Protein AF-0000000067372099 (afdb_homodimer)

Structure (mmCIF, N/CA/C/O backbone):
data_AF-0000000067372099-model_v1
#
loop_
_entity.id
_entity.type
_entity.pdbx_description
1 polymer 'Lysine--tRNA ligase'
#
loop_
_atom_site.group_PDB
_atom_site.id
_atom_site.type_symbol
_atom_site.label_atom_id
_atom_site.label_alt_id
_atom_site.label_comp_id
_atom_site.label_asym_id
_atom_site.label_entity_id
_atom_site.label_seq_id
_atom_site.pdbx_PDB_ins_code
_atom_site.Cartn_x
_atom_site.Cartn_y
_atom_site.Cartn_z
_atom_site.occupancy
_atom_site.B_iso_or_equiv
_atom_site.auth_seq_id
_atom_site.auth_comp_id
_atom_site.auth_asym_id
_atom_site.auth_atom_id
_atom_site.pdbx_PDB_model_num
ATOM 1 N N . MET A 1 1 ? 93.125 -66.312 -12.797 1 19.78 1 MET A N 1
ATOM 2 C CA . MET A 1 1 ? 92.562 -67.062 -13.891 1 19.78 1 MET A CA 1
ATOM 3 C C . MET A 1 1 ? 91.062 -66.875 -13.977 1 19.78 1 MET A C 1
ATOM 5 O O . MET A 1 1 ? 90.5 -67 -15.047 1 19.78 1 MET A O 1
ATOM 9 N N . GLU A 1 2 ? 90.375 -67.125 -12.812 1 21.31 2 GLU A N 1
ATOM 10 C CA . GLU A 1 2 ? 89.062 -67.625 -12.867 1 21.31 2 GLU A CA 1
ATOM 11 C C . GLU A 1 2 ? 88.062 -66.625 -13.453 1 21.31 2 GLU A C 1
ATOM 13 O O . GLU A 1 2 ? 88 -65.5 -12.945 1 21.31 2 GLU A O 1
ATOM 18 N N . GLN A 1 3 ? 87.5 -66.688 -14.648 1 20 3 GLN A N 1
ATOM 19 C CA . GLN A 1 3 ? 86.875 -66.188 -15.883 1 20 3 GLN A CA 1
ATOM 20 C C . GLN A 1 3 ? 85.438 -65.75 -15.664 1 20 3 GLN A C 1
ATOM 22 O O . GLN A 1 3 ? 84.875 -65 -16.469 1 20 3 GLN A O 1
ATOM 27 N N . LEU A 1 4 ? 84.75 -66.5 -14.766 1 21.17 4 LEU A N 1
ATOM 28 C CA . LEU A 1 4 ? 83.375 -66.812 -15.227 1 21.17 4 LEU A CA 1
ATOM 29 C C . LEU A 1 4 ? 82.562 -65.5 -15.492 1 21.17 4 LEU A C 1
ATOM 31 O O . LEU A 1 4 ? 82.812 -64.5 -14.844 1 21.17 4 LEU A O 1
ATOM 35 N N . MET A 1 5 ? 81.5 -65.5 -16.406 1 20.92 5 MET A N 1
ATOM 36 C CA . MET A 1 5 ? 80.75 -65.062 -17.562 1 20.92 5 MET A CA 1
ATOM 37 C C . MET A 1 5 ? 79.5 -64.312 -17.125 1 20.92 5 MET A C 1
ATOM 39 O O . MET A 1 5 ? 78.562 -64 -17.938 1 20.92 5 MET A O 1
ATOM 43 N N . GLU A 1 6 ? 79.25 -64 -15.773 1 21.58 6 GLU A N 1
ATOM 44 C CA . GLU A 1 6 ? 77.812 -63.938 -15.461 1 21.58 6 GLU A CA 1
ATOM 45 C C . GLU A 1 6 ? 77.125 -62.844 -16.297 1 21.58 6 GLU A C 1
ATOM 47 O O . GLU A 1 6 ? 77.688 -61.781 -16.531 1 21.58 6 GLU A O 1
ATOM 52 N N . GLN A 1 7 ? 76 -63.156 -16.984 1 20.52 7 GLN A N 1
ATOM 53 C CA . GLN A 1 7 ? 75 -62.875 -18.031 1 20.52 7 GLN A CA 1
ATOM 54 C C . GLN A 1 7 ? 74.188 -61.656 -17.703 1 20.52 7 GLN A C 1
ATOM 56 O O . GLN A 1 7 ? 73.312 -61.719 -16.859 1 20.52 7 GLN A O 1
ATOM 61 N N . GLU A 1 8 ? 74.688 -60.562 -17.156 1 23.11 8 GLU A N 1
ATOM 62 C CA . GLU A 1 8 ? 73.75 -59.5 -16.688 1 23.11 8 GLU A CA 1
ATOM 63 C C . GLU A 1 8 ? 72.875 -59 -17.812 1 23.11 8 GLU A C 1
ATOM 65 O O . GLU A 1 8 ? 73.375 -58.438 -18.797 1 23.11 8 GLU A O 1
ATOM 70 N N . GLY A 1 9 ? 71.875 -59.875 -18.125 1 20.3 9 GLY A N 1
ATOM 71 C CA . GLY A 1 9 ? 70.938 -59.688 -19.234 1 20.3 9 GLY A CA 1
ATOM 72 C C . GLY A 1 9 ? 70.375 -58.312 -19.344 1 20.3 9 GLY A C 1
ATOM 73 O O . GLY A 1 9 ? 70.375 -57.531 -18.375 1 20.3 9 GLY A O 1
ATOM 74 N N . ASP A 1 10 ? 70.125 -57.781 -20.547 1 22.08 10 ASP A N 1
ATOM 75 C CA . ASP A 1 10 ? 69.812 -56.656 -21.453 1 22.08 10 ASP A CA 1
ATOM 76 C C . ASP A 1 10 ? 68.438 -56.125 -21.25 1 22.08 10 ASP A C 1
ATOM 78 O O . ASP A 1 10 ? 67.938 -55.312 -22.062 1 22.08 10 ASP A O 1
ATOM 82 N N . ASN A 1 11 ? 67.562 -56.688 -20.219 1 22.36 11 ASN A N 1
ATOM 83 C CA . ASN A 1 11 ? 66.188 -56.531 -20.594 1 22.36 11 ASN A CA 1
ATOM 84 C C . ASN A 1 11 ? 65.75 -55.094 -20.75 1 22.36 11 ASN A C 1
ATOM 86 O O . ASN A 1 11 ? 65.938 -54.312 -19.797 1 22.36 11 ASN A O 1
ATOM 90 N N . MET A 1 12 ? 65.875 -54.5 -21.922 1 22.3 12 MET A N 1
ATOM 91 C CA . MET A 1 12 ? 65.5 -53.188 -22.438 1 22.3 12 MET A CA 1
ATOM 92 C C . MET A 1 12 ? 64.062 -52.875 -22.141 1 22.3 12 MET A C 1
ATOM 94 O O . MET A 1 12 ? 63.156 -53.594 -22.625 1 22.3 12 MET A O 1
ATOM 98 N N . ASP A 1 13 ? 63.719 -52.469 -20.938 1 21.38 13 ASP A N 1
ATOM 99 C CA . ASP A 1 13 ? 62.375 -52.094 -20.453 1 21.38 13 ASP A CA 1
ATOM 100 C C . ASP A 1 13 ? 61.719 -51.062 -21.375 1 21.38 13 ASP A C 1
ATOM 102 O O . ASP A 1 13 ? 62.219 -49.938 -21.5 1 21.38 13 ASP A O 1
ATOM 106 N N . LEU A 1 14 ? 61.312 -51.438 -22.578 1 19.95 14 LEU A N 1
ATOM 107 C CA . LEU A 1 14 ? 60.594 -50.594 -23.5 1 19.95 14 LEU A CA 1
ATOM 108 C C . LEU A 1 14 ? 59.344 -50 -22.812 1 19.95 14 LEU A C 1
ATOM 110 O O . LEU A 1 14 ? 58.406 -50.719 -22.5 1 19.95 14 LEU A O 1
ATOM 114 N N . ALA A 1 15 ? 59.5 -49.062 -21.859 1 26.03 15 ALA A N 1
ATOM 115 C CA . ALA A 1 15 ? 58.531 -48.281 -21.125 1 26.03 15 ALA A CA 1
ATOM 116 C C . ALA A 1 15 ? 57.531 -47.625 -22.062 1 26.03 15 ALA A C 1
ATOM 118 O O . ALA A 1 15 ? 57.75 -46.531 -22.547 1 26.03 15 ALA A O 1
ATOM 119 N N . GLY A 1 16 ? 57.219 -48.312 -23.281 1 21.89 16 GLY A N 1
ATOM 120 C CA . GLY A 1 16 ? 56.375 -47.5 -24.156 1 21.89 16 GLY A CA 1
ATOM 121 C C . GLY A 1 16 ? 55.062 -47.125 -23.531 1 21.89 16 GLY A C 1
ATOM 122 O O . GLY A 1 16 ? 54.188 -47.969 -23.328 1 21.89 16 GLY A O 1
ATOM 123 N N . ASP A 1 17 ? 55.031 -46.375 -22.484 1 25.3 17 ASP A N 1
ATOM 124 C CA . ASP A 1 17 ? 53.812 -45.938 -21.766 1 25.3 17 ASP A CA 1
ATOM 125 C C . ASP A 1 17 ? 52.781 -45.344 -22.734 1 25.3 17 ASP A C 1
ATOM 127 O O . ASP A 1 17 ? 53.031 -44.281 -23.328 1 25.3 17 ASP A O 1
ATOM 131 N N . GLY A 1 18 ? 52.25 -46.125 -23.656 1 24.83 18 GLY A N 1
ATOM 132 C CA . GLY A 1 18 ? 51.188 -45.594 -24.516 1 24.83 18 GLY A CA 1
ATOM 133 C C . GLY A 1 18 ? 50.062 -44.938 -23.734 1 24.83 18 GLY A C 1
ATOM 134 O O . GLY A 1 18 ? 49.438 -45.594 -22.891 1 24.83 18 GLY A O 1
ATOM 135 N N . ILE A 1 19 ? 50.188 -43.625 -23.391 1 27.89 19 ILE A N 1
ATOM 136 C CA . ILE A 1 19 ? 49.125 -42.781 -22.812 1 27.89 19 ILE A CA 1
ATOM 137 C C . ILE A 1 19 ? 47.812 -43 -23.562 1 27.89 19 ILE A C 1
ATOM 139 O O . ILE A 1 19 ? 47.719 -42.719 -24.766 1 27.89 19 ILE A O 1
ATOM 143 N N . LEU A 1 20 ? 47.188 -44.125 -23.328 1 28.41 20 LEU A N 1
ATOM 144 C CA . LEU A 1 20 ? 45.844 -44.219 -23.875 1 28.41 20 LEU A CA 1
ATOM 145 C C . LEU A 1 20 ? 45.062 -42.938 -23.672 1 28.41 20 LEU A C 1
ATOM 147 O O . LEU A 1 20 ? 45.156 -42.312 -22.594 1 28.41 20 LEU A O 1
ATOM 151 N N . PRO A 1 21 ? 44.688 -42.281 -24.75 1 29.17 21 PRO A N 1
ATOM 152 C CA . PRO A 1 21 ? 43.875 -41.031 -24.641 1 29.17 21 PRO A CA 1
ATOM 153 C C . PRO A 1 21 ? 42.688 -41.188 -23.688 1 29.17 21 PRO A C 1
ATOM 155 O O . PRO A 1 21 ? 42.125 -42.281 -23.594 1 29.17 21 PRO A O 1
ATOM 158 N N . GLN A 1 22 ? 42.781 -40.594 -22.531 1 27.36 22 GLN A N 1
ATOM 159 C CA . GLN A 1 22 ? 41.688 -40.438 -21.578 1 27.36 22 GLN A CA 1
ATOM 160 C C . GLN A 1 22 ? 40.375 -40.188 -22.312 1 27.36 22 GLN A C 1
ATOM 162 O O . GLN A 1 22 ? 40.25 -39.25 -23.094 1 27.36 22 GLN A O 1
ATOM 167 N N . GLN A 1 23 ? 39.688 -41.25 -22.672 1 27.02 23 GLN A N 1
ATOM 168 C CA . GLN A 1 23 ? 38.312 -41.188 -23.172 1 27.02 23 GLN A CA 1
ATOM 169 C C . GLN A 1 23 ? 37.5 -40.125 -22.422 1 27.02 23 GLN A C 1
ATOM 171 O O . GLN A 1 23 ? 37.5 -40.094 -21.188 1 27.02 23 GLN A O 1
ATOM 176 N N . HIS A 1 24 ? 37.438 -38.906 -23 1 31.22 24 HIS A N 1
ATOM 177 C CA . HIS A 1 24 ? 36.531 -37.875 -22.578 1 31.22 24 HIS A CA 1
ATOM 178 C C . HIS A 1 24 ? 35.188 -38.438 -22.109 1 31.22 24 HIS A C 1
ATOM 180 O O . HIS A 1 24 ? 34.562 -39.219 -22.828 1 31.22 24 HIS A O 1
ATOM 186 N N . GLY A 1 25 ? 35.062 -38.875 -20.844 1 31.5 25 GLY A N 1
ATOM 187 C CA . GLY A 1 25 ? 33.812 -39.281 -20.219 1 31.5 25 GLY A CA 1
ATOM 188 C C . GLY A 1 25 ? 32.594 -38.656 -20.844 1 31.5 25 GLY A C 1
ATOM 189 O O . GLY A 1 25 ? 32.719 -37.656 -21.578 1 31.5 25 GLY A O 1
ATOM 190 N N . PRO A 1 26 ? 31.469 -39.312 -20.688 1 34.72 26 PRO A N 1
ATOM 191 C CA . PRO A 1 26 ? 30.219 -38.906 -21.328 1 34.72 26 PRO A CA 1
ATOM 192 C C . PRO A 1 26 ? 30.016 -37.375 -21.297 1 34.72 26 PRO A C 1
ATOM 194 O O . PRO A 1 26 ? 30.625 -36.688 -20.469 1 34.72 26 PRO A O 1
ATOM 197 N N . ALA A 1 27 ? 29.359 -36.844 -22.312 1 35.62 27 ALA A N 1
ATOM 198 C CA . ALA A 1 27 ? 28.969 -35.5 -22.703 1 35.62 27 ALA A CA 1
ATOM 199 C C . ALA A 1 27 ? 28.547 -34.656 -21.484 1 35.62 27 ALA A C 1
ATOM 201 O O . ALA A 1 27 ? 27.656 -35.062 -20.75 1 35.62 27 ALA A O 1
ATOM 202 N N . GLY A 1 28 ? 29.406 -34 -20.797 1 36.38 28 GLY A N 1
ATOM 203 C CA . GLY A 1 28 ? 29.125 -32.938 -19.828 1 36.38 28 GLY A CA 1
ATOM 204 C C . GLY A 1 28 ? 27.844 -32.188 -20.125 1 36.38 28 GLY A C 1
ATOM 205 O O . GLY A 1 28 ? 27.281 -32.312 -21.219 1 36.38 28 GLY A O 1
ATOM 206 N N . ASP A 1 29 ? 27.219 -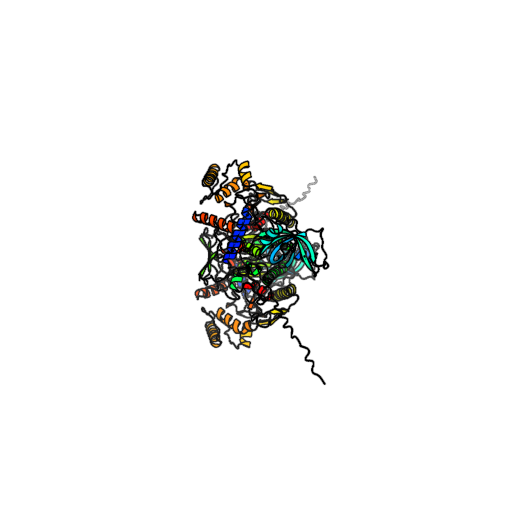31.672 -19.172 1 43.91 29 ASP A N 1
ATOM 207 C CA . ASP A 1 29 ? 26.031 -30.844 -19.359 1 43.91 29 ASP A CA 1
ATOM 208 C C . ASP A 1 29 ? 26.141 -30 -20.625 1 43.91 29 ASP A C 1
ATOM 210 O O . ASP A 1 29 ? 27.234 -29.594 -21.016 1 43.91 29 ASP A O 1
ATOM 214 N N . GLY A 1 30 ? 25.281 -30.109 -21.641 1 44.81 30 GLY A N 1
ATOM 215 C CA . GLY A 1 30 ? 24.969 -29.438 -22.891 1 44.81 30 GLY A CA 1
ATOM 216 C C . GLY A 1 30 ? 25.453 -28 -22.922 1 44.81 30 GLY A C 1
ATOM 217 O O . GLY A 1 30 ? 24.828 -27.141 -23.562 1 44.81 30 GLY A O 1
ATOM 218 N N . GLU A 1 31 ? 26.422 -27.625 -22.172 1 49.72 31 GLU A N 1
ATOM 219 C CA . GLU A 1 31 ? 26.922 -26.25 -22.172 1 49.72 31 GLU A CA 1
ATOM 220 C C . GLU A 1 31 ? 27.281 -25.781 -23.578 1 49.72 31 GLU A C 1
ATOM 222 O O . GLU A 1 31 ? 27.359 -24.578 -23.844 1 49.72 31 GLU A O 1
ATOM 227 N N . GLU A 1 32 ? 27.547 -26.75 -24.469 1 57.03 32 GLU A N 1
ATOM 228 C CA . GLU A 1 32 ? 28.016 -26.266 -25.766 1 57.03 32 GLU A CA 1
ATOM 229 C C . GLU A 1 32 ? 26.859 -26.109 -26.75 1 57.03 32 GLU A C 1
ATOM 231 O O . GLU A 1 32 ? 27.078 -25.828 -27.938 1 57.03 32 GLU A O 1
ATOM 236 N N . THR A 1 33 ? 25.734 -26.344 -26.234 1 71.19 33 THR A N 1
ATOM 237 C CA . THR A 1 33 ? 24.625 -26.328 -27.172 1 71.19 33 THR A CA 1
ATOM 238 C C . THR A 1 33 ? 24.109 -24.906 -27.391 1 71.19 33 THR A C 1
ATOM 240 O O . THR A 1 33 ? 24.094 -24.094 -26.469 1 71.19 33 THR A O 1
ATOM 243 N N . ASP A 1 34 ? 23.891 -24.547 -28.578 1 88.5 34 ASP A N 1
ATOM 244 C CA . ASP A 1 34 ? 23.234 -23.312 -28.969 1 88.5 34 ASP A CA 1
ATOM 245 C C . ASP A 1 34 ? 21.922 -23.125 -28.219 1 88.5 34 ASP A C 1
ATOM 247 O O . ASP A 1 34 ? 21.156 -24.078 -28.047 1 88.5 34 ASP A O 1
ATOM 251 N N . PRO A 1 35 ? 21.703 -22.016 -27.578 1 89.38 35 PRO A N 1
ATOM 252 C CA . PRO A 1 35 ? 20.484 -21.766 -26.797 1 89.38 35 PRO A CA 1
ATOM 253 C C . PRO A 1 35 ? 19.219 -22.125 -27.562 1 89.38 35 PRO A C 1
ATOM 255 O O . PRO A 1 35 ? 18.25 -22.609 -26.969 1 89.38 35 PRO A O 1
ATOM 258 N N . THR A 1 36 ? 19.203 -21.906 -28.781 1 92.25 36 THR A N 1
ATOM 259 C CA . THR A 1 36 ? 18.031 -22.234 -29.578 1 92.25 36 THR A CA 1
ATOM 260 C C . THR A 1 36 ? 17.812 -23.734 -29.672 1 92.25 36 THR A C 1
ATOM 262 O O . THR A 1 36 ? 16.688 -24.219 -29.547 1 92.25 36 THR A O 1
ATOM 265 N N . GLN A 1 37 ? 18.891 -24.375 -29.906 1 94.19 37 GLN A N 1
ATOM 266 C CA . GLN A 1 37 ? 18.812 -25.828 -29.953 1 94.19 37 GLN A CA 1
ATOM 267 C C . GLN A 1 37 ? 18.453 -26.422 -28.594 1 94.19 37 GLN A C 1
ATOM 269 O O . GLN A 1 37 ? 17.719 -27.406 -28.516 1 94.19 37 GLN A O 1
ATOM 274 N N . TYR A 1 38 ? 18.953 -25.828 -27.625 1 95.12 38 TYR A N 1
ATOM 275 C CA . TYR A 1 38 ? 18.625 -26.266 -26.281 1 95.12 38 TYR A CA 1
ATOM 276 C C . TYR A 1 38 ? 17.125 -26.172 -26.031 1 95.12 38 TYR A C 1
ATOM 278 O O . TYR A 1 38 ? 16.516 -27.109 -25.531 1 95.12 38 TYR A O 1
ATOM 286 N N . TYR A 1 39 ? 16.578 -25.047 -26.375 1 96.19 39 TYR A N 1
ATOM 287 C CA . TYR A 1 39 ? 15.156 -24.812 -26.219 1 96.19 39 TYR A CA 1
ATOM 288 C C . TYR A 1 39 ? 14.344 -25.859 -26.984 1 96.19 39 TYR A C 1
ATOM 290 O O . TYR A 1 39 ? 13.398 -26.422 -26.438 1 96.19 39 TYR A O 1
ATOM 298 N N . GLU A 1 40 ? 14.758 -26.141 -28.156 1 96.38 40 GLU A N 1
ATOM 299 C CA . GLU A 1 40 ? 14.062 -27.125 -28.969 1 96.38 40 GLU A CA 1
ATOM 300 C C . GLU A 1 40 ? 14.164 -28.516 -28.359 1 96.38 40 GLU A C 1
ATOM 302 O O . GLU A 1 40 ? 13.203 -29.297 -28.391 1 96.38 40 GLU A O 1
ATOM 307 N N . ASN A 1 41 ? 15.359 -28.797 -27.891 1 95.88 41 ASN A N 1
ATOM 308 C CA . ASN A 1 41 ? 15.555 -30.078 -27.234 1 95.88 41 ASN A CA 1
ATOM 309 C C . ASN A 1 41 ? 14.648 -30.234 -26.016 1 95.88 41 ASN A C 1
ATOM 311 O O . ASN A 1 41 ? 14.117 -31.328 -25.766 1 95.88 41 ASN A O 1
ATOM 315 N N . ARG A 1 42 ? 14.508 -29.188 -25.297 1 97.25 42 ARG A N 1
ATOM 316 C CA . ARG A 1 42 ? 13.664 -29.219 -24.109 1 97.25 42 ARG A CA 1
ATOM 317 C C . ARG A 1 42 ? 12.195 -29.391 -24.5 1 97.25 42 ARG A C 1
ATOM 319 O O . ARG A 1 42 ? 11.453 -30.109 -23.828 1 97.25 42 ARG A O 1
ATOM 326 N N . LEU A 1 43 ? 11.773 -28.75 -25.578 1 97 43 LEU A N 1
ATOM 327 C CA . LEU A 1 43 ? 10.414 -28.906 -26.078 1 97 43 LEU A CA 1
ATOM 328 C C . LEU A 1 43 ? 10.148 -30.344 -26.5 1 97 43 LEU A C 1
ATOM 330 O O . LEU A 1 43 ? 9.086 -30.906 -26.203 1 97 43 LEU A O 1
ATOM 334 N N . ASN A 1 44 ? 11.133 -30.875 -27.141 1 96.38 44 ASN A N 1
ATOM 335 C CA . ASN A 1 44 ? 11.016 -32.281 -27.562 1 96.38 44 ASN A CA 1
ATOM 336 C C . ASN A 1 44 ? 10.922 -33.219 -26.359 1 96.38 44 ASN A C 1
ATOM 338 O O . ASN A 1 44 ? 10.18 -34.188 -26.391 1 96.38 44 ASN A O 1
ATOM 342 N N . MET A 1 45 ? 11.742 -32.906 -25.406 1 95.31 45 MET A N 1
ATOM 343 C CA . MET A 1 45 ? 11.695 -33.688 -24.172 1 95.31 45 MET A CA 1
ATOM 344 C C . MET A 1 45 ? 10.305 -33.656 -23.562 1 95.31 45 MET A C 1
ATOM 346 O O . MET A 1 45 ? 9.781 -34.688 -23.109 1 95.31 45 MET A O 1
ATOM 350 N N . LEU A 1 46 ? 9.648 -32.5 -23.531 1 95.88 46 LEU A N 1
ATOM 351 C CA . LEU A 1 46 ? 8.305 -32.344 -23.016 1 95.88 46 LEU A CA 1
ATOM 352 C C . LEU A 1 46 ? 7.312 -33.219 -23.766 1 95.88 46 LEU A C 1
ATOM 354 O O . LEU A 1 46 ? 6.484 -33.906 -23.172 1 95.88 46 LEU A O 1
ATOM 358 N N . ASP A 1 47 ? 7.449 -33.188 -25.047 1 95.25 47 ASP A N 1
ATOM 359 C CA . ASP A 1 47 ? 6.574 -34 -25.891 1 95.25 47 ASP A CA 1
ATOM 360 C C . ASP A 1 47 ? 6.766 -35.5 -25.609 1 95.25 47 ASP A C 1
ATOM 362 O O . ASP A 1 47 ? 5.793 -36.25 -25.578 1 95.25 47 ASP A O 1
ATOM 366 N N . SER A 1 48 ? 8.016 -35.812 -25.469 1 94.19 48 SER A N 1
ATOM 367 C CA . SER A 1 48 ? 8.328 -37.219 -25.188 1 94.19 48 SER A CA 1
ATOM 368 C C . SER A 1 48 ? 7.734 -37.656 -23.859 1 94.19 48 SER A C 1
ATOM 370 O O . SER A 1 48 ? 7.18 -38.75 -23.75 1 94.19 48 SER A O 1
ATOM 372 N N . LEU A 1 49 ? 7.879 -36.812 -22.844 1 93.88 49 LEU A N 1
ATOM 373 C CA . LEU A 1 49 ? 7.312 -37.125 -21.547 1 93.88 49 LEU A CA 1
ATOM 374 C C . LEU A 1 49 ? 5.797 -37.281 -21.625 1 93.88 49 LEU A C 1
ATOM 376 O O . LEU A 1 49 ? 5.234 -38.25 -21.094 1 93.88 49 LEU A O 1
ATOM 380 N N . ARG A 1 50 ? 5.145 -36.438 -22.328 1 93.69 50 ARG A N 1
ATOM 381 C CA . ARG A 1 50 ? 3.691 -36.469 -22.453 1 93.69 50 ARG A CA 1
ATOM 382 C C . ARG A 1 50 ? 3.234 -37.719 -23.203 1 93.69 50 ARG A C 1
ATOM 384 O O . ARG A 1 50 ? 2.207 -38.312 -22.859 1 93.69 50 ARG A O 1
ATOM 391 N N . SER A 1 51 ? 3.967 -38.094 -24.156 1 93.75 51 SER A N 1
ATOM 392 C CA . SER A 1 51 ? 3.621 -39.25 -24.953 1 93.75 51 SER A CA 1
ATOM 393 C C . SER A 1 51 ? 3.703 -40.531 -24.125 1 93.75 51 SER A C 1
ATOM 395 O O . SER A 1 51 ? 3.039 -41.531 -24.438 1 93.75 51 SER A O 1
ATOM 397 N N . THR A 1 52 ? 4.52 -40.5 -23.094 1 90.5 52 THR A N 1
ATOM 398 C CA . THR A 1 52 ? 4.664 -41.656 -22.234 1 90.5 52 THR A CA 1
ATOM 399 C C . THR A 1 52 ? 3.682 -41.594 -21.078 1 90.5 52 THR A C 1
ATOM 401 O O . THR A 1 52 ? 3.723 -42.438 -20.172 1 90.5 52 THR A O 1
ATOM 404 N N . GLY A 1 53 ? 2.893 -40.531 -21 1 88.5 53 GLY A N 1
ATOM 405 C CA . GLY A 1 53 ? 1.849 -40.438 -20 1 88.5 53 GLY A CA 1
ATOM 406 C C . GLY A 1 53 ? 2.289 -39.656 -18.766 1 88.5 53 GLY A C 1
ATOM 407 O O . GLY A 1 53 ? 1.553 -39.594 -17.781 1 88.5 53 GLY A O 1
ATOM 408 N N . VAL A 1 54 ? 3.482 -39.156 -18.766 1 88.94 54 VAL A N 1
ATOM 409 C CA . VAL A 1 54 ? 3.98 -38.375 -17.641 1 88.94 54 VAL A CA 1
ATOM 410 C C . VAL A 1 54 ? 3.666 -36.906 -17.828 1 88.94 54 VAL A C 1
ATOM 412 O O . VAL A 1 54 ? 3.955 -36.344 -18.891 1 88.94 54 VAL A O 1
ATOM 415 N N . ASP A 1 55 ? 3.025 -36.281 -16.859 1 90.88 55 ASP A N 1
ATOM 416 C CA . ASP A 1 55 ? 2.758 -34.875 -16.891 1 90.88 55 ASP A CA 1
ATOM 417 C C . ASP A 1 55 ? 3.922 -34.062 -16.312 1 90.88 55 ASP A C 1
ATOM 419 O O . ASP A 1 55 ? 4.199 -34.156 -15.109 1 90.88 55 ASP A O 1
ATOM 423 N N . PRO A 1 56 ? 4.566 -33.281 -17.078 1 95.38 56 PRO A N 1
ATOM 424 C CA . PRO A 1 56 ? 5.73 -32.531 -16.578 1 95.38 56 PRO A CA 1
ATOM 425 C C . PRO A 1 56 ? 5.344 -31.375 -15.68 1 95.38 56 PRO A C 1
ATOM 427 O O . PRO A 1 56 ? 6.215 -30.734 -15.078 1 95.38 56 PRO A O 1
ATOM 430 N N . TYR A 1 57 ? 4.055 -31.062 -15.578 1 97.56 57 TYR A N 1
ATOM 431 C CA . TYR A 1 57 ? 3.568 -29.953 -14.758 1 97.56 57 TYR A CA 1
ATOM 432 C C . TYR A 1 57 ? 2.49 -30.422 -13.789 1 97.56 57 TYR A C 1
ATOM 434 O O . TYR A 1 57 ? 1.321 -30.062 -13.922 1 97.56 57 TYR A O 1
ATOM 442 N N . PRO A 1 58 ? 2.883 -31.125 -12.797 1 97.19 58 PRO A N 1
ATOM 443 C CA . PRO A 1 58 ? 1.866 -31.562 -11.836 1 97.19 58 PRO A CA 1
ATOM 444 C C . PRO A 1 58 ? 1.166 -30.406 -11.133 1 97.19 58 PRO A C 1
ATOM 446 O O . PRO A 1 58 ? 1.701 -29.297 -11.086 1 97.19 58 PRO A O 1
ATOM 449 N N . HIS A 1 59 ? -0.048 -30.641 -10.609 1 97.5 59 HIS A N 1
ATOM 450 C CA . HIS A 1 59 ? -0.877 -29.609 -10 1 97.5 59 HIS A CA 1
ATOM 451 C C . HIS A 1 59 ? -0.347 -29.219 -8.625 1 97.5 59 HIS A C 1
ATOM 453 O O . HIS A 1 59 ? -0.624 -28.125 -8.133 1 97.5 59 HIS A O 1
ATOM 459 N N . LYS A 1 60 ? 0.36 -30.203 -7.977 1 96.75 60 LYS A N 1
ATOM 460 C CA . LYS A 1 60 ? 0.805 -29.969 -6.609 1 96.75 60 LYS A CA 1
ATOM 461 C C . LYS A 1 60 ? 1.967 -30.875 -6.238 1 96.75 60 LYS A C 1
ATOM 463 O O . LYS A 1 60 ? 2.178 -31.906 -6.883 1 96.75 60 LYS A O 1
ATOM 468 N N . PHE A 1 61 ? 2.74 -30.453 -5.344 1 97.56 61 PHE A N 1
ATOM 469 C CA . PHE A 1 61 ? 3.715 -31.266 -4.637 1 97.56 61 PHE A CA 1
ATOM 470 C C . PHE A 1 61 ? 3.713 -30.953 -3.146 1 97.56 61 PHE A C 1
ATOM 472 O O . PHE A 1 61 ? 3.717 -29.781 -2.758 1 97.56 61 PHE A O 1
ATOM 479 N N . GLU A 1 62 ? 3.65 -32 -2.381 1 97.19 62 GLU A N 1
ATOM 480 C CA . GLU A 1 62 ? 3.6 -31.781 -0.936 1 97.19 62 GLU A CA 1
ATOM 481 C C . GLU A 1 62 ? 4.992 -31.547 -0.363 1 97.19 62 GLU A C 1
ATOM 483 O O . GLU A 1 62 ? 5.812 -32.469 -0.309 1 97.19 62 GLU A O 1
ATOM 488 N N . VAL A 1 63 ? 5.234 -30.375 0.042 1 97.5 63 VAL A N 1
ATOM 489 C CA . VAL A 1 63 ? 6.484 -30.031 0.712 1 97.5 63 VAL A CA 1
ATOM 490 C C . VAL A 1 63 ? 6.301 -30.125 2.227 1 97.5 63 VAL A C 1
ATOM 492 O O . VAL A 1 63 ? 5.504 -29.375 2.805 1 97.5 63 VAL A O 1
ATOM 495 N N . ALA A 1 64 ? 7.02 -30.953 2.814 1 96.62 64 ALA A N 1
ATOM 496 C CA . ALA A 1 64 ? 6.871 -31.188 4.25 1 96.62 64 ALA A CA 1
ATOM 497 C C . ALA A 1 64 ? 7.715 -30.188 5.051 1 96.62 64 ALA A C 1
ATOM 499 O O . ALA A 1 64 ? 7.363 -29.844 6.18 1 96.62 64 ALA A O 1
ATOM 500 N N . ILE A 1 65 ? 8.828 -29.859 4.52 1 96.56 65 ILE A N 1
ATOM 501 C CA . ILE A 1 65 ? 9.75 -28.953 5.203 1 96.56 65 ILE A CA 1
ATOM 502 C C . ILE A 1 65 ? 10.477 -28.078 4.18 1 96.56 65 ILE A C 1
ATOM 504 O O . ILE A 1 65 ? 10.844 -28.547 3.102 1 96.56 65 ILE A O 1
ATOM 508 N N . SER A 1 66 ? 10.586 -26.844 4.469 1 95.81 66 SER A N 1
ATOM 509 C CA . SER A 1 66 ? 11.352 -25.969 3.584 1 95.81 66 SER A CA 1
ATOM 510 C C . SER A 1 66 ? 12.844 -26.297 3.631 1 95.81 66 SER A C 1
ATOM 512 O O . SER A 1 66 ? 13.312 -26.922 4.586 1 95.81 66 SER A O 1
ATOM 514 N N . ILE A 1 67 ? 13.562 -25.906 2.635 1 97 67 ILE A N 1
ATOM 515 C CA . ILE A 1 67 ? 14.984 -26.219 2.559 1 97 67 ILE A CA 1
ATOM 516 C C . ILE A 1 67 ? 15.727 -25.516 3.697 1 97 67 ILE A C 1
ATOM 518 O O . ILE A 1 67 ? 16.531 -26.141 4.395 1 97 67 ILE A O 1
ATOM 522 N N . PRO A 1 68 ? 15.414 -24.188 3.982 1 95.31 68 PRO A N 1
ATOM 523 C CA . PRO A 1 68 ? 16.078 -23.578 5.133 1 95.31 68 PRO A CA 1
ATOM 524 C C . PRO A 1 68 ? 15.797 -24.312 6.441 1 95.31 68 PRO A C 1
ATOM 526 O O . PRO A 1 68 ? 16.703 -24.531 7.246 1 95.31 68 PRO A O 1
ATOM 529 N N . ASP A 1 69 ? 14.609 -24.75 6.656 1 96.5 69 ASP A N 1
ATOM 530 C CA . ASP A 1 69 ? 14.25 -25.469 7.875 1 96.5 69 ASP A CA 1
ATOM 531 C C . ASP A 1 69 ? 14.906 -26.844 7.922 1 96.5 69 ASP A C 1
ATOM 533 O O . ASP A 1 69 ? 15.297 -27.312 8.992 1 96.5 69 ASP A O 1
ATOM 537 N N . TYR A 1 70 ? 15.016 -27.469 6.801 1 97.94 70 TYR A N 1
ATOM 538 C CA . TYR A 1 70 ? 15.68 -28.766 6.691 1 97.94 70 TYR A CA 1
ATOM 539 C C . TYR A 1 70 ? 17.141 -28.656 7.121 1 97.94 70 TYR A C 1
ATOM 541 O O . TYR A 1 70 ? 17.625 -29.469 7.914 1 97.94 70 TYR A O 1
ATOM 549 N N . VAL A 1 71 ? 17.828 -27.672 6.578 1 97.56 71 VAL A N 1
ATOM 550 C CA . VAL A 1 71 ? 19.234 -27.484 6.875 1 97.56 71 VAL A CA 1
ATOM 551 C C . VAL A 1 71 ? 19.422 -27.203 8.367 1 97.56 71 VAL A C 1
ATOM 553 O O . VAL A 1 71 ? 20.344 -27.719 9 1 97.56 71 VAL A O 1
ATOM 556 N N . THR A 1 72 ? 18.5 -26.406 8.914 1 97.12 72 THR A N 1
ATOM 557 C CA . THR A 1 72 ? 18.562 -26.062 10.336 1 97.12 72 THR A CA 1
ATOM 558 C C . THR A 1 72 ? 18.297 -27.297 11.195 1 97.12 72 THR A C 1
ATOM 560 O O . THR A 1 72 ? 19.031 -27.594 12.133 1 97.12 72 THR A O 1
ATOM 563 N N . LYS A 1 73 ? 17.281 -28.078 10.875 1 97.38 73 LYS A N 1
ATOM 564 C CA . LYS A 1 73 ? 16.828 -29.219 11.648 1 97.38 73 LYS A CA 1
ATOM 565 C C . LYS A 1 73 ? 17.891 -30.312 11.695 1 97.38 73 LYS A C 1
ATOM 567 O O . LYS A 1 73 ? 18.078 -30.969 12.719 1 97.38 73 LYS A O 1
ATOM 572 N N . TYR A 1 74 ? 18.672 -30.453 10.656 1 97.62 74 TYR A N 1
ATOM 573 C CA . TYR A 1 74 ? 19.578 -31.594 10.57 1 97.62 74 TYR A CA 1
ATOM 574 C C . TYR A 1 74 ? 21.031 -31.141 10.578 1 97.62 74 TYR A C 1
ATOM 576 O O . TYR A 1 74 ? 21.922 -31.891 10.164 1 97.62 74 TYR A O 1
ATOM 584 N N . SER A 1 75 ? 21.266 -29.953 10.961 1 95.12 75 SER A N 1
ATOM 585 C CA . SER A 1 75 ? 22.609 -29.375 11.008 1 95.12 75 SER A CA 1
ATOM 586 C C . SER A 1 75 ? 23.5 -30.156 11.961 1 95.12 75 SER A C 1
ATOM 588 O O . SER A 1 75 ? 24.719 -30.188 11.789 1 95.12 75 SER A O 1
ATOM 590 N N . SER A 1 76 ? 23 -30.906 12.922 1 94.06 76 SER A N 1
ATOM 591 C CA . SER A 1 76 ? 23.781 -31.531 13.992 1 94.06 76 SER A CA 1
ATOM 592 C C . SER A 1 76 ? 24.156 -32.969 13.625 1 94.06 76 SER A C 1
ATOM 594 O O . SER A 1 76 ? 24.906 -33.625 14.352 1 94.06 76 SER A O 1
ATOM 596 N N . LEU A 1 77 ? 23.719 -33.406 12.477 1 95.19 77 LEU A N 1
ATOM 597 C CA . LEU A 1 77 ? 24.047 -34.75 12.055 1 95.19 77 LEU A CA 1
ATOM 598 C C . LEU A 1 77 ? 25.547 -34.906 11.875 1 95.19 77 LEU A C 1
ATOM 600 O O . LEU A 1 77 ? 26.219 -34 11.375 1 95.19 77 LEU A O 1
ATOM 604 N N . GLY A 1 78 ? 26.078 -36.031 12.391 1 94.19 78 GLY A N 1
ATOM 605 C CA . GLY A 1 78 ? 27.484 -36.344 12.211 1 94.19 78 GLY A CA 1
ATOM 606 C C . GLY A 1 78 ? 27.812 -36.906 10.836 1 94.19 78 GLY A C 1
ATOM 607 O O . GLY A 1 78 ? 26.922 -37.375 10.133 1 94.19 78 GLY A O 1
ATOM 608 N N . ALA A 1 79 ? 29.062 -36.844 10.477 1 94.25 79 ALA A N 1
ATOM 609 C CA . ALA A 1 79 ? 29.5 -37.406 9.203 1 94.25 79 ALA A CA 1
ATOM 610 C C . ALA A 1 79 ? 29.172 -38.906 9.109 1 94.25 79 ALA A C 1
ATOM 612 O O . ALA A 1 79 ? 29.406 -39.656 10.047 1 94.25 79 ALA A O 1
ATOM 613 N N . GLY A 1 80 ? 28.516 -39.25 8.016 1 94.12 80 GLY A N 1
ATOM 614 C CA . GLY A 1 80 ? 28.188 -40.656 7.785 1 94.12 80 GLY A CA 1
ATOM 615 C C . GLY A 1 80 ? 26.859 -41.062 8.414 1 94.12 80 GLY A C 1
ATOM 616 O O . GLY A 1 80 ? 26.391 -42.188 8.203 1 94.12 80 GLY A O 1
ATOM 617 N N . GLU A 1 81 ? 26.281 -40.188 9.109 1 95.94 81 GLU A N 1
ATOM 618 C CA . GLU A 1 81 ? 25.031 -40.5 9.789 1 95.94 81 GLU A CA 1
ATOM 619 C C . GLU A 1 81 ? 23.844 -40.344 8.844 1 95.94 81 GLU A C 1
ATOM 621 O O . GLU A 1 81 ? 23.766 -39.375 8.086 1 95.94 81 GLU A O 1
ATOM 626 N N . HIS A 1 82 ? 22.938 -41.312 8.898 1 96.12 82 HIS A N 1
ATOM 627 C CA . HIS A 1 82 ? 21.75 -41.344 8.07 1 96.12 82 HIS A CA 1
ATOM 628 C C . HIS A 1 82 ? 20.5 -41.656 8.906 1 96.12 82 HIS A C 1
ATOM 630 O O . HIS A 1 82 ? 20.531 -42.531 9.758 1 96.12 82 HIS A O 1
ATOM 636 N N . PHE A 1 83 ? 19.484 -40.969 8.703 1 96 83 PHE A N 1
ATOM 637 C CA . PHE A 1 83 ? 18.203 -41.281 9.336 1 96 83 PHE A CA 1
ATOM 638 C C . PHE A 1 83 ? 17.297 -42.031 8.375 1 96 83 PHE A C 1
ATOM 640 O O . PHE A 1 83 ? 16.328 -41.438 7.848 1 96 83 PHE A O 1
ATOM 647 N N . LEU A 1 84 ? 17.438 -43.25 8.25 1 93.56 84 LEU A N 1
ATOM 648 C CA . LEU A 1 84 ? 16.812 -44.094 7.246 1 93.56 84 LEU A CA 1
ATOM 649 C C . LEU A 1 84 ? 15.305 -44.219 7.5 1 93.56 84 LEU A C 1
ATOM 651 O O . LEU A 1 84 ? 14.539 -44.5 6.574 1 93.56 84 LEU A O 1
ATOM 655 N N . THR A 1 85 ? 14.891 -44 8.688 1 94.94 85 THR A N 1
ATOM 656 C CA . THR A 1 85 ? 13.492 -44.188 9.031 1 94.94 85 THR A CA 1
ATOM 657 C C . THR A 1 85 ? 12.711 -42.875 8.906 1 94.94 85 THR A C 1
ATOM 659 O O . THR A 1 85 ? 11.484 -42.875 9.023 1 94.94 85 THR A O 1
ATOM 662 N N . VAL A 1 86 ? 13.438 -41.844 8.711 1 97 86 VAL A N 1
ATOM 663 C CA . VAL A 1 86 ? 12.797 -40.562 8.562 1 97 86 VAL A CA 1
ATOM 664 C C . VAL A 1 86 ? 12.609 -40.25 7.078 1 97 86 VAL A C 1
ATOM 666 O O . VAL A 1 86 ? 13.5 -40.5 6.266 1 97 86 VAL A O 1
ATOM 669 N N . THR A 1 87 ? 11.414 -39.812 6.707 1 97.56 87 THR A N 1
ATOM 670 C CA . THR A 1 87 ? 11.141 -39.375 5.34 1 97.56 87 THR A CA 1
ATOM 671 C C . THR A 1 87 ? 10.82 -37.875 5.285 1 97.56 87 THR A C 1
ATOM 673 O O . THR A 1 87 ? 9.961 -37.406 6.031 1 97.56 87 THR A O 1
ATOM 676 N N . GLU A 1 88 ? 11.539 -37.188 4.508 1 98 88 GLU A N 1
ATOM 677 C CA . GLU A 1 88 ? 11.305 -35.75 4.27 1 98 88 GLU A CA 1
ATOM 678 C C . GLU A 1 88 ? 10.938 -35.5 2.809 1 98 88 GLU A C 1
ATOM 680 O O . GLU A 1 88 ? 11.258 -36.281 1.931 1 98 88 GLU A O 1
ATOM 685 N N . SER A 1 89 ? 10.18 -34.469 2.543 1 98.19 89 SER A N 1
ATOM 686 C CA . SER A 1 89 ? 9.82 -34.031 1.207 1 98.19 89 SER A CA 1
ATOM 687 C C . SER A 1 89 ? 10.172 -32.531 1.016 1 98.19 89 SER A C 1
ATOM 689 O O . SER A 1 89 ? 9.656 -31.688 1.723 1 98.19 89 SER A O 1
ATOM 691 N N . LEU A 1 90 ? 11.078 -32.312 0.039 1 97.69 90 LEU A N 1
ATOM 692 C CA . LEU A 1 90 ? 11.57 -30.969 -0.286 1 97.69 90 LEU A CA 1
ATOM 693 C C . LEU A 1 90 ? 11.328 -30.641 -1.757 1 97.69 90 LEU A C 1
ATOM 695 O O . LEU A 1 90 ? 11.18 -31.547 -2.58 1 97.69 90 LEU A O 1
ATOM 699 N N . ALA A 1 91 ? 11.281 -29.406 -2.037 1 98.56 91 ALA A N 1
ATOM 700 C CA . ALA A 1 91 ? 11.219 -28.969 -3.43 1 98.56 91 ALA A CA 1
ATOM 701 C C . ALA A 1 91 ? 12.078 -27.719 -3.65 1 98.56 91 ALA A C 1
ATOM 703 O O . ALA A 1 91 ? 12.328 -26.953 -2.717 1 98.56 91 ALA A O 1
ATOM 704 N N . GLY A 1 92 ? 12.539 -27.547 -4.801 1 98.12 92 GLY A N 1
ATOM 705 C CA . GLY A 1 92 ? 13.359 -26.406 -5.148 1 98.12 92 GLY A CA 1
ATOM 706 C C . GLY A 1 92 ? 13.875 -26.453 -6.574 1 98.12 92 GLY A C 1
ATOM 707 O O . GLY A 1 92 ? 13.422 -27.266 -7.379 1 98.12 92 GLY A O 1
ATOM 708 N N . ARG A 1 93 ? 14.703 -25.531 -6.875 1 97.75 93 ARG A N 1
ATOM 709 C CA . ARG A 1 93 ? 15.281 -25.422 -8.211 1 97.75 93 ARG A CA 1
ATOM 710 C C . ARG A 1 93 ? 16.656 -26.062 -8.258 1 97.75 93 ARG A C 1
ATOM 712 O O . ARG A 1 93 ? 17.484 -25.859 -7.359 1 97.75 93 ARG A O 1
ATOM 719 N N . VAL A 1 94 ? 16.938 -26.875 -9.312 1 97.5 94 VAL A N 1
ATOM 720 C CA . VAL A 1 94 ? 18.25 -27.484 -9.531 1 97.5 94 VAL A CA 1
ATOM 721 C C . VAL A 1 94 ? 19.219 -26.453 -10.086 1 97.5 94 VAL A C 1
ATOM 723 O O . VAL A 1 94 ? 19 -25.906 -11.172 1 97.5 94 VAL A O 1
ATOM 726 N N . MET A 1 95 ? 20.266 -26.266 -9.359 1 95.25 95 MET A N 1
ATOM 727 C CA . MET A 1 95 ? 21.219 -25.25 -9.82 1 95.25 95 MET A CA 1
ATOM 728 C C . MET A 1 95 ? 22.516 -25.906 -10.297 1 95.25 95 MET A C 1
ATOM 730 O O . MET A 1 95 ? 23.312 -25.281 -10.984 1 95.25 95 MET A O 1
ATOM 734 N N . SER A 1 96 ? 22.703 -27.078 -9.875 1 94.69 96 SER A N 1
ATOM 735 C CA . SER A 1 96 ? 23.812 -27.875 -10.383 1 94.69 96 SER A CA 1
ATOM 736 C C . SER A 1 96 ? 23.469 -29.359 -10.43 1 94.69 96 SER A C 1
ATOM 738 O O . SER A 1 96 ? 22.656 -29.844 -9.625 1 94.69 96 SER A O 1
ATOM 740 N N . LYS A 1 97 ? 24 -30.031 -11.398 1 95.69 97 LYS A N 1
ATOM 741 C CA . LYS A 1 97 ? 23.844 -31.469 -11.586 1 95.69 97 LYS A CA 1
ATOM 742 C C . LYS A 1 97 ? 25.172 -32.125 -11.922 1 95.69 97 LYS A C 1
ATOM 744 O O . LYS A 1 97 ? 25.875 -31.703 -12.836 1 95.69 97 LYS A O 1
ATOM 749 N N . ARG A 1 98 ? 25.531 -33.062 -11.109 1 95.06 98 ARG A N 1
ATOM 750 C CA . ARG A 1 98 ? 26.719 -33.844 -11.344 1 95.06 98 ARG A CA 1
ATOM 751 C C . ARG A 1 98 ? 26.375 -35.344 -11.477 1 95.06 98 ARG A C 1
ATOM 753 O O . ARG A 1 98 ? 25.656 -35.875 -10.648 1 95.06 98 ARG A O 1
ATOM 760 N N . VAL A 1 99 ? 26.938 -35.906 -12.523 1 93.19 99 VAL A N 1
ATOM 761 C CA . VAL A 1 99 ? 26.703 -37.344 -12.781 1 93.19 99 VAL A CA 1
ATOM 762 C C . VAL A 1 99 ? 27.984 -38.125 -12.484 1 93.19 99 VAL A C 1
ATOM 764 O O . VAL A 1 99 ? 29 -37.969 -13.172 1 93.19 99 VAL A O 1
ATOM 767 N N . SER A 1 100 ? 27.938 -38.875 -11.469 1 90.12 100 SER A N 1
ATOM 768 C CA . SER A 1 100 ? 29.094 -39.688 -11.109 1 90.12 100 SER A CA 1
ATOM 769 C C . SER A 1 100 ? 29.094 -41.031 -11.867 1 90.12 100 SER A C 1
ATOM 771 O O . SER A 1 100 ? 30.156 -41.562 -12.188 1 90.12 100 SER A O 1
ATOM 773 N N . SER A 1 101 ? 27.969 -41.656 -11.992 1 90.25 101 SER A N 1
ATOM 774 C CA . SER A 1 101 ? 27.719 -42.844 -12.766 1 90.25 101 SER A CA 1
ATOM 775 C C . SER A 1 101 ? 26.266 -42.969 -13.172 1 90.25 101 SER A C 1
ATOM 777 O O . SER A 1 101 ? 25.453 -42.125 -12.844 1 90.25 101 SER A O 1
ATOM 779 N N . SER A 1 102 ? 26 -44 -13.906 1 90.31 102 SER A N 1
ATOM 780 C CA . SER A 1 102 ? 24.625 -44.219 -14.305 1 90.31 102 SER A CA 1
ATOM 781 C C . SER A 1 102 ? 23.734 -44.531 -13.102 1 90.31 102 SER A C 1
ATOM 783 O O . SER A 1 102 ? 22.516 -44.5 -13.195 1 90.31 102 SER A O 1
ATOM 785 N N . GLU A 1 103 ? 24.391 -44.688 -11.992 1 93.12 103 GLU A N 1
ATOM 786 C CA . GLU A 1 103 ? 23.625 -45.094 -10.812 1 93.12 103 GLU A CA 1
ATOM 787 C C . GLU A 1 103 ? 23.75 -44.062 -9.688 1 93.12 103 GLU A C 1
ATOM 789 O O . GLU A 1 103 ? 23.281 -44.312 -8.57 1 93.12 103 GLU A O 1
ATOM 794 N N . LEU A 1 104 ? 24.375 -42.969 -9.992 1 93.62 104 LEU A N 1
ATOM 795 C CA . LEU A 1 104 ? 24.578 -42 -8.922 1 93.62 104 LEU A CA 1
ATOM 796 C C . LEU A 1 104 ? 24.594 -40.562 -9.469 1 93.62 104 LEU A C 1
ATOM 798 O O . LEU A 1 104 ? 25.453 -40.219 -10.273 1 93.62 104 LEU A O 1
ATOM 802 N N . PHE A 1 105 ? 23.641 -39.781 -9.008 1 95.88 105 PHE A N 1
ATOM 803 C CA . PHE A 1 105 ? 23.5 -38.375 -9.391 1 95.88 105 PHE A CA 1
ATOM 804 C C . PHE A 1 105 ? 23.578 -37.469 -8.172 1 95.88 105 PHE A C 1
ATOM 806 O O . PHE A 1 105 ? 23.125 -37.844 -7.082 1 95.88 105 PHE A O 1
ATOM 813 N N . PHE A 1 106 ? 24.156 -36.281 -8.312 1 96.12 106 PHE A N 1
ATOM 814 C CA . PHE A 1 106 ? 24.172 -35.25 -7.289 1 96.12 106 PHE A CA 1
ATOM 815 C C . PHE A 1 106 ? 23.531 -33.969 -7.805 1 96.12 106 PHE A C 1
ATOM 817 O O . PHE A 1 106 ? 23.75 -33.594 -8.961 1 96.12 106 PHE A O 1
ATOM 824 N N . TYR A 1 107 ? 22.672 -33.406 -7.043 1 97.25 107 TYR A N 1
ATOM 825 C CA . TYR A 1 107 ? 22.062 -32.125 -7.375 1 97.25 107 TYR A CA 1
ATOM 826 C C . TYR A 1 107 ? 22.281 -31.094 -6.262 1 97.25 107 TYR A C 1
ATOM 828 O O . TYR A 1 107 ? 22.312 -31.453 -5.082 1 97.25 107 TYR A O 1
ATOM 836 N N . ASP A 1 108 ? 22.5 -29.859 -6.598 1 96.94 108 ASP A N 1
ATOM 837 C CA . ASP A 1 108 ? 22.297 -28.75 -5.672 1 96.94 108 ASP A CA 1
ATOM 838 C C . ASP A 1 108 ? 20.891 -28.156 -5.805 1 96.94 108 ASP A C 1
ATOM 840 O O . ASP A 1 108 ? 20.562 -27.562 -6.836 1 96.94 108 ASP A O 1
ATOM 844 N N . LEU A 1 109 ? 20.141 -28.344 -4.801 1 97.75 109 LEU A N 1
ATOM 845 C CA . LEU A 1 109 ? 18.766 -27.875 -4.773 1 97.75 109 LEU A CA 1
ATOM 846 C C . LEU A 1 109 ? 18.656 -26.578 -3.982 1 97.75 109 LEU A C 1
ATOM 848 O O . LEU A 1 109 ? 19.109 -26.5 -2.844 1 97.75 109 LEU A O 1
ATOM 852 N N . TYR A 1 110 ? 18.062 -25.594 -4.641 1 95.69 110 TYR A N 1
ATOM 853 C CA . TYR A 1 110 ? 17.906 -24.297 -3.988 1 95.69 110 TYR A CA 1
ATOM 854 C C . TYR A 1 110 ? 16.438 -24 -3.705 1 95.69 110 TYR A C 1
ATOM 856 O O . TYR A 1 110 ? 15.578 -24.219 -4.562 1 95.69 110 TYR A O 1
ATOM 864 N N . GLY A 1 111 ? 16.141 -23.578 -2.545 1 93.44 111 GLY A N 1
ATOM 865 C CA . GLY A 1 111 ? 14.844 -23.094 -2.121 1 93.44 111 GLY A CA 1
ATOM 866 C C . GLY A 1 111 ? 14.93 -22 -1.07 1 93.44 111 GLY A C 1
ATOM 867 O O . GLY A 1 111 ? 15.688 -22.109 -0.105 1 93.44 111 GLY A O 1
ATOM 868 N N . ASP A 1 112 ? 14.242 -20.922 -1.37 1 89.19 112 ASP A N 1
ATOM 869 C CA . ASP A 1 112 ? 14.203 -19.766 -0.485 1 89.19 112 ASP A CA 1
ATOM 870 C C . ASP A 1 112 ? 15.609 -19.281 -0.144 1 89.19 112 ASP A C 1
ATOM 872 O O . ASP A 1 112 ? 15.914 -19.031 1.022 1 89.19 112 ASP A O 1
ATOM 876 N N . GLY A 1 113 ? 16.438 -19.391 -1.06 1 87 113 GLY A N 1
ATOM 877 C CA . GLY A 1 113 ? 17.75 -18.797 -0.949 1 87 113 GLY A CA 1
ATOM 878 C C . GLY A 1 113 ? 18.781 -19.734 -0.307 1 87 113 GLY A C 1
ATOM 879 O O . GLY A 1 113 ? 19.938 -19.359 -0.13 1 87 113 GLY A O 1
ATOM 880 N N . VAL A 1 114 ? 18.438 -20.922 0.048 1 93.56 114 VAL A N 1
ATOM 881 C CA . VAL A 1 114 ? 19.328 -21.859 0.73 1 93.56 114 VAL A CA 1
ATOM 882 C C . VAL A 1 114 ? 19.531 -23.109 -0.129 1 93.56 114 VAL A C 1
ATOM 884 O O . VAL A 1 114 ? 18.609 -23.531 -0.83 1 93.56 114 VAL A O 1
ATOM 887 N N . LYS A 1 115 ? 20.688 -23.672 -0.031 1 95.44 115 LYS A N 1
ATOM 888 C CA . LYS A 1 115 ? 21.062 -24.828 -0.827 1 95.44 115 LYS A CA 1
ATOM 889 C C . LYS A 1 115 ? 21.094 -26.094 0.032 1 95.44 115 LYS A C 1
ATOM 891 O O . LYS A 1 115 ? 21.484 -26.047 1.198 1 95.44 115 LYS A O 1
ATOM 896 N N . VAL A 1 116 ? 20.688 -27.203 -0.578 1 97.69 116 VAL A N 1
ATOM 897 C CA . VAL A 1 116 ? 20.906 -28.531 0.003 1 97.69 116 VAL A CA 1
ATOM 898 C C . VAL A 1 116 ? 21.312 -29.516 -1.091 1 97.69 116 VAL A C 1
ATOM 900 O O . VAL A 1 116 ? 20.828 -29.422 -2.225 1 97.69 116 VAL A O 1
ATOM 903 N N . GLN A 1 117 ? 22.203 -30.344 -0.787 1 97.88 117 GLN A N 1
ATOM 904 C CA . GLN A 1 117 ? 22.625 -31.375 -1.736 1 97.88 117 GLN A CA 1
ATOM 905 C C . GLN A 1 117 ? 21.625 -32.531 -1.782 1 97.88 117 GLN A C 1
ATOM 907 O O . GLN A 1 117 ? 21.125 -32.938 -0.744 1 97.88 117 GLN A O 1
ATOM 912 N N . VAL A 1 118 ? 21.359 -32.969 -2.984 1 97.88 118 VAL A N 1
ATOM 913 C CA . VAL A 1 118 ? 20.562 -34.188 -3.205 1 97.88 118 VAL A CA 1
ATOM 914 C C . VAL A 1 118 ? 21.469 -35.312 -3.719 1 97.88 118 VAL A C 1
ATOM 916 O O . VAL A 1 118 ? 22.156 -35.125 -4.73 1 97.88 118 VAL A O 1
ATOM 919 N N . MET A 1 119 ? 21.531 -36.312 -3.006 1 96.5 119 MET A N 1
ATOM 920 C CA . MET A 1 119 ? 22.203 -37.5 -3.477 1 96.5 119 MET A CA 1
ATOM 921 C C . MET A 1 119 ? 21.203 -38.562 -3.945 1 96.5 119 MET A C 1
ATOM 923 O O . MET A 1 119 ? 20.422 -39.062 -3.145 1 96.5 119 MET A O 1
ATOM 927 N N . ALA A 1 120 ? 21.25 -38.875 -5.199 1 95.88 120 ALA A N 1
ATOM 928 C CA . ALA A 1 120 ? 20.328 -39.844 -5.789 1 95.88 120 ALA A CA 1
ATOM 929 C C . ALA A 1 120 ? 21.078 -41.062 -6.285 1 95.88 120 ALA A C 1
ATOM 931 O O . ALA A 1 120 ? 21.641 -41.062 -7.383 1 95.88 120 ALA A O 1
ATOM 932 N N . GLY A 1 121 ? 21 -42.062 -5.484 1 94 121 GLY A N 1
ATOM 933 C CA . GLY A 1 121 ? 21.594 -43.344 -5.844 1 94 121 GLY A CA 1
ATOM 934 C C . GLY A 1 121 ? 20.562 -44.406 -6.18 1 94 121 GLY A C 1
ATOM 935 O O . GLY A 1 121 ? 19.5 -44.438 -5.566 1 94 121 GLY A O 1
ATOM 936 N N . ALA A 1 122 ? 20.938 -45.219 -7.125 1 92.56 122 ALA A N 1
ATOM 937 C CA . ALA A 1 122 ? 20.031 -46.281 -7.535 1 92.56 122 ALA A CA 1
ATOM 938 C C . ALA A 1 122 ? 19.703 -47.219 -6.363 1 92.56 122 ALA A C 1
ATOM 940 O O . ALA A 1 122 ? 18.594 -47.75 -6.27 1 92.56 122 ALA A O 1
ATOM 941 N N . SER A 1 123 ? 20.609 -47.375 -5.453 1 88.06 123 SER A N 1
ATOM 942 C CA . SER A 1 123 ? 20.453 -48.281 -4.316 1 88.06 123 SER A CA 1
ATOM 943 C C . SER A 1 123 ? 19.406 -47.75 -3.334 1 88.06 123 SER A C 1
ATOM 945 O O . SER A 1 123 ? 18.797 -48.531 -2.6 1 88.06 123 SER A O 1
ATOM 947 N N . CYS A 1 124 ? 19.172 -46.469 -3.332 1 87.44 124 CYS A N 1
ATOM 948 C CA . CYS A 1 124 ? 18.25 -45.844 -2.404 1 87.44 124 CYS A CA 1
ATOM 949 C C . CYS A 1 124 ? 16.922 -45.531 -3.086 1 87.44 124 CYS A C 1
ATOM 951 O O . CYS A 1 124 ? 15.938 -45.188 -2.422 1 87.44 124 CYS A O 1
ATOM 953 N N . SER A 1 125 ? 16.844 -45.75 -4.312 1 90.62 125 SER A N 1
ATOM 954 C CA . SER A 1 125 ? 15.711 -45.312 -5.113 1 90.62 125 SER A CA 1
ATOM 955 C C . SER A 1 125 ? 14.547 -46.281 -5.023 1 90.62 125 SER A C 1
ATOM 957 O O . SER A 1 125 ? 14.758 -47.5 -4.93 1 90.62 125 SER A O 1
ATOM 959 N N . GLU A 1 126 ? 13.406 -45.75 -5.031 1 87.06 126 GLU A N 1
ATOM 960 C CA . GLU A 1 126 ? 12.195 -46.594 -5.098 1 87.06 126 GLU A CA 1
ATOM 961 C C . GLU A 1 126 ? 11.797 -46.844 -6.543 1 87.06 126 GLU A C 1
ATOM 963 O O . GLU A 1 126 ? 10.922 -47.688 -6.801 1 87.06 126 GLU A O 1
ATOM 968 N N . VAL A 1 127 ? 12.391 -46.125 -7.395 1 83.94 127 VAL A N 1
ATOM 969 C CA . VAL A 1 127 ? 12.156 -46.344 -8.82 1 83.94 127 VAL A CA 1
ATOM 970 C C . VAL A 1 127 ? 12.984 -47.531 -9.312 1 83.94 127 VAL A C 1
ATOM 972 O O . VAL A 1 127 ? 14.109 -47.75 -8.844 1 83.94 127 VAL A O 1
ATOM 975 N N . ALA A 1 128 ? 12.445 -48.219 -10.25 1 83.75 128 ALA A N 1
ATOM 976 C CA . ALA A 1 128 ? 13.148 -49.375 -10.797 1 83.75 128 ALA A CA 1
ATOM 977 C C . ALA A 1 128 ? 14.477 -48.938 -11.422 1 83.75 128 ALA A C 1
ATOM 979 O O . ALA A 1 128 ? 14.594 -47.875 -12.008 1 83.75 128 ALA A O 1
ATOM 980 N N . GLU A 1 129 ? 15.383 -49.812 -11.336 1 80.62 129 GLU A N 1
ATOM 981 C CA . GLU A 1 129 ? 16.734 -49.562 -11.82 1 80.62 129 GLU A CA 1
ATOM 982 C C . GLU A 1 129 ? 16.734 -49.219 -13.312 1 80.62 129 GLU A C 1
ATOM 984 O O . GLU A 1 129 ? 17.516 -48.406 -13.773 1 80.62 129 GLU A O 1
ATOM 989 N N . THR A 1 130 ? 15.812 -49.812 -13.945 1 82.06 130 THR A N 1
ATOM 990 C CA . THR A 1 130 ? 15.742 -49.625 -15.391 1 82.06 130 THR A CA 1
ATOM 991 C C . THR A 1 130 ? 15.25 -48.25 -15.734 1 82.06 130 THR A C 1
ATOM 993 O O . THR A 1 130 ? 15.531 -47.719 -16.828 1 82.06 130 THR A O 1
ATOM 996 N N . GLU A 1 131 ? 14.578 -47.719 -14.789 1 88.19 131 GLU A N 1
ATOM 997 C CA . GLU A 1 131 ? 13.977 -46.406 -15.055 1 88.19 131 GLU A CA 1
ATOM 998 C C . GLU A 1 131 ? 14.75 -45.281 -14.367 1 88.19 131 GLU A C 1
ATOM 1000 O O . GLU A 1 131 ? 14.578 -44.094 -14.688 1 88.19 131 GLU A O 1
ATOM 1005 N N . PHE A 1 132 ? 15.641 -45.656 -13.5 1 91.81 132 PHE A N 1
ATOM 1006 C CA . PHE A 1 132 ? 16.375 -44.719 -12.664 1 91.81 132 PHE A CA 1
ATOM 1007 C C . PHE A 1 132 ? 17.141 -43.719 -13.516 1 91.81 132 PHE A C 1
ATOM 1009 O O . PHE A 1 132 ? 16.984 -42.5 -13.336 1 91.81 132 PHE A O 1
ATOM 1016 N N . TYR A 1 133 ? 17.844 -44.219 -14.383 1 90.25 133 TYR A N 1
ATOM 1017 C CA . TYR A 1 133 ? 18.672 -43.375 -15.211 1 90.25 133 TYR A CA 1
ATOM 1018 C C . TYR A 1 133 ? 17.828 -42.438 -16.047 1 90.25 133 TYR A C 1
ATOM 1020 O O . TYR A 1 133 ? 18.156 -41.25 -16.203 1 90.25 133 TYR A O 1
ATOM 1028 N N . LYS A 1 134 ? 16.781 -42.938 -16.594 1 87.5 134 LYS A N 1
ATOM 1029 C CA . LYS A 1 134 ? 15.891 -42.156 -17.422 1 87.5 134 LYS A CA 1
ATOM 1030 C C . LYS A 1 134 ? 15.281 -41 -16.641 1 87.5 134 LYS A C 1
ATOM 1032 O O . LYS A 1 134 ? 15.219 -39.844 -17.125 1 87.5 134 LYS A O 1
ATOM 1037 N N . CYS A 1 135 ? 14.875 -41.281 -15.477 1 89.69 135 CYS A N 1
ATOM 1038 C CA . CYS A 1 135 ? 14.25 -40.281 -14.617 1 89.69 135 CYS A CA 1
ATOM 1039 C C . CYS A 1 135 ? 15.203 -39.125 -14.32 1 89.69 135 CYS A C 1
ATOM 1041 O O . CYS A 1 135 ? 14.805 -37.969 -14.312 1 89.69 135 CYS A O 1
ATOM 1043 N N . HIS A 1 136 ? 16.391 -39.438 -14.117 1 93.75 136 HIS A N 1
ATOM 1044 C CA . HIS A 1 136 ? 17.375 -38.438 -13.719 1 93.75 136 HIS A CA 1
ATOM 1045 C C . HIS A 1 136 ? 18 -37.75 -14.938 1 93.75 136 HIS A C 1
ATOM 1047 O O . HIS A 1 136 ? 18.484 -36.625 -14.852 1 93.75 136 HIS A O 1
ATOM 1053 N N . SER A 1 137 ? 17.969 -38.406 -16.109 1 91.12 137 SER A N 1
ATOM 1054 C CA . SER A 1 137 ? 18.531 -37.844 -17.328 1 91.12 137 SER A CA 1
ATOM 1055 C C . SER A 1 137 ? 17.703 -36.688 -17.844 1 91.12 137 SER A C 1
ATOM 1057 O O . SER A 1 137 ? 18.219 -35.781 -18.5 1 91.12 137 SER A O 1
ATOM 1059 N N . VAL A 1 138 ? 16.422 -36.719 -17.531 1 93.06 138 VAL A N 1
ATOM 1060 C CA . VAL A 1 138 ? 15.5 -35.688 -18.016 1 93.06 138 VAL A CA 1
ATOM 1061 C C . VAL A 1 138 ? 15.703 -34.406 -17.25 1 93.06 138 VAL A C 1
ATOM 1063 O O . VAL A 1 138 ? 15.438 -33.312 -17.766 1 93.06 138 VAL A O 1
ATOM 1066 N N . VAL A 1 139 ? 16.234 -34.5 -16.078 1 96.38 139 VAL A N 1
ATOM 1067 C CA . VAL A 1 139 ? 16.391 -33.344 -15.195 1 96.38 139 VAL A CA 1
ATOM 1068 C C . VAL A 1 139 ? 17.609 -32.531 -15.609 1 96.38 139 VAL A C 1
ATOM 1070 O O . VAL A 1 139 ? 18.688 -33.094 -15.852 1 96.38 139 VAL A O 1
ATOM 1073 N N . LYS A 1 140 ? 17.469 -31.203 -15.727 1 96.19 140 LYS A N 1
ATOM 1074 C CA . LYS A 1 140 ? 18.547 -30.297 -16.062 1 96.19 140 LYS A CA 1
ATOM 1075 C C . LYS A 1 140 ? 18.625 -29.141 -15.086 1 96.19 140 LYS A C 1
ATOM 1077 O O . LYS A 1 140 ? 17.719 -28.938 -14.273 1 96.19 140 LYS A O 1
ATOM 1082 N N . ARG A 1 141 ? 19.719 -28.391 -15.195 1 95.62 141 ARG A N 1
ATOM 1083 C CA . ARG A 1 141 ? 19.875 -27.172 -14.422 1 95.62 141 ARG A CA 1
ATOM 1084 C C . ARG A 1 141 ? 18.734 -26.188 -14.703 1 95.62 141 ARG A C 1
ATOM 1086 O O . ARG A 1 141 ? 18.375 -25.969 -15.867 1 95.62 141 ARG A O 1
ATOM 1093 N N . GLY A 1 142 ? 18.172 -25.656 -13.672 1 96.62 142 GLY A N 1
ATOM 1094 C CA . GLY A 1 142 ? 17.062 -24.719 -13.812 1 96.62 142 GLY A CA 1
ATOM 1095 C C . GLY A 1 142 ? 15.711 -25.344 -13.531 1 96.62 142 GLY A C 1
ATOM 1096 O O . GLY A 1 142 ? 14.75 -24.625 -13.219 1 96.62 142 GLY A O 1
ATOM 1097 N N . ASP A 1 143 ? 15.617 -26.656 -13.656 1 98.12 143 ASP A N 1
ATOM 1098 C CA . ASP A 1 143 ? 14.359 -27.359 -13.414 1 98.12 143 ASP A CA 1
ATOM 1099 C C . ASP A 1 143 ? 13.945 -27.25 -11.953 1 98.12 143 ASP A C 1
ATOM 1101 O O . ASP A 1 143 ? 14.797 -27.156 -11.062 1 98.12 143 ASP A O 1
ATOM 1105 N N . ILE A 1 144 ? 12.68 -27.234 -11.734 1 98.5 144 ILE A N 1
ATOM 1106 C CA . ILE A 1 144 ? 12.133 -27.375 -10.391 1 98.5 144 ILE A CA 1
ATOM 1107 C C . ILE A 1 144 ? 11.734 -28.812 -10.141 1 98.5 144 ILE A C 1
ATOM 1109 O O . ILE A 1 144 ? 11.031 -29.422 -10.953 1 98.5 144 ILE A O 1
ATOM 1113 N N . VAL A 1 145 ? 12.18 -29.391 -8.977 1 98.38 145 VAL A N 1
ATOM 1114 C CA . VAL A 1 145 ? 11.914 -30.797 -8.703 1 98.38 145 VAL A CA 1
ATOM 1115 C C . VAL A 1 145 ? 11.461 -30.953 -7.25 1 98.38 145 VAL A C 1
ATOM 1117 O O . VAL A 1 145 ? 11.703 -30.078 -6.418 1 98.38 145 VAL A O 1
ATOM 1120 N N . GLY A 1 146 ? 10.688 -31.969 -7.012 1 98.19 146 GLY A N 1
ATOM 1121 C CA . GLY A 1 146 ? 10.375 -32.469 -5.68 1 98.19 146 GLY A CA 1
ATOM 1122 C C . GLY A 1 146 ? 11.172 -33.688 -5.309 1 98.19 146 GLY A C 1
ATOM 1123 O O . GLY A 1 146 ? 11.359 -34.594 -6.133 1 98.19 146 GLY A O 1
ATOM 1124 N N . ILE A 1 147 ? 11.664 -33.688 -4.094 1 98.06 147 ILE A N 1
ATOM 1125 C CA . ILE A 1 147 ? 12.492 -34.781 -3.611 1 98.06 147 ILE A CA 1
ATOM 1126 C C . ILE A 1 147 ? 11.828 -35.438 -2.396 1 98.06 147 ILE A C 1
ATOM 1128 O O . ILE A 1 147 ? 11.43 -34.75 -1.455 1 98.06 147 ILE A O 1
ATOM 1132 N N . ILE A 1 148 ? 11.633 -36.688 -2.428 1 98.06 148 ILE A N 1
ATOM 1133 C CA . ILE A 1 148 ? 11.25 -37.5 -1.265 1 98.06 148 ILE A CA 1
ATOM 1134 C C . ILE A 1 148 ? 12.406 -38.406 -0.863 1 98.06 148 ILE A C 1
ATOM 1136 O O . ILE A 1 148 ? 12.898 -39.188 -1.679 1 98.06 148 ILE A O 1
ATOM 1140 N N . GLY A 1 149 ? 12.836 -38.25 0.346 1 98 149 GLY A N 1
ATOM 1141 C CA . GLY A 1 149 ? 13.969 -39.031 0.792 1 98 149 GLY A CA 1
ATOM 1142 C C . GLY A 1 149 ? 14.25 -38.906 2.277 1 98 149 GLY A C 1
ATOM 1143 O O . GLY A 1 149 ? 13.367 -38.531 3.049 1 98 149 GLY A O 1
ATOM 1144 N N . TYR A 1 150 ? 15.484 -39.312 2.727 1 97.69 150 TYR A N 1
ATOM 1145 C CA . TYR A 1 150 ? 15.836 -39.281 4.141 1 97.69 150 TYR A CA 1
ATOM 1146 C C . TYR A 1 150 ? 17.078 -38.406 4.355 1 97.69 150 TYR A C 1
ATOM 1148 O O . TYR A 1 150 ? 17.953 -38.344 3.49 1 97.69 150 TYR A O 1
ATOM 1156 N N . PRO A 1 151 ? 17.141 -37.75 5.465 1 98.06 151 PRO A N 1
ATOM 1157 C CA . PRO A 1 151 ? 18.312 -36.875 5.746 1 98.06 151 PRO A CA 1
ATOM 1158 C C . PRO A 1 151 ? 19.547 -37.688 6.098 1 98.06 151 PRO A C 1
ATOM 1160 O O . PRO A 1 151 ? 19.453 -38.781 6.676 1 98.06 151 PRO A O 1
ATOM 1163 N N . GLY A 1 152 ? 20.688 -37.156 5.719 1 97.31 152 GLY A N 1
ATOM 1164 C CA . GLY A 1 152 ? 21.953 -37.75 6.086 1 97.31 152 GLY A CA 1
ATOM 1165 C C . GLY A 1 152 ? 23.156 -36.875 5.707 1 97.31 152 GLY A C 1
ATOM 1166 O O . GLY A 1 152 ? 23 -35.906 4.992 1 97.31 152 GLY A O 1
ATOM 1167 N N . ARG A 1 153 ? 24.234 -37.188 6.25 1 96.56 153 ARG A N 1
ATOM 1168 C CA . ARG A 1 153 ? 25.5 -36.594 5.875 1 96.56 153 ARG A CA 1
ATOM 1169 C C . ARG A 1 153 ? 26.422 -37.625 5.23 1 96.56 153 ARG A C 1
ATOM 1171 O O . ARG A 1 153 ? 26.469 -38.781 5.645 1 96.56 153 ARG A O 1
ATOM 1178 N N . SER A 1 154 ? 27 -37.094 4.211 1 90.75 154 SER A N 1
ATOM 1179 C CA . SER A 1 154 ? 28 -37.969 3.609 1 90.75 154 SER A CA 1
ATOM 1180 C C . SER A 1 154 ? 29.188 -38.188 4.547 1 90.75 154 SER A C 1
ATOM 1182 O O . SER A 1 154 ? 29.312 -37.5 5.57 1 90.75 154 SER A O 1
ATOM 1184 N N . SER A 1 155 ? 30.047 -39.125 4.133 1 88.56 155 SER A N 1
ATOM 1185 C CA . SER A 1 155 ? 31.25 -39.375 4.91 1 88.56 155 SER A CA 1
ATOM 1186 C C . SER A 1 155 ? 32.156 -38.156 4.926 1 88.56 155 SER A C 1
ATOM 1188 O O . SER A 1 155 ? 32.906 -37.938 5.883 1 88.56 155 SER A O 1
ATOM 1190 N N . ARG A 1 156 ? 32.031 -37.281 3.936 1 89.88 156 ARG A N 1
ATOM 1191 C CA . ARG A 1 156 ? 32.812 -36.062 3.824 1 89.88 156 ARG A CA 1
ATOM 1192 C C . ARG A 1 156 ? 32.188 -34.906 4.59 1 89.88 156 ARG A C 1
ATOM 1194 O O . ARG A 1 156 ? 32.75 -33.812 4.66 1 89.88 156 ARG A O 1
ATOM 1201 N N . GLY A 1 157 ? 30.984 -35.156 5.113 1 91.88 157 GLY A N 1
ATOM 1202 C CA . GLY A 1 157 ? 30.391 -34.219 6.031 1 91.88 157 GLY A CA 1
ATOM 1203 C C . GLY A 1 157 ? 29.344 -33.312 5.379 1 91.88 157 GLY A C 1
ATOM 1204 O O . GLY A 1 157 ? 28.781 -32.438 6.027 1 91.88 157 GLY A O 1
ATOM 1205 N N . GLU A 1 158 ? 29.094 -33.562 4.207 1 94.94 158 GLU A N 1
ATOM 1206 C CA . GLU A 1 158 ? 28.109 -32.688 3.525 1 94.94 158 GLU A CA 1
ATOM 1207 C C . GLU A 1 158 ? 26.688 -33.156 3.826 1 94.94 158 GLU A C 1
ATOM 1209 O O . GLU A 1 158 ? 26.344 -34.312 3.635 1 94.94 158 GLU A O 1
ATOM 1214 N N . LEU A 1 159 ? 25.922 -32.25 4.379 1 97.62 159 LEU A N 1
ATOM 1215 C CA . LEU A 1 159 ? 24.5 -32.562 4.617 1 97.62 159 LEU A CA 1
ATOM 1216 C C . LEU A 1 159 ? 23.75 -32.719 3.303 1 97.62 159 LEU A C 1
ATOM 1218 O O . LEU A 1 159 ? 23.844 -31.859 2.422 1 97.62 159 LEU A O 1
ATOM 1222 N N . SER A 1 160 ? 23.062 -33.875 3.15 1 97.88 160 SER A N 1
ATOM 1223 C CA . SER A 1 160 ? 22.328 -34.188 1.932 1 97.88 160 SER A CA 1
ATOM 1224 C C . SER A 1 160 ? 20.969 -34.812 2.252 1 97.88 160 SER A C 1
ATOM 1226 O O . SER A 1 160 ? 20.719 -35.219 3.389 1 97.88 160 SER A O 1
ATOM 1228 N N . ILE A 1 161 ? 20.062 -34.656 1.363 1 98.06 161 ILE A N 1
ATOM 1229 C CA . ILE A 1 161 ? 18.906 -35.562 1.338 1 98.06 161 ILE A CA 1
ATOM 1230 C C . ILE A 1 161 ? 19.156 -36.688 0.36 1 98.06 161 ILE A C 1
ATOM 1232 O O . ILE A 1 161 ? 19.547 -36.469 -0.787 1 98.06 161 ILE A O 1
ATOM 1236 N N . PHE A 1 162 ? 19.047 -37.875 0.852 1 97.19 162 PHE A N 1
ATOM 1237 C CA . PHE A 1 162 ? 19.188 -39.062 0.027 1 97.19 162 PHE A CA 1
ATOM 1238 C C . PHE A 1 162 ? 17.859 -39.438 -0.622 1 97.19 162 PHE A C 1
ATOM 1240 O O . PHE A 1 162 ? 16.938 -39.875 0.061 1 97.19 162 PHE A O 1
ATOM 1247 N N . ALA A 1 163 ? 17.781 -39.312 -1.922 1 97.19 163 ALA A N 1
ATOM 1248 C CA . ALA A 1 163 ? 16.5 -39.312 -2.646 1 97.19 163 ALA A CA 1
ATOM 1249 C C . ALA A 1 163 ? 15.984 -40.719 -2.854 1 97.19 163 ALA A C 1
ATOM 1251 O O . ALA A 1 163 ? 16.688 -41.562 -3.408 1 97.19 163 ALA A O 1
ATOM 1252 N N . ARG A 1 164 ? 14.844 -40.938 -2.398 1 96.38 164 ARG A N 1
ATOM 1253 C CA . ARG A 1 164 ? 14.102 -42.156 -2.74 1 96.38 164 ARG A CA 1
ATOM 1254 C C . ARG A 1 164 ? 13.289 -41.969 -4.016 1 96.38 164 ARG A C 1
ATOM 1256 O O . ARG A 1 164 ? 13.094 -42.906 -4.777 1 96.38 164 ARG A O 1
ATOM 1263 N N . ASN A 1 165 ? 12.82 -40.781 -4.156 1 95.75 165 ASN A N 1
ATOM 1264 C CA . ASN A 1 165 ? 12.055 -40.375 -5.336 1 95.75 165 ASN A CA 1
ATOM 1265 C C . ASN A 1 165 ? 12.352 -38.938 -5.734 1 95.75 165 ASN A C 1
ATOM 1267 O O . ASN A 1 165 ? 12.609 -38.094 -4.879 1 95.75 165 ASN A O 1
ATOM 1271 N N . LEU A 1 166 ? 12.391 -38.719 -7.02 1 96.25 166 LEU A N 1
ATOM 1272 C CA . LEU A 1 166 ? 12.531 -37.375 -7.609 1 96.25 166 LEU A CA 1
ATOM 1273 C C . LEU A 1 166 ? 11.438 -37.125 -8.641 1 96.25 166 LEU A C 1
ATOM 1275 O O . LEU A 1 166 ? 11.234 -37.938 -9.555 1 96.25 166 LEU A O 1
ATOM 1279 N N . ILE A 1 167 ? 10.727 -36.031 -8.477 1 95.62 167 ILE A N 1
ATOM 1280 C CA . ILE A 1 167 ? 9.609 -35.719 -9.367 1 95.62 167 ILE A CA 1
ATOM 1281 C C . ILE A 1 167 ? 9.852 -34.375 -10.031 1 95.62 167 ILE A C 1
ATOM 1283 O O . ILE A 1 167 ? 10.117 -33.375 -9.352 1 95.62 167 ILE A O 1
ATOM 1287 N N . LEU A 1 168 ? 9.82 -34.312 -11.352 1 97.12 168 LEU A N 1
ATOM 1288 C CA . LEU A 1 168 ? 9.875 -33.062 -12.086 1 97.12 168 LEU A CA 1
ATOM 1289 C C . LEU A 1 168 ? 8.594 -32.25 -11.875 1 97.12 168 LEU A C 1
ATOM 1291 O O . LEU A 1 168 ? 7.496 -32.781 -12.086 1 97.12 168 LEU A O 1
ATOM 1295 N N . LEU A 1 169 ? 8.742 -31.047 -11.406 1 98.25 169 LEU A N 1
ATOM 1296 C CA . LEU A 1 169 ? 7.574 -30.234 -11.086 1 98.25 169 LEU A CA 1
ATOM 1297 C C . LEU A 1 169 ? 7.363 -29.156 -12.141 1 98.25 169 LEU A C 1
ATOM 1299 O O . LEU A 1 169 ? 6.23 -28.719 -12.375 1 98.25 169 LEU A O 1
ATOM 1303 N N . SER A 1 170 ? 8.422 -28.625 -12.711 1 98.44 170 SER A N 1
ATOM 1304 C CA . SER A 1 170 ? 8.383 -27.625 -13.773 1 98.44 170 SER A CA 1
ATOM 1305 C C . SER A 1 170 ? 9.719 -27.547 -14.5 1 98.44 170 SER A C 1
ATOM 1307 O O . SER A 1 170 ? 10.75 -27.234 -13.898 1 98.44 170 SER A O 1
ATOM 1309 N N . PRO A 1 171 ? 9.75 -27.828 -15.758 1 98 171 PRO A N 1
ATOM 1310 C CA . PRO A 1 171 ? 11.008 -27.766 -16.516 1 98 171 PRO A CA 1
ATOM 1311 C C . PRO A 1 171 ? 11.406 -26.344 -16.875 1 98 171 PRO A C 1
ATOM 1313 O O . PRO A 1 171 ? 10.539 -25.5 -17.141 1 98 171 PRO A O 1
ATOM 1316 N N . CYS A 1 172 ? 12.641 -26.094 -16.812 1 98.12 172 CYS A N 1
ATOM 1317 C CA . CYS A 1 172 ? 13.219 -24.859 -17.359 1 98.12 172 CYS A CA 1
ATOM 1318 C C . CYS A 1 172 ? 13.594 -25.047 -18.828 1 98.12 172 CYS A C 1
ATOM 1320 O O . CYS A 1 172 ? 14.43 -25.891 -19.156 1 98.12 172 CYS A O 1
ATOM 1322 N N . LEU A 1 173 ? 13.055 -24.25 -19.672 1 97.94 173 LEU A N 1
ATOM 1323 C CA . LEU A 1 173 ? 13.203 -24.484 -21.109 1 97.94 173 LEU A CA 1
ATOM 1324 C C . LEU A 1 173 ? 14.414 -23.719 -21.641 1 97.94 173 LEU A C 1
ATOM 1326 O O . LEU A 1 173 ? 14.797 -23.906 -22.797 1 97.94 173 LEU A O 1
ATOM 1330 N N . HIS A 1 174 ? 14.992 -22.906 -20.781 1 96 174 HIS A N 1
ATOM 1331 C CA . HIS A 1 174 ? 16.141 -22.109 -21.203 1 96 174 HIS A CA 1
ATOM 1332 C C . HIS A 1 174 ? 17.391 -22.484 -20.438 1 96 174 HIS A C 1
ATOM 1334 O O . HIS A 1 174 ? 17.312 -22.984 -19.312 1 96 174 HIS A O 1
ATOM 1340 N N . MET A 1 175 ? 18.531 -22.219 -21.094 1 91.69 175 MET A N 1
ATOM 1341 C CA . MET A 1 175 ? 19.797 -22.359 -20.391 1 91.69 175 MET A CA 1
ATOM 1342 C C . MET A 1 175 ? 20 -21.234 -19.391 1 91.69 175 MET A C 1
ATOM 1344 O O . MET A 1 175 ? 19.906 -20.062 -19.734 1 91.69 175 MET A O 1
ATOM 1348 N N . LEU A 1 176 ? 20.25 -21.641 -18.203 1 88.94 176 LEU A N 1
ATOM 1349 C CA . LEU A 1 176 ? 20.516 -20.609 -17.219 1 88.94 176 LEU A CA 1
ATOM 1350 C C . LEU A 1 176 ? 21.906 -20.016 -17.391 1 88.94 176 LEU A C 1
ATOM 1352 O O . LEU A 1 176 ? 22.859 -20.734 -17.719 1 88.94 176 LEU A O 1
ATOM 1356 N N . PRO A 1 177 ? 21.984 -18.781 -17.188 1 81.81 177 PRO A N 1
ATOM 1357 C CA . PRO A 1 177 ? 23.328 -18.188 -17.25 1 81.81 177 PRO A CA 1
ATOM 1358 C C . PRO A 1 177 ? 24.281 -18.766 -16.203 1 81.81 177 PRO A C 1
ATOM 1360 O O . PRO A 1 177 ? 23.859 -19.094 -15.094 1 81.81 177 PRO A O 1
ATOM 1363 N N . ASN A 1 178 ? 25.469 -19.219 -16.672 1 70.19 178 ASN A N 1
ATOM 1364 C CA . ASN A 1 178 ? 26.469 -19.781 -15.766 1 70.19 178 ASN A CA 1
ATOM 1365 C C . ASN A 1 178 ? 27.047 -18.734 -14.828 1 70.19 178 ASN A C 1
ATOM 1367 O O . ASN A 1 178 ? 27.188 -17.562 -15.211 1 70.19 178 ASN A O 1
ATOM 1371 N N . GLN A 1 179 ? 27 -19.109 -13.617 1 54.88 179 GLN A N 1
ATOM 1372 C CA . GLN A 1 179 ? 27.688 -18.219 -12.688 1 54.88 179 GLN A CA 1
ATOM 1373 C C . GLN A 1 179 ? 29.172 -18.109 -13.016 1 54.88 179 GLN A C 1
ATOM 1375 O O . GLN A 1 179 ? 29.891 -19.109 -12.922 1 54.88 179 GLN A O 1
ATOM 1380 N N . ARG A 1 180 ? 29.656 -17.672 -14.164 1 47.62 180 ARG A N 1
ATOM 1381 C CA . ARG A 1 180 ? 31.109 -17.516 -14.258 1 47.62 180 ARG A CA 1
ATOM 1382 C C . ARG A 1 180 ? 31.688 -17.047 -12.93 1 47.62 180 ARG A C 1
ATOM 1384 O O . ARG A 1 180 ? 31.047 -16.312 -12.18 1 47.62 180 ARG A O 1
ATOM 1391 N N . THR A 1 181 ? 32.781 -17.797 -12.43 1 40.72 181 THR A N 1
ATOM 1392 C CA . THR A 1 181 ? 33.594 -17.656 -11.211 1 40.72 181 THR A CA 1
ATOM 1393 C C . THR A 1 181 ? 33.531 -16.219 -10.695 1 40.72 181 THR A C 1
ATOM 1395 O O . THR A 1 181 ? 33.594 -15.984 -9.492 1 40.72 181 THR A O 1
ATOM 1398 N N . GLY A 1 182 ? 34.031 -15.188 -11.477 1 33.97 182 GLY A N 1
ATOM 1399 C CA . GLY A 1 182 ? 34.5 -13.953 -10.891 1 33.97 182 GLY A CA 1
ATOM 1400 C C . GLY A 1 182 ? 33.438 -12.906 -10.703 1 33.97 182 GLY A C 1
ATOM 1401 O O . GLY A 1 182 ? 33.594 -11.969 -9.914 1 33.97 182 GLY A O 1
ATOM 1402 N N . SER A 1 183 ? 32.875 -12.406 -11.82 1 36.12 183 SER A N 1
ATOM 1403 C CA . SER A 1 183 ? 32.031 -11.227 -11.711 1 36.12 183 SER A CA 1
ATOM 1404 C C . SER A 1 183 ? 30.641 -11.586 -11.234 1 36.12 183 SER A C 1
ATOM 1406 O O . SER A 1 183 ? 30.094 -12.617 -11.633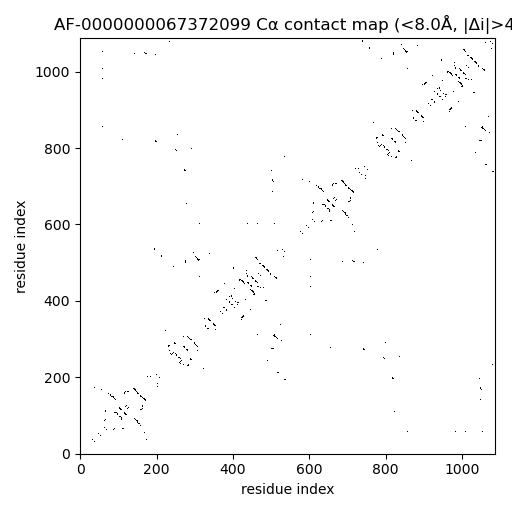 1 36.12 183 SER A O 1
ATOM 1408 N N . CYS A 1 184 ? 30.219 -11.219 -10.172 1 39.84 184 CYS A N 1
ATOM 1409 C CA . CYS A 1 184 ? 29.047 -11.383 -9.336 1 39.84 184 CYS A CA 1
ATOM 1410 C C . CYS A 1 184 ? 27.781 -11.461 -10.195 1 39.84 184 CYS A C 1
ATOM 1412 O O . CYS A 1 184 ? 26.703 -11.75 -9.688 1 39.84 184 CYS A O 1
ATOM 1414 N N . THR A 1 185 ? 27.609 -10.82 -11.289 1 46.75 185 THR A N 1
ATOM 1415 C CA . THR A 1 185 ? 26.297 -10.75 -11.945 1 46.75 185 THR A CA 1
ATOM 1416 C C . THR A 1 185 ? 26.234 -11.719 -13.125 1 46.75 185 THR A C 1
ATOM 1418 O O . THR A 1 185 ? 27 -11.586 -14.078 1 46.75 185 THR A O 1
ATOM 1421 N N . ALA A 1 186 ? 25.828 -13.031 -13.008 1 46.25 186 ALA A N 1
ATOM 1422 C CA . ALA A 1 186 ? 25.656 -14.031 -14.062 1 46.25 186 ALA A CA 1
ATOM 1423 C C . ALA A 1 186 ? 24.891 -13.453 -15.25 1 46.25 186 ALA A C 1
ATOM 1425 O O . ALA A 1 186 ? 25.094 -13.852 -16.391 1 46.25 186 ALA A O 1
ATOM 1426 N N . VAL A 1 187 ? 23.844 -12.797 -14.969 1 55.94 187 VAL A N 1
ATOM 1427 C CA . VAL A 1 187 ? 23.078 -12.164 -16.047 1 55.94 187 VAL A CA 1
ATOM 1428 C C . VAL A 1 187 ? 23.719 -10.836 -16.422 1 55.94 187 VAL A C 1
ATOM 1430 O O . VAL A 1 187 ? 23.828 -9.93 -15.586 1 55.94 187 VAL A O 1
ATOM 1433 N N . ALA A 1 188 ? 24.797 -10.75 -17.328 1 55.88 188 ALA A N 1
ATOM 1434 C CA . ALA A 1 188 ? 25.812 -9.75 -17.656 1 55.88 188 ALA A CA 1
ATOM 1435 C C . ALA A 1 188 ? 25.203 -8.352 -17.75 1 55.88 188 ALA A C 1
ATOM 1437 O O . ALA A 1 188 ? 25.828 -7.363 -17.391 1 55.88 188 ALA A O 1
ATOM 1438 N N . GLY A 1 189 ? 23.969 -8.125 -18.219 1 76.06 189 GLY A N 1
ATOM 1439 C CA . GLY A 1 189 ? 23.672 -6.715 -18.406 1 76.06 189 GLY A CA 1
ATOM 1440 C C . GLY A 1 189 ? 22.594 -6.211 -17.453 1 76.06 189 GLY A C 1
ATOM 1441 O O . GLY A 1 189 ? 21.609 -6.898 -17.203 1 76.06 189 GLY A O 1
ATOM 1442 N N . LYS A 1 190 ? 22.953 -5.133 -16.656 1 79.75 190 LYS A N 1
ATOM 1443 C CA . LYS A 1 190 ? 22.047 -4.461 -15.734 1 79.75 190 LYS A CA 1
ATOM 1444 C C . LYS A 1 190 ? 20.656 -4.336 -16.312 1 79.75 190 LYS A C 1
ATOM 1446 O O . LYS A 1 190 ? 19.656 -4.527 -15.617 1 79.75 190 LYS A O 1
ATOM 1451 N N . GLU A 1 191 ? 20.625 -4.148 -17.516 1 84.38 191 GLU A N 1
ATOM 1452 C CA . GLU A 1 191 ? 19.328 -3.951 -18.156 1 84.38 191 GLU A CA 1
ATOM 1453 C C . GLU A 1 191 ? 18.516 -5.246 -18.172 1 84.38 191 GLU A C 1
ATOM 1455 O O . GLU A 1 191 ? 17.328 -5.242 -17.875 1 84.38 191 GLU A O 1
ATOM 1460 N N . THR A 1 192 ? 19.203 -6.301 -18.5 1 84.69 192 THR A N 1
ATOM 1461 C CA . THR A 1 192 ? 18.516 -7.59 -18.531 1 84.69 192 THR A CA 1
ATOM 1462 C C . THR A 1 192 ? 18.062 -7.992 -17.141 1 84.69 192 THR A C 1
ATOM 1464 O O . THR A 1 192 ? 16.969 -8.531 -16.984 1 84.69 192 THR A O 1
ATOM 1467 N N . ARG A 1 193 ? 18.859 -7.68 -16.203 1 88.81 193 ARG A N 1
ATOM 1468 C CA . ARG A 1 193 ? 18.531 -8 -14.82 1 88.81 193 ARG A CA 1
ATOM 1469 C C . ARG A 1 193 ? 17.25 -7.297 -14.383 1 88.81 193 ARG A C 1
ATOM 1471 O O . ARG A 1 193 ? 16.375 -7.906 -13.758 1 88.81 193 ARG A O 1
ATOM 1478 N N . TYR A 1 194 ? 17.188 -6.047 -14.797 1 89.25 194 TYR A N 1
ATOM 1479 C CA . TYR A 1 194 ? 16.031 -5.246 -14.375 1 89.25 194 TYR A CA 1
ATOM 1480 C C . TYR A 1 194 ? 14.789 -5.633 -15.156 1 89.25 194 TYR A C 1
ATOM 1482 O O . TYR A 1 194 ? 13.68 -5.617 -14.609 1 89.25 194 TYR A O 1
ATOM 1490 N N . ARG A 1 195 ? 14.93 -6.023 -16.375 1 89.44 195 ARG A N 1
ATOM 1491 C CA . ARG A 1 195 ? 13.797 -6.387 -17.219 1 89.44 195 ARG A CA 1
ATOM 1492 C C . ARG A 1 195 ? 13.312 -7.797 -16.906 1 89.44 195 ARG A C 1
ATOM 1494 O O . ARG A 1 195 ? 12.125 -8.094 -17.047 1 89.44 195 ARG A O 1
ATOM 1501 N N . GLN A 1 196 ? 14.281 -8.625 -16.547 1 92.75 196 GLN A N 1
ATOM 1502 C CA . GLN A 1 196 ? 13.961 -10 -16.188 1 92.75 196 GLN A CA 1
ATOM 1503 C C . GLN A 1 196 ? 14.328 -10.273 -14.727 1 92.75 196 GLN A C 1
ATOM 1505 O O . GLN A 1 196 ? 15.188 -11.109 -14.445 1 92.75 196 GLN A O 1
ATOM 1510 N N . ARG A 1 197 ? 13.578 -9.641 -13.914 1 94.25 197 ARG A N 1
ATOM 1511 C CA . ARG A 1 197 ? 13.859 -9.688 -12.484 1 94.25 197 ARG A CA 1
ATOM 1512 C C . ARG A 1 197 ? 13.812 -11.117 -11.961 1 94.25 197 ARG A C 1
ATOM 1514 O O . ARG A 1 197 ? 14.578 -11.477 -11.062 1 94.25 197 ARG A O 1
ATOM 1521 N N . TYR A 1 198 ? 12.945 -11.992 -12.547 1 95.38 198 TYR A N 1
ATOM 1522 C CA . TYR A 1 198 ? 12.883 -13.383 -12.125 1 95.38 198 TYR A CA 1
ATOM 1523 C C . TYR A 1 198 ? 14.219 -14.078 -12.352 1 95.38 198 TYR A C 1
ATOM 1525 O O . TYR A 1 198 ? 14.664 -14.883 -11.523 1 95.38 198 TYR A O 1
ATOM 1533 N N . LEU A 1 199 ? 14.859 -13.758 -13.453 1 93.62 199 LEU A N 1
ATOM 1534 C CA . LEU A 1 199 ? 16.156 -14.336 -13.742 1 93.62 199 LEU A CA 1
ATOM 1535 C C . LEU A 1 199 ? 17.219 -13.805 -12.773 1 93.62 199 LEU A C 1
ATOM 1537 O O . LEU A 1 199 ? 18.078 -14.562 -12.305 1 93.62 199 LEU A O 1
ATOM 1541 N N . ASP A 1 200 ? 17.094 -12.508 -12.523 1 93.12 200 ASP A N 1
ATOM 1542 C CA . ASP A 1 200 ? 17.984 -11.875 -11.562 1 93.12 200 ASP A CA 1
ATOM 1543 C C . ASP A 1 200 ? 17.875 -12.539 -10.188 1 93.12 200 ASP A C 1
ATOM 1545 O O . ASP A 1 200 ? 18.891 -12.867 -9.57 1 93.12 200 ASP A O 1
ATOM 1549 N N . LEU A 1 201 ? 16.719 -12.773 -9.766 1 93.94 201 LEU A N 1
ATOM 1550 C CA . LEU A 1 201 ? 16.438 -13.391 -8.477 1 93.94 201 LEU A CA 1
ATOM 1551 C C . LEU A 1 201 ? 16.953 -14.828 -8.43 1 93.94 201 LEU A C 1
ATOM 1553 O O . LEU A 1 201 ? 17.406 -15.297 -7.391 1 93.94 201 LEU A O 1
ATOM 1557 N N . MET A 1 202 ? 16.953 -15.508 -9.516 1 91.5 202 MET A N 1
ATOM 1558 C CA . MET A 1 202 ? 17.359 -16.922 -9.602 1 91.5 202 MET A CA 1
ATOM 1559 C C . MET A 1 202 ? 18.859 -17.062 -9.422 1 91.5 202 MET A C 1
ATOM 1561 O O . MET A 1 202 ? 19.328 -17.984 -8.742 1 91.5 202 MET A O 1
ATOM 1565 N N . VAL A 1 203 ? 19.547 -16.125 -10 1 88.06 203 VAL A N 1
ATOM 1566 C CA . VAL A 1 203 ? 20.984 -16.375 -10.148 1 88.06 203 VAL A CA 1
ATOM 1567 C C . VAL A 1 203 ? 21.766 -15.539 -9.133 1 88.06 203 VAL A C 1
ATOM 1569 O O . VAL A 1 203 ? 22.844 -15.93 -8.711 1 88.06 203 VAL A O 1
ATOM 1572 N N . ASN A 1 204 ? 21.172 -14.406 -8.742 1 86.94 204 ASN A N 1
ATOM 1573 C CA . ASN A 1 204 ? 21.859 -13.516 -7.812 1 86.94 204 ASN A CA 1
ATOM 1574 C C . ASN A 1 204 ? 21.203 -13.547 -6.43 1 86.94 204 ASN A C 1
ATOM 1576 O O . ASN A 1 204 ? 20.219 -12.844 -6.191 1 86.94 204 ASN A O 1
ATOM 1580 N N . HIS A 1 205 ? 21.875 -14.156 -5.574 1 82.5 205 HIS A N 1
ATOM 1581 C CA . HIS A 1 205 ? 21.297 -14.367 -4.25 1 82.5 205 HIS A CA 1
ATOM 1582 C C . HIS A 1 205 ? 21.234 -13.055 -3.471 1 82.5 205 HIS A C 1
ATOM 1584 O O . HIS A 1 205 ? 20.375 -12.891 -2.6 1 82.5 205 HIS A O 1
ATOM 1590 N N . GLN A 1 206 ? 22.094 -12.117 -3.795 1 88.38 206 GLN A N 1
ATOM 1591 C CA . GLN A 1 206 ? 22.125 -10.828 -3.111 1 88.38 206 GLN A CA 1
ATOM 1592 C C . GLN A 1 206 ? 20.844 -10.039 -3.367 1 88.38 206 GLN A C 1
ATOM 1594 O O . GLN A 1 206 ? 20.422 -9.242 -2.523 1 88.38 206 GLN A O 1
ATOM 1599 N N . VAL A 1 207 ? 20.25 -10.305 -4.492 1 92.44 207 VAL A N 1
ATOM 1600 C CA . VAL A 1 207 ? 19.047 -9.578 -4.867 1 92.44 207 VAL A CA 1
ATOM 1601 C C . VAL A 1 207 ? 17.922 -9.906 -3.889 1 92.44 207 VAL A C 1
ATOM 1603 O O . VAL A 1 207 ? 17.141 -9.023 -3.5 1 92.44 207 VAL A O 1
ATOM 1606 N N . ARG A 1 208 ? 17.828 -11.094 -3.477 1 92.75 208 ARG A N 1
ATOM 1607 C CA . ARG A 1 208 ? 16.828 -11.508 -2.498 1 92.75 208 ARG A CA 1
ATOM 1608 C C . ARG A 1 208 ? 17 -10.75 -1.188 1 92.75 208 ARG A C 1
ATOM 1610 O O . ARG A 1 208 ? 16.016 -10.359 -0.554 1 92.75 208 ARG A O 1
ATOM 1617 N N . HIS A 1 209 ? 18.219 -10.594 -0.858 1 94.06 209 HIS A N 1
ATOM 1618 C CA . HIS A 1 209 ? 18.516 -9.875 0.374 1 94.06 209 HIS A CA 1
ATOM 1619 C C . HIS A 1 209 ? 18.047 -8.422 0.293 1 94.06 209 HIS A C 1
ATOM 1621 O O . HIS A 1 209 ? 17.547 -7.875 1.279 1 94.06 209 HIS A O 1
ATOM 1627 N N . ILE A 1 210 ? 18.203 -7.832 -0.804 1 96.56 210 ILE A N 1
ATOM 1628 C CA . ILE A 1 210 ? 17.781 -6.449 -1.017 1 96.56 210 ILE A CA 1
ATOM 1629 C C . ILE A 1 210 ? 16.297 -6.309 -0.752 1 96.56 210 ILE A C 1
ATOM 1631 O O . ILE A 1 210 ? 15.867 -5.441 0.011 1 96.56 210 ILE A O 1
ATOM 1635 N N . PHE A 1 211 ? 15.539 -7.223 -1.263 1 96.12 211 PHE A N 1
ATOM 1636 C CA . PHE A 1 211 ? 14.094 -7.062 -1.188 1 96.12 211 PHE A CA 1
ATOM 1637 C C . PHE A 1 211 ? 13.562 -7.539 0.162 1 96.12 211 PHE A C 1
ATOM 1639 O O . PHE A 1 211 ? 12.531 -7.059 0.633 1 96.12 211 PHE A O 1
ATOM 1646 N N . ARG A 1 212 ? 14.25 -8.43 0.78 1 95.5 212 ARG A N 1
ATOM 1647 C CA . ARG A 1 212 ? 13.93 -8.742 2.168 1 95.5 212 ARG A CA 1
ATOM 1648 C C . ARG A 1 212 ? 14.18 -7.543 3.074 1 95.5 212 ARG A C 1
ATOM 1650 O O . ARG A 1 212 ? 13.367 -7.25 3.959 1 95.5 212 ARG A O 1
ATOM 1657 N N . THR A 1 213 ? 15.312 -6.918 2.861 1 97.5 213 THR A N 1
ATOM 1658 C CA . THR A 1 213 ? 15.633 -5.719 3.629 1 97.5 213 THR A CA 1
ATOM 1659 C C . THR A 1 213 ? 14.594 -4.633 3.396 1 97.5 213 THR A C 1
ATOM 1661 O O . THR A 1 213 ? 14.156 -3.969 4.34 1 97.5 213 THR A O 1
ATOM 1664 N N . ARG A 1 214 ? 14.211 -4.418 2.146 1 97.81 214 ARG A N 1
ATOM 1665 C CA . ARG A 1 214 ? 13.172 -3.445 1.824 1 97.81 214 ARG A CA 1
ATOM 1666 C C . ARG A 1 214 ? 11.883 -3.738 2.594 1 97.81 214 ARG A C 1
ATOM 1668 O O . ARG A 1 214 ? 11.273 -2.83 3.158 1 97.81 214 ARG A O 1
ATOM 1675 N N . SER A 1 215 ? 11.477 -4.973 2.592 1 96.75 215 SER A N 1
ATOM 1676 C CA . SER A 1 215 ? 10.281 -5.379 3.32 1 96.75 215 SER A CA 1
ATOM 1677 C C . SER A 1 215 ? 10.422 -5.102 4.812 1 96.75 215 SER A C 1
ATOM 1679 O O . SER A 1 215 ? 9.461 -4.691 5.465 1 96.75 215 SER A O 1
ATOM 1681 N N . ARG A 1 216 ? 11.555 -5.344 5.336 1 97.31 216 ARG A N 1
ATOM 1682 C CA . ARG A 1 216 ? 11.812 -5.098 6.75 1 97.31 216 ARG A CA 1
ATOM 1683 C C . ARG A 1 216 ? 11.742 -3.605 7.07 1 97.31 216 ARG A C 1
ATOM 1685 O O . ARG A 1 216 ? 11.289 -3.217 8.148 1 97.31 216 ARG A O 1
ATOM 1692 N N . VAL A 1 217 ? 12.25 -2.795 6.164 1 98.44 217 VAL A N 1
ATOM 1693 C CA . VAL A 1 217 ? 12.156 -1.347 6.324 1 98.44 217 VAL A CA 1
ATOM 1694 C C . VAL A 1 217 ? 10.695 -0.935 6.461 1 98.44 217 VAL A C 1
ATOM 1696 O O . VAL A 1 217 ? 10.328 -0.21 7.391 1 98.44 217 VAL A O 1
ATOM 1699 N N . ILE A 1 218 ? 9.867 -1.413 5.602 1 98.06 218 ILE A N 1
ATOM 1700 C CA . ILE A 1 218 ? 8.445 -1.068 5.582 1 98.06 218 ILE A CA 1
ATOM 1701 C C . ILE A 1 218 ? 7.773 -1.581 6.855 1 98.06 218 ILE A C 1
ATOM 1703 O O . ILE A 1 218 ? 7.004 -0.857 7.492 1 98.06 218 ILE A O 1
ATOM 1707 N N . SER A 1 219 ? 8.07 -2.781 7.172 1 96.94 219 SER A N 1
ATOM 1708 C CA . SER A 1 219 ? 7.488 -3.381 8.367 1 96.94 219 SER A CA 1
ATOM 1709 C C . SER A 1 219 ? 7.887 -2.607 9.625 1 96.94 219 SER A C 1
ATOM 1711 O O . SER A 1 219 ? 7.082 -2.445 10.539 1 96.94 219 SER A O 1
ATOM 1713 N N . PHE A 1 220 ? 9.117 -2.213 9.695 1 98.31 220 PHE A N 1
ATOM 1714 C CA . PHE A 1 220 ? 9.586 -1.43 10.828 1 98.31 220 PHE A CA 1
ATOM 1715 C C . PHE A 1 220 ? 8.789 -0.135 10.953 1 98.31 220 PHE A C 1
ATOM 1717 O O . PHE A 1 220 ? 8.32 0.207 12.047 1 98.31 220 PHE A O 1
ATOM 1724 N N . ILE A 1 221 ? 8.703 0.582 9.883 1 98.5 221 ILE A N 1
ATOM 1725 C CA . ILE A 1 221 ? 8.016 1.87 9.891 1 98.5 221 ILE A CA 1
ATOM 1726 C C . ILE A 1 221 ? 6.57 1.683 10.344 1 98.5 221 ILE A C 1
ATOM 1728 O O . ILE A 1 221 ? 6.062 2.449 11.164 1 98.5 221 ILE A O 1
ATOM 1732 N N . ARG A 1 222 ? 5.914 0.698 9.805 1 97.62 222 ARG A N 1
ATOM 1733 C CA . ARG A 1 222 ? 4.527 0.427 10.18 1 97.62 222 ARG A CA 1
ATOM 1734 C C . ARG A 1 222 ? 4.406 0.152 11.672 1 97.62 222 ARG A C 1
ATOM 1736 O O . ARG A 1 222 ? 3.535 0.71 12.344 1 97.62 222 ARG A O 1
ATOM 1743 N N . ARG A 1 223 ? 5.207 -0.724 12.156 1 97.19 223 ARG A N 1
ATOM 1744 C CA . ARG A 1 223 ? 5.172 -1.053 13.578 1 97.19 223 ARG A CA 1
ATOM 1745 C C . ARG A 1 223 ? 5.453 0.179 14.43 1 97.19 223 ARG A C 1
ATOM 1747 O O . ARG A 1 223 ? 4.789 0.403 15.445 1 97.19 223 ARG A O 1
ATOM 1754 N N . PHE A 1 224 ? 6.473 0.917 14.062 1 98.5 224 PHE A N 1
ATOM 1755 C CA . PHE A 1 224 ? 6.859 2.129 14.773 1 98.5 224 PHE A CA 1
ATOM 1756 C C . PHE A 1 224 ? 5.676 3.082 14.898 1 98.5 224 PHE A C 1
ATOM 1758 O O . PHE A 1 224 ? 5.422 3.627 15.977 1 98.5 224 PHE A O 1
ATOM 1765 N N . LEU A 1 225 ? 4.977 3.318 13.82 1 98.5 225 LEU A N 1
ATOM 1766 C CA . LEU A 1 225 ? 3.859 4.258 13.797 1 98.5 225 LEU A CA 1
ATOM 1767 C C . LEU A 1 225 ? 2.641 3.666 14.5 1 98.5 225 LEU A C 1
ATOM 1769 O O . LEU A 1 225 ? 1.94 4.367 15.234 1 98.5 225 LEU A O 1
ATOM 1773 N N . ASP A 1 226 ? 2.408 2.369 14.297 1 96.56 226 ASP A N 1
ATOM 1774 C CA . ASP A 1 226 ? 1.298 1.706 14.969 1 96.56 226 ASP A CA 1
ATOM 1775 C C . ASP A 1 226 ? 1.44 1.803 16.484 1 96.56 226 ASP A C 1
ATOM 1777 O O . ASP A 1 226 ? 0.462 2.059 17.188 1 96.56 226 ASP A O 1
ATOM 1781 N N . GLU A 1 227 ? 2.607 1.613 16.922 1 97 227 GLU A N 1
ATOM 1782 C CA . GLU A 1 227 ? 2.881 1.653 18.359 1 97 227 GLU A CA 1
ATOM 1783 C C . GLU A 1 227 ? 2.66 3.055 18.922 1 97 227 GLU A C 1
ATOM 1785 O O . GLU A 1 227 ? 2.551 3.229 20.141 1 97 227 GLU A O 1
ATOM 1790 N N . ARG A 1 228 ? 2.609 3.969 18.125 1 96.75 228 ARG A N 1
ATOM 1791 C CA . ARG A 1 228 ? 2.402 5.355 18.531 1 96.75 228 ARG A CA 1
ATOM 1792 C C . ARG A 1 228 ? 1.007 5.836 18.156 1 96.75 228 ARG A C 1
ATOM 1794 O O . ARG A 1 228 ? 0.78 7.039 18 1 96.75 228 ARG A O 1
ATOM 1801 N N . ASN A 1 229 ? 0.118 4.961 17.828 1 94.69 229 ASN A N 1
ATOM 1802 C CA . ASN A 1 229 ? -1.32 5.145 17.672 1 94.69 229 ASN A CA 1
ATOM 1803 C C . ASN A 1 229 ? -1.651 5.863 16.375 1 94.69 229 ASN A C 1
ATOM 1805 O O . ASN A 1 229 ? -2.637 6.598 16.297 1 94.69 229 ASN A O 1
ATOM 1809 N N . PHE A 1 230 ? -0.758 5.789 15.422 1 97.88 230 PHE A N 1
ATOM 1810 C CA . PHE A 1 230 ? -1.125 6.242 14.086 1 97.88 230 PHE A CA 1
ATOM 1811 C C . PHE A 1 230 ? -2.064 5.25 13.414 1 97.88 230 PHE A C 1
ATOM 1813 O O . PHE A 1 230 ? -1.917 4.035 13.586 1 97.88 230 PHE A O 1
ATOM 1820 N N . LEU A 1 231 ? -2.975 5.766 12.672 1 97.62 231 LEU A N 1
ATOM 1821 C CA . LEU A 1 231 ? -3.889 4.941 11.891 1 97.62 231 LEU A CA 1
ATOM 1822 C C . LEU A 1 231 ? -3.447 4.871 10.43 1 97.62 231 LEU A C 1
ATOM 1824 O O . LEU A 1 231 ? -3.285 5.902 9.781 1 97.62 231 LEU A O 1
ATOM 1828 N N . GLU A 1 232 ? -3.197 3.662 9.953 1 98.06 232 GLU A N 1
ATOM 1829 C CA . GLU A 1 232 ? -2.898 3.502 8.531 1 98.06 232 GLU A CA 1
ATOM 1830 C C . GLU A 1 232 ? -4.148 3.699 7.684 1 98.06 232 GLU A C 1
ATOM 1832 O O . GLU A 1 232 ? -5.184 3.08 7.938 1 98.06 232 GLU A O 1
ATOM 1837 N N . VAL A 1 233 ? -4.07 4.562 6.68 1 98 233 VAL A N 1
ATOM 1838 C CA . VAL A 1 233 ? -5.207 4.875 5.824 1 98 233 VAL A CA 1
ATOM 1839 C C . VAL A 1 233 ? -4.789 4.801 4.355 1 98 233 VAL A C 1
ATOM 1841 O O . VAL A 1 233 ? -3.613 4.586 4.051 1 98 233 VAL A O 1
ATOM 1844 N N . GLU A 1 234 ? -5.754 4.812 3.473 1 96.5 234 GLU A N 1
ATOM 1845 C CA . GLU A 1 234 ? -5.531 4.848 2.031 1 96.5 234 GLU A CA 1
ATOM 1846 C C . GLU A 1 234 ? -6.254 6.027 1.391 1 96.5 234 GLU A C 1
ATOM 1848 O O . GLU A 1 234 ? -7.434 6.262 1.659 1 96.5 234 GLU A O 1
ATOM 1853 N N . THR A 1 235 ? -5.551 6.754 0.633 1 96.88 235 THR A N 1
ATOM 1854 C CA . THR A 1 235 ? -6.133 7.863 -0.111 1 96.88 235 THR A CA 1
ATOM 1855 C C . THR A 1 235 ? -6.156 7.559 -1.606 1 96.88 235 THR A C 1
ATOM 1857 O O . THR A 1 235 ? -5.547 6.586 -2.057 1 96.88 235 THR A O 1
ATOM 1860 N N . PRO A 1 236 ? -6.852 8.305 -2.371 1 95.62 236 PRO A N 1
ATOM 1861 C CA . PRO A 1 236 ? -6.996 8 -3.797 1 95.62 236 PRO A CA 1
ATOM 1862 C C . PRO A 1 236 ? -5.676 8.125 -4.559 1 95.62 236 PRO A C 1
ATOM 1864 O O . PRO A 1 236 ? -4.871 9.016 -4.273 1 95.62 236 PRO A O 1
ATOM 1867 N N . MET A 1 237 ? -5.586 7.254 -5.562 1 96.56 237 MET A N 1
ATOM 1868 C CA . MET A 1 237 ? -4.449 7.32 -6.477 1 96.56 237 MET A CA 1
ATOM 1869 C C . MET A 1 237 ? -4.777 8.172 -7.699 1 96.56 237 MET A C 1
ATOM 1871 O O . MET A 1 237 ? -3.885 8.758 -8.305 1 96.56 237 MET A O 1
ATOM 1875 N N . MET A 1 238 ? -5.953 8.203 -8.047 1 95 238 MET A N 1
ATOM 1876 C CA . MET A 1 238 ? -6.438 9.062 -9.125 1 95 238 MET A CA 1
ATOM 1877 C C . MET A 1 238 ? -7.215 10.25 -8.57 1 95 238 MET A C 1
ATOM 1879 O O . MET A 1 238 ? -8.266 10.078 -7.957 1 95 238 MET A O 1
ATOM 1883 N N . ASN A 1 239 ? -6.684 11.438 -8.859 1 93 239 ASN A N 1
ATOM 1884 C CA . ASN A 1 239 ? -7.258 12.656 -8.305 1 93 239 ASN A CA 1
ATOM 1885 C C . ASN A 1 239 ? -7.914 13.508 -9.391 1 93 239 ASN A C 1
ATOM 1887 O O . ASN A 1 239 ? -7.559 13.398 -10.57 1 93 239 ASN A O 1
ATOM 1891 N N . LEU A 1 240 ? -8.891 14.289 -8.977 1 88 240 LEU A N 1
ATOM 1892 C CA . LEU A 1 240 ? -9.484 15.25 -9.906 1 88 240 LEU A CA 1
ATOM 1893 C C . LEU A 1 240 ? -8.531 16.406 -10.18 1 88 240 LEU A C 1
ATOM 1895 O O . LEU A 1 240 ? -8.516 16.953 -11.281 1 88 240 LEU A O 1
ATOM 1899 N N . ILE A 1 241 ? -7.848 16.766 -9.172 1 86.81 241 ILE A N 1
ATOM 1900 C CA . ILE A 1 241 ? -6.852 17.828 -9.242 1 86.81 241 ILE A CA 1
ATOM 1901 C C . ILE A 1 241 ? -5.5 17.297 -8.758 1 86.81 241 ILE A C 1
ATOM 1903 O O . ILE A 1 241 ? -5.434 16.562 -7.777 1 86.81 241 ILE A O 1
ATOM 1907 N N . SER A 1 242 ? -4.551 17.625 -9.609 1 83.94 242 SER A N 1
ATOM 1908 C CA . SER A 1 242 ? -3.219 17.25 -9.148 1 83.94 242 SER A CA 1
ATOM 1909 C C . SER A 1 242 ? -2.691 18.219 -8.102 1 83.94 242 SER A C 1
ATOM 1911 O O . SER A 1 242 ? -2.715 19.438 -8.32 1 83.94 242 SER A O 1
ATOM 1913 N N . GLY A 1 243 ? -2.33 17.766 -6.965 1 80.06 243 GLY A N 1
ATOM 1914 C CA . GLY A 1 243 ? -1.831 18.641 -5.918 1 80.06 243 GLY A CA 1
ATOM 1915 C C . GLY A 1 243 ? -1.011 17.922 -4.867 1 80.06 243 GLY A C 1
ATOM 1916 O O . GLY A 1 243 ? -0.8 16.703 -4.969 1 80.06 243 GLY A O 1
ATOM 1917 N N . GLY A 1 244 ? -0.371 18.703 -3.953 1 81.19 244 GLY A N 1
ATOM 1918 C CA . GLY A 1 244 ? 0.376 18.172 -2.828 1 81.19 244 GLY A CA 1
ATOM 1919 C C . GLY A 1 244 ? 1.877 18.188 -3.049 1 81.19 244 GLY A C 1
ATOM 1920 O O . GLY A 1 244 ? 2.648 17.906 -2.129 1 81.19 244 GLY A O 1
ATOM 1921 N N . ALA A 1 245 ? 2.24 18.391 -4.281 1 81.62 245 ALA A N 1
ATOM 1922 C CA . ALA A 1 245 ? 3.652 18.5 -4.641 1 81.62 245 ALA A CA 1
ATOM 1923 C C . ALA A 1 245 ? 3.832 19.266 -5.941 1 81.62 245 ALA A C 1
ATOM 1925 O O . ALA A 1 245 ? 2.854 19.578 -6.625 1 81.62 245 ALA A O 1
ATOM 1926 N N . SER A 1 246 ? 5.016 19.703 -6.09 1 78 246 SER A N 1
ATOM 1927 C CA . SER A 1 246 ? 5.383 20.312 -7.363 1 78 246 SER A CA 1
ATOM 1928 C C . SER A 1 246 ? 5.992 19.281 -8.312 1 78 246 SER A C 1
ATOM 1930 O O . SER A 1 246 ? 7.199 19.031 -8.281 1 78 246 SER A O 1
ATOM 1932 N N . ALA A 1 247 ? 5.16 18.75 -9.133 1 83.5 247 ALA A N 1
ATOM 1933 C CA . ALA A 1 247 ? 5.566 17.719 -10.094 1 83.5 247 ALA A CA 1
ATOM 1934 C C . ALA A 1 247 ? 4.566 17.609 -11.242 1 83.5 247 ALA A C 1
ATOM 1936 O O . ALA A 1 247 ? 3.387 17.938 -11.07 1 83.5 247 ALA A O 1
ATOM 1937 N N . LYS A 1 248 ? 5.062 17.156 -12.344 1 87.25 248 LYS A N 1
ATOM 1938 C CA . LYS A 1 248 ? 4.172 16.906 -13.477 1 87.25 248 LYS A CA 1
ATOM 1939 C C . LYS A 1 248 ? 3.393 15.617 -13.297 1 87.25 248 LYS A C 1
ATOM 1941 O O . LYS A 1 248 ? 3.984 14.547 -13.148 1 87.25 248 LYS A O 1
ATOM 1946 N N . PRO A 1 249 ? 2.104 15.711 -13.344 1 92.5 249 PRO A N 1
ATOM 1947 C CA . PRO A 1 249 ? 1.314 14.5 -13.109 1 92.5 249 PRO A CA 1
ATOM 1948 C C . PRO A 1 249 ? 1.111 13.672 -14.375 1 92.5 249 PRO A C 1
ATOM 1950 O O . PRO A 1 249 ? 1.232 14.195 -15.484 1 92.5 249 PRO A O 1
ATOM 1953 N N . PHE A 1 250 ? 0.878 12.391 -14.211 1 94.94 250 PHE A N 1
ATOM 1954 C CA . PHE A 1 250 ? 0.299 11.555 -15.266 1 94.94 250 PHE A CA 1
ATOM 1955 C C . PHE A 1 250 ? -1.191 11.836 -15.414 1 94.94 250 PHE A C 1
ATOM 1957 O O . PHE A 1 250 ? -1.9 12.008 -14.422 1 94.94 250 PHE A O 1
ATOM 1964 N N . VAL A 1 251 ? -1.627 11.938 -16.625 1 94.88 251 VAL A N 1
ATOM 1965 C CA . VAL A 1 251 ? -3.033 12.211 -16.906 1 94.88 251 VAL A CA 1
ATOM 1966 C C . VAL A 1 251 ? -3.709 10.969 -17.469 1 94.88 251 VAL A C 1
ATOM 1968 O O . VAL A 1 251 ? -3.131 10.258 -18.297 1 94.88 251 VAL A O 1
ATOM 1971 N N . THR A 1 252 ? -4.859 10.602 -16.938 1 95.56 252 THR A N 1
ATOM 1972 C CA . THR A 1 252 ? -5.688 9.523 -17.453 1 95.56 252 THR A CA 1
ATOM 1973 C C . THR A 1 252 ? -7.129 9.984 -17.641 1 95.56 252 THR A C 1
ATOM 1975 O O . THR A 1 252 ? -7.422 11.18 -17.547 1 95.56 252 THR A O 1
ATOM 1978 N N . HIS A 1 253 ? -8.016 9.055 -18.109 1 94.88 253 HIS A N 1
ATOM 1979 C CA . HIS A 1 253 ? -9.375 9.453 -18.469 1 94.88 253 HIS A CA 1
ATOM 1980 C C . HIS A 1 253 ? -10.383 8.383 -18.047 1 94.88 253 HIS A C 1
ATOM 1982 O O . HIS A 1 253 ? -10.203 7.199 -18.328 1 94.88 253 HIS A O 1
ATOM 1988 N N . HIS A 1 254 ? -11.344 8.844 -17.312 1 93 254 HIS A N 1
ATOM 1989 C CA . HIS A 1 254 ? -12.469 7.969 -16.984 1 93 254 HIS A CA 1
ATOM 1990 C C . HIS A 1 254 ? -13.508 7.973 -18.109 1 93 254 HIS A C 1
ATOM 1992 O O . HIS A 1 254 ? -14.141 9 -18.359 1 93 254 HIS A O 1
ATOM 1998 N N . ASN A 1 255 ? -13.82 6.875 -18.594 1 89.94 255 ASN A N 1
ATOM 1999 C CA . ASN A 1 255 ? -14.656 6.793 -19.781 1 89.94 255 ASN A CA 1
ATOM 2000 C C . ASN A 1 255 ? -16.125 7.086 -19.469 1 89.94 255 ASN A C 1
ATOM 2002 O O . ASN A 1 255 ? -16.734 7.93 -20.109 1 89.94 255 ASN A O 1
ATOM 2006 N N . GLU A 1 256 ? -16.641 6.43 -18.531 1 87.44 256 GLU A N 1
ATOM 2007 C CA . GLU A 1 256 ? -18.062 6.574 -18.234 1 87.44 256 GLU A CA 1
ATOM 2008 C C . GLU A 1 256 ? -18.391 7.98 -17.75 1 87.44 256 GLU A C 1
ATOM 2010 O O . GLU A 1 256 ? -19.406 8.562 -18.125 1 87.44 256 GLU A O 1
ATOM 2015 N N . LEU A 1 257 ? -17.547 8.516 -16.906 1 88.12 257 LEU A N 1
ATOM 2016 C CA . LEU A 1 257 ? -17.766 9.844 -16.359 1 88.12 257 LEU A CA 1
ATOM 2017 C C . LEU A 1 257 ? -17.234 10.922 -17.297 1 88.12 257 LEU A C 1
ATOM 2019 O O . LEU A 1 257 ? -17.5 12.109 -17.109 1 88.12 257 LEU A O 1
ATOM 2023 N N . ASN A 1 258 ? -16.594 10.539 -18.281 1 90.56 258 ASN A N 1
ATOM 2024 C CA . ASN A 1 258 ? -15.992 11.43 -19.266 1 90.56 258 ASN A CA 1
ATOM 2025 C C . ASN A 1 258 ? -15.242 12.578 -18.594 1 90.56 258 ASN A C 1
ATOM 2027 O O . ASN A 1 258 ? -15.516 13.742 -18.859 1 90.56 258 ASN A O 1
ATOM 2031 N N . MET A 1 259 ? -14.32 12.242 -17.766 1 92 259 MET A N 1
ATOM 2032 C CA . MET A 1 259 ? -13.531 13.242 -17.062 1 92 259 MET A CA 1
ATOM 2033 C C . MET A 1 259 ? -12.07 12.82 -16.969 1 92 259 MET A C 1
ATOM 2035 O O . MET A 1 259 ? -11.766 11.633 -16.844 1 92 259 MET A O 1
ATOM 2039 N N . ASP A 1 260 ? -11.219 13.773 -17.016 1 93.62 260 ASP A N 1
ATOM 2040 C CA . ASP A 1 260 ? -9.797 13.516 -16.828 1 93.62 260 ASP A CA 1
ATOM 2041 C C . ASP A 1 260 ? -9.453 13.367 -15.344 1 93.62 260 ASP A C 1
ATOM 2043 O O . ASP A 1 260 ? -10.039 14.047 -14.5 1 93.62 260 ASP A O 1
ATOM 2047 N N . LEU A 1 261 ? -8.641 12.453 -15.117 1 94.31 261 LEU A N 1
ATOM 2048 C CA . LEU A 1 261 ? -8.109 12.219 -13.781 1 94.31 261 LEU A CA 1
ATOM 2049 C C . LEU A 1 261 ? -6.586 12.297 -13.781 1 94.31 261 LEU A C 1
ATOM 2051 O O . LEU A 1 261 ? -5.953 12.133 -14.828 1 94.31 261 LEU A O 1
ATOM 2055 N N . TYR A 1 262 ? -6.027 12.617 -12.68 1 94.25 262 TYR A N 1
ATOM 2056 C CA . TYR A 1 262 ? -4.586 12.758 -12.523 1 94.25 262 TYR A CA 1
ATOM 2057 C C . TYR A 1 262 ? -4.047 11.773 -11.492 1 94.25 262 TYR A C 1
ATOM 2059 O O . TYR A 1 262 ? -4.605 11.641 -10.406 1 94.25 262 TYR A O 1
ATOM 2067 N N . MET A 1 263 ? -2.986 11.031 -11.891 1 96.25 263 MET A N 1
ATOM 2068 C CA . MET A 1 263 ? -2.336 10.188 -10.891 1 96.25 263 MET A CA 1
ATOM 2069 C C . MET A 1 263 ? -1.717 11.047 -9.789 1 96.25 263 MET A C 1
ATOM 2071 O O . MET A 1 263 ? -1.13 12.094 -10.062 1 96.25 263 MET A O 1
ATOM 2075 N N . ARG A 1 264 ? -1.855 10.602 -8.586 1 96.56 264 ARG A N 1
ATOM 2076 C CA . ARG A 1 264 ? -1.444 11.422 -7.453 1 96.56 264 ARG A CA 1
ATOM 2077 C C . ARG A 1 264 ? 0.064 11.648 -7.461 1 96.56 264 ARG A C 1
ATOM 2079 O O . ARG A 1 264 ? 0.834 10.734 -7.758 1 96.56 264 ARG A O 1
ATOM 2086 N N . ILE A 1 265 ? 0.474 12.828 -7.152 1 95.56 265 ILE A N 1
ATOM 2087 C CA . ILE A 1 265 ? 1.89 13.156 -7.02 1 95.56 265 ILE A CA 1
ATOM 2088 C C . ILE A 1 265 ? 2.275 13.18 -5.543 1 95.56 265 ILE A C 1
ATOM 2090 O O . ILE A 1 265 ? 3.461 13.172 -5.203 1 95.56 265 ILE A O 1
ATOM 2094 N N . ALA A 1 266 ? 1.279 13.273 -4.703 1 95.88 266 ALA A N 1
ATOM 2095 C CA . ALA A 1 266 ? 1.401 13.211 -3.248 1 95.88 266 ALA A CA 1
ATOM 2096 C C . ALA A 1 266 ? 0.045 12.969 -2.594 1 95.88 266 ALA A C 1
ATOM 2098 O O . ALA A 1 266 ? -0.989 13.391 -3.113 1 95.88 266 ALA A O 1
ATOM 2099 N N . PRO A 1 267 ? 0.041 12.312 -1.44 1 96.94 267 PRO A N 1
ATOM 2100 C CA . PRO A 1 267 ? -1.227 12.102 -0.738 1 96.94 267 PRO A CA 1
ATOM 2101 C C . PRO A 1 267 ? -1.533 13.203 0.273 1 96.94 267 PRO A C 1
ATOM 2103 O O . PRO A 1 267 ? -2.537 13.125 0.987 1 96.94 267 PRO A O 1
ATOM 2106 N N . GLU A 1 268 ? -0.813 14.203 0.386 1 97.06 268 GLU A N 1
ATOM 2107 C CA . GLU A 1 268 ? -0.758 15.18 1.469 1 97.06 268 GLU A CA 1
ATOM 2108 C C . GLU A 1 268 ? -2.119 15.828 1.695 1 97.06 268 GLU A C 1
ATOM 2110 O O . GLU A 1 268 ? -2.609 15.883 2.824 1 97.06 268 GLU A O 1
ATOM 2115 N N . LEU A 1 269 ? -2.725 16.344 0.679 1 97.19 269 LEU A N 1
ATOM 2116 C CA . LEU A 1 269 ? -3.949 17.109 0.849 1 97.19 269 LEU A CA 1
ATOM 2117 C C . LEU A 1 269 ? -5.066 16.25 1.421 1 97.19 269 LEU A C 1
ATOM 2119 O O . LEU A 1 269 ? -5.836 16.703 2.27 1 97.19 269 LEU A O 1
ATOM 2123 N N . TYR A 1 270 ? -5.105 15.023 0.975 1 97.25 270 TYR A N 1
ATOM 2124 C CA . TYR A 1 270 ? -6.129 14.102 1.473 1 97.25 270 TYR A CA 1
ATOM 2125 C C . TYR A 1 270 ? -5.852 13.711 2.918 1 97.25 270 TYR A C 1
ATOM 2127 O O . TYR A 1 270 ? -6.77 13.648 3.738 1 97.25 270 TYR A O 1
ATOM 2135 N N . LEU A 1 271 ? -4.621 13.398 3.238 1 98.38 271 LEU A N 1
ATOM 2136 C CA . LEU A 1 271 ? -4.273 13.023 4.605 1 98.38 271 LEU A CA 1
ATOM 2137 C C . LEU A 1 271 ? -4.57 14.164 5.574 1 98.38 271 LEU A C 1
ATOM 2139 O O . LEU A 1 271 ? -5.059 13.93 6.68 1 98.38 271 LEU A O 1
ATOM 2143 N N . LYS A 1 272 ? -4.312 15.406 5.184 1 98.38 272 LYS A N 1
ATOM 2144 C CA . LYS A 1 272 ? -4.625 16.562 6.02 1 98.38 272 LYS A CA 1
ATOM 2145 C C . LYS A 1 272 ? -6.125 16.672 6.273 1 98.38 272 LYS A C 1
ATOM 2147 O O . LYS A 1 272 ? -6.551 17.047 7.367 1 98.38 272 LYS A O 1
ATOM 2152 N N . GLN A 1 273 ? -6.895 16.344 5.285 1 98.12 273 GLN A N 1
ATOM 2153 C CA . GLN A 1 273 ? -8.344 16.391 5.449 1 98.12 273 GLN A CA 1
ATOM 2154 C C . GLN A 1 273 ? -8.812 15.398 6.508 1 98.12 273 GLN A C 1
ATOM 2156 O O . GLN A 1 273 ? -9.789 15.656 7.223 1 98.12 273 GLN A O 1
ATOM 2161 N N . LEU A 1 274 ? -8.164 14.297 6.555 1 98.19 274 LEU A N 1
ATOM 2162 C CA . LEU A 1 274 ? -8.523 13.32 7.582 1 98.19 274 LEU A CA 1
ATOM 2163 C C . LEU A 1 274 ? -8.234 13.875 8.977 1 98.19 274 LEU A C 1
ATOM 2165 O O . LEU A 1 274 ? -8.984 13.617 9.914 1 98.19 274 LEU A O 1
ATOM 2169 N N . VAL A 1 275 ? -7.148 14.641 9.125 1 98.38 275 VAL A N 1
ATOM 2170 C CA . VAL A 1 275 ? -6.844 15.273 10.398 1 98.38 275 VAL A CA 1
ATOM 2171 C C . VAL A 1 275 ? -7.898 16.328 10.727 1 98.38 275 VAL A C 1
ATOM 2173 O O . VAL A 1 275 ? -8.328 16.453 11.875 1 98.38 275 VAL A O 1
ATOM 2176 N N . VAL A 1 276 ? -8.32 17.078 9.703 1 98.31 276 VAL A N 1
ATOM 2177 C CA . VAL A 1 276 ? -9.43 18.016 9.883 1 98.31 276 VAL A CA 1
ATOM 2178 C C . VAL A 1 276 ? -10.641 17.266 10.445 1 98.31 276 VAL A C 1
ATOM 2180 O O . VAL A 1 276 ? -11.352 17.797 11.305 1 98.31 276 VAL A O 1
ATOM 2183 N N . GLY A 1 277 ? -10.828 16.047 9.992 1 96.56 277 GLY A N 1
ATOM 2184 C CA . GLY A 1 277 ? -11.969 15.25 10.383 1 96.56 277 GLY A CA 1
ATOM 2185 C C . GLY A 1 277 ? -11.836 14.672 11.781 1 96.56 277 GLY A C 1
ATOM 2186 O O . GLY A 1 277 ? -12.781 14.062 12.297 1 96.56 277 GLY A O 1
ATOM 2187 N N . GLY A 1 278 ? -10.711 14.805 12.367 1 96.25 278 GLY A N 1
ATOM 2188 C CA . GLY A 1 278 ? -10.578 14.398 13.758 1 96.25 278 GLY A CA 1
ATOM 2189 C C . GLY A 1 278 ? -9.719 13.156 13.945 1 96.25 278 GLY A C 1
ATOM 2190 O O . GLY A 1 278 ? -9.625 12.625 15.047 1 96.25 278 GLY A O 1
ATOM 2191 N N . LEU A 1 279 ? -9.164 12.633 12.898 1 96.69 279 LEU A N 1
ATOM 2192 C CA . LEU A 1 279 ? -8.148 11.602 13.047 1 96.69 279 LEU A CA 1
ATOM 2193 C C . LEU A 1 279 ? -6.781 12.219 13.344 1 96.69 279 LEU A C 1
ATOM 2195 O O . LEU A 1 279 ? -6.066 12.625 12.43 1 96.69 279 LEU A O 1
ATOM 2199 N N . ASP A 1 280 ? -6.379 12.148 14.531 1 97.06 280 ASP A N 1
ATOM 2200 C CA . ASP A 1 280 ? -5.277 12.969 15.023 1 97.06 280 ASP A CA 1
ATOM 2201 C C . ASP A 1 280 ? -3.938 12.469 14.484 1 97.06 280 ASP A C 1
ATOM 2203 O O . ASP A 1 280 ? -2.975 13.234 14.406 1 97.06 280 ASP A O 1
ATOM 2207 N N . ARG A 1 281 ? -3.82 11.219 14.234 1 97.88 281 ARG A N 1
ATOM 2208 C CA . ARG A 1 281 ? -2.592 10.609 13.742 1 97.88 281 ARG A CA 1
ATOM 2209 C C . ARG A 1 281 ? -2.887 9.617 12.625 1 97.88 281 ARG A C 1
ATOM 2211 O O . ARG A 1 281 ? -3.432 8.539 12.875 1 97.88 281 ARG A O 1
ATOM 2218 N N . VAL A 1 282 ? -2.471 9.969 11.422 1 98.5 282 VAL A N 1
ATOM 2219 C CA . VAL A 1 282 ? -2.73 9.109 10.273 1 98.5 282 VAL A CA 1
ATOM 2220 C C . VAL A 1 282 ? -1.454 8.953 9.445 1 98.5 282 VAL A C 1
ATOM 2222 O O . VAL A 1 282 ? -0.58 9.82 9.469 1 98.5 282 VAL A O 1
ATOM 2225 N N . TYR A 1 283 ? -1.289 7.84 8.773 1 98.75 283 TYR A N 1
ATOM 2226 C CA . TYR A 1 283 ? -0.177 7.656 7.848 1 98.75 283 TYR A CA 1
ATOM 2227 C C . TYR A 1 283 ? -0.577 6.758 6.684 1 98.75 283 TYR A C 1
ATOM 2229 O O . TYR A 1 283 ? -1.6 6.07 6.742 1 98.75 283 TYR A O 1
ATOM 2237 N N . GLU A 1 284 ? 0.172 6.836 5.652 1 98.44 284 GLU A N 1
ATOM 2238 C CA . GLU A 1 284 ? 0.018 5.988 4.473 1 98.44 284 GLU A CA 1
ATOM 2239 C C . GLU A 1 284 ? 1.374 5.625 3.875 1 98.44 284 GLU A C 1
ATOM 2241 O O . GLU A 1 284 ? 2.258 6.477 3.76 1 98.44 284 GLU A O 1
ATOM 2246 N N . ILE A 1 285 ? 1.533 4.375 3.625 1 98.25 285 ILE A N 1
ATOM 2247 C CA . ILE A 1 285 ? 2.621 3.91 2.773 1 98.25 285 ILE A CA 1
ATOM 2248 C C . ILE A 1 285 ? 2.074 3.518 1.403 1 98.25 285 ILE A C 1
ATOM 2250 O O . ILE A 1 285 ? 1.202 2.652 1.302 1 98.25 285 ILE A O 1
ATOM 2254 N N . GLY A 1 286 ? 2.551 4.156 0.391 1 96.69 286 GLY A N 1
ATOM 2255 C CA . GLY A 1 286 ? 2.023 3.846 -0.929 1 96.69 286 GLY A CA 1
ATOM 2256 C C . GLY A 1 286 ? 2.781 4.531 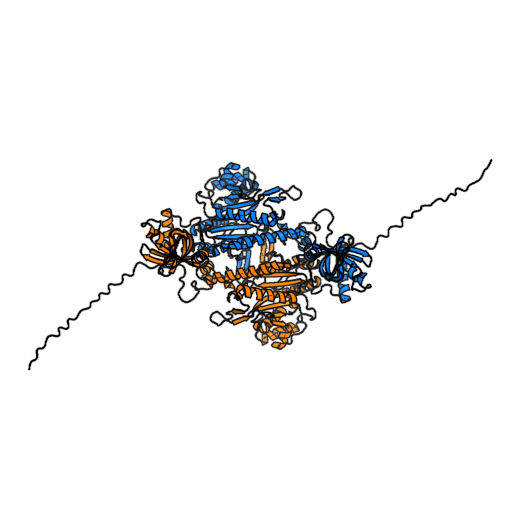-2.049 1 96.69 286 GLY A C 1
ATOM 2257 O O . GLY A 1 286 ? 3.748 5.254 -1.8 1 96.69 286 GLY A O 1
ATOM 2258 N N . LYS A 1 287 ? 2.377 4.312 -3.275 1 97.25 287 LYS A N 1
ATOM 2259 C CA . LYS A 1 287 ? 3.053 4.789 -4.477 1 97.25 287 LYS A CA 1
ATOM 2260 C C . LYS A 1 287 ? 2.672 6.234 -4.785 1 97.25 287 LYS A C 1
ATOM 2262 O O . LYS A 1 287 ? 1.547 6.656 -4.512 1 97.25 287 LYS A O 1
ATOM 2267 N N . GLN A 1 288 ? 3.602 6.965 -5.301 1 96.75 288 GLN A N 1
ATOM 2268 C CA . GLN A 1 288 ? 3.428 8.258 -5.945 1 96.75 288 GLN A CA 1
ATOM 2269 C C . GLN A 1 288 ? 3.867 8.219 -7.406 1 96.75 288 GLN A C 1
ATOM 2271 O O . GLN A 1 288 ? 4.68 7.371 -7.789 1 96.75 288 GLN A O 1
ATOM 2276 N N . PHE A 1 289 ? 3.35 9.117 -8.203 1 96.31 289 PHE A N 1
ATOM 2277 C CA . PHE A 1 289 ? 3.592 9.109 -9.641 1 96.31 289 PHE A CA 1
ATOM 2278 C C . PHE A 1 289 ? 4.031 10.492 -10.125 1 96.31 289 PHE A C 1
ATOM 2280 O O . PHE A 1 289 ? 3.311 11.477 -9.945 1 96.31 289 PHE A O 1
ATOM 2287 N N . ARG A 1 290 ? 5.098 10.586 -10.664 1 93.75 290 ARG A N 1
ATOM 2288 C CA . ARG A 1 290 ? 5.586 11.836 -11.25 1 93.75 290 ARG A CA 1
ATOM 2289 C C . ARG A 1 290 ? 6.102 11.609 -12.664 1 93.75 290 ARG A C 1
ATOM 2291 O O . ARG A 1 290 ? 6.977 10.766 -12.883 1 93.75 290 ARG A O 1
ATOM 2298 N N . ASN A 1 291 ? 5.445 12.25 -13.594 1 93.56 291 ASN A N 1
ATOM 2299 C CA . ASN A 1 291 ? 5.75 12.078 -15.016 1 93.56 291 ASN A CA 1
ATOM 2300 C C . ASN A 1 291 ? 7.016 12.836 -15.406 1 93.56 291 ASN A C 1
ATOM 2302 O O . ASN A 1 291 ? 6.953 13.805 -16.172 1 93.56 291 ASN A O 1
ATOM 2306 N N . GLU A 1 292 ? 8.062 12.438 -14.812 1 85.31 292 GLU A N 1
ATOM 2307 C CA . GLU A 1 292 ? 9.391 13.008 -15.016 1 85.31 292 GLU A CA 1
ATOM 2308 C C . GLU A 1 292 ? 10.344 11.984 -15.641 1 85.31 292 GLU A C 1
ATOM 2310 O O . GLU A 1 292 ? 9.938 10.867 -15.953 1 85.31 292 GLU A O 1
ATOM 2315 N N . GLY A 1 293 ? 11.477 12.406 -15.898 1 81.5 293 GLY A N 1
ATOM 2316 C CA . GLY A 1 293 ? 12.469 11.531 -16.5 1 81.5 293 GLY A CA 1
ATOM 2317 C C . GLY A 1 293 ? 12.969 10.461 -15.547 1 81.5 293 GLY A C 1
ATOM 2318 O O . GLY A 1 293 ? 12.688 10.508 -14.352 1 81.5 293 GLY A O 1
ATOM 2319 N N . ILE A 1 294 ? 13.57 9.469 -16.125 1 81.94 294 ILE A N 1
ATOM 2320 C CA . ILE A 1 294 ? 14.141 8.359 -15.352 1 81.94 294 ILE A CA 1
ATOM 2321 C C . ILE A 1 294 ? 15.648 8.547 -15.227 1 81.94 294 ILE A C 1
ATOM 2323 O O . ILE A 1 294 ? 16.328 8.875 -16.203 1 81.94 294 ILE A O 1
ATOM 2327 N N . ASP A 1 295 ? 16.125 8.469 -14 1 82.69 295 ASP A N 1
ATOM 2328 C CA . ASP A 1 295 ? 17.562 8.461 -13.789 1 82.69 295 ASP A CA 1
ATOM 2329 C C . ASP A 1 295 ? 17.938 7.531 -12.633 1 82.69 295 ASP A C 1
ATOM 2331 O O . ASP A 1 295 ? 17.188 6.629 -12.281 1 82.69 295 ASP A O 1
ATOM 2335 N N . LEU A 1 296 ? 19.109 7.605 -12.109 1 79.62 296 LEU A N 1
ATOM 2336 C CA . LEU A 1 296 ? 19.625 6.68 -11.109 1 79.62 296 LEU A CA 1
ATOM 2337 C C . LEU A 1 296 ? 18.812 6.746 -9.828 1 79.62 296 LEU A C 1
ATOM 2339 O O . LEU A 1 296 ? 18.734 5.766 -9.086 1 79.62 296 LEU A O 1
ATOM 2343 N N . THR A 1 297 ? 18.188 7.879 -9.664 1 84.69 297 THR A N 1
ATOM 2344 C CA . THR A 1 297 ? 17.531 8.039 -8.367 1 84.69 297 THR A CA 1
ATOM 2345 C C . THR A 1 297 ? 16.047 8.383 -8.547 1 84.69 297 THR A C 1
ATOM 2347 O O . THR A 1 297 ? 15.344 8.633 -7.574 1 84.69 297 THR A O 1
ATOM 2350 N N . HIS A 1 298 ? 15.648 8.414 -9.781 1 86.88 298 HIS A N 1
ATOM 2351 C CA . HIS A 1 298 ? 14.258 8.789 -10.031 1 86.88 298 HIS A CA 1
ATOM 2352 C C . HIS A 1 298 ? 13.547 7.738 -10.875 1 86.88 298 HIS A C 1
ATOM 2354 O O . HIS A 1 298 ? 14.094 7.266 -11.875 1 86.88 298 HIS A O 1
ATOM 2360 N N . ASN A 1 299 ? 12.484 7.332 -10.422 1 92.06 299 ASN A N 1
ATOM 2361 C CA . ASN A 1 299 ? 11.547 6.473 -11.141 1 92.06 299 ASN A CA 1
ATOM 2362 C C . ASN A 1 299 ? 10.141 7.07 -11.164 1 92.06 299 ASN A C 1
ATOM 2364 O O . ASN A 1 299 ? 9.711 7.699 -10.195 1 92.06 299 ASN A O 1
ATOM 2368 N N . PRO A 1 300 ? 9.438 6.977 -12.25 1 93.12 300 PRO A N 1
ATOM 2369 C CA . PRO A 1 300 ? 8.125 7.602 -12.391 1 93.12 300 PRO A CA 1
ATOM 2370 C C . PRO A 1 300 ? 7.156 7.184 -11.289 1 93.12 300 PRO A C 1
ATOM 2372 O O . PRO A 1 300 ? 6.223 7.926 -10.961 1 93.12 300 PRO A O 1
ATOM 2375 N N . GLU A 1 301 ? 7.23 6.035 -10.875 1 94.62 301 GLU A N 1
ATOM 2376 C CA . GLU A 1 301 ? 6.473 5.633 -9.695 1 94.62 301 GLU A CA 1
ATOM 2377 C C . GLU A 1 301 ? 7.398 5.18 -8.57 1 94.62 301 GLU A C 1
ATOM 2379 O O . GLU A 1 301 ? 8.344 4.43 -8.805 1 94.62 301 GLU A O 1
ATOM 2384 N N . PHE A 1 302 ? 7.234 5.684 -7.43 1 95.81 302 PHE A N 1
ATOM 2385 C CA . PHE A 1 302 ? 8.07 5.398 -6.27 1 95.81 302 PHE A CA 1
ATOM 2386 C C . PHE A 1 302 ? 7.227 5.34 -5 1 95.81 302 PHE A C 1
ATOM 2388 O O . PHE A 1 302 ? 6.07 5.77 -4.996 1 95.81 302 PHE A O 1
ATOM 2395 N N . THR A 1 303 ? 7.734 4.742 -3.934 1 97.81 303 THR A N 1
ATOM 2396 C CA . THR A 1 303 ? 6.984 4.492 -2.707 1 97.81 303 THR A CA 1
ATOM 2397 C C . THR A 1 303 ? 7.422 5.449 -1.603 1 97.81 303 THR A C 1
ATOM 2399 O O . THR A 1 303 ? 8.617 5.645 -1.379 1 97.81 303 THR A O 1
ATOM 2402 N N . THR A 1 304 ? 6.48 6.078 -0.958 1 98 304 THR A N 1
ATOM 2403 C CA . THR A 1 304 ? 6.762 6.934 0.187 1 98 304 THR A CA 1
ATOM 2404 C C . THR A 1 304 ? 5.926 6.52 1.393 1 98 304 THR A C 1
ATOM 2406 O O . THR A 1 304 ? 4.969 5.754 1.258 1 98 304 THR A O 1
ATOM 2409 N N . CYS A 1 305 ? 6.348 6.855 2.514 1 98.69 305 CYS A N 1
ATOM 2410 C CA . CYS A 1 305 ? 5.535 6.914 3.723 1 98.69 305 CYS A CA 1
ATOM 2411 C C . CYS A 1 305 ? 5.262 8.359 4.125 1 98.69 305 CYS A C 1
ATOM 2413 O O . CYS A 1 305 ? 6.188 9.156 4.25 1 98.69 305 CYS A O 1
ATOM 2415 N N . GLU A 1 306 ? 4.039 8.695 4.285 1 98.69 306 GLU A N 1
ATOM 2416 C CA . GLU A 1 306 ? 3.648 10.023 4.762 1 98.69 306 GLU A CA 1
ATOM 2417 C C . GLU A 1 306 ? 2.746 9.93 5.988 1 98.69 306 GLU A C 1
ATOM 2419 O O . GLU A 1 306 ? 1.862 9.07 6.051 1 98.69 306 GLU A O 1
ATOM 2424 N N . PHE A 1 307 ? 3.027 10.734 7.008 1 98.88 307 PHE A N 1
ATOM 2425 C CA . PHE A 1 307 ? 2.121 10.766 8.148 1 98.88 307 PHE A CA 1
ATOM 2426 C C . PHE A 1 307 ? 1.845 12.203 8.578 1 98.88 307 PHE A C 1
ATOM 2428 O O . PHE A 1 307 ? 2.604 13.109 8.25 1 98.88 307 PHE A O 1
ATOM 2435 N N . TYR A 1 308 ? 0.764 12.422 9.273 1 98.88 308 TYR A N 1
ATOM 2436 C CA . TYR A 1 308 ? 0.318 13.695 9.828 1 98.88 308 TYR A CA 1
ATOM 2437 C C . TYR A 1 308 ? -0.112 13.539 11.281 1 98.88 308 TYR A C 1
ATOM 2439 O O . TYR A 1 308 ? -0.828 12.594 11.625 1 98.88 308 TYR A O 1
ATOM 2447 N N . MET A 1 309 ? 0.4 14.406 12.094 1 98.62 309 MET A N 1
ATOM 2448 C CA . MET A 1 309 ? 0.244 14.32 13.539 1 98.62 309 MET A CA 1
ATOM 2449 C C . MET A 1 309 ? -0.292 15.633 14.109 1 98.62 309 MET A C 1
ATOM 2451 O O . MET A 1 309 ? 0.412 16.641 14.109 1 98.62 309 MET A O 1
ATOM 2455 N N . ALA A 1 310 ? -1.493 15.594 14.57 1 98.5 310 ALA A N 1
ATOM 2456 C CA . ALA A 1 310 ? -2.084 16.766 15.195 1 98.5 310 ALA A CA 1
ATOM 2457 C C . ALA A 1 310 ? -1.28 17.203 16.422 1 98.5 310 ALA A C 1
ATOM 2459 O O . ALA A 1 310 ? -0.745 16.359 17.141 1 98.5 310 ALA A O 1
ATOM 2460 N N . TYR A 1 311 ? -1.155 18.531 16.578 1 98.38 311 TYR A N 1
ATOM 2461 C CA . TYR A 1 311 ? -0.609 19.25 17.734 1 98.38 311 TYR A CA 1
ATOM 2462 C C . TYR A 1 311 ? 0.903 19.078 17.812 1 98.38 311 TYR A C 1
ATOM 2464 O O . TYR A 1 311 ? 1.493 19.219 18.891 1 98.38 311 TYR A O 1
ATOM 2472 N N . ALA A 1 312 ? 1.485 18.688 16.688 1 98.25 312 ALA A N 1
ATOM 2473 C CA . ALA A 1 312 ? 2.938 18.594 16.562 1 98.25 312 ALA A CA 1
ATOM 2474 C C . ALA A 1 312 ? 3.475 19.672 15.625 1 98.25 312 ALA A C 1
ATOM 2476 O O . ALA A 1 312 ? 2.732 20.203 14.805 1 98.25 312 ALA A O 1
ATOM 2477 N N . ASP A 1 313 ? 4.734 20.016 15.781 1 98.44 313 ASP A N 1
ATOM 2478 C CA . ASP A 1 313 ? 5.414 20.938 14.875 1 98.44 313 ASP A CA 1
ATOM 2479 C C . ASP A 1 313 ? 6.68 20.297 14.297 1 98.44 313 ASP A C 1
ATOM 2481 O O . ASP A 1 313 ? 6.957 19.125 14.539 1 98.44 313 ASP A O 1
ATOM 2485 N N . TYR A 1 314 ? 7.422 21.047 13.43 1 98.38 314 TYR A N 1
ATOM 2486 C CA . TYR A 1 314 ? 8.547 20.469 12.711 1 98.38 314 TYR A CA 1
ATOM 2487 C C . TYR A 1 314 ? 9.68 20.125 13.672 1 98.38 314 TYR A C 1
ATOM 2489 O O . TYR A 1 314 ? 10.555 19.312 13.344 1 98.38 314 TYR A O 1
ATOM 2497 N N . ASN A 1 315 ? 9.727 20.75 14.922 1 98.5 315 ASN A N 1
ATOM 2498 C CA . ASN A 1 315 ? 10.711 20.312 15.914 1 98.5 315 ASN A CA 1
ATOM 2499 C C . ASN A 1 315 ? 10.422 18.906 16.406 1 98.5 315 ASN A C 1
ATOM 2501 O O . ASN A 1 315 ? 11.336 18.094 16.547 1 98.5 315 ASN A O 1
ATOM 2505 N N . ASP A 1 316 ? 9.18 18.641 16.719 1 98.5 316 ASP A N 1
ATOM 2506 C CA . ASP A 1 316 ? 8.781 17.281 17.094 1 98.5 316 ASP A CA 1
ATOM 2507 C C . ASP A 1 316 ? 9.141 16.281 15.992 1 98.5 316 ASP A C 1
ATOM 2509 O O . ASP A 1 316 ? 9.586 15.172 16.281 1 98.5 316 ASP A O 1
ATOM 2513 N N . LEU A 1 317 ? 8.945 16.703 14.766 1 98.75 317 LEU A N 1
ATOM 2514 C CA . LEU A 1 317 ? 9.172 15.82 13.633 1 98.75 317 LEU A CA 1
ATOM 2515 C C . LEU A 1 317 ? 10.664 15.531 13.453 1 98.75 317 LEU A C 1
ATOM 2517 O O . LEU A 1 317 ? 11.039 14.438 13.031 1 98.75 317 LEU A O 1
ATOM 2521 N N . MET A 1 318 ? 11.539 16.531 13.703 1 98.81 318 MET A N 1
ATOM 2522 C CA . MET A 1 318 ? 12.977 16.281 13.641 1 98.81 318 MET A CA 1
ATOM 2523 C C . MET A 1 318 ? 13.383 15.227 14.664 1 98.81 318 MET A C 1
ATOM 2525 O O . MET A 1 318 ? 14.141 14.305 14.344 1 98.81 318 MET A O 1
ATOM 2529 N N . GLU A 1 319 ? 12.867 15.359 15.852 1 98.62 319 GLU A N 1
ATOM 2530 C CA . GLU A 1 319 ? 13.156 14.375 16.891 1 98.62 319 GLU A CA 1
ATOM 2531 C C . GLU A 1 319 ? 12.633 13 16.5 1 98.62 319 GLU A C 1
ATOM 2533 O O . GLU A 1 319 ? 13.32 11.992 16.688 1 98.62 319 GLU A O 1
ATOM 2538 N N . LEU A 1 320 ? 11.445 12.969 16 1 98.62 320 LEU A N 1
ATOM 2539 C CA . LEU A 1 320 ? 10.844 11.711 15.578 1 98.62 320 LEU A CA 1
ATOM 2540 C C . LEU A 1 320 ? 11.633 11.086 14.438 1 98.62 320 LEU A C 1
ATOM 2542 O O . LEU A 1 320 ? 11.805 9.867 14.391 1 98.62 320 LEU A O 1
ATOM 2546 N N . THR A 1 321 ? 12.062 11.898 13.492 1 98.88 321 THR A N 1
ATOM 2547 C CA . THR A 1 321 ? 12.852 11.422 12.367 1 98.88 321 THR A CA 1
ATOM 2548 C C . THR A 1 321 ? 14.148 10.781 12.852 1 98.88 321 THR A C 1
ATOM 2550 O O . THR A 1 321 ? 14.531 9.703 12.375 1 98.88 321 THR A O 1
ATOM 2553 N N . GLU A 1 322 ? 14.812 11.445 13.789 1 98.81 322 GLU A N 1
ATOM 2554 C CA . GLU A 1 322 ? 16.031 10.906 14.383 1 98.81 322 GLU A CA 1
ATOM 2555 C C . GLU A 1 322 ? 15.773 9.555 15.039 1 98.81 322 GLU A C 1
ATOM 2557 O O . GLU A 1 322 ? 16.562 8.625 14.883 1 98.81 322 GLU A O 1
ATOM 2562 N N . THR A 1 323 ? 14.688 9.453 15.703 1 98.75 323 THR A N 1
ATOM 2563 C CA . THR A 1 323 ? 14.336 8.211 16.391 1 98.75 323 THR A CA 1
ATOM 2564 C C . THR A 1 323 ? 14.023 7.109 15.391 1 98.75 323 THR A C 1
ATOM 2566 O O . THR A 1 323 ? 14.484 5.973 15.547 1 98.75 323 THR A O 1
ATOM 2569 N N . ILE A 1 324 ? 13.266 7.387 14.344 1 98.69 324 ILE A N 1
ATOM 2570 C CA . ILE A 1 324 ? 12.883 6.41 13.336 1 98.69 324 ILE A CA 1
ATOM 2571 C C . ILE A 1 324 ? 14.133 5.855 12.648 1 98.69 324 ILE A C 1
ATOM 2573 O O . ILE A 1 324 ? 14.32 4.637 12.594 1 98.69 324 ILE A O 1
ATOM 2577 N N . LEU A 1 325 ? 14.984 6.742 12.219 1 98.75 325 LEU A N 1
ATOM 2578 C CA . LEU A 1 325 ? 16.109 6.324 11.391 1 98.75 325 LEU A CA 1
ATOM 2579 C C . LEU A 1 325 ? 17.172 5.617 12.234 1 98.75 325 LEU A C 1
ATOM 2581 O O . LEU A 1 325 ? 17.688 4.57 11.836 1 98.75 325 LEU A O 1
ATOM 2585 N N . SER A 1 326 ? 17.516 6.176 13.391 1 98.75 326 SER A N 1
ATOM 2586 C CA . SER A 1 326 ? 18.531 5.555 14.227 1 98.75 326 SER A CA 1
ATOM 2587 C C . SER A 1 326 ? 18.094 4.18 14.719 1 98.75 326 SER A C 1
ATOM 2589 O O . SER A 1 326 ? 18.875 3.225 14.688 1 98.75 326 SER A O 1
ATOM 2591 N N . SER A 1 327 ? 16.812 4.062 15.133 1 98.75 327 SER A N 1
ATOM 2592 C CA . SER A 1 327 ? 16.297 2.781 15.609 1 98.75 327 SER A CA 1
ATOM 2593 C C . SER A 1 327 ? 16.188 1.773 14.477 1 98.75 327 SER A C 1
ATOM 2595 O O . SER A 1 327 ? 16.469 0.586 14.656 1 98.75 327 SER A O 1
ATOM 2597 N N . MET A 1 328 ? 15.75 2.211 13.328 1 98.69 328 MET A N 1
ATOM 2598 C CA . MET A 1 328 ? 15.609 1.338 12.172 1 98.69 328 MET A CA 1
ATOM 2599 C C . MET A 1 328 ? 16.953 0.767 11.75 1 98.69 328 MET A C 1
ATOM 2601 O O . MET A 1 328 ? 17.094 -0.441 11.547 1 98.69 328 MET A O 1
ATOM 2605 N N . VAL A 1 329 ? 17.969 1.652 11.602 1 98.69 329 VAL A N 1
ATOM 2606 C CA . VAL A 1 329 ? 19.297 1.223 11.188 1 98.69 329 VAL A CA 1
ATOM 2607 C C . VAL A 1 329 ? 19.875 0.262 12.219 1 98.69 329 VAL A C 1
ATOM 2609 O O . VAL A 1 329 ? 20.453 -0.766 11.859 1 98.69 329 VAL A O 1
ATOM 2612 N N . MET A 1 330 ? 19.703 0.587 13.469 1 98.62 330 MET A N 1
ATOM 2613 C CA . MET A 1 330 ? 20.172 -0.283 14.547 1 98.62 330 MET A CA 1
ATOM 2614 C C . MET A 1 330 ? 19.516 -1.66 14.453 1 98.62 330 MET A C 1
ATOM 2616 O O . MET A 1 330 ? 20.203 -2.68 14.547 1 98.62 330 MET A O 1
ATOM 2620 N N . GLU A 1 331 ? 18.25 -1.671 14.273 1 98.19 331 GLU A N 1
ATOM 2621 C CA . GLU A 1 331 ? 17.531 -2.936 14.234 1 98.19 331 GLU A CA 1
ATOM 2622 C C . GLU A 1 331 ? 17.938 -3.775 13.031 1 98.19 331 GLU A C 1
ATOM 2624 O O . GLU A 1 331 ? 18.094 -4.992 13.133 1 98.19 331 GLU A O 1
ATOM 2629 N N . LEU A 1 332 ? 18.094 -3.162 11.906 1 97.81 332 LEU A N 1
ATOM 2630 C CA . LEU A 1 332 ? 18.297 -3.904 10.664 1 97.81 332 LEU A CA 1
ATOM 2631 C C . LEU A 1 332 ? 19.766 -4.277 10.484 1 97.81 332 LEU A C 1
ATOM 2633 O O . LEU A 1 332 ? 20.078 -5.258 9.812 1 97.81 332 LEU A O 1
ATOM 2637 N N . THR A 1 333 ? 20.703 -3.508 11.125 1 97.38 333 THR A N 1
ATOM 2638 C CA . THR A 1 333 ? 22.125 -3.734 10.82 1 97.38 333 THR A CA 1
ATOM 2639 C C . THR A 1 333 ? 22.891 -4.059 12.094 1 97.38 333 THR A C 1
ATOM 2641 O O . THR A 1 333 ? 24.031 -4.539 12.031 1 97.38 333 THR A O 1
ATOM 2644 N N . GLY A 1 334 ? 22.359 -3.805 13.242 1 97.56 334 GLY A N 1
ATOM 2645 C CA . GLY A 1 334 ? 23.047 -4.043 14.5 1 97.56 334 GLY A CA 1
ATOM 2646 C C . GLY A 1 334 ? 23.953 -2.9 14.906 1 97.56 334 GLY A C 1
ATOM 2647 O O . GLY A 1 334 ? 24.641 -2.982 15.922 1 97.56 334 GLY A O 1
ATOM 2648 N N . SER A 1 335 ? 23.953 -1.808 14.07 1 97.44 335 SER A N 1
ATOM 2649 C CA . SER A 1 335 ? 24.766 -0.627 14.328 1 97.44 335 SER A CA 1
ATOM 2650 C C . SER A 1 335 ? 24.062 0.643 13.852 1 97.44 335 SER A C 1
ATOM 2652 O O . SER A 1 335 ? 23.094 0.578 13.102 1 97.44 335 SER A O 1
ATOM 2654 N N . THR A 1 336 ? 24.547 1.777 14.406 1 97 336 THR A N 1
ATOM 2655 C CA . THR A 1 336 ? 24.031 3.049 13.914 1 97 336 THR A CA 1
ATOM 2656 C C . THR A 1 336 ? 24.875 3.574 12.766 1 97 336 THR A C 1
ATOM 2658 O O . THR A 1 336 ? 24.562 4.617 12.18 1 97 336 THR A O 1
ATOM 2661 N N . ARG A 1 337 ? 25.938 2.809 12.469 1 98 337 ARG A N 1
ATOM 2662 C CA . ARG A 1 337 ? 26.812 3.172 11.367 1 98 337 ARG A CA 1
ATOM 2663 C C . ARG A 1 337 ? 26.766 2.123 10.258 1 98 337 ARG A C 1
ATOM 2665 O O . ARG A 1 337 ? 26.703 0.924 10.539 1 98 337 ARG A O 1
ATOM 2672 N N . ILE A 1 338 ? 26.719 2.684 9.039 1 97.81 338 ILE A N 1
ATOM 2673 C CA . ILE A 1 338 ? 26.719 1.755 7.914 1 97.81 338 ILE A CA 1
ATOM 2674 C C . ILE A 1 338 ? 27.812 2.146 6.922 1 97.81 338 ILE A C 1
ATOM 2676 O O . ILE A 1 338 ? 28.266 3.297 6.902 1 97.81 338 ILE A O 1
ATOM 2680 N N . LYS A 1 339 ? 28.266 1.203 6.176 1 97.5 339 LYS A N 1
ATOM 2681 C CA . LYS A 1 339 ? 29.156 1.438 5.039 1 97.5 339 LYS A CA 1
ATOM 2682 C C . LYS A 1 339 ? 28.359 1.525 3.736 1 97.5 339 LYS A C 1
ATOM 2684 O O . LYS A 1 339 ? 27.422 0.76 3.523 1 97.5 339 LYS A O 1
ATOM 2689 N N . TYR A 1 340 ? 28.641 2.525 2.939 1 97.38 340 TYR A N 1
ATOM 2690 C CA . TYR A 1 340 ? 27.906 2.762 1.704 1 97.38 340 TYR A CA 1
ATOM 2691 C C . TYR A 1 340 ? 28.844 3.125 0.565 1 97.38 340 TYR A C 1
ATOM 2693 O O . TYR A 1 340 ? 29.656 4.047 0.691 1 97.38 340 TYR A O 1
ATOM 2701 N N . HIS A 1 341 ? 28.797 2.408 -0.565 1 96.38 341 HIS A N 1
ATOM 2702 C CA . HIS A 1 341 ? 29.625 2.691 -1.733 1 96.38 341 HIS A CA 1
ATOM 2703 C C . HIS A 1 341 ? 29.031 3.826 -2.562 1 96.38 341 HIS A C 1
ATOM 2705 O O . HIS A 1 341 ? 28.594 3.609 -3.693 1 96.38 341 HIS A O 1
ATOM 2711 N N . ALA A 1 342 ? 29.156 4.977 -2.068 1 92.94 342 ALA A N 1
ATOM 2712 C CA . ALA A 1 342 ? 28.531 6.168 -2.646 1 92.94 342 ALA A CA 1
ATOM 2713 C C . ALA A 1 342 ? 29.094 6.449 -4.039 1 92.94 342 ALA A C 1
ATOM 2715 O O . ALA A 1 342 ? 28.406 7.035 -4.879 1 92.94 342 ALA A O 1
ATOM 2716 N N . ASN A 1 343 ? 30.312 6.031 -4.316 1 90.62 343 ASN A N 1
ATOM 2717 C CA . ASN A 1 343 ? 30.953 6.316 -5.59 1 90.62 343 ASN A CA 1
ATOM 2718 C C . ASN A 1 343 ? 31.141 5.051 -6.426 1 90.62 343 ASN A C 1
ATOM 2720 O O . ASN A 1 343 ? 32.125 4.918 -7.16 1 90.62 343 ASN A O 1
ATOM 2724 N N . GLY A 1 344 ? 30.281 4.141 -6.215 1 89.56 344 GLY A N 1
ATOM 2725 C CA . GLY A 1 344 ? 30.391 2.895 -6.957 1 89.56 344 GLY A CA 1
ATOM 2726 C C . GLY A 1 344 ? 31.078 1.791 -6.176 1 89.56 344 GLY A C 1
ATOM 2727 O O . GLY A 1 344 ? 31.906 2.064 -5.312 1 89.56 344 GLY A O 1
ATOM 2728 N N . THR A 1 345 ? 30.828 0.667 -6.59 1 88.06 345 THR A N 1
ATOM 2729 C CA . THR A 1 345 ? 31.281 -0.504 -5.848 1 88.06 345 THR A CA 1
ATOM 2730 C C . THR A 1 345 ? 32.781 -0.69 -5.996 1 88.06 345 THR A C 1
ATOM 2732 O O . THR A 1 345 ? 33.406 -1.371 -5.188 1 88.06 345 THR A O 1
ATOM 2735 N N . ASP A 1 346 ? 33.344 -0.082 -6.988 1 91 346 ASP A N 1
ATOM 2736 C CA . ASP A 1 346 ? 34.781 -0.206 -7.242 1 91 346 ASP A CA 1
ATOM 2737 C C . ASP A 1 346 ? 35.562 0.724 -6.332 1 91 346 ASP A C 1
ATOM 2739 O O . ASP A 1 346 ? 36.812 0.6 -6.23 1 91 346 ASP A O 1
ATOM 2743 N N . ASN A 1 347 ? 34.906 1.597 -5.641 1 94.56 347 ASN A N 1
ATOM 2744 C CA . ASN A 1 347 ? 35.531 2.537 -4.727 1 94.56 347 ASN A CA 1
ATOM 2745 C C . ASN A 1 347 ? 35.281 2.166 -3.27 1 94.56 347 ASN A C 1
ATOM 2747 O O . ASN A 1 347 ? 34.312 1.459 -2.969 1 94.56 347 ASN A O 1
ATOM 2751 N N . PRO A 1 348 ? 36.188 2.574 -2.434 1 96.25 348 PRO A N 1
ATOM 2752 C CA . PRO A 1 348 ? 35.938 2.301 -1.017 1 96.25 348 PRO A CA 1
ATOM 2753 C C . PRO A 1 348 ? 34.656 2.92 -0.52 1 96.25 348 PRO A C 1
ATOM 2755 O O . PRO A 1 348 ? 34.281 4.023 -0.933 1 96.25 348 PRO A O 1
ATOM 2758 N N . PRO A 1 349 ? 34.031 2.234 0.364 1 97.25 349 PRO A N 1
ATOM 2759 C CA . PRO A 1 349 ? 32.781 2.779 0.913 1 97.25 349 PRO A CA 1
ATOM 2760 C C . PRO A 1 349 ? 33.031 3.926 1.893 1 97.25 349 PRO A C 1
ATOM 2762 O O . PRO A 1 349 ? 34.094 4.012 2.5 1 97.25 349 PRO A O 1
ATOM 2765 N N . ILE A 1 350 ? 32.094 4.707 2.018 1 97.25 350 ILE A N 1
ATOM 2766 C CA . ILE A 1 350 ? 32.094 5.715 3.072 1 97.25 350 ILE A CA 1
ATOM 2767 C C . ILE A 1 350 ? 31.297 5.191 4.277 1 97.25 350 ILE A C 1
ATOM 2769 O O . ILE A 1 350 ? 30.547 4.227 4.164 1 97.25 350 ILE A O 1
ATOM 2773 N N . GLU A 1 351 ? 31.547 5.867 5.352 1 97.81 351 GLU A N 1
ATOM 2774 C CA . GLU A 1 351 ? 30.766 5.578 6.547 1 97.81 351 GLU A CA 1
ATOM 2775 C C . GLU A 1 351 ? 29.688 6.637 6.77 1 97.81 351 GLU A C 1
ATOM 2777 O O . GLU A 1 351 ? 29.969 7.836 6.699 1 97.81 351 GLU A O 1
ATOM 2782 N N . ILE A 1 352 ? 28.5 6.227 6.957 1 98.5 352 ILE A N 1
ATOM 2783 C CA . ILE A 1 352 ? 27.391 7.105 7.301 1 98.5 352 ILE A CA 1
ATOM 2784 C C . ILE A 1 352 ? 26.922 6.82 8.727 1 98.5 352 ILE A C 1
ATOM 2786 O O . ILE A 1 352 ? 26.609 5.676 9.07 1 98.5 352 ILE A O 1
ATOM 2790 N N . ASP A 1 353 ? 26.891 7.82 9.555 1 98.75 353 ASP A N 1
ATOM 2791 C CA . ASP A 1 353 ? 26.547 7.691 10.969 1 98.75 353 ASP A CA 1
ATOM 2792 C C . ASP A 1 353 ? 25.141 8.219 11.242 1 98.75 353 ASP A C 1
ATOM 2794 O O . ASP A 1 353 ? 24.891 9.422 11.125 1 98.75 353 ASP A O 1
ATOM 2798 N N . PHE A 1 354 ? 24.281 7.352 11.742 1 98.69 354 PHE A N 1
ATOM 2799 C CA . PHE A 1 354 ? 22.875 7.688 11.984 1 98.69 354 PHE A CA 1
ATOM 2800 C C . PHE A 1 354 ? 22.641 8.008 13.453 1 98.69 354 PHE A C 1
ATOM 2802 O O . PHE A 1 354 ? 21.5 8.094 13.906 1 98.69 354 PHE A O 1
ATOM 2809 N N . THR A 1 355 ? 23.641 8.234 14.203 1 98.62 355 THR A N 1
ATOM 2810 C CA . THR A 1 355 ? 23.516 8.586 15.609 1 98.62 355 THR A CA 1
ATOM 2811 C C . THR A 1 355 ? 23.016 10.023 15.766 1 98.62 355 THR A C 1
ATOM 2813 O O . THR A 1 355 ? 23.641 10.961 15.266 1 98.62 355 THR A O 1
ATOM 2816 N N . PRO A 1 356 ? 21.969 10.195 16.438 1 98.25 356 PRO A N 1
ATOM 2817 C CA . PRO A 1 356 ? 21.5 11.562 16.703 1 98.25 356 PRO A CA 1
ATOM 2818 C C . PRO A 1 356 ? 22.375 12.305 17.719 1 98.25 356 PRO A C 1
ATOM 2820 O O . PRO A 1 356 ? 23.094 11.672 18.484 1 98.25 356 PRO A O 1
ATOM 2823 N N . PRO A 1 357 ? 22.266 13.609 17.828 1 98.38 357 PRO A N 1
ATOM 2824 C CA . PRO A 1 357 ? 21.438 14.508 17.016 1 98.38 357 PRO A CA 1
ATOM 2825 C C . PRO A 1 357 ? 22.047 14.766 15.633 1 98.38 357 PRO A C 1
ATOM 2827 O O . PRO A 1 357 ? 23.266 14.828 15.5 1 98.38 357 PRO A O 1
ATOM 2830 N N . TYR A 1 358 ? 21.25 14.914 14.664 1 98.81 358 TYR A N 1
ATOM 2831 C CA . TYR A 1 358 ? 21.703 15.188 13.312 1 98.81 358 TYR A CA 1
ATOM 2832 C C . TYR A 1 358 ? 22.062 16.656 13.141 1 98.81 358 TYR A C 1
ATOM 2834 O O . TYR A 1 358 ? 21.484 17.531 13.812 1 98.81 358 TYR A O 1
ATOM 2842 N N . ARG A 1 359 ? 23 16.875 12.289 1 98.38 359 ARG A N 1
ATOM 2843 C CA . ARG A 1 359 ? 23.391 18.234 11.945 1 98.38 359 ARG A CA 1
ATOM 2844 C C . ARG A 1 359 ? 22.219 19.031 11.391 1 98.38 359 ARG A C 1
ATOM 2846 O O . ARG A 1 359 ? 21.422 18.5 10.617 1 98.38 359 ARG A O 1
ATOM 2853 N N . ARG A 1 360 ? 22.062 20.328 11.875 1 98.38 360 ARG A N 1
ATOM 2854 C CA . ARG A 1 360 ? 21.031 21.234 11.383 1 98.38 360 ARG A CA 1
ATOM 2855 C C . ARG A 1 360 ? 21.641 22.469 10.711 1 98.38 360 ARG A C 1
ATOM 2857 O O . ARG A 1 360 ? 22.516 23.125 11.289 1 98.38 360 ARG A O 1
ATOM 2864 N N . ILE A 1 361 ? 21.188 22.688 9.484 1 97.38 361 ILE A N 1
ATOM 2865 C CA . ILE A 1 361 ? 21.688 23.828 8.703 1 97.38 361 ILE A CA 1
ATOM 2866 C C . ILE A 1 361 ? 20.531 24.766 8.375 1 97.38 361 ILE A C 1
ATOM 2868 O O . ILE A 1 361 ? 19.516 24.344 7.793 1 97.38 361 ILE A O 1
ATOM 2872 N N . ASP A 1 362 ? 20.688 25.984 8.789 1 97.5 362 ASP A N 1
ATOM 2873 C CA . ASP A 1 362 ? 19.734 27 8.328 1 97.5 362 ASP A CA 1
ATOM 2874 C C . ASP A 1 362 ? 20 27.359 6.871 1 97.5 362 ASP A C 1
ATOM 2876 O O . ASP A 1 362 ? 21.078 27.859 6.535 1 97.5 362 ASP A O 1
ATOM 2880 N N . MET A 1 363 ? 19.031 27.203 5.992 1 97.12 363 MET A N 1
ATOM 2881 C CA . MET A 1 363 ? 19.234 27.281 4.551 1 97.12 363 MET A CA 1
ATOM 2882 C C . MET A 1 363 ? 19.781 28.656 4.156 1 97.12 363 MET A C 1
ATOM 2884 O O . MET A 1 363 ? 20.875 28.75 3.604 1 97.12 363 MET A O 1
ATOM 2888 N N . MET A 1 364 ? 19.078 29.734 4.516 1 95.81 364 MET A N 1
ATOM 2889 C CA . MET A 1 364 ? 19.422 31.078 4.062 1 95.81 364 MET A CA 1
ATOM 2890 C C . MET A 1 364 ? 20.688 31.578 4.754 1 95.81 364 MET A C 1
ATOM 2892 O O . MET A 1 364 ? 21.547 32.188 4.121 1 95.81 364 MET A O 1
ATOM 2896 N N . GLN A 1 365 ? 20.812 31.312 6.02 1 95.12 365 GLN A N 1
ATOM 2897 C CA . GLN A 1 365 ? 21.984 31.734 6.777 1 95.12 365 GLN A CA 1
ATOM 2898 C C . GLN A 1 365 ? 23.25 31.047 6.266 1 95.12 365 GLN A C 1
ATOM 2900 O O . GLN A 1 365 ? 24.312 31.688 6.172 1 95.12 365 GLN A O 1
ATOM 2905 N N . GLU A 1 366 ? 23.125 29.781 5.969 1 95.62 366 GLU A N 1
ATOM 2906 C CA . GLU A 1 366 ? 24.297 29.031 5.539 1 95.62 366 GLU A CA 1
ATOM 2907 C C . GLU A 1 366 ? 24.719 29.438 4.129 1 95.62 366 GLU A C 1
ATOM 2909 O O . GLU A 1 366 ? 25.922 29.438 3.809 1 95.62 366 GLU A O 1
ATOM 2914 N N . LEU A 1 367 ? 23.766 29.719 3.256 1 96.12 367 LEU A N 1
ATOM 2915 C CA . LEU A 1 367 ? 24.109 30.203 1.926 1 96.12 367 LEU A CA 1
ATOM 2916 C C . LEU A 1 367 ? 24.891 31.5 2.012 1 96.12 367 LEU A C 1
ATOM 2918 O O . LEU A 1 367 ? 25.828 31.734 1.232 1 96.12 367 LEU A O 1
ATOM 2922 N N . LYS A 1 368 ? 24.5 32.344 2.9 1 94.5 368 LYS A N 1
ATOM 2923 C CA . LYS A 1 368 ? 25.234 33.594 3.123 1 94.5 368 LYS A CA 1
ATOM 2924 C C . LYS A 1 368 ? 26.625 33.312 3.684 1 94.5 368 LYS A C 1
ATOM 2926 O O . LYS A 1 368 ? 27.609 33.906 3.221 1 94.5 368 LYS A O 1
ATOM 2931 N N . SER A 1 369 ? 26.734 32.5 4.594 1 93.31 369 SER A N 1
ATOM 2932 C CA . SER A 1 369 ? 27.984 32.25 5.305 1 93.31 369 SER A CA 1
ATOM 2933 C C . SER A 1 369 ? 28.969 31.484 4.438 1 93.31 369 SER A C 1
ATOM 2935 O O . SER A 1 369 ? 30.156 31.828 4.363 1 93.31 369 SER A O 1
ATOM 2937 N N . ILE A 1 370 ? 28.531 30.391 3.828 1 88.88 370 ILE A N 1
ATOM 2938 C CA . ILE A 1 370 ? 29.422 29.469 3.131 1 88.88 370 ILE A CA 1
ATOM 2939 C C . ILE A 1 370 ? 29.688 29.984 1.717 1 88.88 370 ILE A C 1
ATOM 2941 O O . ILE A 1 370 ? 30.812 29.875 1.213 1 88.88 370 ILE A O 1
ATOM 2945 N N . ALA A 1 371 ? 28.719 30.531 1.117 1 84.88 371 ALA A N 1
ATOM 2946 C CA . ALA A 1 371 ? 28.875 30.906 -0.29 1 84.88 371 ALA A CA 1
ATOM 2947 C C . ALA A 1 371 ? 29.047 32.406 -0.451 1 84.88 371 ALA A C 1
ATOM 2949 O O . ALA A 1 371 ? 29.312 32.906 -1.551 1 84.88 371 ALA A O 1
ATOM 2950 N N . GLY A 1 372 ? 28.844 33.125 0.61 1 90.81 372 GLY A N 1
ATOM 2951 C CA . GLY A 1 372 ? 28.984 34.562 0.554 1 90.81 372 GLY A CA 1
ATOM 2952 C C . GLY A 1 372 ? 27.891 35.25 -0.258 1 90.81 372 GLY A C 1
ATOM 2953 O O . GLY A 1 372 ? 28.125 36.281 -0.893 1 90.81 372 GLY A O 1
ATOM 2954 N N . LEU A 1 373 ? 26.797 34.625 -0.241 1 93.06 373 LEU A N 1
ATOM 2955 C CA . LEU A 1 373 ? 25.703 35.156 -1.06 1 93.06 373 LEU A CA 1
ATOM 2956 C C . LEU A 1 373 ? 24.891 36.188 -0.287 1 93.06 373 LEU A C 1
ATOM 2958 O O . LEU A 1 373 ? 24.531 35.969 0.871 1 93.06 373 LEU A O 1
ATOM 2962 N N . ASP A 1 374 ? 24.672 37.312 -0.881 1 92.69 374 ASP A N 1
ATOM 2963 C CA . ASP A 1 374 ? 23.812 38.344 -0.317 1 92.69 374 ASP A CA 1
ATOM 2964 C C . ASP A 1 374 ? 22.469 38.406 -1.039 1 92.69 374 ASP A C 1
ATOM 2966 O O . ASP A 1 374 ? 22.188 39.375 -1.743 1 92.69 374 ASP A O 1
ATOM 2970 N N . ILE A 1 375 ? 21.688 37.469 -0.701 1 93.75 375 ILE A N 1
ATOM 2971 C CA . ILE A 1 375 ? 20.406 37.344 -1.384 1 93.75 375 ILE A CA 1
ATOM 2972 C C . ILE A 1 375 ? 19.422 38.375 -0.854 1 93.75 375 ILE A C 1
ATOM 2974 O O . ILE A 1 375 ? 19.25 38.5 0.36 1 93.75 375 ILE A O 1
ATOM 2978 N N . PRO A 1 376 ? 18.734 39.031 -1.695 1 91.94 376 PRO A N 1
ATOM 2979 C CA . PRO A 1 376 ? 17.719 40 -1.248 1 91.94 376 PRO A CA 1
ATOM 2980 C C . PRO A 1 376 ? 16.656 39.344 -0.36 1 91.94 376 PRO A C 1
ATOM 2982 O O . PRO A 1 376 ? 16.25 38.219 -0.587 1 91.94 376 PRO A O 1
ATOM 2985 N N . LEU A 1 377 ? 16.109 40.156 0.54 1 86.69 377 LEU A N 1
ATOM 2986 C CA . LEU A 1 377 ? 15.156 39.656 1.524 1 86.69 377 LEU A CA 1
ATOM 2987 C C . LEU A 1 377 ? 13.82 39.344 0.869 1 86.69 377 LEU A C 1
ATOM 2989 O O . LEU A 1 377 ? 13.156 38.375 1.238 1 86.69 377 LEU A O 1
ATOM 2993 N N . ASP A 1 378 ? 13.5 40.188 -0.087 1 92.12 378 ASP A N 1
ATOM 2994 C CA . ASP A 1 378 ? 12.25 39.938 -0.798 1 92.12 378 ASP A CA 1
ATOM 2995 C C . ASP A 1 378 ? 12.461 38.969 -1.968 1 92.12 378 ASP A C 1
ATOM 2997 O O . ASP A 1 378 ? 12.742 39.406 -3.088 1 92.12 378 ASP A O 1
ATOM 3001 N N . LEU A 1 379 ? 12.156 37.844 -1.74 1 92.69 379 LEU A N 1
ATOM 3002 C CA . LEU A 1 379 ? 12.43 36.781 -2.713 1 92.69 379 LEU A CA 1
ATOM 3003 C C . LEU A 1 379 ? 11.414 36.812 -3.852 1 92.69 379 LEU A C 1
ATOM 3005 O O . LEU A 1 379 ? 11.617 36.188 -4.891 1 92.69 379 LEU A O 1
ATOM 3009 N N . SER A 1 380 ? 10.352 37.562 -3.682 1 87.69 380 SER A N 1
ATOM 3010 C CA . SER A 1 380 ? 9.352 37.688 -4.738 1 87.69 380 SER A CA 1
ATOM 3011 C C . SER A 1 380 ? 9.727 38.781 -5.727 1 87.69 380 SER A C 1
ATOM 3013 O O . SER A 1 380 ? 9.102 38.906 -6.777 1 87.69 380 SER A O 1
ATOM 3015 N N . SER A 1 381 ? 10.75 39.469 -5.488 1 91.38 381 SER A N 1
ATOM 3016 C CA . SER A 1 381 ? 11.148 40.625 -6.309 1 91.38 381 SER A CA 1
ATOM 3017 C C . SER A 1 381 ? 11.922 40.156 -7.543 1 91.38 381 SER A C 1
ATOM 3019 O O . SER A 1 381 ? 12.555 39.125 -7.531 1 91.38 381 SER A O 1
ATOM 3021 N N . ASP A 1 382 ? 11.898 40.969 -8.5 1 93.5 382 ASP A N 1
ATOM 3022 C CA . ASP A 1 382 ? 12.711 40.75 -9.695 1 93.5 382 ASP A CA 1
ATOM 3023 C C . ASP A 1 382 ? 14.203 40.812 -9.359 1 93.5 382 ASP A C 1
ATOM 3025 O O . ASP A 1 382 ? 15.008 40.125 -9.977 1 93.5 382 ASP A O 1
ATOM 3029 N N . GLU A 1 383 ? 14.492 41.656 -8.484 1 95.38 383 GLU A N 1
ATOM 3030 C CA . GLU A 1 383 ? 15.883 41.812 -8.062 1 95.38 383 GLU A CA 1
ATOM 3031 C C . GLU A 1 383 ? 16.438 40.5 -7.508 1 95.38 383 GLU A C 1
ATOM 3033 O O . GLU A 1 383 ? 17.562 40.125 -7.816 1 95.38 383 GLU A O 1
ATOM 3038 N N . ALA A 1 384 ? 15.664 39.906 -6.711 1 95.31 384 ALA A N 1
ATOM 3039 C CA . ALA A 1 384 ? 16.094 38.625 -6.141 1 95.31 384 ALA A CA 1
ATOM 3040 C C . ALA A 1 384 ? 16.281 37.594 -7.23 1 95.31 384 ALA A C 1
ATOM 3042 O O . ALA A 1 384 ? 17.266 36.844 -7.211 1 95.31 384 ALA A O 1
ATOM 3043 N N . ASN A 1 385 ? 15.359 37.5 -8.141 1 95.06 385 ASN A N 1
ATOM 3044 C CA . ASN A 1 385 ? 15.445 36.562 -9.25 1 95.06 385 ASN A CA 1
ATOM 3045 C C . ASN A 1 385 ? 16.703 36.781 -10.078 1 95.06 385 ASN A C 1
ATOM 3047 O O . ASN A 1 385 ? 17.422 35.812 -10.375 1 95.06 385 ASN A O 1
ATOM 3051 N N . LYS A 1 386 ? 16.969 38.031 -10.43 1 96.62 386 LYS A N 1
ATOM 3052 C CA . LYS A 1 386 ? 18.141 38.375 -11.227 1 96.62 386 LYS A CA 1
ATOM 3053 C C . LYS A 1 386 ? 19.438 38.031 -10.484 1 96.62 386 LYS A C 1
ATOM 3055 O O . LYS A 1 386 ? 20.391 37.562 -11.086 1 96.62 386 LYS A O 1
ATOM 3060 N N . TYR A 1 387 ? 19.391 38.344 -9.234 1 97 387 TYR A N 1
ATOM 3061 C CA . TYR A 1 387 ? 20.562 38.062 -8.414 1 97 387 TYR A CA 1
ATOM 3062 C C . TYR A 1 387 ? 20.859 36.562 -8.43 1 97 387 TYR A C 1
ATOM 3064 O O . TYR A 1 387 ? 22.016 36.156 -8.586 1 97 387 TYR A O 1
ATOM 3072 N N . LEU A 1 388 ? 19.891 35.781 -8.25 1 97.25 388 LEU A N 1
ATOM 3073 C CA . LEU A 1 388 ? 20.062 34.344 -8.18 1 97.25 388 LEU A CA 1
ATOM 3074 C C . LEU A 1 388 ? 20.469 33.781 -9.539 1 97.25 388 LEU A C 1
ATOM 3076 O O . LEU A 1 388 ? 21.281 32.844 -9.617 1 97.25 388 LEU A O 1
ATOM 3080 N N . ALA A 1 389 ? 19.859 34.281 -10.555 1 97 389 ALA A N 1
ATOM 3081 C CA . ALA A 1 389 ? 20.234 33.875 -11.906 1 97 389 ALA A CA 1
ATOM 3082 C C . ALA A 1 389 ? 21.703 34.156 -12.18 1 97 389 ALA A C 1
ATOM 3084 O O . ALA A 1 389 ? 22.422 33.344 -12.758 1 97 389 ALA A O 1
ATOM 3085 N N . ALA A 1 390 ? 22.125 35.281 -11.805 1 96.81 390 ALA A N 1
ATOM 3086 C CA . ALA A 1 390 ? 23.531 35.688 -11.969 1 96.81 390 ALA A CA 1
ATOM 3087 C C . ALA A 1 390 ? 24.438 34.781 -11.156 1 96.81 390 ALA A C 1
ATOM 3089 O O . ALA A 1 390 ? 25.562 34.469 -11.594 1 96.81 390 ALA A O 1
ATOM 3090 N N . THR A 1 391 ? 23.984 34.5 -9.969 1 96.56 391 THR A N 1
ATOM 3091 C CA . THR A 1 391 ? 24.75 33.594 -9.117 1 96.56 391 THR A CA 1
ATOM 3092 C C . THR A 1 391 ? 24.938 32.219 -9.797 1 96.56 391 THR A C 1
ATOM 3094 O O . THR A 1 391 ? 26.016 31.656 -9.773 1 96.56 391 THR A O 1
ATOM 3097 N N . CYS A 1 392 ? 23.875 31.688 -10.367 1 97 392 CYS A N 1
ATOM 3098 C CA . CYS A 1 392 ? 23.953 30.422 -11.086 1 97 392 CYS A CA 1
ATOM 3099 C C . CYS A 1 392 ? 24.953 30.5 -12.227 1 97 392 CYS A C 1
ATOM 3101 O O . CYS A 1 392 ? 25.75 29.578 -12.422 1 97 392 CYS A O 1
ATOM 3103 N N . GLU A 1 393 ? 24.906 31.547 -12.961 1 96.19 393 GLU A N 1
ATOM 3104 C CA . GLU A 1 393 ? 25.844 31.75 -14.062 1 96.19 393 GLU A CA 1
ATOM 3105 C C . GLU A 1 393 ? 27.281 31.828 -13.562 1 96.19 393 GLU A C 1
ATOM 3107 O O . GLU A 1 393 ? 28.188 31.219 -14.141 1 96.19 393 GLU A O 1
ATOM 3112 N N . LYS A 1 394 ? 27.453 32.531 -12.594 1 95.81 394 LYS A N 1
ATOM 3113 C CA . LYS A 1 394 ? 28.766 32.75 -12.023 1 95.81 394 LYS A CA 1
ATOM 3114 C C . LYS A 1 394 ? 29.406 31.438 -11.602 1 95.81 394 LYS A C 1
ATOM 3116 O O . LYS A 1 394 ? 30.609 31.234 -11.797 1 95.81 394 LYS A O 1
ATOM 3121 N N . TYR A 1 395 ? 28.656 30.594 -11.031 1 95.75 395 TYR A N 1
ATOM 3122 C CA . TYR A 1 395 ? 29.203 29.375 -10.461 1 95.75 395 TYR A CA 1
ATOM 3123 C C . TYR A 1 395 ? 28.953 28.172 -11.375 1 95.75 395 TYR A C 1
ATOM 3125 O O . TYR A 1 395 ? 29.234 27.031 -11.008 1 95.75 395 TYR A O 1
ATOM 3133 N N . GLY A 1 396 ? 28.312 28.359 -12.484 1 96 396 GLY A N 1
ATOM 3134 C CA . GLY A 1 396 ? 28.078 27.297 -13.461 1 96 396 GLY A CA 1
ATOM 3135 C C . GLY A 1 396 ? 27 26.328 -13.039 1 96 396 GLY A C 1
ATOM 3136 O O . GLY A 1 396 ? 27.078 25.141 -13.344 1 96 396 GLY A O 1
ATOM 3137 N N . ILE A 1 397 ? 26.047 26.828 -12.305 1 96 397 ILE A N 1
ATOM 3138 C CA . ILE A 1 397 ? 24.922 26 -11.867 1 96 397 ILE A CA 1
ATOM 3139 C C . ILE A 1 397 ? 23.844 25.984 -12.953 1 96 397 ILE A C 1
ATOM 3141 O O . ILE A 1 397 ? 23.312 27.047 -13.32 1 96 397 ILE A O 1
ATOM 3145 N N . LYS A 1 398 ? 23.562 24.812 -13.422 1 94 398 LYS A N 1
ATOM 3146 C CA . LYS A 1 398 ? 22.578 24.688 -14.492 1 94 398 LYS A CA 1
ATOM 3147 C C . LYS A 1 398 ? 21.156 24.688 -13.938 1 94 398 LYS A C 1
ATOM 3149 O O . LYS A 1 398 ? 20.844 23.953 -13 1 94 398 LYS A O 1
ATOM 3154 N N . CYS A 1 399 ? 20.297 25.516 -14.438 1 92.94 399 CYS A N 1
ATOM 3155 C CA . CYS A 1 399 ? 18.875 25.578 -14.156 1 92.94 399 CYS A CA 1
ATOM 3156 C C . CYS A 1 399 ? 18.078 25.781 -15.438 1 92.94 399 CYS A C 1
ATOM 3158 O O . CYS A 1 399 ? 18.078 26.875 -16.016 1 92.94 399 CYS A O 1
ATOM 3160 N N . SER A 1 400 ? 17.438 24.719 -15.852 1 87.94 400 SER A N 1
ATOM 3161 C CA . SER A 1 400 ? 16.641 24.828 -17.062 1 87.94 400 SER A CA 1
ATOM 3162 C C . SER A 1 400 ? 15.422 25.719 -16.859 1 87.94 400 SER A C 1
ATOM 3164 O O . SER A 1 400 ? 14.922 25.844 -15.734 1 87.94 400 SER A O 1
ATOM 3166 N N . PRO A 1 401 ? 14.977 26.359 -17.922 1 88.38 401 PRO A N 1
ATOM 3167 C CA . PRO A 1 401 ? 13.75 27.156 -17.797 1 88.38 401 PRO A CA 1
ATOM 3168 C C . PRO A 1 401 ? 12.547 26.312 -17.391 1 88.38 401 PRO A C 1
ATOM 3170 O O . PRO A 1 401 ? 12.484 25.125 -17.719 1 88.38 401 PRO A O 1
ATOM 3173 N N . PRO A 1 402 ? 11.648 26.984 -16.797 1 88.56 402 PRO A N 1
ATOM 3174 C CA . PRO A 1 402 ? 11.586 28.375 -16.312 1 88.56 402 PRO A CA 1
ATOM 3175 C C . PRO A 1 402 ? 12.461 28.609 -15.094 1 88.56 402 PRO A C 1
ATOM 3177 O O . PRO A 1 402 ? 12.523 27.766 -14.195 1 88.56 402 PRO A O 1
ATOM 3180 N N . GLN A 1 403 ? 13.117 29.719 -15.078 1 90.81 403 GLN A N 1
ATOM 3181 C CA . GLN A 1 403 ? 14.031 30.062 -13.992 1 90.81 403 GLN A CA 1
ATOM 3182 C C . GLN A 1 403 ? 13.328 30.938 -12.945 1 90.81 403 GLN A C 1
ATOM 3184 O O . GLN A 1 403 ? 13.727 32.094 -12.727 1 90.81 403 GLN A O 1
ATOM 3189 N N . THR A 1 404 ? 12.406 30.312 -12.305 1 90 404 THR A N 1
ATOM 3190 C CA . THR A 1 404 ? 11.734 31 -11.203 1 90 404 THR A CA 1
ATOM 3191 C C . THR A 1 404 ? 12.664 31.125 -10 1 90 404 THR A C 1
ATOM 3193 O O . THR A 1 404 ? 13.656 30.391 -9.891 1 90 404 THR A O 1
ATOM 3196 N N . THR A 1 405 ? 12.367 32.094 -9.109 1 92.25 405 THR A N 1
ATOM 3197 C CA . THR A 1 405 ? 13.18 32.312 -7.922 1 92.25 405 THR A CA 1
ATOM 3198 C C . THR A 1 405 ? 13.297 31.047 -7.098 1 92.25 405 THR A C 1
ATOM 3200 O O . THR A 1 405 ? 14.375 30.703 -6.609 1 92.25 405 THR A O 1
ATOM 3203 N N . ALA A 1 406 ? 12.195 30.328 -6.969 1 91.12 406 ALA A N 1
ATOM 3204 C CA . ALA A 1 406 ? 12.172 29.094 -6.191 1 91.12 406 ALA A CA 1
ATOM 3205 C C . ALA A 1 406 ? 13.102 28.047 -6.801 1 91.12 406 ALA A C 1
ATOM 3207 O O . ALA A 1 406 ? 13.852 27.391 -6.086 1 91.12 406 ALA A O 1
ATOM 3208 N N . ARG A 1 407 ? 13.125 27.844 -8.078 1 91.81 407 ARG A N 1
ATOM 3209 C CA . ARG A 1 407 ? 13.938 26.844 -8.766 1 91.81 407 ARG A CA 1
ATOM 3210 C C . ARG A 1 407 ? 15.414 27.203 -8.695 1 91.81 407 ARG A C 1
ATOM 3212 O O . ARG A 1 407 ? 16.266 26.328 -8.492 1 91.81 407 ARG A O 1
ATOM 3219 N N . LEU A 1 408 ? 15.719 28.5 -8.945 1 95.06 408 LEU A N 1
ATOM 3220 C CA . LEU A 1 408 ? 17.094 28.969 -8.875 1 95.06 408 LEU A CA 1
ATOM 3221 C C . LEU A 1 408 ? 17.672 28.734 -7.488 1 95.06 408 LEU A C 1
ATOM 3223 O O . LEU A 1 408 ? 18.797 28.234 -7.355 1 95.06 408 LEU A O 1
ATOM 3227 N N . LEU A 1 409 ? 16.891 29.094 -6.512 1 95.25 409 LEU A N 1
ATOM 3228 C CA . LEU A 1 409 ? 17.312 28.906 -5.133 1 95.25 409 LEU A CA 1
ATOM 3229 C C . LEU A 1 409 ? 17.547 27.422 -4.824 1 95.25 409 LEU A C 1
ATOM 3231 O O . LEU A 1 409 ? 18.484 27.078 -4.105 1 95.25 409 LEU A O 1
ATOM 3235 N N . ASP A 1 410 ? 16.703 26.641 -5.297 1 94.12 410 ASP A N 1
ATOM 3236 C CA . ASP A 1 410 ? 16.828 25.188 -5.113 1 94.12 410 ASP A CA 1
ATOM 3237 C C . ASP A 1 410 ? 18.141 24.672 -5.688 1 94.12 410 ASP A C 1
ATOM 3239 O O . ASP A 1 410 ? 18.859 23.906 -5.031 1 94.12 410 ASP A O 1
ATOM 3243 N N . LYS A 1 411 ? 18.484 25.062 -6.895 1 95.94 411 LYS A N 1
ATOM 3244 C CA . LYS A 1 411 ? 19.719 24.625 -7.547 1 95.94 411 LYS A CA 1
ATOM 3245 C C . LYS A 1 411 ? 20.953 25.141 -6.805 1 95.94 411 LYS A C 1
ATOM 3247 O O . LYS A 1 411 ? 21.938 24.422 -6.66 1 95.94 411 LYS A O 1
ATOM 3252 N N . ILE A 1 412 ? 20.891 26.344 -6.387 1 97.12 412 ILE A N 1
ATOM 3253 C CA . ILE A 1 412 ? 21.984 26.953 -5.652 1 97.12 412 ILE A CA 1
ATOM 3254 C C . ILE A 1 412 ? 22.188 26.219 -4.324 1 97.12 412 ILE A C 1
ATOM 3256 O O . ILE A 1 412 ? 23.328 25.938 -3.934 1 97.12 412 ILE A O 1
ATOM 3260 N N . THR A 1 413 ? 21.094 25.922 -3.629 1 96.88 413 THR A N 1
ATOM 3261 C CA . THR A 1 413 ? 21.141 25.172 -2.379 1 96.88 413 THR A CA 1
ATOM 3262 C C . THR A 1 413 ? 21.75 23.797 -2.602 1 96.88 413 THR A C 1
ATOM 3264 O O . THR A 1 413 ? 22.562 23.328 -1.79 1 96.88 413 THR A O 1
ATOM 3267 N N . GLY A 1 414 ? 21.344 23.156 -3.674 1 96.5 414 GLY A N 1
ATOM 3268 C CA . GLY A 1 414 ? 21.922 21.859 -4.016 1 96.5 414 GLY A CA 1
ATOM 3269 C C . GLY A 1 414 ? 23.422 21.891 -4.176 1 96.5 414 GLY A C 1
ATOM 3270 O O . GLY A 1 414 ? 24.125 21 -3.682 1 96.5 414 GLY A O 1
ATOM 3271 N N . HIS A 1 415 ? 23.875 22.922 -4.82 1 96 415 HIS A N 1
ATOM 3272 C CA . HIS A 1 415 ? 25.297 23.062 -5.129 1 96 415 HIS A CA 1
ATOM 3273 C C . HIS A 1 415 ? 26.109 23.359 -3.873 1 96 415 HIS A C 1
ATOM 3275 O O . HIS A 1 415 ? 27.156 22.75 -3.652 1 96 415 HIS A O 1
ATOM 3281 N N . PHE A 1 416 ? 25.625 24.172 -2.977 1 96.69 416 PHE A N 1
ATOM 3282 C CA . PHE A 1 416 ? 26.453 24.688 -1.894 1 96.69 416 PHE A CA 1
ATOM 3283 C C . PHE A 1 416 ? 26.188 23.922 -0.599 1 96.69 416 PHE A C 1
ATOM 3285 O O . PHE A 1 416 ? 27.078 23.766 0.229 1 96.69 416 PHE A O 1
ATOM 3292 N N . LEU A 1 417 ? 24.953 23.516 -0.345 1 97.38 417 LEU A N 1
ATOM 3293 C CA . LEU A 1 417 ? 24.609 22.969 0.96 1 97.38 417 LEU A CA 1
ATOM 3294 C C . LEU A 1 417 ? 24.453 21.453 0.892 1 97.38 417 LEU A C 1
ATOM 3296 O O . LEU A 1 417 ? 25.109 20.719 1.629 1 97.38 417 LEU A O 1
ATOM 3300 N N . GLU A 1 418 ? 23.578 20.922 -0.024 1 96.88 418 GLU A N 1
ATOM 3301 C CA . GLU A 1 418 ? 23.281 19.5 -0.09 1 96.88 418 GLU A CA 1
ATOM 3302 C C . GLU A 1 418 ? 24.562 18.688 -0.316 1 96.88 418 GLU A C 1
ATOM 3304 O O . GLU A 1 418 ? 24.688 17.578 0.196 1 96.88 418 GLU A O 1
ATOM 3309 N N . ALA A 1 419 ? 25.484 19.234 -1.039 1 94.69 419 ALA A N 1
ATOM 3310 C CA . ALA A 1 419 ? 26.734 18.562 -1.384 1 94.69 419 ALA A CA 1
ATOM 3311 C C . ALA A 1 419 ? 27.578 18.281 -0.137 1 94.69 419 ALA A C 1
ATOM 3313 O O . ALA A 1 419 ? 28.469 17.438 -0.154 1 94.69 419 ALA A O 1
ATOM 3314 N N . THR A 1 420 ? 27.266 18.938 0.941 1 95.44 420 THR A N 1
ATOM 3315 C CA . THR A 1 420 ? 28.031 18.781 2.172 1 95.44 420 THR A CA 1
ATOM 3316 C C . THR A 1 420 ? 27.359 17.766 3.102 1 95.44 420 THR A C 1
ATOM 3318 O O . THR A 1 420 ? 27.922 17.438 4.148 1 95.44 420 THR A O 1
ATOM 3321 N N . CYS A 1 421 ? 26.188 17.312 2.764 1 97.62 421 CYS A N 1
ATOM 3322 C CA . CYS A 1 421 ? 25.359 16.516 3.666 1 97.62 421 CYS A CA 1
ATOM 3323 C C . CYS A 1 421 ? 25.578 15.023 3.439 1 97.62 421 CYS A C 1
ATOM 3325 O O . CYS A 1 421 ? 24.672 14.312 3.002 1 97.62 421 CYS A O 1
ATOM 3327 N N . VAL A 1 422 ? 26.719 14.484 3.924 1 97.25 422 VAL A N 1
ATOM 3328 C CA . VAL A 1 422 ? 27.031 13.062 3.811 1 97.25 422 VAL A CA 1
ATOM 3329 C C . VAL A 1 422 ? 26.281 12.289 4.902 1 97.25 422 VAL A C 1
ATOM 3331 O O . VAL A 1 422 ? 25.562 11.336 4.609 1 97.25 422 VAL A O 1
ATOM 3334 N N . ASN A 1 423 ? 26.547 12.688 6.16 1 98.44 423 ASN A N 1
ATOM 3335 C CA . ASN A 1 423 ? 25.75 12.164 7.266 1 98.44 423 ASN A CA 1
ATOM 3336 C C . ASN A 1 423 ? 24.375 12.812 7.324 1 98.44 423 ASN A C 1
ATOM 3338 O O . ASN A 1 423 ? 24.141 13.859 6.711 1 98.44 423 ASN A O 1
ATOM 3342 N N . PRO A 1 424 ? 23.453 12.156 7.992 1 98.81 424 PRO A N 1
ATOM 3343 C CA . PRO A 1 424 ? 22.125 12.773 8.094 1 98.81 424 PRO A CA 1
ATOM 3344 C C . PRO A 1 424 ? 22.188 14.219 8.562 1 98.81 424 PRO A C 1
ATOM 3346 O O . PRO A 1 424 ? 22.75 14.516 9.617 1 98.81 424 PRO A O 1
ATOM 3349 N N . THR A 1 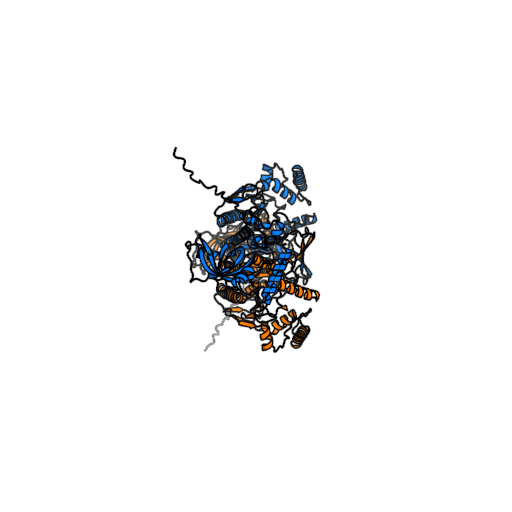425 ? 21.578 15.078 7.73 1 98.88 425 THR A N 1
ATOM 3350 C CA . THR A 1 425 ? 21.625 16.516 7.988 1 98.88 425 THR A CA 1
ATOM 3351 C C . THR A 1 425 ? 20.297 17.156 7.625 1 98.88 425 THR A C 1
ATOM 3353 O O . THR A 1 425 ? 19.781 16.969 6.52 1 98.88 425 THR A O 1
ATOM 3356 N N . PHE A 1 426 ? 19.797 17.953 8.562 1 98.88 426 PHE A N 1
ATOM 3357 C CA . PHE A 1 426 ? 18.578 18.719 8.297 1 98.88 426 PHE A CA 1
ATOM 3358 C C . PHE A 1 426 ? 18.922 20.062 7.672 1 98.88 426 PHE A C 1
ATOM 3360 O O . PHE A 1 426 ? 19.734 20.828 8.219 1 98.88 426 PHE A O 1
ATOM 3367 N N . ILE A 1 427 ? 18.359 20.359 6.523 1 98.69 427 ILE A N 1
ATOM 3368 C CA . ILE A 1 427 ? 18.281 21.734 6.055 1 98.69 427 ILE A CA 1
ATOM 3369 C C . ILE A 1 427 ? 16.922 22.328 6.445 1 98.69 427 ILE A C 1
ATOM 3371 O O . ILE A 1 427 ? 15.875 21.828 6.047 1 98.69 427 ILE A O 1
ATOM 3375 N N . ILE A 1 428 ? 16.984 23.453 7.234 1 98.62 428 ILE A N 1
ATOM 3376 C CA . ILE A 1 428 ? 15.75 23.906 7.879 1 98.62 428 ILE A CA 1
ATOM 3377 C C . ILE A 1 428 ? 15.43 25.344 7.445 1 98.62 428 ILE A C 1
ATOM 3379 O O . ILE A 1 428 ? 16.281 26.016 6.863 1 98.62 428 ILE A O 1
ATOM 3383 N N . ASN A 1 429 ? 14.188 25.734 7.703 1 98.25 429 ASN A N 1
ATOM 3384 C CA . ASN A 1 429 ? 13.703 27.109 7.547 1 98.25 429 ASN A CA 1
ATOM 3385 C C . ASN A 1 429 ? 13.742 27.547 6.086 1 98.25 429 ASN A C 1
ATOM 3387 O O . ASN A 1 429 ? 14.289 28.609 5.773 1 98.25 429 ASN A O 1
ATOM 3391 N N . HIS A 1 430 ? 13.141 26.766 5.219 1 97.62 430 HIS A N 1
ATOM 3392 C CA . HIS A 1 430 ? 13.062 27.078 3.795 1 97.62 430 HIS A CA 1
ATOM 3393 C C . HIS A 1 430 ? 12.219 28.312 3.541 1 97.62 430 HIS A C 1
ATOM 3395 O O . HIS A 1 430 ? 11.281 28.594 4.297 1 97.62 430 HIS A O 1
ATOM 3401 N N . PRO A 1 431 ? 12.516 29.031 2.506 1 97.06 431 PRO A N 1
ATOM 3402 C CA . PRO A 1 431 ? 11.695 30.188 2.145 1 97.06 431 PRO A CA 1
ATOM 3403 C C . PRO A 1 431 ? 10.25 29.812 1.814 1 97.06 431 PRO A C 1
ATOM 3405 O O . PRO A 1 431 ? 10 28.734 1.265 1 97.06 431 PRO A O 1
ATOM 3408 N N . GLU A 1 432 ? 9.289 30.766 2.029 1 95.19 432 GLU A N 1
ATOM 3409 C CA . GLU A 1 432 ? 7.867 30.562 1.783 1 95.19 432 GLU A CA 1
ATOM 3410 C C . GLU A 1 432 ? 7.594 30.281 0.309 1 95.19 432 GLU A C 1
ATOM 3412 O O . GLU A 1 432 ? 6.715 29.484 -0.024 1 95.19 432 GLU A O 1
ATOM 3417 N N . ILE A 1 433 ? 8.336 30.859 -0.557 1 91.19 433 ILE A N 1
ATOM 3418 C CA . ILE A 1 433 ? 8.102 30.766 -1.993 1 91.19 433 ILE A CA 1
ATOM 3419 C C . ILE A 1 433 ? 8.32 29.328 -2.465 1 91.19 433 ILE A C 1
ATOM 3421 O O . ILE A 1 433 ? 7.777 28.922 -3.49 1 91.19 433 ILE A O 1
ATOM 3425 N N . MET A 1 434 ? 9.078 28.531 -1.671 1 92.38 434 MET A N 1
ATOM 3426 C CA . MET A 1 434 ? 9.391 27.141 -2.016 1 92.38 434 MET A CA 1
ATOM 3427 C C . MET A 1 434 ? 8.516 26.188 -1.225 1 92.38 434 MET A C 1
ATOM 3429 O O . MET A 1 434 ? 8.672 24.969 -1.337 1 92.38 434 MET A O 1
ATOM 3433 N N . SER A 1 435 ? 7.648 26.734 -0.42 1 95 435 SER A N 1
ATOM 3434 C CA . SER A 1 435 ? 6.965 25.906 0.569 1 95 435 SER A CA 1
ATOM 3435 C C . SER A 1 435 ? 5.488 26.281 0.676 1 95 435 SER A C 1
ATOM 3437 O O . SER A 1 435 ? 5.027 26.703 1.736 1 95 435 SER A O 1
ATOM 3439 N N . PRO A 1 436 ? 4.762 26.016 -0.333 1 94.31 436 PRO A N 1
ATOM 3440 C CA . PRO A 1 436 ? 3.387 26.516 -0.398 1 94.31 436 PRO A CA 1
ATOM 3441 C C . PRO A 1 436 ? 2.486 25.906 0.673 1 94.31 436 PRO A C 1
ATOM 3443 O O . PRO A 1 436 ? 1.436 26.469 0.994 1 94.31 436 PRO A O 1
ATOM 3446 N N . LEU A 1 437 ? 2.838 24.797 1.263 1 97.5 437 LEU A N 1
ATOM 3447 C CA . LEU A 1 437 ? 1.956 24.109 2.203 1 97.5 437 LEU A CA 1
ATOM 3448 C C . LEU A 1 437 ? 2.502 24.203 3.625 1 97.5 437 LEU A C 1
ATOM 3450 O O . LEU A 1 437 ? 1.882 23.703 4.566 1 97.5 437 LEU A O 1
ATOM 3454 N N . ALA A 1 438 ? 3.658 24.812 3.803 1 98.38 438 ALA A N 1
ATOM 3455 C CA . ALA A 1 438 ? 4.312 24.906 5.105 1 98.38 438 ALA A CA 1
ATOM 3456 C C . ALA A 1 438 ? 3.943 26.203 5.816 1 98.38 438 ALA A C 1
ATOM 3458 O O . ALA A 1 438 ? 3.811 27.25 5.18 1 98.38 438 ALA A O 1
ATOM 3459 N N . LYS A 1 439 ? 3.834 26.156 7.07 1 98.5 439 LYS A N 1
ATOM 3460 C CA . LYS A 1 439 ? 3.506 27.328 7.867 1 98.5 439 LYS A CA 1
ATOM 3461 C C . LYS A 1 439 ? 4.699 28.281 7.969 1 98.5 439 LYS A C 1
ATOM 3463 O O . LYS A 1 439 ? 5.852 27.844 7.934 1 98.5 439 LYS A O 1
ATOM 3468 N N . TRP A 1 440 ? 4.426 29.5 8.07 1 97.44 440 TRP A N 1
ATOM 3469 C CA . TRP A 1 440 ? 5.461 30.516 8.172 1 97.44 440 TRP A CA 1
ATOM 3470 C C . TRP A 1 440 ? 6.297 30.328 9.43 1 97.44 440 TRP A C 1
ATOM 3472 O O . TRP A 1 440 ? 5.844 29.688 10.391 1 97.44 440 TRP A O 1
ATOM 3482 N N . HIS A 1 441 ? 7.469 30.828 9.391 1 97.38 441 HIS A N 1
ATOM 3483 C CA . HIS A 1 441 ? 8.359 30.797 10.539 1 97.38 441 HIS A CA 1
ATOM 3484 C C . HIS A 1 441 ? 7.82 31.656 11.688 1 97.38 441 HIS A C 1
ATOM 3486 O O . HIS A 1 441 ? 7.23 32.719 11.453 1 97.38 441 HIS A O 1
ATOM 3492 N N . ARG A 1 442 ? 8.109 31.328 12.93 1 95.31 442 ARG A N 1
ATOM 3493 C CA . ARG A 1 442 ? 7.578 31.984 14.117 1 95.31 442 ARG A CA 1
ATOM 3494 C C . ARG A 1 442 ? 8.117 33.406 14.242 1 95.31 442 ARG A C 1
ATOM 3496 O O . ARG A 1 442 ? 7.406 34.312 14.703 1 95.31 442 ARG A O 1
ATOM 3503 N N . THR A 1 443 ? 9.383 33.531 13.805 1 94.69 443 THR A N 1
ATOM 3504 C CA . THR A 1 443 ? 10.016 34.812 14.117 1 94.69 443 THR A CA 1
ATOM 3505 C C . THR A 1 443 ? 10.688 35.406 12.883 1 94.69 443 THR A C 1
ATOM 3507 O O . THR A 1 443 ? 11.047 36.594 12.867 1 94.69 443 THR A O 1
ATOM 3510 N N . GLN A 1 444 ? 10.938 34.594 11.891 1 94.31 444 GLN A N 1
ATOM 3511 C CA . GLN A 1 444 ? 11.641 35.062 10.711 1 94.31 444 GLN A CA 1
ATOM 3512 C C . GLN A 1 444 ? 10.703 35.188 9.516 1 94.31 444 GLN A C 1
ATOM 3514 O O . GLN A 1 444 ? 10.336 34.156 8.906 1 94.31 444 GLN A O 1
ATOM 3519 N N . SER A 1 445 ? 10.461 36.406 9.125 1 93.5 445 SER A N 1
ATOM 3520 C CA . SER A 1 445 ? 9.531 36.688 8.031 1 93.5 445 SER A CA 1
ATOM 3521 C C . SER A 1 445 ? 10.055 36.094 6.715 1 93.5 445 SER A C 1
ATOM 3523 O O . SER A 1 445 ? 11.25 36.188 6.43 1 93.5 445 SER A O 1
ATOM 3525 N N . GLY A 1 446 ? 9.172 35.531 5.977 1 94.19 446 GLY A N 1
ATOM 3526 C CA . GLY A 1 446 ? 9.516 35.031 4.652 1 94.19 446 GLY A CA 1
ATOM 3527 C C . GLY A 1 446 ? 9.984 33.594 4.656 1 94.19 446 GLY A C 1
ATOM 3528 O O . GLY A 1 446 ? 10.117 32.969 3.6 1 94.19 446 GLY A O 1
ATOM 3529 N N . LEU A 1 447 ? 10.234 33.062 5.832 1 96.94 447 LEU A N 1
ATOM 3530 C CA . LEU A 1 447 ? 10.68 31.672 5.965 1 96.94 447 LEU A CA 1
ATOM 3531 C C . LEU A 1 447 ? 9.57 30.797 6.539 1 96.94 447 LEU A C 1
ATOM 3533 O O . LEU A 1 447 ? 8.516 31.312 6.938 1 96.94 447 LEU A O 1
ATOM 3537 N N . THR A 1 448 ? 9.805 29.484 6.465 1 98.06 448 THR A N 1
ATOM 3538 C CA . THR A 1 448 ? 8.805 28.547 6.961 1 98.06 448 THR A CA 1
ATOM 3539 C C . THR A 1 448 ? 9.438 27.547 7.93 1 98.06 448 THR A C 1
ATOM 3541 O O . THR A 1 448 ? 10.656 27.438 7.996 1 98.06 448 THR A O 1
ATOM 3544 N N . LYS A 1 449 ? 8.586 26.922 8.719 1 98.56 449 LYS A N 1
ATOM 3545 C CA . LYS A 1 449 ? 8.992 25.812 9.578 1 98.56 449 LYS A CA 1
ATOM 3546 C C . LYS A 1 449 ? 8.992 24.5 8.82 1 98.56 449 LYS A C 1
ATOM 3548 O O . LYS A 1 449 ? 8.219 23.594 9.141 1 98.56 449 LYS A O 1
ATOM 3553 N N . ARG A 1 450 ? 9.914 24.406 7.852 1 98.75 450 ARG A N 1
ATOM 3554 C CA . ARG A 1 450 ? 10.102 23.25 6.977 1 98.75 450 ARG A CA 1
ATOM 3555 C C . ARG A 1 450 ? 11.539 22.734 7.059 1 98.75 450 ARG A C 1
ATOM 3557 O O . ARG A 1 450 ? 12.477 23.516 7.199 1 98.75 450 ARG A O 1
ATOM 3564 N N . PHE A 1 451 ? 11.68 21.406 7.098 1 98.81 451 PHE A N 1
ATOM 3565 C CA . PHE A 1 451 ? 13.016 20.844 6.934 1 98.81 451 PHE A CA 1
ATOM 3566 C C . PHE A 1 451 ? 13.016 19.766 5.867 1 98.81 451 PHE A C 1
ATOM 3568 O O . PHE A 1 451 ? 11.969 19.188 5.555 1 98.81 451 PHE A O 1
ATOM 3575 N N . GLU A 1 452 ? 14.094 19.578 5.277 1 98.69 452 GLU A N 1
ATOM 3576 C CA . GLU A 1 452 ? 14.453 18.406 4.48 1 98.69 452 GLU A CA 1
ATOM 3577 C C . GLU A 1 452 ? 15.648 17.672 5.086 1 98.69 452 GLU A C 1
ATOM 3579 O O . GLU A 1 452 ? 16.578 18.297 5.594 1 98.69 452 GLU A O 1
ATOM 3584 N N . LEU A 1 453 ? 15.547 16.438 5.09 1 98.88 453 LEU A N 1
ATOM 3585 C CA . LEU A 1 453 ? 16.672 15.648 5.551 1 98.88 453 LEU A CA 1
ATOM 3586 C C . LEU A 1 453 ? 17.469 15.094 4.375 1 98.88 453 LEU A C 1
ATOM 3588 O O . LEU A 1 453 ? 16.906 14.508 3.455 1 98.88 453 LEU A O 1
ATOM 3592 N N . PHE A 1 454 ? 18.766 15.312 4.449 1 98.62 454 PHE A N 1
ATOM 3593 C CA . PHE A 1 454 ? 19.672 14.805 3.43 1 98.62 454 PHE A CA 1
ATOM 3594 C C . PHE A 1 454 ? 20.594 13.75 4.012 1 98.62 454 PHE A C 1
ATOM 3596 O O . PHE A 1 454 ? 21.078 13.883 5.145 1 98.62 454 PHE A O 1
ATOM 3603 N N . ILE A 1 455 ? 20.828 12.688 3.316 1 98.44 455 ILE A N 1
ATOM 3604 C CA . ILE A 1 455 ? 21.797 11.633 3.594 1 98.44 455 ILE A CA 1
ATOM 3605 C C . ILE A 1 455 ? 22.547 11.273 2.314 1 98.44 455 ILE A C 1
ATOM 3607 O O . ILE A 1 455 ? 21.938 11.039 1.271 1 98.44 455 ILE A O 1
ATOM 3611 N N . ASN A 1 456 ? 23.828 11.195 2.4 1 97.25 456 ASN A N 1
ATOM 3612 C CA . ASN A 1 456 ? 24.656 10.977 1.222 1 97.25 456 ASN A CA 1
ATOM 3613 C C . ASN A 1 456 ? 24.297 11.938 0.094 1 97.25 456 ASN A C 1
ATOM 3615 O O . ASN A 1 456 ? 24.172 11.531 -1.062 1 97.25 456 ASN A O 1
ATOM 3619 N N . LYS A 1 457 ? 23.953 13.164 0.507 1 96.25 457 LYS A N 1
ATOM 3620 C CA . LYS A 1 457 ? 23.766 14.305 -0.378 1 96.25 457 LYS A CA 1
ATOM 3621 C C . LYS A 1 457 ? 22.438 14.211 -1.115 1 96.25 457 LYS A C 1
ATOM 3623 O O . LYS A 1 457 ? 22.188 14.953 -2.068 1 96.25 457 LYS A O 1
ATOM 3628 N N . HIS A 1 458 ? 21.562 13.273 -0.698 1 96 458 HIS A N 1
ATOM 3629 C CA . HIS A 1 458 ? 20.25 13.133 -1.316 1 96 458 HIS A CA 1
ATOM 3630 C C . HIS A 1 458 ? 19.141 13.375 -0.302 1 96 458 HIS A C 1
ATOM 3632 O O . HIS A 1 458 ? 19.25 12.969 0.858 1 96 458 HIS A O 1
ATOM 3638 N N . GLU A 1 459 ? 18.125 14.008 -0.78 1 97.19 459 GLU A N 1
ATOM 3639 C CA . GLU A 1 459 ? 16.953 14.227 0.072 1 97.19 459 GLU A CA 1
ATOM 3640 C C . GLU A 1 459 ? 16.234 12.914 0.361 1 97.19 459 GLU A C 1
ATOM 3642 O O . GLU A 1 459 ? 15.883 12.172 -0.562 1 97.19 459 GLU A O 1
ATOM 3647 N N . VAL A 1 460 ? 15.938 12.648 1.635 1 97.94 460 VAL A N 1
ATOM 3648 C CA . VAL A 1 460 ? 15.266 11.398 1.964 1 97.94 460 VAL A CA 1
ATOM 3649 C C . VAL A 1 460 ? 13.961 11.688 2.691 1 97.94 460 VAL A C 1
ATOM 3651 O O . VAL A 1 460 ? 13.078 10.828 2.766 1 97.94 460 VAL A O 1
ATOM 3654 N N . CYS A 1 461 ? 13.805 12.875 3.232 1 98.44 461 CYS A N 1
ATOM 3655 C CA . CYS A 1 461 ? 12.625 13.227 4.012 1 98.44 461 CYS A CA 1
ATOM 3656 C C . CYS A 1 461 ? 12.273 14.703 3.826 1 98.44 461 CYS A C 1
ATOM 3658 O O . CYS A 1 461 ? 13.156 15.539 3.656 1 98.44 461 CYS A O 1
ATOM 3660 N N . ASN A 1 462 ? 11.047 15.008 3.746 1 98.38 462 ASN A N 1
ATOM 3661 C CA . ASN A 1 462 ? 10.477 16.344 3.762 1 98.38 462 ASN A CA 1
ATOM 3662 C C . ASN A 1 462 ? 9.383 16.484 4.82 1 98.38 462 ASN A C 1
ATOM 3664 O O . ASN A 1 462 ? 8.539 15.586 4.961 1 98.38 462 ASN A O 1
ATOM 3668 N N . ALA A 1 463 ? 9.469 17.562 5.625 1 98.75 463 ALA A N 1
ATOM 3669 C CA . ALA A 1 463 ? 8.508 17.703 6.715 1 98.75 463 ALA A CA 1
ATOM 3670 C C . ALA A 1 463 ? 8.336 19.172 7.102 1 98.75 463 ALA A C 1
ATOM 3672 O O . ALA A 1 463 ? 9.258 19.969 6.938 1 98.75 463 ALA A O 1
ATOM 3673 N N . TYR A 1 464 ? 7.223 19.484 7.598 1 98.69 464 TYR A N 1
ATOM 3674 C CA . TYR A 1 464 ? 7.016 20.859 8.039 1 98.69 464 TYR A CA 1
ATOM 3675 C C . TYR A 1 464 ? 5.809 20.953 8.961 1 98.69 464 TYR A C 1
ATOM 3677 O O . TYR A 1 464 ? 5.031 20 9.086 1 98.69 464 TYR A O 1
ATOM 3685 N N . THR A 1 465 ? 5.805 22.047 9.742 1 98.81 465 THR A N 1
ATOM 3686 C CA . THR A 1 465 ? 4.566 22.5 10.375 1 98.81 465 THR A CA 1
ATOM 3687 C C . THR A 1 465 ? 3.549 22.938 9.328 1 98.81 465 THR A C 1
ATOM 3689 O O . THR A 1 465 ? 3.805 23.859 8.555 1 98.81 465 THR A O 1
ATOM 3692 N N . GLU A 1 466 ? 2.463 22.281 9.328 1 98.81 466 GLU A N 1
ATOM 3693 C CA . GLU A 1 466 ? 1.489 22.469 8.25 1 98.81 466 GLU A CA 1
ATOM 3694 C C . GLU A 1 466 ? 0.841 23.844 8.336 1 98.81 466 GLU A C 1
ATOM 3696 O O . GLU A 1 466 ? 0.531 24.328 9.422 1 98.81 466 GLU A O 1
ATOM 3701 N N . LEU A 1 467 ? 0.732 24.484 7.195 1 98.62 467 LEU A N 1
ATOM 3702 C CA . LEU A 1 467 ? -0.088 25.688 7.105 1 98.62 467 LEU A CA 1
ATOM 3703 C C . LEU A 1 467 ? -1.562 25.344 7.309 1 98.62 467 LEU A C 1
ATOM 3705 O O . LEU A 1 467 ? -2.133 24.562 6.559 1 98.62 467 LEU A O 1
ATOM 3709 N N . ASN A 1 468 ? -2.162 25.875 8.367 1 98.5 468 ASN A N 1
ATOM 3710 C CA . ASN A 1 468 ? -3.537 25.5 8.68 1 98.5 468 ASN A CA 1
ATOM 3711 C C . ASN A 1 468 ? -4.473 26.703 8.648 1 98.5 468 ASN A C 1
ATOM 3713 O O . ASN A 1 468 ? -5.629 26.609 9.055 1 98.5 468 ASN A O 1
ATOM 3717 N N . ASP A 1 469 ? -3.949 27.938 8.242 1 98.19 469 ASP A N 1
ATOM 3718 C CA . ASP A 1 469 ? -4.773 29.109 7.957 1 98.19 469 ASP A CA 1
ATOM 3719 C C . ASP A 1 469 ? -5.324 29.062 6.535 1 98.19 469 ASP A C 1
ATOM 3721 O O . ASP A 1 469 ? -4.578 29.219 5.566 1 98.19 469 ASP A O 1
ATOM 3725 N N . PRO A 1 470 ? -6.633 28.922 6.41 1 98 470 PRO A N 1
ATOM 3726 C CA . PRO A 1 470 ? -7.195 28.734 5.07 1 98 470 PRO A CA 1
ATOM 3727 C C . PRO A 1 470 ? -7.035 29.969 4.184 1 98 470 PRO A C 1
ATOM 3729 O O . PRO A 1 470 ? -6.914 29.844 2.961 1 98 470 PRO A O 1
ATOM 3732 N N . LEU A 1 471 ? -7.023 31.172 4.777 1 96.88 471 LEU A N 1
ATOM 3733 C CA . LEU A 1 471 ? -6.867 32.406 3.998 1 96.88 471 LEU A CA 1
ATOM 3734 C C . LEU A 1 471 ? -5.461 32.5 3.418 1 96.88 471 LEU A C 1
ATOM 3736 O O . LEU A 1 471 ? -5.297 32.812 2.236 1 96.88 471 LEU A O 1
ATOM 3740 N N . VAL A 1 472 ? -4.504 32.219 4.227 1 96.81 472 VAL A N 1
ATOM 3741 C CA . VAL A 1 472 ? -3.119 32.25 3.771 1 96.81 472 VAL A CA 1
ATOM 3742 C C . VAL A 1 472 ? -2.883 31.125 2.752 1 96.81 472 VAL A C 1
ATOM 3744 O O . VAL A 1 472 ? -2.162 31.328 1.77 1 96.81 472 VAL A O 1
ATOM 3747 N N . GLN A 1 473 ? -3.434 29.953 2.984 1 97.69 473 GLN A N 1
ATOM 3748 C CA . GLN A 1 473 ? -3.291 28.844 2.049 1 97.69 473 GLN A CA 1
ATOM 3749 C C . GLN A 1 473 ? -3.82 29.219 0.667 1 97.69 473 GLN A C 1
ATOM 3751 O O . GLN A 1 473 ? -3.191 28.906 -0.349 1 97.69 473 GLN A O 1
ATOM 3756 N N . ARG A 1 474 ? -4.977 29.844 0.64 1 96.69 474 ARG A N 1
ATOM 3757 C CA . ARG A 1 474 ? -5.547 30.281 -0.628 1 96.69 474 ARG A CA 1
ATOM 3758 C C . ARG A 1 474 ? -4.609 31.25 -1.349 1 96.69 474 ARG A C 1
ATOM 3760 O O . ARG A 1 474 ? -4.43 31.156 -2.564 1 96.69 474 ARG A O 1
ATOM 3767 N N . GLN A 1 475 ? -4.078 32.125 -0.586 1 95.25 475 GLN A N 1
ATOM 3768 C CA . GLN A 1 475 ? -3.125 33.062 -1.151 1 95.25 475 GLN A CA 1
ATOM 3769 C C . GLN A 1 475 ? -1.915 32.344 -1.741 1 95.25 475 GLN A C 1
ATOM 3771 O O . GLN A 1 475 ? -1.441 32.688 -2.822 1 95.25 475 GLN A O 1
ATOM 3776 N N . ARG A 1 476 ? -1.415 31.375 -0.997 1 94.69 476 ARG A N 1
ATOM 3777 C CA . ARG A 1 476 ? -0.272 30.594 -1.472 1 94.69 476 ARG A CA 1
ATOM 3778 C C . ARG A 1 476 ? -0.597 29.891 -2.785 1 94.69 476 ARG A C 1
ATOM 3780 O O . ARG A 1 476 ? 0.24 29.828 -3.688 1 94.69 476 ARG A O 1
ATOM 3787 N N . PHE A 1 477 ? -1.79 29.281 -2.875 1 93.44 477 PHE A N 1
ATOM 3788 C CA . PHE A 1 477 ? -2.211 28.594 -4.094 1 93.44 477 PHE A CA 1
ATOM 3789 C C . PHE A 1 477 ? -2.311 29.562 -5.258 1 93.44 477 PHE A C 1
ATOM 3791 O O . PHE A 1 477 ? -1.96 29.219 -6.391 1 93.44 477 PHE A O 1
ATOM 3798 N N . GLU A 1 478 ? -2.768 30.719 -4.973 1 91.62 478 GLU A N 1
ATOM 3799 C CA . GLU A 1 478 ? -2.875 31.734 -6.008 1 91.62 478 GLU A CA 1
ATOM 3800 C C . GLU A 1 478 ? -1.5 32.125 -6.535 1 91.62 478 GLU A C 1
ATOM 3802 O O . GLU A 1 478 ? -1.332 32.375 -7.734 1 91.62 478 GLU A O 1
ATOM 3807 N N . GLU A 1 479 ? -0.615 32.281 -5.633 1 88.12 479 GLU A N 1
ATOM 3808 C CA . GLU A 1 479 ? 0.758 32.562 -6.031 1 88.12 479 GLU A CA 1
ATOM 3809 C C . GLU A 1 479 ? 1.325 31.453 -6.918 1 88.12 479 GLU A C 1
ATOM 3811 O O . GLU A 1 479 ? 2.029 31.734 -7.891 1 88.12 479 GLU A O 1
ATOM 3816 N N . GLN A 1 480 ? 1.054 30.25 -6.566 1 87 480 GLN A N 1
ATOM 3817 C CA . GLN A 1 480 ? 1.487 29.109 -7.375 1 87 480 GLN A CA 1
ATOM 3818 C C . GLN A 1 480 ? 0.847 29.141 -8.758 1 87 480 GLN A C 1
ATOM 3820 O O . GLN A 1 480 ? 1.477 28.766 -9.75 1 87 480 GLN A O 1
ATOM 3825 N N . LEU A 1 481 ? -0.348 29.5 -8.812 1 85.81 481 LEU A N 1
ATOM 3826 C CA . LEU A 1 481 ? -1.06 29.609 -10.078 1 85.81 481 LEU A CA 1
ATOM 3827 C C . LEU A 1 481 ? -0.38 30.609 -11.008 1 85.81 481 LEU A C 1
ATOM 3829 O O . LEU A 1 481 ? -0.315 30.391 -12.219 1 85.81 481 LEU A O 1
ATOM 3833 N N . ARG A 1 482 ? 0.081 31.641 -10.445 1 83.56 482 ARG A N 1
ATOM 3834 C CA . ARG A 1 482 ? 0.8 32.625 -11.227 1 83.56 482 ARG A CA 1
ATOM 3835 C C . ARG A 1 482 ? 2.092 32.062 -11.797 1 83.56 482 ARG A C 1
ATOM 3837 O O . ARG A 1 482 ? 2.467 32.344 -12.93 1 83.56 482 ARG A O 1
ATOM 3844 N N . SER A 1 483 ? 2.744 31.328 -10.992 1 82.19 483 SER A N 1
ATOM 3845 C CA . SER A 1 483 ? 3.959 30.672 -11.453 1 82.19 483 SER A CA 1
ATOM 3846 C C . SER A 1 483 ? 3.664 29.703 -12.602 1 82.19 483 SER A C 1
ATOM 3848 O O . SER A 1 483 ? 4.449 29.594 -13.539 1 82.19 483 SER A O 1
ATOM 3850 N N . ARG A 1 484 ? 2.623 29 -12.516 1 82.94 484 ARG A N 1
ATOM 3851 C CA . ARG A 1 484 ? 2.211 28.078 -13.562 1 82.94 484 ARG A CA 1
ATOM 3852 C C . ARG A 1 484 ? 1.933 28.828 -14.867 1 82.94 484 ARG A C 1
ATOM 3854 O O . ARG A 1 484 ? 2.246 28.328 -15.953 1 82.94 484 ARG A O 1
ATOM 3861 N N . GLN A 1 485 ? 1.376 29.891 -14.727 1 82.5 485 GLN A N 1
ATOM 3862 C CA . GLN A 1 485 ? 1.069 30.719 -15.891 1 82.5 485 GLN A CA 1
ATOM 3863 C C . GLN A 1 485 ? 2.344 31.25 -16.547 1 82.5 485 GLN A C 1
ATOM 3865 O O . GLN A 1 485 ? 2.375 31.5 -17.75 1 82.5 485 GLN A O 1
ATOM 3870 N N . SER A 1 486 ? 3.324 31.312 -15.711 1 80.69 486 SER A N 1
ATOM 3871 C CA . SER A 1 486 ? 4.613 31.766 -16.219 1 80.69 486 SER A CA 1
ATOM 3872 C C . SER A 1 486 ? 5.41 30.609 -16.812 1 80.69 486 SER A C 1
ATOM 3874 O O . SER A 1 486 ? 6.57 30.781 -17.203 1 80.69 486 SER A O 1
ATOM 3876 N N . GLY A 1 487 ? 4.836 29.422 -16.781 1 80 487 GLY A N 1
ATOM 3877 C CA . GLY A 1 487 ? 5.441 28.312 -17.5 1 80 487 GLY A CA 1
ATOM 3878 C C . GLY A 1 487 ? 5.941 27.203 -16.594 1 80 487 GLY A C 1
ATOM 3879 O O . GLY A 1 487 ? 6.527 26.234 -17.062 1 80 487 GLY A O 1
ATOM 3880 N N . ASP A 1 488 ? 5.754 27.359 -15.352 1 83.06 488 ASP A N 1
ATOM 3881 C CA . ASP A 1 488 ? 6.172 26.328 -14.414 1 83.06 488 ASP A CA 1
ATOM 3882 C C . ASP A 1 488 ? 5.102 25.234 -14.289 1 83.06 488 ASP A C 1
ATOM 3884 O O . ASP A 1 488 ? 4.301 25.266 -13.352 1 83.06 488 ASP A O 1
ATOM 3888 N N . ASP A 1 489 ? 5.238 24.156 -14.93 1 79.94 489 ASP A N 1
ATOM 3889 C CA . ASP A 1 489 ? 4.23 23.094 -15.008 1 79.94 489 ASP A CA 1
ATOM 3890 C C . ASP A 1 489 ? 4.203 22.266 -13.734 1 79.94 489 ASP A C 1
ATOM 3892 O O . ASP A 1 489 ? 3.26 21.5 -13.5 1 79.94 489 ASP A O 1
ATOM 3896 N N . GLU A 1 490 ? 5.109 22.469 -12.969 1 81.38 490 GLU A N 1
ATOM 3897 C CA . GLU A 1 490 ? 5.191 21.672 -11.742 1 81.38 490 GLU A CA 1
ATOM 3898 C C . GLU A 1 490 ? 4.523 22.391 -10.57 1 81.38 490 GLU A C 1
ATOM 3900 O O . GLU A 1 490 ? 4.285 21.781 -9.523 1 81.38 490 GLU A O 1
ATOM 3905 N N . ALA A 1 491 ? 4.094 23.609 -10.82 1 83.44 491 ALA A N 1
ATOM 3906 C CA . ALA A 1 491 ? 3.471 24.375 -9.742 1 83.44 491 ALA A CA 1
ATOM 3907 C C . ALA A 1 491 ? 2.1 23.812 -9.391 1 83.44 491 ALA A C 1
ATOM 3909 O O . ALA A 1 491 ? 1.409 23.266 -10.25 1 83.44 491 ALA A O 1
ATOM 3910 N N . MET A 1 492 ? 1.736 23.984 -8.172 1 84.81 492 MET A N 1
ATOM 3911 C CA . MET A 1 492 ? 0.502 23.391 -7.66 1 84.81 492 MET A CA 1
ATOM 3912 C C . MET A 1 492 ? -0.718 24.141 -8.188 1 84.81 492 MET A C 1
ATOM 3914 O O . MET A 1 492 ? -0.662 25.344 -8.406 1 84.81 492 MET A O 1
ATOM 3918 N N . ALA A 1 493 ? -1.808 23.453 -8.305 1 85.62 493 ALA A N 1
ATOM 3919 C CA . ALA A 1 493 ? -3.088 24.047 -8.688 1 85.62 493 ALA A CA 1
ATOM 3920 C C . ALA A 1 493 ? -3.855 24.531 -7.465 1 85.62 493 ALA A C 1
ATOM 3922 O O . ALA A 1 493 ? -3.613 24.078 -6.344 1 85.62 493 ALA A O 1
ATOM 3923 N N . LEU A 1 494 ? -4.691 25.469 -7.727 1 90.19 494 LEU A N 1
ATOM 3924 C CA . LEU A 1 494 ? -5.605 25.906 -6.676 1 90.19 494 LEU A CA 1
ATOM 3925 C C . LEU A 1 494 ? -6.625 24.812 -6.367 1 90.19 494 LEU A C 1
ATOM 3927 O O . LEU A 1 494 ? -7.352 24.359 -7.262 1 90.19 494 LEU A O 1
ATOM 3931 N N . ASP A 1 495 ? -6.629 24.391 -5.156 1 92.88 495 ASP A N 1
ATOM 3932 C CA . ASP A 1 495 ? -7.582 23.391 -4.684 1 92.88 495 ASP A CA 1
ATOM 3933 C C . ASP A 1 495 ? -8.586 24 -3.709 1 92.88 495 ASP A C 1
ATOM 3935 O O . ASP A 1 495 ? -8.398 23.922 -2.492 1 92.88 495 ASP A O 1
ATOM 3939 N N . GLU A 1 496 ? -9.68 24.422 -4.188 1 93.75 496 GLU A N 1
ATOM 3940 C CA . GLU A 1 496 ? -10.688 25.094 -3.369 1 93.75 496 GLU A CA 1
ATOM 3941 C C . GLU A 1 496 ? -11.312 24.141 -2.365 1 93.75 496 GLU A C 1
ATOM 3943 O O . GLU A 1 496 ? -11.672 24.531 -1.256 1 93.75 496 GLU A O 1
ATOM 3948 N N . ALA A 1 497 ? -11.5 22.938 -2.82 1 92.5 497 ALA A N 1
ATOM 3949 C CA . ALA A 1 497 ? -12.062 21.938 -1.914 1 92.5 497 ALA A CA 1
ATOM 3950 C C . ALA A 1 497 ? -11.18 21.75 -0.688 1 92.5 497 ALA A C 1
ATOM 3952 O O . ALA A 1 497 ? -11.672 21.594 0.43 1 92.5 497 ALA A O 1
ATOM 3953 N N . PHE A 1 498 ? -9.93 21.781 -0.896 1 96.25 498 PHE A N 1
ATOM 3954 C CA . PHE A 1 498 ? -8.992 21.656 0.212 1 96.25 498 PHE A CA 1
ATOM 3955 C C . PHE A 1 498 ? -9.055 22.875 1.124 1 96.25 498 PHE A C 1
ATOM 3957 O O . PHE A 1 498 ? -9.055 22.734 2.35 1 96.25 498 PHE A O 1
ATOM 3964 N N . CYS A 1 499 ? -9.07 24.047 0.543 1 97.12 499 CYS A N 1
ATOM 3965 C CA . CYS A 1 499 ? -9.188 25.266 1.33 1 97.12 499 CYS A CA 1
ATOM 3966 C C . CYS A 1 499 ? -10.445 25.25 2.186 1 97.12 499 CYS A C 1
ATOM 3968 O O . CYS A 1 499 ? -10.422 25.656 3.346 1 97.12 499 CYS A O 1
ATOM 3970 N N . THR A 1 500 ? -11.484 24.75 1.584 1 96.81 500 THR A N 1
ATOM 3971 C CA . THR A 1 500 ? -12.727 24.641 2.33 1 96.81 500 THR A CA 1
ATOM 3972 C C . THR A 1 500 ? -12.562 23.688 3.516 1 96.81 500 THR A C 1
ATOM 3974 O O . THR A 1 500 ? -13.078 23.953 4.605 1 96.81 500 THR A O 1
ATOM 3977 N N . ALA A 1 501 ? -11.914 22.609 3.268 1 97.44 501 ALA A N 1
ATOM 3978 C CA . ALA A 1 501 ? -11.648 21.688 4.367 1 97.44 501 ALA A CA 1
ATOM 3979 C C . ALA A 1 501 ? -10.898 22.375 5.5 1 97.44 501 ALA A C 1
ATOM 3981 O O . ALA A 1 501 ? -11.227 22.203 6.676 1 97.44 501 ALA A O 1
ATOM 3982 N N . LEU A 1 502 ? -9.914 23.188 5.156 1 98.31 502 LEU A N 1
ATOM 3983 C CA . LEU A 1 502 ? -9.133 23.906 6.156 1 98.31 502 LEU A CA 1
ATOM 3984 C C . LEU A 1 502 ? -10.016 24.859 6.949 1 98.31 502 LEU A C 1
ATOM 3986 O O . LEU A 1 502 ? -9.758 25.125 8.125 1 98.31 502 LEU A O 1
ATOM 3990 N N . GLU A 1 503 ? -11.039 25.359 6.344 1 98.25 503 GLU A N 1
ATOM 3991 C CA . GLU A 1 503 ? -11.945 26.312 6.988 1 98.25 503 GLU A CA 1
ATOM 3992 C C . GLU A 1 503 ? -12.734 25.641 8.117 1 98.25 503 GLU A C 1
ATOM 3994 O O . GLU A 1 503 ? -13.312 26.328 8.961 1 98.25 503 GLU A O 1
ATOM 3999 N N . TYR A 1 504 ? -12.734 24.344 8.086 1 97.75 504 TYR A N 1
ATOM 4000 C CA . TYR A 1 504 ? -13.398 23.625 9.172 1 97.75 504 TYR A CA 1
ATOM 4001 C C . TYR A 1 504 ? -12.438 23.359 10.32 1 97.75 504 TYR A C 1
ATOM 4003 O O . TYR A 1 504 ? -12.844 22.875 11.383 1 97.75 504 TYR A O 1
ATOM 4011 N N . GLY A 1 505 ? -11.242 23.641 10.125 1 98.31 505 GLY A N 1
ATOM 4012 C CA . GLY A 1 505 ? -10.289 23.672 11.219 1 98.31 505 GLY A CA 1
ATOM 4013 C C . GLY A 1 505 ? -9.289 22.531 11.18 1 98.31 505 GLY A C 1
ATOM 4014 O O . GLY A 1 505 ? -9.609 21.406 11.586 1 98.31 505 GLY A O 1
ATOM 4015 N N . LEU A 1 506 ? -8.125 22.703 10.688 1 98.75 506 LEU A N 1
ATOM 4016 C CA . LEU A 1 506 ? -6.969 21.844 10.867 1 98.75 506 LEU A CA 1
ATOM 4017 C C . LEU A 1 506 ? -6.172 22.25 12.102 1 98.75 506 LEU A C 1
ATOM 4019 O O . LEU A 1 506 ? -5.707 23.375 12.203 1 98.75 506 LEU A O 1
ATOM 4023 N N . PRO A 1 507 ? -6.066 21.406 13.078 1 98.62 507 PRO A N 1
ATOM 4024 C CA . PRO A 1 507 ? -5.242 21.766 14.234 1 98.62 507 PRO A CA 1
ATOM 4025 C C . PRO A 1 507 ? -3.777 22 13.859 1 98.62 507 PRO A C 1
ATOM 4027 O O . PRO A 1 507 ? -3.359 21.672 12.75 1 98.62 507 PRO A O 1
ATOM 4030 N N . PRO A 1 508 ? -3.062 22.703 14.828 1 98.62 508 PRO A N 1
ATOM 4031 C CA . PRO A 1 508 ? -1.621 22.609 14.578 1 98.62 508 PRO A CA 1
ATOM 4032 C C . PRO A 1 508 ? -1.16 21.188 14.297 1 98.62 508 PRO A C 1
ATOM 4034 O O . PRO A 1 508 ? -1.462 20.266 15.062 1 98.62 508 PRO A O 1
ATOM 4037 N N . THR A 1 509 ? -0.534 21.047 13.117 1 98.88 509 THR A N 1
ATOM 4038 C CA . THR A 1 509 ? -0.245 19.688 12.648 1 98.88 509 THR A CA 1
ATOM 4039 C C . THR A 1 509 ? 1.164 19.609 12.07 1 98.88 509 THR A C 1
ATOM 4041 O O . THR A 1 509 ? 1.607 20.531 11.375 1 98.88 509 THR A O 1
ATOM 4044 N N . GLY A 1 510 ? 1.892 18.578 12.461 1 98.88 510 GLY A N 1
ATOM 4045 C CA . GLY A 1 510 ? 3.119 18.234 11.766 1 98.88 510 GLY A CA 1
ATOM 4046 C C . GLY A 1 510 ? 2.91 17.203 10.656 1 98.88 510 GLY A C 1
ATOM 4047 O O . GLY A 1 510 ? 2.184 16.234 10.844 1 98.88 510 GLY A O 1
ATOM 4048 N N . GLY A 1 511 ? 3.469 17.438 9.492 1 98.81 511 GLY A N 1
ATOM 4049 C CA . GLY A 1 511 ? 3.434 16.516 8.367 1 98.81 511 GLY A CA 1
ATOM 4050 C C . GLY A 1 511 ? 4.809 16.031 7.941 1 98.81 511 GLY A C 1
ATOM 4051 O O . GLY A 1 511 ? 5.77 16.812 7.945 1 98.81 511 GLY A O 1
ATOM 4052 N N . TRP A 1 512 ? 4.844 14.812 7.617 1 98.81 512 TRP A N 1
ATOM 4053 C CA . TRP A 1 512 ? 6.121 14.125 7.422 1 98.81 512 TRP A CA 1
ATOM 4054 C C . TRP A 1 512 ? 6.043 13.156 6.246 1 98.81 512 TRP A C 1
ATOM 4056 O O . TRP A 1 512 ? 5.066 12.414 6.113 1 98.81 512 TRP A O 1
ATOM 4066 N N . GLY A 1 513 ? 7.062 13.195 5.312 1 98.56 513 GLY A N 1
ATOM 4067 C CA . GLY A 1 513 ? 7.168 12.273 4.191 1 98.56 513 GLY A CA 1
ATOM 4068 C C . GLY A 1 513 ? 8.578 11.75 3.982 1 98.56 513 GLY A C 1
ATOM 4069 O O . GLY A 1 513 ? 9.547 12.508 4.051 1 98.56 513 GLY A O 1
ATOM 4070 N N . MET A 1 514 ? 8.695 10.469 3.744 1 98.69 514 MET A N 1
ATOM 4071 C CA . MET A 1 514 ? 10 9.836 3.521 1 98.69 514 MET A CA 1
ATOM 4072 C C . MET A 1 514 ? 9.945 8.891 2.328 1 98.69 514 MET A C 1
ATOM 4074 O O . MET A 1 514 ? 8.961 8.164 2.146 1 98.69 514 MET A O 1
ATOM 4078 N N . GLY A 1 515 ? 10.969 8.984 1.52 1 98 515 GLY A N 1
ATOM 4079 C CA . GLY A 1 515 ? 11.086 8.031 0.423 1 98 515 GLY A CA 1
ATOM 4080 C C . GLY A 1 515 ? 11.594 6.672 0.86 1 98 515 GLY A C 1
ATOM 4081 O O . GLY A 1 515 ? 12.742 6.543 1.288 1 98 515 GLY A O 1
ATOM 4082 N N . ILE A 1 516 ? 10.836 5.68 0.659 1 98.25 516 ILE A N 1
ATOM 4083 C CA . ILE A 1 516 ? 11.172 4.328 1.088 1 98.25 516 ILE A CA 1
ATOM 4084 C C . ILE A 1 516 ? 12.281 3.766 0.196 1 98.25 516 ILE A C 1
ATOM 4086 O O . ILE A 1 516 ? 13.18 3.076 0.674 1 98.25 516 ILE A O 1
ATOM 4090 N N . ASP A 1 517 ? 12.227 4.055 -1.047 1 97.75 517 ASP A N 1
ATOM 4091 C CA . ASP A 1 517 ? 13.18 3.518 -2.01 1 97.75 517 ASP A CA 1
ATOM 4092 C C . ASP A 1 517 ? 14.602 3.98 -1.69 1 97.75 517 ASP A C 1
ATOM 4094 O O . ASP A 1 517 ? 15.547 3.186 -1.725 1 97.75 517 ASP A O 1
ATOM 4098 N N . ARG A 1 518 ? 14.727 5.219 -1.371 1 97.38 518 ARG A N 1
ATOM 4099 C CA . ARG A 1 518 ? 16.047 5.75 -1.073 1 97.38 518 ARG A CA 1
ATOM 4100 C C . ARG A 1 518 ? 16.594 5.168 0.228 1 97.38 518 ARG A C 1
ATOM 4102 O O . ARG A 1 518 ? 17.797 4.949 0.361 1 97.38 518 ARG A O 1
ATOM 4109 N N . ILE A 1 519 ? 15.742 4.98 1.202 1 98.31 519 ILE A N 1
ATOM 4110 C CA . ILE A 1 519 ? 16.172 4.352 2.447 1 98.31 519 ILE A CA 1
ATOM 4111 C C . ILE A 1 519 ? 16.609 2.916 2.172 1 98.31 519 ILE A C 1
ATOM 4113 O O . ILE A 1 519 ? 17.625 2.459 2.711 1 98.31 519 ILE A O 1
ATOM 4117 N N . ALA A 1 520 ? 15.859 2.23 1.365 1 97.88 520 ALA A N 1
ATOM 4118 C CA . ALA A 1 520 ? 16.234 0.869 0.984 1 97.88 520 ALA A CA 1
ATOM 4119 C C . ALA A 1 520 ? 17.578 0.843 0.281 1 97.88 520 ALA A C 1
ATOM 4121 O O . ALA A 1 520 ? 18.391 -0.066 0.501 1 97.88 520 ALA A O 1
ATOM 4122 N N . MET A 1 521 ? 17.844 1.804 -0.601 1 97.31 521 MET A N 1
ATOM 4123 C CA . MET A 1 521 ? 19.141 1.897 -1.275 1 97.31 521 MET A CA 1
ATOM 4124 C C . MET A 1 521 ? 20.281 1.997 -0.264 1 97.31 521 MET A C 1
ATOM 4126 O O . MET A 1 521 ? 21.266 1.275 -0.367 1 97.31 521 MET A O 1
ATOM 4130 N N . LEU A 1 522 ? 20.094 2.865 0.685 1 97.5 522 LEU A N 1
ATOM 4131 C CA . LEU A 1 522 ? 21.125 3.088 1.692 1 97.5 522 LEU A CA 1
ATOM 4132 C C . LEU A 1 522 ? 21.375 1.817 2.494 1 97.5 522 LEU A C 1
ATOM 4134 O O . LEU A 1 522 ? 22.531 1.432 2.697 1 97.5 522 LEU A O 1
ATOM 4138 N N . LEU A 1 523 ? 20.359 1.117 2.871 1 98 523 LEU A N 1
ATOM 4139 C CA . LEU A 1 523 ? 20.484 0.002 3.803 1 98 523 LEU A CA 1
ATOM 4140 C C . LEU A 1 523 ? 20.875 -1.277 3.07 1 98 523 LEU A C 1
ATOM 4142 O O . LEU A 1 523 ? 21.188 -2.289 3.703 1 98 523 LEU A O 1
ATOM 4146 N N . THR A 1 524 ? 20.875 -1.263 1.749 1 97.06 524 THR A N 1
ATOM 4147 C CA . THR A 1 524 ? 21.281 -2.428 0.976 1 97.06 524 THR A CA 1
ATOM 4148 C C . THR A 1 524 ? 22.547 -2.123 0.169 1 97.06 524 THR A C 1
ATOM 4150 O O . THR A 1 524 ? 22.938 -2.904 -0.701 1 97.06 524 THR A O 1
ATOM 4153 N N . ASP A 1 525 ? 23.109 -0.933 0.363 1 96.88 525 ASP A N 1
ATOM 4154 C CA . ASP A 1 525 ? 24.297 -0.494 -0.361 1 96.88 525 ASP A CA 1
ATOM 4155 C C . ASP A 1 525 ? 24.078 -0.564 -1.871 1 96.88 525 ASP A C 1
ATOM 4157 O O . ASP A 1 525 ? 24.891 -1.147 -2.594 1 96.88 525 ASP A O 1
ATOM 4161 N N . SER A 1 526 ? 22.891 -0.074 -2.291 1 95 526 SER A N 1
ATOM 4162 C CA . SER A 1 526 ? 22.531 -0.003 -3.705 1 95 526 SER A CA 1
ATOM 4163 C C . SER A 1 526 ? 22.641 1.424 -4.23 1 95 526 SER A C 1
ATOM 4165 O O . SER A 1 526 ? 22.062 2.346 -3.662 1 95 526 SER A O 1
ATOM 4167 N N . GLN A 1 527 ? 23.297 1.68 -5.32 1 92.44 527 GLN A N 1
ATOM 4168 C CA . GLN A 1 527 ? 23.547 3.018 -5.84 1 92.44 527 GLN A CA 1
ATOM 4169 C C . GLN A 1 527 ? 22.531 3.398 -6.91 1 92.44 527 GLN A C 1
ATOM 4171 O O . GLN A 1 527 ? 22.422 4.566 -7.281 1 92.44 527 GLN A O 1
ATOM 4176 N N . ASN A 1 528 ? 21.875 2.414 -7.371 1 92 528 ASN A N 1
ATOM 4177 C CA . ASN A 1 528 ? 20.828 2.6 -8.375 1 92 528 ASN A CA 1
ATOM 4178 C C . ASN A 1 528 ? 19.453 2.201 -7.844 1 92 528 ASN A C 1
ATOM 4180 O O . ASN A 1 528 ? 19.297 1.114 -7.289 1 92 528 ASN A O 1
ATOM 4184 N N . MET A 1 529 ? 18.547 3.133 -8.062 1 93.25 529 MET A N 1
ATOM 4185 C CA . MET A 1 529 ? 17.203 2.902 -7.535 1 93.25 529 MET A CA 1
ATOM 4186 C C . MET A 1 529 ? 16.594 1.634 -8.133 1 93.25 529 MET A C 1
ATOM 4188 O O . MET A 1 529 ? 15.797 0.959 -7.48 1 93.25 529 MET A O 1
ATOM 4192 N N . ASN A 1 530 ? 16.922 1.29 -9.312 1 93 530 ASN A N 1
ATOM 4193 C CA . ASN A 1 530 ? 16.375 0.111 -9.984 1 93 530 ASN A CA 1
ATOM 4194 C C . ASN A 1 530 ? 16.734 -1.172 -9.242 1 93 530 ASN A C 1
ATOM 4196 O O . ASN A 1 530 ? 16.094 -2.207 -9.422 1 93 530 ASN A O 1
ATOM 4200 N N . GLU A 1 531 ? 17.766 -1.108 -8.414 1 93.69 531 GLU A N 1
ATOM 4201 C CA . GLU A 1 531 ? 18.203 -2.277 -7.652 1 93.69 531 GLU A CA 1
ATOM 4202 C C . GLU A 1 531 ? 17.203 -2.607 -6.543 1 93.69 531 GLU A C 1
ATOM 4204 O O . GLU A 1 531 ? 17.109 -3.758 -6.105 1 93.69 531 GLU A O 1
ATOM 4209 N N . VAL A 1 532 ? 16.469 -1.57 -6.109 1 96.31 532 VAL A N 1
ATOM 4210 C CA . VAL A 1 532 ? 15.602 -1.789 -4.953 1 96.31 532 VAL A CA 1
ATOM 4211 C C . VAL A 1 532 ? 14.141 -1.799 -5.391 1 96.31 532 VAL A C 1
ATOM 4213 O O . VAL A 1 532 ? 13.234 -1.729 -4.559 1 96.31 532 VAL A O 1
ATOM 4216 N N . LEU A 1 533 ? 13.906 -1.78 -6.645 1 96.06 533 LEU A N 1
ATOM 4217 C CA . LEU A 1 533 ? 12.586 -1.962 -7.23 1 96.06 533 LEU A CA 1
ATOM 4218 C C . LEU A 1 533 ? 12.484 -3.312 -7.934 1 96.06 533 LEU A C 1
ATOM 4220 O O . LEU A 1 533 ? 13.328 -3.648 -8.766 1 96.06 533 LEU A O 1
ATOM 4224 N N . LEU A 1 534 ? 11.477 -4.059 -7.629 1 96.19 534 LEU A N 1
ATOM 4225 C CA . LEU A 1 534 ? 11.328 -5.371 -8.242 1 96.19 534 LEU A CA 1
ATOM 4226 C C . LEU A 1 534 ? 11.117 -5.25 -9.75 1 96.19 534 LEU A C 1
ATOM 4228 O O . LEU A 1 534 ? 11.648 -6.047 -10.523 1 96.19 534 LEU A O 1
ATOM 4232 N N . PHE A 1 535 ? 10.359 -4.262 -10.125 1 94.06 535 PHE A N 1
ATOM 4233 C CA . PHE A 1 535 ? 10.047 -4.062 -11.539 1 94.06 535 PHE A CA 1
ATOM 4234 C C . PHE A 1 535 ? 10.148 -2.588 -11.914 1 94.06 535 PHE A C 1
ATOM 4236 O O . PHE A 1 535 ? 9.133 -1.942 -12.18 1 94.06 535 PHE A O 1
ATOM 4243 N N . PRO A 1 536 ? 11.289 -2.07 -12.062 1 90.81 536 PRO A N 1
ATOM 4244 C CA . PRO A 1 536 ? 11.445 -0.656 -12.406 1 90.81 536 PRO A CA 1
ATOM 4245 C C . PRO A 1 536 ? 11.008 -0.35 -13.844 1 90.81 536 PRO A C 1
ATOM 4247 O O . PRO A 1 536 ? 11.094 -1.218 -14.711 1 90.81 536 PRO A O 1
ATOM 4250 N N . THR A 1 537 ? 10.523 0.762 -14.062 1 85.81 537 THR A N 1
ATOM 4251 C CA . THR A 1 537 ? 10.242 1.226 -15.414 1 85.81 537 THR A CA 1
ATOM 4252 C C . THR A 1 537 ? 11.539 1.391 -16.203 1 85.81 537 THR A C 1
ATOM 4254 O O . THR A 1 537 ? 12.469 2.051 -15.75 1 85.81 537 THR A O 1
ATOM 4257 N N . MET A 1 538 ? 11.555 0.776 -17.297 1 84.06 538 MET A N 1
ATOM 4258 C CA . MET A 1 538 ? 12.75 0.806 -18.125 1 84.06 538 MET A CA 1
ATOM 4259 C C . MET A 1 538 ? 12.484 1.521 -19.453 1 84.06 538 MET A C 1
ATOM 4261 O O . MET A 1 538 ? 11.344 1.571 -19.906 1 84.06 538 MET A O 1
ATOM 4265 N N . LYS A 1 539 ? 13.523 2.152 -20 1 79.94 539 LYS A N 1
ATOM 4266 C CA . LYS A 1 539 ? 13.43 2.717 -21.344 1 79.94 539 LYS A CA 1
ATOM 4267 C C . LYS A 1 539 ? 13.141 1.631 -22.375 1 79.94 539 LYS A C 1
ATOM 4269 O O . LYS A 1 539 ? 13.688 0.528 -22.297 1 79.94 539 LYS A O 1
ATOM 4274 N N . PRO A 1 540 ? 12.117 1.924 -23.312 1 76.38 540 PRO A N 1
ATOM 4275 C CA . PRO A 1 540 ? 11.781 0.905 -24.312 1 76.38 540 PRO A CA 1
ATOM 4276 C C . PRO A 1 540 ? 12.984 0.45 -25.125 1 76.38 540 PRO A C 1
ATOM 4278 O O . PRO A 1 540 ? 13.891 1.247 -25.406 1 76.38 540 PRO A O 1
ATOM 4281 N N . GLN A 1 541 ? 13.078 -0.875 -25.297 1 65.88 541 GLN A N 1
ATOM 4282 C CA . GLN A 1 541 ? 14.133 -1.385 -26.172 1 65.88 541 GLN A CA 1
ATOM 4283 C C . GLN A 1 541 ? 13.781 -1.166 -27.641 1 65.88 541 GLN A C 1
ATOM 4285 O O . GLN A 1 541 ? 12.648 -1.398 -28.062 1 65.88 541 GLN A O 1
ATOM 4290 N N . LEU A 1 542 ? 14.438 -0.145 -28.219 1 51.88 542 LEU A N 1
ATOM 4291 C CA . LEU A 1 542 ? 14.234 0.005 -29.656 1 51.88 542 LEU A CA 1
ATOM 4292 C C . LEU A 1 542 ? 14.453 -1.319 -30.375 1 51.88 542 LEU A C 1
ATOM 4294 O O . LEU A 1 542 ? 15.344 -2.092 -30 1 51.88 542 LEU A O 1
ATOM 4298 N N . PRO A 1 543 ? 13.383 -1.789 -31.031 1 44.62 543 PRO A N 1
ATOM 4299 C CA . PRO A 1 543 ? 13.742 -2.934 -31.875 1 44.62 543 PRO A CA 1
ATOM 4300 C C . PRO A 1 543 ? 15.062 -2.729 -32.625 1 44.62 543 PRO A C 1
ATOM 4302 O O . PRO A 1 543 ? 15.297 -1.656 -33.188 1 44.62 543 PRO A O 1
ATOM 4305 N N . GLY A 1 544 ? 16.156 -3.223 -32.094 1 32.88 544 GLY A N 1
ATOM 4306 C CA . GLY A 1 544 ? 17.266 -3.271 -33.031 1 32.88 544 GLY A CA 1
ATOM 4307 C C . GLY A 1 544 ? 16.859 -3.818 -34.406 1 32.88 544 GLY A C 1
ATOM 4308 O O . GLY A 1 544 ? 15.883 -4.566 -34.5 1 32.88 544 GLY A O 1
ATOM 4309 N N . MET B 1 1 ? -87.438 35.031 64.812 1 17.62 1 MET B N 1
ATOM 4310 C CA . MET B 1 1 ? -87.375 36.188 63.938 1 17.62 1 MET B CA 1
ATOM 4311 C C . MET B 1 1 ? -86.125 36.219 63.125 1 17.62 1 MET B C 1
ATOM 4313 O O . MET B 1 1 ? -85.188 35.438 63.406 1 17.62 1 MET B O 1
ATOM 4317 N N . GLU B 1 2 ? -85.375 37.438 63.125 1 16.95 2 GLU B N 1
ATOM 4318 C CA . GLU B 1 2 ? -84.938 38.312 62 1 16.95 2 GLU B CA 1
ATOM 4319 C C . GLU B 1 2 ? -83.688 37.812 61.375 1 16.95 2 GLU B C 1
ATOM 4321 O O . GLU B 1 2 ? -82.938 37.062 62 1 16.95 2 GLU B O 1
ATOM 4326 N N . GLN B 1 3 ? -83.188 38.469 60.219 1 17.67 3 GLN B N 1
ATOM 4327 C CA . GLN B 1 3 ? -82.812 38.688 58.844 1 17.67 3 GLN B CA 1
ATOM 4328 C C . GLN B 1 3 ? -81.312 38.844 58.688 1 17.67 3 GLN B C 1
ATOM 4330 O O . GLN B 1 3 ? -80.75 38.969 57.594 1 17.67 3 GLN B O 1
ATOM 4335 N N . LEU B 1 4 ? -80.625 39.281 59.844 1 19.41 4 LEU B N 1
ATOM 4336 C CA . LEU B 1 4 ? -79.625 40.25 59.406 1 19.41 4 LEU B CA 1
ATOM 4337 C C . LEU B 1 4 ? -78.625 39.594 58.438 1 19.41 4 LEU B C 1
ATOM 4339 O O . LEU B 1 4 ? -78.125 38.5 58.688 1 19.41 4 LEU B O 1
ATOM 4343 N N . MET B 1 5 ? -78.5 40.031 57.188 1 19.7 5 MET B N 1
ATOM 4344 C CA . MET B 1 5 ? -78.188 40.062 55.75 1 19.7 5 MET B CA 1
ATOM 4345 C C . MET B 1 5 ? -76.688 40.188 55.562 1 19.7 5 MET B C 1
ATOM 4347 O O . MET B 1 5 ? -76.188 41.25 55.312 1 19.7 5 MET B O 1
ATOM 4351 N N . GLU B 1 6 ? -75.938 39.75 56.594 1 21.34 6 GLU B N 1
ATOM 4352 C CA . GLU B 1 6 ? -74.5 40.219 56.656 1 21.34 6 GLU B CA 1
ATOM 4353 C C . GLU B 1 6 ? -73.812 40 55.312 1 21.34 6 GLU B C 1
ATOM 4355 O O . GLU B 1 6 ? -74 38.938 54.688 1 21.34 6 GLU B O 1
ATOM 4360 N N . GLN B 1 7 ? -73.438 41.062 54.656 1 20.02 7 GLN B N 1
ATOM 4361 C CA . GLN B 1 7 ? -72.875 41.562 53.375 1 20.02 7 GLN B CA 1
ATOM 4362 C C . GLN B 1 7 ? -71.625 40.812 53 1 20.02 7 GLN B C 1
ATOM 4364 O O . GLN B 1 7 ? -70.688 40.781 53.781 1 20.02 7 GLN B O 1
ATOM 4369 N N . GLU B 1 8 ? -71.688 39.688 52.312 1 20.53 8 GLU B N 1
ATOM 4370 C CA . GLU B 1 8 ? -70.75 38.719 51.719 1 20.53 8 GLU B CA 1
ATOM 4371 C C . GLU B 1 8 ? -69.75 39.406 50.812 1 20.53 8 GLU B C 1
ATOM 4373 O O . GLU B 1 8 ? -70.062 39.719 49.656 1 20.53 8 GLU B O 1
ATOM 4378 N N . GLY B 1 9 ? -69.25 40.625 51.344 1 19.86 9 GLY B N 1
ATOM 4379 C CA . GLY B 1 9 ? -68.5 41.406 50.375 1 19.86 9 GLY B CA 1
ATOM 4380 C C . GLY B 1 9 ? -67.5 40.594 49.625 1 19.86 9 GLY B C 1
ATOM 4381 O O . GLY B 1 9 ? -66.688 39.875 50.219 1 19.86 9 GLY B O 1
ATOM 4382 N N . ASP B 1 10 ? -67.812 40 48.438 1 21.55 10 ASP B N 1
ATOM 4383 C CA . ASP B 1 10 ? -67.188 39.188 47.406 1 21.55 10 ASP B CA 1
ATOM 4384 C C . ASP B 1 10 ? -65.875 39.875 46.906 1 21.55 10 ASP B C 1
ATOM 4386 O O . ASP B 1 10 ? -66 40.906 46.219 1 21.55 10 ASP B O 1
ATOM 4390 N N . ASN B 1 11 ? -65 40.312 47.875 1 20.72 11 ASN B N 1
ATOM 4391 C CA . ASN B 1 11 ? -63.812 41.062 47.469 1 20.72 11 ASN B CA 1
ATOM 4392 C C . ASN B 1 11 ? -63.094 40.375 46.312 1 20.72 11 ASN B C 1
ATOM 4394 O O . ASN B 1 11 ? -62.781 39.188 46.375 1 20.72 11 ASN B O 1
ATOM 4398 N N . MET B 1 12 ? -63.438 40.75 45.031 1 22.53 12 MET B N 1
ATOM 4399 C CA . MET B 1 12 ? -62.969 40.438 43.688 1 22.53 12 MET B CA 1
ATOM 4400 C C . MET B 1 12 ? -61.438 40.562 43.594 1 22.53 12 MET B C 1
ATOM 4402 O O . MET B 1 12 ? -60.906 41.656 43.719 1 22.53 12 MET B O 1
ATOM 4406 N N . ASP B 1 13 ? -60.688 39.719 44.312 1 20.75 13 ASP B N 1
ATOM 4407 C CA . ASP B 1 13 ? -59.219 39.688 44.312 1 20.75 13 ASP B CA 1
ATOM 4408 C C . ASP B 1 13 ? -58.688 39.688 42.875 1 20.75 13 ASP B C 1
ATOM 4410 O O . ASP B 1 13 ? -58.969 38.781 42.094 1 20.75 13 ASP B O 1
ATOM 4414 N N . LEU B 1 14 ? -58.719 40.812 42.188 1 20.83 14 LEU B N 1
ATOM 4415 C CA . LEU B 1 14 ? -58.156 41 40.844 1 20.83 14 LEU B CA 1
ATOM 4416 C C . LEU B 1 14 ? -56.719 40.531 40.781 1 20.83 14 LEU B C 1
ATOM 4418 O O . LEU B 1 14 ? -55.844 41.125 41.406 1 20.83 14 LEU B O 1
ATOM 4422 N N . ALA B 1 15 ? -56.406 39.188 40.938 1 25.69 15 ALA B N 1
ATOM 4423 C CA . ALA B 1 15 ? -55.125 38.5 40.781 1 25.69 15 ALA B CA 1
ATOM 4424 C C . ALA B 1 15 ? -54.406 38.938 39.5 1 25.69 15 ALA B C 1
ATOM 4426 O O . ALA B 1 15 ? -54.688 38.469 38.406 1 25.69 15 ALA B O 1
ATOM 4427 N N . GLY B 1 16 ? -54.281 40.312 39.219 1 21.81 16 GLY B N 1
ATOM 4428 C CA . GLY B 1 16 ? -53.656 40.656 37.969 1 21.81 16 GLY B CA 1
ATOM 4429 C C . GLY B 1 16 ? -52.25 40.125 37.844 1 21.81 16 GLY B C 1
ATOM 4430 O O . GLY B 1 16 ? -51.312 40.562 38.5 1 21.81 16 GLY B O 1
ATOM 4431 N N . ASP B 1 17 ? -52.031 38.844 37.875 1 25.88 17 ASP B N 1
ATOM 4432 C CA . ASP B 1 17 ? -50.719 38.188 37.781 1 25.88 17 ASP B CA 1
ATOM 4433 C C . ASP B 1 17 ? -49.938 38.719 36.562 1 25.88 17 ASP B C 1
ATOM 4435 O O . ASP B 1 17 ? -50.344 38.469 35.438 1 25.88 17 ASP B O 1
ATOM 4439 N N . GLY B 1 18 ? -49.5 39.938 36.562 1 24.98 18 GLY B N 1
ATOM 4440 C CA . GLY B 1 18 ? -48.719 40.406 35.469 1 24.98 18 GLY B CA 1
ATOM 4441 C C . GLY B 1 18 ? -47.5 39.531 35.156 1 24.98 18 GLY B C 1
ATOM 4442 O O . GLY B 1 18 ? -46.656 39.344 36 1 24.98 18 GLY B O 1
ATOM 4443 N N . ILE B 1 19 ? -47.688 38.406 34.406 1 28.38 19 ILE B N 1
ATOM 4444 C CA . ILE B 1 19 ? -46.625 37.594 33.812 1 28.38 19 ILE B CA 1
ATOM 4445 C C . ILE B 1 19 ? -45.531 38.469 33.25 1 28.38 19 ILE B C 1
ATOM 4447 O O . ILE B 1 19 ? -45.781 39.25 32.312 1 28.38 19 ILE B O 1
ATOM 4451 N N . LEU B 1 20 ? -44.75 39.031 34.125 1 28.69 20 LEU B N 1
ATOM 4452 C CA . LEU B 1 20 ? -43.594 39.719 33.531 1 28.69 20 LEU B CA 1
ATOM 4453 C C . LEU B 1 20 ? -42.969 38.844 32.438 1 28.69 20 LEU B C 1
ATOM 4455 O O . LEU B 1 20 ? -42.844 37.625 32.594 1 28.69 20 LEU B O 1
ATOM 4459 N N . PRO B 1 21 ? -43 39.281 31.188 1 28.91 21 PRO B N 1
ATOM 4460 C CA . PRO B 1 21 ? -42.375 38.531 30.094 1 28.91 21 PRO B CA 1
ATOM 4461 C C . PRO B 1 21 ? -40.969 38.031 30.438 1 28.91 21 PRO B C 1
ATOM 4463 O O . PRO B 1 21 ? -40.219 38.75 31.141 1 28.91 21 PRO B O 1
ATOM 4466 N N . GLN B 1 22 ? -40.844 36.781 30.781 1 27.39 22 GLN B N 1
ATOM 4467 C CA . GLN B 1 22 ? -39.531 36.094 30.875 1 27.39 22 GLN B CA 1
ATOM 4468 C C . GLN B 1 22 ? -38.562 36.656 29.844 1 27.39 22 GLN B C 1
ATOM 4470 O O . GLN B 1 22 ? -38.812 36.594 28.641 1 27.39 22 GLN B O 1
ATOM 4475 N N . GLN B 1 23 ? -37.875 37.719 30.172 1 26.89 23 GLN B N 1
ATOM 4476 C CA . GLN B 1 23 ? -36.781 38.188 29.344 1 26.89 23 GLN B CA 1
ATOM 4477 C C . GLN B 1 23 ? -35.938 37.031 28.812 1 26.89 23 GLN B C 1
ATOM 4479 O O . GLN B 1 23 ? -35.5 36.156 29.594 1 26.89 23 GLN B O 1
ATOM 4484 N N . HIS B 1 24 ? -36.281 36.531 27.609 1 30.89 24 HIS B N 1
ATOM 4485 C CA . HIS B 1 24 ? -35.438 35.656 26.828 1 30.89 24 HIS B CA 1
ATOM 4486 C C . HIS B 1 24 ? -33.969 35.938 27.062 1 30.89 24 HIS B C 1
ATOM 4488 O O . HIS B 1 24 ? -33.531 37.062 26.906 1 30.89 24 HIS B O 1
ATOM 4494 N N . GLY B 1 25 ? -33.344 35.375 28.125 1 31.39 25 GLY B N 1
ATOM 4495 C CA . GLY B 1 25 ? -31.906 35.438 28.344 1 31.39 25 GLY B CA 1
ATOM 4496 C C . GLY B 1 25 ? -31.094 35.594 27.062 1 31.39 25 GLY B C 1
ATOM 4497 O O . GLY B 1 25 ? -31.625 35.375 25.969 1 31.39 25 GLY B O 1
ATOM 4498 N N . PRO B 1 26 ? -29.875 36.125 27.203 1 34.66 26 PRO B N 1
ATOM 4499 C CA . PRO B 1 26 ? -29.047 36.5 26.062 1 34.66 26 PRO B CA 1
ATOM 4500 C C . PRO B 1 26 ? -29.094 35.438 24.953 1 34.66 26 PRO B C 1
ATOM 4502 O O . PRO B 1 26 ? -29.453 34.281 25.203 1 34.66 26 PRO B O 1
ATOM 4505 N N . ALA B 1 27 ? -28.875 35.875 23.719 1 35.72 27 ALA B N 1
ATOM 4506 C CA . ALA B 1 27 ? -28.875 35.281 22.375 1 35.72 27 ALA B CA 1
ATOM 4507 C C . ALA B 1 27 ? -28.188 33.938 22.359 1 35.72 27 ALA B C 1
ATOM 4509 O O . ALA B 1 27 ? -27.031 33.812 22.781 1 35.72 27 ALA B O 1
ATOM 4510 N N . GLY B 1 28 ? -28.828 32.844 22.594 1 36.06 28 GLY B N 1
ATOM 4511 C CA . GLY B 1 28 ? -28.406 31.484 22.312 1 36.06 28 GLY B CA 1
ATOM 4512 C C . GLY B 1 28 ? -27.422 31.406 21.156 1 36.06 28 GLY B C 1
ATOM 4513 O O . GLY B 1 28 ? -27.281 32.344 20.391 1 36.06 28 GLY B O 1
ATOM 4514 N N . ASP B 1 29 ? -26.594 30.438 21.125 1 43.03 29 ASP B N 1
ATOM 4515 C CA . ASP B 1 29 ? -25.688 30.219 20.016 1 43.03 29 ASP B CA 1
ATOM 4516 C C . ASP B 1 29 ? -26.344 30.547 18.688 1 43.03 29 ASP B C 1
ATOM 4518 O O . ASP B 1 29 ? -27.562 30.422 18.531 1 43.03 29 ASP B O 1
ATOM 4522 N N . GLY B 1 30 ? -25.859 31.469 17.844 1 44.38 30 GLY B N 1
ATOM 4523 C CA . GLY B 1 30 ? -26.062 31.969 16.5 1 44.38 30 GLY B CA 1
ATOM 4524 C C . GLY B 1 30 ? -26.734 30.969 15.586 1 44.38 30 GLY B C 1
ATOM 4525 O O . GLY B 1 30 ? -26.531 30.969 14.367 1 44.38 30 GLY B O 1
ATOM 4526 N N . GLU B 1 31 ? -27.469 30.031 16.078 1 49.38 31 GLU B N 1
ATOM 4527 C CA . GLU B 1 31 ? -28.141 29.047 15.234 1 49.38 31 GLU B CA 1
ATOM 4528 C C . GLU B 1 31 ? -29.031 29.734 14.188 1 49.38 31 GLU B C 1
ATOM 4530 O O . GLU B 1 31 ? -29.359 29.125 13.172 1 49.38 31 GLU B O 1
ATOM 4535 N N . GLU B 1 32 ? -29.422 30.984 14.484 1 57.03 32 GLU B N 1
ATOM 4536 C CA . GLU B 1 32 ? -30.375 31.531 13.523 1 57.03 32 GLU B CA 1
ATOM 4537 C C . GLU B 1 32 ? -29.656 32.344 12.445 1 57.03 32 GLU B C 1
ATOM 4539 O O . GLU B 1 32 ? -30.312 33 11.617 1 57.03 32 GLU B O 1
ATOM 4544 N N . THR B 1 33 ? -28.406 32.281 12.547 1 70.94 33 THR B N 1
ATOM 4545 C CA . THR B 1 33 ? -27.688 33.156 11.617 1 70.94 33 THR B CA 1
ATOM 4546 C C . THR B 1 33 ? -27.516 32.469 10.266 1 70.94 33 THR B C 1
ATOM 4548 O O . THR B 1 33 ? -27.312 31.266 10.195 1 70.94 33 THR B O 1
ATOM 4551 N N . ASP B 1 34 ? -27.781 33.125 9.227 1 88.38 34 ASP B N 1
ATOM 4552 C CA . ASP B 1 34 ? -27.484 32.719 7.863 1 88.38 34 ASP B CA 1
ATOM 4553 C C . ASP B 1 34 ? -26.031 32.25 7.727 1 88.38 34 ASP B C 1
ATOM 4555 O O . ASP B 1 34 ? -25.125 32.875 8.273 1 88.38 34 ASP B O 1
ATOM 4559 N N . PRO B 1 35 ? -25.797 31.078 7.227 1 89.25 35 PRO B N 1
ATOM 4560 C CA . PRO B 1 35 ? -24.453 30.531 7.082 1 89.25 35 PRO B CA 1
ATOM 4561 C C . PRO B 1 35 ? -23.469 31.516 6.477 1 89.25 35 PRO B C 1
ATOM 4563 O O . PRO B 1 35 ? -22.297 31.547 6.867 1 89.25 35 PRO B O 1
ATOM 4566 N N . THR B 1 36 ? -23.891 32.281 5.605 1 92.19 36 THR B N 1
ATOM 4567 C CA . THR B 1 36 ? -23.031 33.281 4.969 1 92.19 36 THR B CA 1
ATOM 4568 C C . THR B 1 36 ? -22.625 34.344 5.965 1 92.19 36 THR B C 1
ATOM 4570 O O . THR B 1 36 ? -21.453 34.75 6.012 1 92.19 36 THR B O 1
ATOM 4573 N N . GLN B 1 37 ? -23.594 34.781 6.656 1 94.19 37 GLN B N 1
ATOM 4574 C CA . GLN B 1 37 ? -23.312 35.781 7.672 1 94.19 37 GLN B CA 1
ATOM 4575 C C . GLN B 1 37 ? -22.422 35.219 8.773 1 94.19 37 GLN B C 1
ATOM 4577 O O . GLN B 1 37 ? -21.562 35.938 9.312 1 94.19 37 GLN B O 1
ATOM 4582 N N . TYR B 1 38 ? -22.656 34.031 9.094 1 95.12 38 TYR B N 1
ATOM 4583 C CA . TYR B 1 38 ? -21.828 33.375 10.094 1 95.12 38 TYR B CA 1
ATOM 4584 C C . TYR B 1 38 ? -20.359 33.375 9.656 1 95.12 38 TYR B C 1
ATOM 4586 O O . TYR B 1 38 ? -19.469 33.719 10.43 1 95.12 38 TYR B O 1
ATOM 4594 N N . TYR B 1 39 ? -20.156 32.969 8.438 1 96.12 39 TYR B N 1
ATOM 4595 C CA . TYR B 1 39 ? -18.812 32.938 7.859 1 96.12 39 TYR B CA 1
ATOM 4596 C C . TYR B 1 39 ? -18.156 34.312 7.914 1 96.12 39 TYR B C 1
ATOM 4598 O O . TYR B 1 39 ? -17 34.438 8.336 1 96.12 39 TYR B O 1
ATOM 4606 N N . GLU B 1 40 ? -18.891 35.281 7.582 1 96.38 40 GLU B N 1
ATOM 4607 C CA . GLU B 1 40 ? -18.375 36.656 7.598 1 96.38 40 GLU B CA 1
ATOM 4608 C C . GLU B 1 40 ? -18.047 37.094 9.016 1 96.38 40 GLU B C 1
ATOM 4610 O O . GLU B 1 40 ? -17.031 37.781 9.242 1 96.38 40 GLU B O 1
ATOM 4615 N N . ASN B 1 41 ? -18.938 36.75 9.898 1 95.88 41 ASN B N 1
ATOM 4616 C CA . ASN B 1 41 ? -18.703 37.094 11.305 1 95.88 41 ASN B CA 1
ATOM 4617 C C . ASN B 1 41 ? -17.422 36.438 11.82 1 95.88 41 ASN B C 1
ATOM 4619 O O . ASN B 1 41 ? -16.672 37.031 12.586 1 95.88 41 ASN B O 1
ATOM 4623 N N . ARG B 1 42 ? -17.219 35.219 11.406 1 97.25 42 ARG B N 1
ATOM 4624 C CA . ARG B 1 42 ? -16.016 34.5 11.836 1 97.25 42 ARG B CA 1
ATOM 4625 C C . ARG B 1 42 ? -14.758 35.125 11.25 1 97.25 42 ARG B C 1
ATOM 4627 O O . ARG B 1 42 ? -13.734 35.219 11.93 1 97.25 42 ARG B O 1
ATOM 4634 N N . LEU B 1 43 ? -14.844 35.594 9.992 1 97 43 LEU B N 1
ATOM 4635 C CA . LEU B 1 43 ? -13.711 36.25 9.367 1 97 43 LEU B CA 1
ATOM 4636 C C . LEU B 1 43 ? -13.391 37.562 10.102 1 97 43 LEU B C 1
ATOM 4638 O O . LEU B 1 43 ? -12.219 37.875 10.32 1 97 43 LEU B O 1
ATOM 4642 N N . ASN B 1 44 ? -14.43 38.219 10.445 1 96.31 44 ASN B N 1
ATOM 4643 C CA . ASN B 1 44 ? -14.25 39.469 11.188 1 96.31 44 ASN B CA 1
ATOM 4644 C C . ASN B 1 44 ? -13.609 39.219 12.555 1 96.31 44 ASN B C 1
ATOM 4646 O O . ASN B 1 44 ? -12.781 40 13.008 1 96.31 44 ASN B O 1
ATOM 4650 N N . MET B 1 45 ? -14.102 38.219 13.172 1 95.25 45 MET B N 1
ATOM 4651 C CA . MET B 1 45 ? -13.516 37.812 14.453 1 95.25 45 MET B CA 1
ATOM 4652 C C . MET B 1 45 ? -12.023 37.531 14.312 1 95.25 45 MET B C 1
ATOM 4654 O O . MET B 1 45 ? -11.227 37.969 15.148 1 95.25 45 MET B O 1
ATOM 4658 N N . LEU B 1 46 ? -11.594 36.875 13.242 1 95.81 46 LEU B N 1
ATOM 4659 C CA . LEU B 1 46 ? -10.188 36.594 12.984 1 95.81 46 LEU B CA 1
ATOM 4660 C C . LEU B 1 46 ? -9.391 37.875 12.844 1 95.81 46 LEU B C 1
ATOM 4662 O O . LEU B 1 46 ? -8.305 38 13.422 1 95.81 46 LEU B O 1
ATOM 4666 N N . ASP B 1 47 ? -9.945 38.781 12.133 1 95.19 47 ASP B N 1
ATOM 4667 C CA . ASP B 1 47 ? -9.289 40.062 11.938 1 95.19 47 ASP B CA 1
ATOM 4668 C C . ASP B 1 47 ? -9.141 40.812 13.258 1 95.19 47 ASP B C 1
ATOM 4670 O O . ASP B 1 47 ? -8.109 41.438 13.516 1 95.19 47 ASP B O 1
ATOM 4674 N N . SER B 1 48 ? -10.203 40.75 14 1 94.06 48 SER B N 1
ATOM 4675 C CA . SER B 1 48 ? -10.18 41.406 15.305 1 94.06 48 SER B CA 1
ATOM 4676 C C . SER B 1 48 ? -9.109 40.781 16.203 1 94.06 48 SER B C 1
ATOM 4678 O O . SER B 1 48 ? -8.383 41.531 16.891 1 94.06 48 SER B O 1
ATOM 4680 N N . LEU B 1 49 ? -9.023 39.5 16.234 1 93.81 49 LEU B N 1
ATOM 4681 C CA . LEU B 1 49 ? -8.008 38.812 17.047 1 93.81 49 LEU B CA 1
ATOM 4682 C C . LEU B 1 49 ? -6.609 39.219 16.594 1 93.81 49 LEU B C 1
ATOM 4684 O O . LEU B 1 49 ? -5.754 39.531 17.422 1 93.81 49 LEU B O 1
ATOM 4688 N N . ARG B 1 50 ? -6.379 39.281 15.344 1 93.62 50 ARG B N 1
ATOM 4689 C CA . ARG B 1 50 ? -5.07 39.625 14.797 1 93.62 50 ARG B CA 1
ATOM 4690 C C . ARG B 1 50 ? -4.699 41.062 15.125 1 93.62 50 ARG B C 1
ATOM 4692 O O . ARG B 1 50 ? -3.539 41.375 15.414 1 93.62 50 ARG B O 1
ATOM 4699 N N . SER B 1 51 ? -5.648 41.906 15.078 1 93.62 51 SER B N 1
ATOM 4700 C CA . SER B 1 51 ? -5.41 43.312 15.359 1 93.62 51 SER B CA 1
ATOM 4701 C C . SER B 1 51 ? -5.004 43.531 16.812 1 93.62 51 SER B C 1
ATOM 4703 O O . SER B 1 51 ? -4.336 44.5 17.141 1 93.62 51 SER B O 1
ATOM 4705 N N . THR B 1 52 ? -5.426 42.625 17.672 1 90.38 52 THR B N 1
ATOM 4706 C CA . THR B 1 52 ? -5.086 42.719 19.078 1 90.38 52 THR B CA 1
ATOM 4707 C C . THR B 1 52 ? -3.787 41.969 19.391 1 90.38 52 THR B C 1
ATOM 4709 O O . THR B 1 52 ? -3.383 41.875 20.547 1 90.38 52 THR B O 1
ATOM 4712 N N . GLY B 1 53 ? -3.203 41.344 18.359 1 88.38 53 GLY B N 1
ATOM 4713 C CA . GLY B 1 53 ? -1.911 40.719 18.516 1 88.38 53 GLY B CA 1
ATOM 4714 C C . GLY B 1 53 ? -2.02 39.219 18.828 1 88.38 53 GLY B C 1
ATOM 4715 O O . GLY B 1 53 ? -1.013 38.562 19.109 1 88.38 53 GLY B O 1
ATOM 4716 N N . VAL B 1 54 ? -3.213 38.688 18.859 1 88.81 54 VAL B N 1
ATOM 4717 C CA . VAL B 1 54 ? -3.408 37.281 19.125 1 88.81 54 VAL B CA 1
ATOM 4718 C C . VAL B 1 54 ? -3.426 36.5 17.812 1 88.81 54 VAL B C 1
ATOM 4720 O O . VAL B 1 54 ? -4.152 36.875 16.875 1 88.81 54 VAL B O 1
ATOM 4723 N N . ASP B 1 55 ? -2.6 35.5 17.719 1 90.88 55 ASP B N 1
ATOM 4724 C CA . ASP B 1 55 ? -2.596 34.625 16.547 1 90.88 55 ASP B CA 1
ATOM 4725 C C . ASP B 1 55 ? -3.6 33.469 16.703 1 90.88 55 ASP B C 1
ATOM 4727 O O . ASP B 1 55 ? -3.432 32.625 17.562 1 90.88 55 ASP B O 1
ATOM 4731 N N . PRO B 1 56 ? -4.574 33.406 15.898 1 95.38 56 PRO B N 1
ATOM 4732 C CA . PRO B 1 56 ? -5.602 32.375 16.031 1 95.38 56 PRO B CA 1
ATOM 4733 C C . PRO B 1 56 ? -5.121 31.016 15.578 1 95.38 56 PRO B C 1
ATOM 4735 O O . PRO B 1 56 ? -5.82 30.016 15.766 1 95.38 56 PRO B O 1
ATOM 4738 N N . TYR B 1 57 ? -3.941 30.938 14.961 1 97.56 57 TYR B N 1
ATOM 4739 C CA . TYR B 1 57 ? -3.387 29.688 14.461 1 97.56 57 TYR B CA 1
ATOM 4740 C C . TYR B 1 57 ? -1.985 29.453 15.008 1 97.56 57 TYR B C 1
ATOM 4742 O O . TYR B 1 57 ? -1.004 29.5 14.266 1 97.56 57 TYR B O 1
ATOM 4750 N N . PRO B 1 58 ? -1.901 29.109 16.234 1 97.19 58 PRO B N 1
ATOM 4751 C CA . PRO B 1 58 ? -0.564 28.859 16.781 1 97.19 58 PRO B CA 1
ATOM 4752 C C . PRO B 1 58 ? 0.14 27.688 16.094 1 97.19 58 PRO B C 1
ATOM 4754 O O . PRO B 1 58 ? -0.515 26.844 15.484 1 97.19 58 PRO B O 1
ATOM 4757 N N . HIS B 1 59 ? 1.473 27.641 16.172 1 97.5 59 HIS B N 1
ATOM 4758 C CA . HIS B 1 59 ? 2.285 26.641 15.477 1 97.5 59 HIS B CA 1
ATOM 4759 C C . HIS B 1 59 ? 2.197 25.297 16.172 1 97.5 59 HIS B C 1
ATOM 4761 O O . HIS B 1 59 ? 2.445 24.25 15.562 1 97.5 59 HIS B O 1
ATOM 4767 N N . LYS B 1 60 ? 1.909 25.344 17.516 1 96.75 60 LYS B N 1
ATOM 4768 C CA . LYS B 1 60 ? 1.921 24.109 18.297 1 96.75 60 LYS B CA 1
ATOM 4769 C C . LYS B 1 60 ? 1.111 24.266 19.578 1 96.75 60 LYS B C 1
ATOM 4771 O O . LYS B 1 60 ? 0.853 25.375 20.031 1 96.75 60 LYS B O 1
ATOM 4776 N N . PHE B 1 61 ? 0.63 23.203 20.047 1 97.56 61 PHE B N 1
ATOM 4777 C CA . PHE B 1 61 ? 0.097 23.062 21.391 1 97.56 61 PHE B CA 1
ATOM 4778 C C . PHE B 1 61 ? 0.555 21.75 22.031 1 97.56 61 PHE B C 1
ATOM 4780 O O . PHE B 1 61 ? 0.502 20.703 21.391 1 97.56 61 PHE B O 1
ATOM 4787 N N . GLU B 1 62 ? 1.031 21.891 23.234 1 97.25 62 GLU B N 1
ATOM 4788 C CA . GLU B 1 62 ? 1.533 20.703 23.906 1 97.25 62 GLU B CA 1
ATOM 4789 C C . GLU B 1 62 ? 0.395 19.906 24.531 1 97.25 62 GLU B C 1
ATOM 4791 O O . GLU B 1 62 ? -0.2 20.344 25.516 1 97.25 62 GLU B O 1
ATOM 4796 N N . VAL B 1 63 ? 0.133 18.797 23.984 1 97.56 63 VAL B N 1
ATOM 4797 C CA . VAL B 1 63 ? -0.856 17.875 24.547 1 97.56 63 VAL B CA 1
ATOM 4798 C C . VAL B 1 63 ? -0.162 16.844 25.438 1 97.56 63 VAL B C 1
ATOM 4800 O O . VAL B 1 63 ? 0.646 16.047 24.969 1 97.56 63 VAL B O 1
ATOM 4803 N N . ALA B 1 64 ? -0.504 16.859 26.656 1 96.75 64 ALA B N 1
ATOM 4804 C CA . ALA B 1 64 ? 0.156 15.977 27.609 1 96.75 64 ALA B CA 1
ATOM 4805 C C . ALA B 1 64 ? -0.508 14.602 27.641 1 96.75 64 ALA B C 1
ATOM 4807 O O . ALA B 1 64 ? 0.145 13.602 27.922 1 96.75 64 ALA B O 1
ATOM 4808 N N . ILE B 1 65 ? -1.777 14.594 27.453 1 96.69 65 ILE B N 1
ATOM 4809 C CA . ILE B 1 65 ? -2.541 13.352 27.5 1 96.69 65 ILE B CA 1
ATOM 4810 C C . ILE B 1 65 ? -3.693 13.414 26.5 1 96.69 65 ILE B C 1
ATOM 4812 O O . ILE B 1 65 ? -4.324 14.461 26.328 1 96.69 65 ILE B O 1
ATOM 4816 N N . SER B 1 66 ? -3.9 12.367 25.781 1 95.94 66 SER B N 1
ATOM 4817 C CA . SER B 1 66 ? -5.043 12.32 24.891 1 95.94 66 SER B CA 1
ATOM 4818 C C . SER B 1 66 ? -6.359 12.266 25.656 1 95.94 66 SER B C 1
ATOM 4820 O O . SER B 1 66 ? -6.379 11.898 26.828 1 95.94 66 SER B O 1
ATOM 4822 N N . ILE B 1 67 ? -7.422 12.633 25.016 1 97.06 67 ILE B N 1
ATOM 4823 C CA . ILE B 1 67 ? -8.719 12.664 25.688 1 97.06 67 ILE B CA 1
ATOM 4824 C C . ILE B 1 67 ? -9.133 11.25 26.094 1 97.06 67 ILE B C 1
ATOM 4826 O O . ILE B 1 67 ? -9.547 11.023 27.219 1 97.06 67 ILE B O 1
ATOM 4830 N N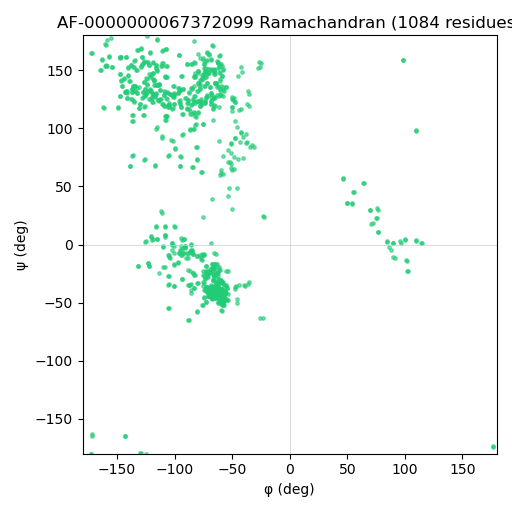 . PRO B 1 68 ? -8.961 10.227 25.172 1 95.44 68 PRO B N 1
ATOM 4831 C CA . PRO B 1 68 ? -9.281 8.867 25.625 1 95.44 68 PRO B CA 1
ATOM 4832 C C . PRO B 1 68 ? -8.461 8.438 26.828 1 95.44 68 PRO B C 1
ATOM 4834 O O . PRO B 1 68 ? -9 7.84 27.766 1 95.44 68 PRO B O 1
ATOM 4837 N N . ASP B 1 69 ? -7.219 8.742 26.875 1 96.62 69 ASP B N 1
ATOM 4838 C CA . ASP B 1 69 ? -6.359 8.375 28 1 96.62 69 ASP B CA 1
ATOM 4839 C C . ASP B 1 69 ? -6.742 9.141 29.266 1 96.62 69 ASP B C 1
ATOM 4841 O O . ASP B 1 69 ? -6.664 8.602 30.375 1 96.62 69 ASP B O 1
ATOM 4845 N N . TYR B 1 70 ? -7.125 10.359 29.109 1 97.94 70 TYR B N 1
ATOM 4846 C CA . TYR B 1 70 ? -7.574 11.18 30.219 1 97.94 70 TYR B CA 1
ATOM 4847 C C . TYR B 1 70 ? -8.797 10.57 30.891 1 97.94 70 TYR B C 1
ATOM 4849 O O . TYR B 1 70 ? -8.844 10.445 32.125 1 97.94 70 TYR B O 1
ATOM 4857 N N . VAL B 1 71 ? -9.758 10.219 30.078 1 97.62 71 VAL B N 1
ATOM 4858 C CA . VAL B 1 71 ? -11.008 9.648 30.594 1 97.62 71 VAL B CA 1
ATOM 4859 C C . VAL B 1 71 ? -10.719 8.336 31.312 1 97.62 71 VAL B C 1
ATOM 4861 O O . VAL B 1 71 ? -11.273 8.07 32.375 1 97.62 71 VAL B O 1
ATOM 4864 N N . THR B 1 72 ? -9.805 7.551 30.734 1 97.19 72 THR B N 1
ATOM 4865 C CA . THR B 1 72 ? -9.438 6.277 31.344 1 97.19 72 THR B CA 1
ATOM 4866 C C . THR B 1 72 ? -8.703 6.496 32.656 1 97.19 72 THR B C 1
ATOM 4868 O O . THR B 1 72 ? -9.031 5.875 33.656 1 97.19 72 THR B O 1
ATOM 4871 N N . LYS B 1 73 ? -7.754 7.398 32.688 1 97.44 73 LYS B N 1
ATOM 4872 C CA . LYS B 1 73 ? -6.887 7.656 33.844 1 97.44 73 LYS B CA 1
ATOM 4873 C C . LYS B 1 73 ? -7.688 8.172 35.031 1 97.44 73 LYS B C 1
ATOM 4875 O O . LYS B 1 73 ? -7.398 7.828 36.188 1 97.44 73 LYS B O 1
ATOM 4880 N N . TYR B 1 74 ? -8.734 8.906 34.812 1 97.62 74 TYR B N 1
ATOM 4881 C CA . TYR B 1 74 ? -9.43 9.578 35.906 1 97.62 74 TYR B CA 1
ATOM 4882 C C . TYR B 1 74 ? -10.852 9.047 36.062 1 97.62 74 TYR B C 1
ATOM 4884 O O . TYR B 1 74 ? -11.703 9.695 36.656 1 97.62 74 TYR B O 1
ATOM 4892 N N . SER B 1 75 ? -11.125 7.945 35.469 1 95.19 75 SER B N 1
ATOM 4893 C CA . SER B 1 75 ? -12.445 7.32 35.531 1 95.19 75 SER B CA 1
ATOM 4894 C C . SER B 1 75 ? -12.836 6.984 36.969 1 95.19 75 SER B C 1
ATOM 4896 O O . SER B 1 75 ? -14.023 6.938 37.281 1 95.19 75 SER B O 1
ATOM 4898 N N . SER B 1 76 ? -11.922 6.84 37.906 1 94.19 76 SER B N 1
ATOM 4899 C CA . SER B 1 76 ? -12.18 6.348 39.25 1 94.19 76 SER B CA 1
ATOM 4900 C C . SER B 1 76 ? -12.445 7.496 40.219 1 94.19 76 SER B C 1
ATOM 4902 O O . SER B 1 76 ? -12.789 7.266 41.375 1 94.19 76 SER B O 1
ATOM 4904 N N . LEU B 1 77 ? -12.344 8.703 39.719 1 95.25 77 LEU B N 1
ATOM 4905 C CA . LEU B 1 77 ? -12.586 9.852 40.594 1 95.25 77 LEU B CA 1
ATOM 4906 C C . LEU B 1 77 ? -14.023 9.852 41.125 1 95.25 77 LEU B C 1
ATOM 4908 O O . LEU B 1 77 ? -14.953 9.523 40.375 1 95.25 77 LEU B O 1
ATOM 4912 N N . GLY B 1 78 ? -14.148 10.133 42.438 1 94.19 78 GLY B N 1
ATOM 4913 C CA . GLY B 1 78 ? -15.477 10.234 43 1 94.19 78 GLY B CA 1
ATOM 4914 C C . GLY B 1 78 ? -16.156 11.57 42.719 1 94.19 78 GLY B C 1
ATOM 4915 O O . GLY B 1 78 ? -15.484 12.539 42.375 1 94.19 78 GLY B O 1
ATOM 4916 N N . ALA B 1 79 ? -17.453 11.602 42.906 1 94.25 79 ALA B N 1
ATOM 4917 C CA . ALA B 1 79 ? -18.203 12.844 42.719 1 94.25 79 ALA B CA 1
ATOM 4918 C C . ALA B 1 79 ? -17.688 13.938 43.656 1 94.25 79 ALA B C 1
ATOM 4920 O O . ALA B 1 79 ? -17.484 13.703 44.844 1 94.25 79 ALA B O 1
ATOM 4921 N N . GLY B 1 80 ? -17.391 15.086 43.062 1 94.12 80 GLY B N 1
ATOM 4922 C CA . GLY B 1 80 ? -16.938 16.219 43.844 1 94.12 80 GLY B CA 1
ATOM 4923 C C . GLY B 1 80 ? -15.445 16.234 44.094 1 94.12 80 GLY B C 1
ATOM 4924 O O . GLY B 1 80 ? -14.898 17.203 44.625 1 94.12 80 GLY B O 1
ATOM 4925 N N . GLU B 1 81 ? -14.805 15.242 43.625 1 95.94 81 GLU B N 1
ATOM 4926 C CA . GLU B 1 81 ? -13.367 15.133 43.844 1 95.94 81 GLU B CA 1
ATOM 4927 C C . GLU B 1 81 ? -12.602 15.914 42.75 1 95.94 81 GLU B C 1
ATOM 4929 O O . GLU B 1 81 ? -12.945 15.844 41.594 1 95.94 81 GLU B O 1
ATOM 4934 N N . HIS B 1 82 ? -11.609 16.672 43.219 1 96.19 82 HIS B N 1
ATOM 4935 C CA . HIS B 1 82 ? -10.773 17.484 42.344 1 96.19 82 HIS B CA 1
ATOM 4936 C C . HIS B 1 82 ? -9.289 17.266 42.625 1 96.19 82 HIS B C 1
ATOM 4938 O O . HIS B 1 82 ? -8.883 17.219 43.812 1 96.19 82 HIS B O 1
ATOM 4944 N N . PHE B 1 83 ? -8.516 17.125 41.656 1 96.06 83 PHE B N 1
ATOM 4945 C CA . PHE B 1 83 ? -7.07 17.062 41.844 1 96.06 83 PHE B CA 1
ATOM 4946 C C . PHE B 1 83 ? -6.43 18.422 41.531 1 96.06 83 PHE B C 1
ATOM 4948 O O . PHE B 1 83 ? -5.805 18.578 40.469 1 96.06 83 PHE B O 1
ATOM 4955 N N . LEU B 1 84 ? -6.43 19.297 42.406 1 93.44 84 LEU B N 1
ATOM 4956 C CA . LEU B 1 84 ? -6.051 20.703 42.219 1 93.44 84 LEU B CA 1
ATOM 4957 C C . LEU B 1 84 ? -4.555 20.828 41.969 1 93.44 84 LEU B C 1
ATOM 4959 O O . LEU B 1 84 ? -4.109 21.812 41.344 1 93.44 84 LEU B O 1
ATOM 4963 N N . THR B 1 85 ? -3.799 19.859 42.344 1 94.94 85 THR B N 1
ATOM 4964 C CA . THR B 1 85 ? -2.35 19.953 42.219 1 94.94 85 THR B CA 1
ATOM 4965 C C . THR B 1 85 ? -1.87 19.312 40.906 1 94.94 85 THR B C 1
ATOM 4967 O O . THR B 1 85 ? -0.693 19.422 40.562 1 94.94 85 THR B O 1
ATOM 4970 N N . VAL B 1 86 ? -2.768 18.672 40.281 1 97 86 VAL B N 1
ATOM 4971 C CA . VAL B 1 86 ? -2.424 18.031 39.031 1 97 86 VAL B CA 1
ATOM 4972 C C . VAL B 1 86 ? -2.797 18.938 37.875 1 97 86 VAL B C 1
ATOM 4974 O O . VAL B 1 86 ? -3.857 19.578 37.875 1 97 86 VAL B O 1
ATOM 4977 N N . THR B 1 87 ? -1.877 19.109 36.938 1 97.56 87 THR B N 1
ATOM 4978 C CA . THR B 1 87 ? -2.154 19.875 35.719 1 97.56 87 THR B CA 1
ATOM 4979 C C . THR B 1 87 ? -2.105 18.984 34.469 1 97.56 87 THR B C 1
ATOM 4981 O O . THR B 1 87 ? -1.134 18.25 34.281 1 97.56 87 THR B O 1
ATOM 4984 N N . GLU B 1 88 ? -3.148 18.984 33.75 1 98.06 88 GLU B N 1
ATOM 4985 C CA . GLU B 1 88 ? -3.227 18.266 32.469 1 98.06 88 GLU B CA 1
ATOM 4986 C C . GLU B 1 88 ? -3.43 19.219 31.297 1 98.06 88 GLU B C 1
ATOM 4988 O O . GLU B 1 88 ? -3.908 20.344 31.484 1 98.06 88 GLU B O 1
ATOM 4993 N N . SER B 1 89 ? -2.979 18.859 30.156 1 98.19 89 SER B N 1
ATOM 4994 C CA . SER B 1 89 ? -3.172 19.609 28.906 1 98.19 89 SER B CA 1
ATOM 4995 C C . SER B 1 89 ? -3.795 18.719 27.828 1 98.19 89 SER B C 1
ATOM 4997 O O . SER B 1 89 ? -3.209 17.719 27.438 1 98.19 89 SER B O 1
ATOM 4999 N N . LEU B 1 90 ? -5 19.141 27.375 1 97.75 90 LEU B N 1
ATOM 5000 C CA . LEU B 1 90 ? -5.77 18.422 26.359 1 97.75 90 LEU B CA 1
ATOM 5001 C C . LEU B 1 90 ? -6.098 19.328 25.188 1 97.75 90 LEU B C 1
ATOM 5003 O O . LEU B 1 90 ? -6.094 20.547 25.328 1 97.75 90 LEU B O 1
ATOM 5007 N N . ALA B 1 91 ? -6.348 18.734 24.094 1 98.56 91 ALA B N 1
ATOM 5008 C CA . ALA B 1 91 ? -6.828 19.469 22.922 1 98.56 91 ALA B CA 1
ATOM 5009 C C . ALA B 1 91 ? -7.891 18.688 22.172 1 98.56 91 ALA B C 1
ATOM 5011 O O . ALA B 1 91 ? -7.922 17.453 22.234 1 98.56 91 ALA B O 1
ATOM 5012 N N . GLY B 1 92 ? -8.734 19.359 21.531 1 98.12 92 GLY B N 1
ATOM 5013 C CA . GLY B 1 92 ? -9.797 18.734 20.766 1 98.12 92 GLY B CA 1
ATOM 5014 C C . GLY B 1 92 ? -10.75 19.734 20.141 1 98.12 92 GLY B C 1
ATOM 5015 O O . GLY B 1 92 ? -10.469 20.922 20.125 1 98.12 92 GLY B O 1
ATOM 5016 N N . ARG B 1 93 ? -11.758 19.219 19.562 1 97.81 93 ARG B N 1
ATOM 5017 C CA . ARG B 1 93 ? -12.766 20.031 18.906 1 97.81 93 ARG B CA 1
ATOM 5018 C C . ARG B 1 93 ? -13.961 20.281 19.812 1 97.81 93 ARG B C 1
ATOM 5020 O O . ARG B 1 93 ? -14.445 19.359 20.469 1 97.81 93 ARG B O 1
ATOM 5027 N N . VAL B 1 94 ? -14.445 21.547 19.875 1 97.56 94 VAL B N 1
ATOM 5028 C CA . VAL B 1 94 ? -15.633 21.906 20.641 1 97.56 94 VAL B CA 1
ATOM 5029 C C . VAL B 1 94 ? -16.891 21.484 19.891 1 97.56 94 VAL B C 1
ATOM 5031 O O . VAL B 1 94 ? -17.141 21.953 18.781 1 97.56 94 VAL B O 1
ATOM 5034 N N . MET B 1 95 ? -17.641 20.641 20.516 1 95.31 95 MET B N 1
ATOM 5035 C CA . MET B 1 95 ? -18.844 20.172 19.844 1 95.31 95 MET B CA 1
ATOM 5036 C C . MET B 1 95 ? -20.109 20.75 20.484 1 95.31 95 MET B C 1
ATOM 5038 O O . MET B 1 95 ? -21.188 20.734 19.875 1 95.31 95 MET B O 1
ATOM 5042 N N . SER B 1 96 ? -19.953 21.188 21.672 1 94.81 96 SER B N 1
ATOM 5043 C CA . SER B 1 96 ? -21.031 21.922 22.328 1 94.81 96 SER B CA 1
ATOM 5044 C C . SER B 1 96 ? -20.484 22.984 23.281 1 94.81 96 SER B C 1
ATOM 5046 O O . SER B 1 96 ? -19.391 22.828 23.828 1 94.81 96 SER B O 1
ATOM 5048 N N . LYS B 1 97 ? -21.203 24.047 23.375 1 95.75 97 LYS B N 1
ATOM 5049 C CA . LYS B 1 97 ? -20.891 25.156 24.281 1 95.75 97 LYS B CA 1
ATOM 5050 C C . LYS B 1 97 ? -22.141 25.625 25.016 1 95.75 97 LYS B C 1
ATOM 5052 O O . LYS B 1 97 ? -23.172 25.906 24.406 1 95.75 97 LYS B O 1
ATOM 5057 N N . ARG B 1 98 ? -22.047 25.594 26.297 1 95.06 98 ARG B N 1
ATOM 5058 C CA . ARG B 1 98 ? -23.109 26.109 27.141 1 95.06 98 ARG B CA 1
ATOM 5059 C C . ARG B 1 98 ? -22.609 27.234 28.047 1 95.06 98 ARG B C 1
ATOM 5061 O O . ARG B 1 98 ? -21.562 27.094 28.688 1 95.06 98 ARG B O 1
ATOM 5068 N N . VAL B 1 99 ? -23.391 28.297 28.031 1 93.19 99 VAL B N 1
ATOM 5069 C CA . VAL B 1 99 ? -23.031 29.453 28.859 1 93.19 99 VAL B CA 1
ATOM 5070 C C . VAL B 1 99 ? -23.984 29.547 30.047 1 93.19 99 VAL B C 1
ATOM 5072 O O . VAL B 1 99 ? -25.188 29.797 29.875 1 93.19 99 VAL B O 1
ATOM 5075 N N . SER B 1 100 ? -23.5 29.297 31.188 1 90 100 SER B N 1
ATOM 5076 C CA . SER B 1 100 ? -24.328 29.391 32.375 1 90 100 SER B CA 1
ATOM 5077 C C . SER B 1 100 ? -24.375 30.812 32.938 1 90 100 SER B C 1
ATOM 5079 O O . SER B 1 100 ? -25.375 31.234 33.5 1 90 100 SER B O 1
ATOM 5081 N N . SER B 1 101 ? -23.266 31.5 32.906 1 90.19 101 SER B N 1
ATOM 5082 C CA . SER B 1 101 ? -23.109 32.906 33.281 1 90.19 101 SER B CA 1
ATOM 5083 C C . SER B 1 101 ? -21.875 33.5 32.656 1 90.19 101 SER B C 1
ATOM 5085 O O . SER B 1 101 ? -21.141 32.812 31.922 1 90.19 101 SER B O 1
ATOM 5087 N N . SER B 1 102 ? -21.719 34.75 32.875 1 90.25 102 SER B N 1
ATOM 5088 C CA . SER B 1 102 ? -20.531 35.438 32.344 1 90.25 102 SER B CA 1
ATOM 5089 C C . SER B 1 102 ? -19.25 34.875 33 1 90.25 102 SER B C 1
ATOM 5091 O O . SER B 1 102 ? -18.156 35.125 32.5 1 90.25 102 SER B O 1
ATOM 5093 N N . GLU B 1 103 ? -19.453 34.062 33.969 1 93.06 103 GLU B N 1
ATOM 5094 C CA . GLU B 1 103 ? -18.281 33.562 34.688 1 93.06 103 GLU B CA 1
ATOM 5095 C C . GLU B 1 103 ? -18.188 32.062 34.625 1 93.06 103 GLU B C 1
ATOM 5097 O O . GLU B 1 103 ? -17.344 31.453 35.312 1 93.06 103 GLU B O 1
ATOM 5102 N N . LEU B 1 104 ? -19.047 31.453 33.844 1 93.56 104 LEU B N 1
ATOM 5103 C CA . LEU B 1 104 ? -19.031 30 33.844 1 93.56 104 LEU B CA 1
ATOM 5104 C C . LEU B 1 104 ? -19.438 29.453 32.469 1 93.56 104 LEU B C 1
ATOM 5106 O O . LEU B 1 104 ? -20.562 29.688 32.031 1 93.56 104 LEU B O 1
ATOM 5110 N N . PHE B 1 105 ? -18.531 28.75 31.844 1 95.81 105 PHE B N 1
ATOM 5111 C CA . PHE B 1 105 ? -18.75 28.141 30.547 1 95.81 105 PHE B CA 1
ATOM 5112 C C . PHE B 1 105 ? -18.547 26.625 30.609 1 95.81 105 PHE B C 1
ATOM 5114 O O . PHE B 1 105 ? -17.719 26.141 31.375 1 95.81 105 PHE B O 1
ATOM 5121 N N . PHE B 1 106 ? -19.328 25.875 29.859 1 96.12 106 PHE B N 1
ATOM 5122 C CA . PHE B 1 106 ? -19.156 24.422 29.703 1 96.12 106 PHE B CA 1
ATOM 5123 C C . PHE B 1 106 ? -18.938 24.062 28.234 1 96.12 106 PHE B C 1
ATOM 5125 O O . PHE B 1 106 ? -19.578 24.625 27.344 1 96.12 106 PHE B O 1
ATOM 5132 N N . TYR B 1 107 ? -17.984 23.25 27.953 1 97.25 107 TYR B N 1
ATOM 5133 C CA . TYR B 1 107 ? -17.734 22.75 26.609 1 97.25 107 TYR B CA 1
ATOM 5134 C C . TYR B 1 107 ? -17.719 21.219 26.594 1 97.25 107 TYR B C 1
ATOM 5136 O O . TYR B 1 107 ? -17.297 20.578 27.562 1 97.25 107 TYR B O 1
ATOM 5144 N N . ASP B 1 108 ? -18.219 20.625 25.547 1 97 108 ASP B N 1
ATOM 5145 C CA . ASP B 1 108 ? -17.906 19.25 25.203 1 97 108 ASP B CA 1
ATOM 5146 C C . ASP B 1 108 ? -16.734 19.188 24.219 1 97 108 ASP B C 1
ATOM 5148 O O . ASP B 1 108 ? -16.859 19.609 23.062 1 97 108 ASP B O 1
ATOM 5152 N N . LEU B 1 109 ? -15.664 18.672 24.688 1 97.75 109 LEU B N 1
ATOM 5153 C CA . LEU B 1 109 ? -14.453 18.562 23.891 1 97.75 109 LEU B CA 1
ATOM 5154 C C . LEU B 1 109 ? -14.281 17.156 23.359 1 97.75 109 LEU B C 1
ATOM 5156 O O . LEU B 1 109 ? -14.344 16.188 24.125 1 97.75 109 LEU B O 1
ATOM 5160 N N . TYR B 1 110 ? -14.109 17.078 22.062 1 95.81 110 TYR B N 1
ATOM 5161 C CA . TYR B 1 110 ? -13.945 15.766 21.438 1 95.81 110 TYR B CA 1
ATOM 5162 C C . TYR B 1 110 ? -12.531 15.602 20.875 1 95.81 110 TYR B C 1
ATOM 5164 O O . TYR B 1 110 ? -11.992 16.516 20.25 1 95.81 110 TYR B O 1
ATOM 5172 N N . GLY B 1 111 ? -11.93 14.516 21.156 1 93.56 111 GLY B N 1
ATOM 5173 C CA . GLY B 1 111 ? -10.656 14.086 20.594 1 93.56 111 GLY B CA 1
ATOM 5174 C C . GLY B 1 111 ? -10.547 12.578 20.438 1 93.56 111 GLY B C 1
ATOM 5175 O O . GLY B 1 111 ? -10.906 11.828 21.344 1 93.56 111 GLY B O 1
ATOM 5176 N N . ASP B 1 112 ? -10.188 12.195 19.234 1 89.38 112 ASP B N 1
ATOM 5177 C CA . ASP B 1 112 ? -10.031 10.789 18.875 1 89.38 112 ASP B CA 1
ATOM 5178 C C . ASP B 1 112 ? -11.305 10 19.203 1 89.38 112 ASP B C 1
ATOM 5180 O O . ASP B 1 112 ? -11.234 8.922 19.812 1 89.38 112 ASP B O 1
ATOM 5184 N N . GLY B 1 113 ? -12.352 10.625 19.031 1 87.31 113 GLY B N 1
ATOM 5185 C CA . GLY B 1 113 ? -13.641 9.945 19.094 1 87.31 113 GLY B CA 1
ATOM 5186 C C . GLY B 1 113 ? -14.219 9.922 20.5 1 87.31 113 GLY B C 1
ATOM 5187 O O . GLY B 1 113 ? -15.305 9.375 20.719 1 87.31 113 GLY B O 1
ATOM 5188 N N . VAL B 1 114 ? -13.602 10.492 21.484 1 93.75 114 VAL B N 1
ATOM 5189 C CA . VAL B 1 114 ? -14.047 10.461 22.859 1 93.75 114 VAL B CA 1
ATOM 5190 C C . VAL B 1 114 ? -14.328 11.883 23.344 1 93.75 114 VAL B C 1
ATOM 5192 O O . VAL B 1 114 ? -13.641 12.828 22.953 1 93.75 114 VAL B O 1
ATOM 5195 N N . LYS B 1 115 ? -15.297 12 24.219 1 95.5 115 LYS B N 1
ATOM 5196 C CA . LYS B 1 115 ? -15.719 13.297 24.734 1 95.5 115 LYS B CA 1
ATOM 5197 C C . LYS B 1 115 ? -15.266 13.492 26.188 1 95.5 115 LYS B C 1
ATOM 5199 O O . LYS B 1 115 ? -15.242 12.539 26.969 1 95.5 115 LYS B O 1
ATOM 5204 N N . VAL B 1 116 ? -14.914 14.734 26.5 1 97.75 116 VAL B N 1
ATOM 5205 C CA . VAL B 1 116 ? -14.719 15.141 27.891 1 97.75 116 VAL B CA 1
ATOM 5206 C C . VAL B 1 116 ? -15.312 16.531 28.109 1 97.75 116 VAL B C 1
ATOM 5208 O O . VAL B 1 116 ? -15.266 17.375 27.219 1 97.75 116 VAL B O 1
ATOM 5211 N N . GLN B 1 117 ? -15.906 16.703 29.219 1 97.94 117 GLN B N 1
ATOM 5212 C CA . GLN B 1 117 ? -16.453 18.016 29.562 1 97.94 117 GLN B CA 1
ATOM 5213 C C . GLN B 1 117 ? -15.359 18.969 30.031 1 97.94 117 GLN B C 1
ATOM 5215 O O . GLN B 1 117 ? -14.469 18.562 30.797 1 97.94 117 GLN B O 1
ATOM 5220 N N . VAL B 1 118 ? -15.445 20.188 29.578 1 97.88 118 VAL B N 1
ATOM 5221 C CA . VAL B 1 118 ? -14.602 21.281 30.078 1 97.88 118 VAL B CA 1
ATOM 5222 C C . VAL B 1 118 ? -15.43 22.25 30.906 1 97.88 118 VAL B C 1
ATOM 5224 O O . VAL B 1 118 ? -16.438 22.781 30.422 1 97.88 118 VAL B O 1
ATOM 5227 N N . MET B 1 119 ? -15.102 22.391 32.094 1 96.5 119 MET B N 1
ATOM 5228 C CA . MET B 1 119 ? -15.695 23.422 32.906 1 96.5 119 MET B CA 1
ATOM 5229 C C . MET B 1 119 ? -14.758 24.609 33.062 1 96.5 119 MET B C 1
ATOM 5231 O O . MET B 1 119 ? -13.68 24.484 33.656 1 96.5 119 MET B O 1
ATOM 5235 N N . ALA B 1 120 ? -15.172 25.719 32.594 1 95.88 120 ALA B N 1
ATOM 5236 C CA . ALA B 1 120 ? -14.367 26.938 32.625 1 95.88 120 ALA B CA 1
ATOM 5237 C C . ALA B 1 120 ? -15.031 28 33.5 1 95.88 120 ALA B C 1
ATOM 5239 O O . ALA B 1 120 ? -15.93 28.703 33.062 1 95.88 120 ALA B O 1
ATOM 5240 N N . GLY B 1 121 ? -14.531 28.078 34.688 1 93.94 121 GLY B N 1
ATOM 5241 C CA . GLY B 1 121 ? -15 29.094 35.625 1 93.94 121 GLY B CA 1
ATOM 5242 C C . GLY B 1 121 ? -13.992 30.203 35.875 1 93.94 121 GLY B C 1
ATOM 5243 O O . GLY B 1 121 ? -12.781 29.953 35.906 1 93.94 121 GLY B O 1
ATOM 5244 N N . ALA B 1 122 ? -14.531 31.375 36.031 1 92.5 122 ALA B N 1
ATOM 5245 C CA . ALA B 1 122 ? -13.664 32.531 36.281 1 92.5 122 ALA B CA 1
ATOM 5246 C C . ALA B 1 122 ? -12.82 32.312 37.531 1 92.5 122 ALA B C 1
ATOM 5248 O O . ALA B 1 122 ? -11.68 32.781 37.594 1 92.5 122 ALA B O 1
ATOM 5249 N N . SER B 1 123 ? -13.312 31.625 38.5 1 88 123 SER B N 1
ATOM 5250 C CA . SER B 1 123 ? -12.641 31.406 39.781 1 88 123 SER B CA 1
ATOM 5251 C C . SER B 1 123 ? -11.422 30.5 39.625 1 88 123 SER B C 1
ATOM 5253 O O . SER B 1 123 ? -10.477 30.578 40.406 1 88 123 SER B O 1
ATOM 5255 N N . CYS B 1 124 ? -11.414 29.688 38.594 1 87.44 124 CYS B N 1
ATOM 5256 C CA . CYS B 1 124 ? -10.336 28.734 38.344 1 87.44 124 CYS B CA 1
ATOM 5257 C C . CYS B 1 124 ? -9.383 29.25 37.281 1 87.44 124 CYS B C 1
ATOM 5259 O O . CYS B 1 124 ? -8.297 28.688 37.094 1 87.44 124 CYS B O 1
ATOM 5261 N N . SER B 1 125 ? -9.695 30.297 36.688 1 90.62 125 SER B N 1
ATOM 5262 C CA . SER B 1 125 ? -8.984 30.766 35.531 1 90.62 125 SER B CA 1
ATOM 5263 C C . SER B 1 125 ? -7.719 31.531 35.906 1 90.62 125 SER B C 1
ATOM 5265 O O . SER B 1 125 ? -7.688 32.219 36.906 1 90.62 125 SER B O 1
ATOM 5267 N N . GLU B 1 126 ? -6.742 31.359 35.125 1 87.12 126 GLU B N 1
ATOM 5268 C CA . GLU B 1 126 ? -5.516 32.125 35.281 1 87.12 126 GLU B CA 1
ATOM 5269 C C . GLU B 1 126 ? -5.582 33.438 34.5 1 87.12 126 GLU B C 1
ATOM 5271 O O . GLU B 1 126 ? -4.727 34.312 34.656 1 87.12 126 GLU B O 1
ATOM 5276 N N . VAL B 1 127 ? -6.543 33.531 33.688 1 83.81 127 VAL B N 1
ATOM 5277 C CA . VAL B 1 127 ? -6.766 34.75 32.938 1 83.81 127 VAL B CA 1
ATOM 5278 C C . VAL B 1 127 ? -7.523 35.75 33.781 1 83.81 127 VAL B C 1
ATOM 5280 O O . VAL B 1 127 ? -8.367 35.375 34.594 1 83.81 127 VAL B O 1
ATOM 5283 N N . ALA B 1 128 ? -7.246 36.969 33.562 1 83.38 128 ALA B N 1
ATOM 5284 C CA . ALA B 1 128 ? -7.902 38.031 34.312 1 83.38 128 ALA B CA 1
ATOM 5285 C C . ALA B 1 128 ? -9.414 38 34.094 1 83.38 128 ALA B C 1
ATOM 5287 O O . ALA B 1 128 ? -9.883 37.688 33 1 83.38 128 ALA B O 1
ATOM 5288 N N . GLU B 1 129 ? -10.094 38.375 35.094 1 80.62 129 GLU B N 1
ATOM 5289 C CA . GLU B 1 129 ? -11.555 38.344 35.062 1 80.62 129 GLU B CA 1
ATOM 5290 C C . GLU B 1 129 ? -12.102 39.219 33.969 1 80.62 129 GLU B C 1
ATOM 5292 O O . GLU B 1 129 ? -13.117 38.906 33.344 1 80.62 129 GLU B O 1
ATOM 5297 N N . THR B 1 130 ? -11.367 40.219 33.719 1 81.88 130 THR B N 1
ATOM 5298 C CA . THR B 1 130 ? -11.812 41.188 32.688 1 81.88 130 THR B CA 1
ATOM 5299 C C . THR B 1 130 ? -11.688 40.594 31.297 1 81.88 130 THR B C 1
ATOM 5301 O O . THR B 1 130 ? -12.398 41 30.375 1 81.88 130 THR B O 1
ATOM 5304 N N . GLU B 1 131 ? -10.828 39.625 31.234 1 88.19 131 GLU B N 1
ATOM 5305 C CA . GLU B 1 131 ? -10.57 39.062 29.922 1 88.19 131 GLU B CA 1
ATOM 5306 C C . GLU B 1 131 ? -11.227 37.719 29.766 1 88.19 131 GLU B C 1
ATOM 5308 O O . GLU B 1 131 ? -11.359 37.188 28.641 1 88.19 131 GLU B O 1
ATOM 5313 N N . PHE B 1 132 ? -11.703 37.188 30.828 1 91.69 132 PHE B N 1
ATOM 5314 C CA . PHE B 1 132 ? -12.242 35.812 30.891 1 91.69 132 PHE B CA 1
ATOM 5315 C C . PHE B 1 132 ? -13.398 35.656 29.906 1 91.69 132 PHE B C 1
ATOM 5317 O O . PHE B 1 132 ? -13.391 34.781 29.062 1 91.69 132 PHE B O 1
ATOM 5324 N N . TYR B 1 133 ? -14.281 36.562 30.016 1 90.19 133 TYR B N 1
ATOM 5325 C CA . TYR B 1 133 ? -15.469 36.469 29.172 1 90.19 133 TYR B CA 1
ATOM 5326 C C . TYR B 1 133 ? -15.102 36.594 27.703 1 90.19 133 TYR B C 1
ATOM 5328 O O . TYR B 1 133 ? -15.648 35.875 26.859 1 90.19 133 TYR B O 1
ATOM 5336 N N . LYS B 1 134 ? -14.227 37.469 27.422 1 87.44 134 LYS B N 1
ATOM 5337 C CA . LYS B 1 134 ? -13.805 37.719 26.031 1 87.44 134 LYS B CA 1
ATOM 5338 C C . LYS B 1 134 ? -13.156 36.469 25.438 1 87.44 134 LYS B C 1
ATOM 5340 O O . LYS B 1 134 ? -13.445 36.094 24.297 1 87.44 134 LYS B O 1
ATOM 5345 N N . CYS B 1 135 ? -12.336 35.875 26.203 1 89.62 135 CYS B N 1
ATOM 5346 C CA . CYS B 1 135 ? -11.617 34.656 25.766 1 89.62 135 CYS B CA 1
ATOM 5347 C C . CYS B 1 135 ? -12.586 33.562 25.406 1 89.62 135 CYS B C 1
ATOM 5349 O O . CYS B 1 135 ? -12.391 32.844 24.422 1 89.62 135 CYS B O 1
ATOM 5351 N N . HIS B 1 136 ? -13.586 33.438 26.156 1 93.62 136 HIS B N 1
ATOM 5352 C CA . HIS B 1 136 ? -14.516 32.312 25.984 1 93.62 136 HIS B CA 1
ATOM 5353 C C . HIS B 1 136 ? -15.609 32.688 24.984 1 93.62 136 HIS B C 1
ATOM 5355 O O . HIS B 1 136 ? -16.203 31.781 24.359 1 93.62 136 HIS B O 1
ATOM 5361 N N . SER B 1 137 ? -15.875 33.969 24.766 1 91.12 137 SER B N 1
ATOM 5362 C CA . SER B 1 137 ? -16.906 34.406 23.844 1 91.12 137 SER B CA 1
ATOM 5363 C C . SER B 1 137 ? -16.484 34.156 22.391 1 91.12 137 SER B C 1
ATOM 5365 O O . SER B 1 137 ? -17.328 33.969 21.516 1 91.12 137 SER B O 1
ATOM 5367 N N . VAL B 1 138 ? -15.195 34.156 22.156 1 93 138 VAL B N 1
ATOM 5368 C CA . VAL B 1 138 ? -14.664 33.969 20.812 1 93 138 VAL B CA 1
ATOM 5369 C C . VAL B 1 138 ? -14.797 32.531 20.375 1 93 138 VAL B C 1
ATOM 5371 O O . VAL B 1 138 ? -14.898 32.25 19.172 1 93 138 VAL B O 1
ATOM 5374 N N . VAL B 1 139 ? -14.883 31.625 21.297 1 96.38 139 VAL B N 1
ATOM 5375 C CA . VAL B 1 139 ? -14.906 30.203 21.016 1 96.38 139 VAL B CA 1
ATOM 5376 C C . VAL B 1 139 ? -16.312 29.781 20.594 1 96.38 139 VAL B C 1
ATOM 5378 O O . VAL B 1 139 ? -17.297 30.172 21.219 1 96.38 139 VAL B O 1
ATOM 5381 N N . LYS B 1 140 ? -16.406 29.031 19.5 1 96.25 140 LYS B N 1
ATOM 5382 C CA . LYS B 1 140 ? -17.672 28.516 19 1 96.25 140 LYS B CA 1
ATOM 5383 C C . LYS B 1 140 ? -17.594 27.016 18.734 1 96.25 140 LYS B C 1
ATOM 5385 O O . LYS B 1 140 ? -16.516 26.438 18.766 1 96.25 140 LYS B O 1
ATOM 5390 N N . ARG B 1 141 ? -18.781 26.438 18.516 1 95.69 141 ARG B N 1
ATOM 5391 C CA . ARG B 1 141 ? -18.844 25.031 18.109 1 95.69 141 ARG B CA 1
ATOM 5392 C C . ARG B 1 141 ? -18.047 24.781 16.844 1 95.69 141 ARG B C 1
ATOM 5394 O O . ARG B 1 141 ? -18.141 25.547 15.883 1 95.69 141 ARG B O 1
ATOM 5401 N N . GLY B 1 142 ? -17.25 23.766 16.859 1 96.69 142 GLY B N 1
ATOM 5402 C CA . GLY B 1 142 ? -16.422 23.422 15.719 1 96.69 142 GLY B CA 1
ATOM 5403 C C . GLY B 1 142 ? -14.977 23.828 15.883 1 96.69 142 GLY B C 1
ATOM 5404 O O . GLY B 1 142 ? -14.086 23.281 15.219 1 96.69 142 GLY B O 1
ATOM 5405 N N . ASP B 1 143 ? -14.719 24.812 16.75 1 98.19 143 ASP B N 1
ATOM 5406 C CA . ASP B 1 143 ? -13.359 25.297 16.969 1 98.19 143 ASP B CA 1
ATOM 5407 C C . ASP B 1 143 ? -12.5 24.203 17.609 1 98.19 143 ASP B C 1
ATOM 5409 O O . ASP B 1 143 ? -13.008 23.359 18.344 1 98.19 143 ASP B O 1
ATOM 5413 N N . ILE B 1 144 ? -11.258 24.234 17.297 1 98.5 144 ILE B N 1
ATOM 5414 C CA . ILE B 1 144 ? -10.273 23.422 18 1 98.5 144 ILE B CA 1
ATOM 5415 C C . ILE B 1 144 ? -9.586 24.25 19.078 1 98.5 144 ILE B C 1
ATOM 5417 O O . ILE B 1 144 ? -9.109 25.344 18.812 1 98.5 144 ILE B O 1
ATOM 5421 N N . VAL B 1 145 ? -9.523 23.703 20.328 1 98.44 145 VAL B N 1
ATOM 5422 C CA . VAL B 1 145 ? -8.953 24.469 21.438 1 98.44 145 VAL B CA 1
ATOM 5423 C C . VAL B 1 145 ? -8.016 23.562 22.25 1 98.44 145 VAL B C 1
ATOM 5425 O O . VAL B 1 145 ? -8.102 22.344 22.172 1 98.44 145 VAL B O 1
ATOM 5428 N N . GLY B 1 146 ? -7.059 24.172 22.875 1 98.19 146 GLY B N 1
ATOM 5429 C CA . GLY B 1 146 ? -6.242 23.562 23.906 1 98.19 146 GLY B CA 1
ATOM 5430 C C . GLY B 1 146 ? -6.656 23.969 25.312 1 98.19 146 GLY B C 1
ATOM 5431 O O . GLY B 1 146 ? -6.969 25.141 25.547 1 98.19 146 GLY B O 1
ATOM 5432 N N . ILE B 1 147 ? -6.699 23.016 26.188 1 98.06 147 ILE B N 1
ATOM 5433 C CA . ILE B 1 147 ? -7.129 23.25 27.547 1 98.06 147 ILE B CA 1
ATOM 5434 C C . ILE B 1 147 ? -6.004 22.891 28.516 1 98.06 147 ILE B C 1
ATOM 5436 O O . ILE B 1 147 ? -5.426 21.797 28.422 1 98.06 147 ILE B O 1
ATOM 5440 N N . ILE B 1 148 ? -5.645 23.75 29.359 1 98.06 148 ILE B N 1
ATOM 5441 C CA . ILE B 1 148 ? -4.773 23.484 30.5 1 98.06 148 ILE B CA 1
ATOM 5442 C C . ILE B 1 148 ? -5.566 23.594 31.797 1 98.06 148 ILE B C 1
ATOM 5444 O O . ILE B 1 148 ? -6.18 24.641 32.062 1 98.06 148 ILE B O 1
ATOM 5448 N N . GLY B 1 149 ? -5.586 22.547 32.531 1 98 149 GLY B N 1
ATOM 5449 C CA . GLY B 1 149 ? -6.363 22.562 33.75 1 98 149 GLY B CA 1
ATOM 5450 C C . GLY B 1 149 ? -6.145 21.328 34.625 1 98 149 GLY B C 1
ATOM 5451 O O . GLY B 1 149 ? -5.113 20.656 34.5 1 98 149 GLY B O 1
ATOM 5452 N N . TYR B 1 150 ? -7.066 21.094 35.625 1 97.69 150 TYR B N 1
ATOM 5453 C CA . TYR B 1 150 ? -6.926 19.953 36.531 1 97.69 150 TYR B CA 1
ATOM 5454 C C . TYR B 1 150 ? -8.141 19.047 36.438 1 97.69 150 TYR B C 1
ATOM 5456 O O . TYR B 1 150 ? -9.258 19.5 36.188 1 97.69 150 TYR B O 1
ATOM 5464 N N . PRO B 1 151 ? -7.945 17.766 36.594 1 98.12 151 PRO B N 1
ATOM 5465 C CA . PRO B 1 151 ? -9.055 16.812 36.531 1 98.12 151 PRO B CA 1
ATOM 5466 C C . PRO B 1 151 ? -9.969 16.891 37.75 1 98.12 151 PRO B C 1
ATOM 5468 O O . PRO B 1 151 ? -9.508 17.203 38.875 1 98.12 151 PRO B O 1
ATOM 5471 N N . GLY B 1 152 ? -11.234 16.641 37.531 1 97.38 152 GLY B N 1
ATOM 5472 C CA . GLY B 1 152 ? -12.195 16.562 38.594 1 97.38 152 GLY B CA 1
ATOM 5473 C C . GLY B 1 152 ? -13.562 16.078 38.156 1 97.38 152 GLY B C 1
ATOM 5474 O O . GLY B 1 152 ? -13.828 15.977 36.969 1 97.38 152 GLY B O 1
ATOM 5475 N N . ARG B 1 153 ? -14.344 15.703 39.062 1 96.56 153 ARG B N 1
ATOM 5476 C CA . ARG B 1 153 ? -15.75 15.383 38.812 1 96.56 153 ARG B CA 1
ATOM 5477 C C . ARG B 1 153 ? -16.656 16.391 39.5 1 96.56 153 ARG B C 1
ATOM 5479 O O . ARG B 1 153 ? -16.375 16.828 40.625 1 96.56 153 ARG B O 1
ATOM 5486 N N . SER B 1 154 ? -17.609 16.703 38.719 1 90.75 154 SER B N 1
ATOM 5487 C CA . SER B 1 154 ? -18.609 17.562 39.375 1 90.75 154 SER B CA 1
ATOM 5488 C C . SER B 1 154 ? -19.359 16.828 40.469 1 90.75 154 SER B C 1
ATOM 5490 O O . SER B 1 154 ? -19.234 15.609 40.594 1 90.75 154 SER B O 1
ATOM 5492 N N . SER B 1 155 ? -20.156 17.641 41.219 1 88.69 155 SER B N 1
ATOM 5493 C CA . SER B 1 155 ? -20.984 17.031 42.25 1 88.69 155 SER B CA 1
ATOM 5494 C C . SER B 1 155 ? -22 16.062 41.656 1 88.69 155 SER B C 1
ATOM 5496 O O . SER B 1 155 ? -22.406 15.102 42.312 1 88.69 155 SER B O 1
ATOM 5498 N N . ARG B 1 156 ? -22.359 16.234 40.406 1 89.88 156 ARG B N 1
ATOM 5499 C CA . ARG B 1 156 ? -23.312 15.391 39.719 1 89.88 156 ARG B CA 1
ATOM 5500 C C . ARG B 1 156 ? -22.641 14.172 39.094 1 89.88 156 ARG B C 1
ATOM 5502 O O . ARG B 1 156 ? -23.297 13.312 38.5 1 89.88 156 ARG B O 1
ATOM 5509 N N . GLY B 1 157 ? -21.312 14.148 39.188 1 91.88 157 GLY B N 1
ATOM 5510 C CA . GLY B 1 157 ? -20.594 12.93 38.812 1 91.88 157 GLY B CA 1
ATOM 5511 C C . GLY B 1 157 ? -20 12.992 37.438 1 91.88 157 GLY B C 1
ATOM 5512 O O . GLY B 1 157 ? -19.406 12.016 36.969 1 91.88 157 GLY B O 1
ATOM 5513 N N . GLU B 1 158 ? -20.109 14.055 36.812 1 94.94 158 GLU B N 1
ATOM 5514 C CA . GLU B 1 158 ? -19.562 14.148 35.469 1 94.94 158 GLU B CA 1
ATOM 5515 C C . GLU B 1 158 ? -18.062 14.453 35.5 1 94.94 158 GLU B C 1
ATOM 5517 O O . GLU B 1 158 ? -17.625 15.414 36.125 1 94.94 158 GLU B O 1
ATOM 5522 N N . LEU B 1 159 ? -17.312 13.57 34.906 1 97.62 159 LEU B N 1
ATOM 5523 C CA . LEU B 1 159 ? -15.867 13.812 34.781 1 97.62 159 LEU B CA 1
ATOM 5524 C C . LEU B 1 159 ? -15.594 15.008 33.875 1 97.62 159 LEU B C 1
ATOM 5526 O O . LEU B 1 159 ? -16.109 15.078 32.781 1 97.62 159 LEU B O 1
ATOM 5530 N N . SER B 1 160 ? -14.82 15.984 34.406 1 97.94 160 SER B N 1
ATOM 5531 C CA . SER B 1 160 ? -14.492 17.203 33.688 1 97.94 160 SER B CA 1
ATOM 5532 C C . SER B 1 160 ? -13.031 17.594 33.875 1 97.94 160 SER B C 1
ATOM 5534 O O . SER B 1 160 ? -12.352 17.062 34.75 1 97.94 160 SER B O 1
ATOM 5536 N N . ILE B 1 161 ? -12.516 18.297 32.938 1 98.12 161 ILE B N 1
ATOM 5537 C CA . ILE B 1 161 ? -11.312 19.078 33.188 1 98.12 161 ILE B CA 1
ATOM 5538 C C . ILE B 1 161 ? -11.688 20.516 33.531 1 98.12 161 ILE B C 1
ATOM 5540 O O . ILE B 1 161 ? -12.477 21.156 32.812 1 98.12 161 ILE B O 1
ATOM 5544 N N . PHE B 1 162 ? -11.25 20.938 34.656 1 97.19 162 PHE B N 1
ATOM 5545 C CA . PHE B 1 162 ? -11.477 22.312 35.094 1 97.19 162 PHE B CA 1
ATOM 5546 C C . PHE B 1 162 ? -10.406 23.25 34.531 1 97.19 162 PHE B C 1
ATOM 5548 O O . PHE B 1 162 ? -9.242 23.172 34.938 1 97.19 162 PHE B O 1
ATOM 5555 N N . ALA B 1 163 ? -10.773 24.141 33.656 1 97.25 163 ALA B N 1
ATOM 5556 C CA . ALA B 1 163 ? -9.844 24.875 32.812 1 97.25 163 ALA B CA 1
ATOM 5557 C C . ALA B 1 163 ? -9.203 26.031 33.562 1 97.25 163 ALA B C 1
ATOM 5559 O O . ALA B 1 163 ? -9.914 26.891 34.094 1 97.25 163 ALA B O 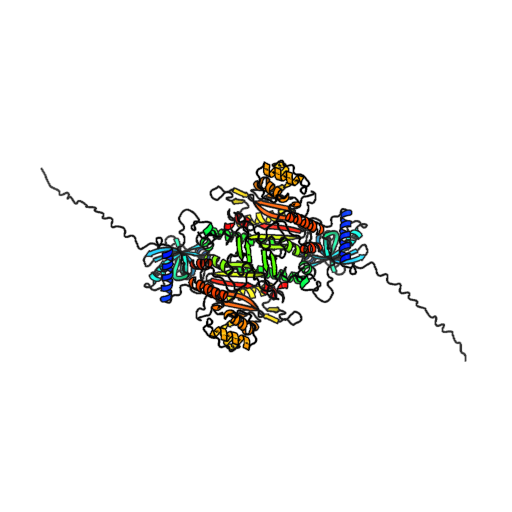1
ATOM 5560 N N . ARG B 1 164 ? -7.949 26.031 33.594 1 96.38 164 ARG B N 1
ATOM 5561 C CA . ARG B 1 164 ? -7.191 27.203 34.031 1 96.38 164 ARG B CA 1
ATOM 5562 C C . ARG B 1 164 ? -6.898 28.141 32.875 1 96.38 164 ARG B C 1
ATOM 5564 O O . ARG B 1 164 ? -6.82 29.359 33.031 1 96.38 164 ARG B O 1
ATOM 5571 N N . ASN B 1 165 ? -6.691 27.531 31.75 1 95.75 165 ASN B N 1
ATOM 5572 C CA . ASN B 1 165 ? -6.445 28.266 30.516 1 95.75 165 ASN B CA 1
ATOM 5573 C C . ASN B 1 165 ? -7.082 27.562 29.312 1 95.75 165 ASN B C 1
ATOM 5575 O O . ASN B 1 165 ? -7.172 26.328 29.281 1 95.75 165 ASN B O 1
ATOM 5579 N N . LEU B 1 166 ? -7.578 28.344 28.406 1 96.31 166 LEU B N 1
ATOM 5580 C CA . LEU B 1 166 ? -8.117 27.891 27.125 1 96.31 166 LEU B CA 1
ATOM 5581 C C . LEU B 1 166 ? -7.496 28.656 25.969 1 96.31 166 LEU B C 1
ATOM 5583 O O . LEU B 1 166 ? -7.484 29.875 25.969 1 96.31 166 LEU B O 1
ATOM 5587 N N . ILE B 1 167 ? -6.953 27.922 25.016 1 95.69 167 ILE B N 1
ATOM 5588 C CA . ILE B 1 167 ? -6.273 28.547 23.891 1 95.69 167 ILE B CA 1
ATOM 5589 C C . ILE B 1 167 ? -6.934 28.109 22.578 1 95.69 167 ILE B C 1
ATOM 5591 O O . ILE B 1 167 ? -7.102 26.906 22.328 1 95.69 167 ILE B O 1
ATOM 5595 N N . LEU B 1 168 ? -7.359 29.062 21.766 1 97.12 168 LEU B N 1
ATOM 5596 C CA . LEU B 1 168 ? -7.855 28.766 20.438 1 97.12 168 LEU B CA 1
ATOM 5597 C C . LEU B 1 168 ? -6.727 28.281 19.531 1 97.12 168 LEU B C 1
ATOM 5599 O O . LEU B 1 168 ? -5.695 28.938 19.406 1 97.12 168 LEU B O 1
ATOM 5603 N N . LEU B 1 169 ? -6.895 27.125 18.969 1 98.25 169 LEU B N 1
ATOM 5604 C CA . LEU B 1 169 ? -5.832 26.531 18.156 1 98.25 169 LEU B CA 1
ATOM 5605 C C . LEU B 1 169 ? -6.16 26.625 16.672 1 98.25 169 LEU B C 1
ATOM 5607 O O . LEU B 1 169 ? -5.258 26.688 15.836 1 98.25 169 LEU B O 1
ATOM 5611 N N . SER B 1 170 ? -7.414 26.516 16.312 1 98.44 170 SER B N 1
ATOM 5612 C CA . SER B 1 170 ? -7.898 26.641 14.938 1 98.44 170 SER B CA 1
ATOM 5613 C C . SER B 1 170 ? -9.398 26.922 14.906 1 98.44 170 SER B C 1
ATOM 5615 O O . SER B 1 170 ? -10.195 26.109 15.367 1 98.44 170 SER B O 1
ATOM 5617 N N . PRO B 1 171 ? -9.805 28.047 14.391 1 98 171 PRO B N 1
ATOM 5618 C CA . PRO B 1 171 ? -11.227 28.375 14.328 1 98 171 PRO B CA 1
ATOM 5619 C C . PRO B 1 171 ? -11.945 27.641 13.195 1 98 171 PRO B C 1
ATOM 5621 O O . PRO B 1 171 ? -11.367 27.422 12.133 1 98 171 PRO B O 1
ATOM 5624 N N . CYS B 1 172 ? -13.117 27.234 13.461 1 98.12 172 CYS B N 1
ATOM 5625 C CA . CYS B 1 172 ? -14.023 26.734 12.43 1 98.12 172 CYS B CA 1
ATOM 5626 C C . CYS B 1 172 ? -14.844 27.875 11.836 1 98.12 172 CYS B C 1
ATOM 5628 O O . CYS B 1 172 ? -15.602 28.547 12.539 1 98.12 172 CYS B O 1
ATOM 5630 N N . LEU B 1 173 ? -14.75 28.062 10.578 1 97.94 173 LEU B N 1
ATOM 5631 C CA . LEU B 1 173 ? -15.344 29.25 9.953 1 97.94 173 LEU B CA 1
ATOM 5632 C C . LEU B 1 173 ? -16.766 28.953 9.484 1 97.94 173 LEU B C 1
ATOM 5634 O O . LEU B 1 173 ? -17.484 29.875 9.078 1 97.94 173 LEU B O 1
ATOM 5638 N N . HIS B 1 174 ? -17.125 27.688 9.586 1 96 174 HIS B N 1
ATOM 5639 C CA . HIS B 1 174 ? -18.469 27.297 9.133 1 96 174 HIS B CA 1
ATOM 5640 C C . HIS B 1 174 ? -19.312 26.781 10.289 1 96 174 HIS B C 1
ATOM 5642 O O . HIS B 1 174 ? -18.766 26.281 11.281 1 96 174 HIS B O 1
ATOM 5648 N N . MET B 1 175 ? -20.625 26.922 10.094 1 91.75 175 MET B N 1
ATOM 5649 C CA . MET B 1 175 ? -21.547 26.297 11.039 1 91.75 175 MET B CA 1
ATOM 5650 C C . MET B 1 175 ? -21.562 24.781 10.859 1 91.75 175 MET B C 1
ATOM 5652 O O . MET B 1 175 ? -21.781 24.297 9.75 1 91.75 175 MET B O 1
ATOM 5656 N N . LEU B 1 176 ? -21.344 24.141 11.938 1 89.12 176 LEU B N 1
ATOM 5657 C CA . LEU B 1 176 ? -21.406 22.688 11.844 1 89.12 176 LEU B CA 1
ATOM 5658 C C . LEU B 1 176 ? -22.859 22.219 11.766 1 89.12 176 LEU B C 1
ATOM 5660 O O . LEU B 1 176 ? -23.734 22.781 12.422 1 89.12 176 LEU B O 1
ATOM 5664 N N . PRO B 1 177 ? -23.047 21.219 11 1 82.19 177 PRO B N 1
ATOM 5665 C CA . PRO B 1 177 ? -24.406 20.688 10.977 1 82.19 177 PRO B CA 1
ATOM 5666 C C . PRO B 1 177 ? -24.859 20.125 12.328 1 82.19 177 PRO B C 1
ATOM 5668 O O . PRO B 1 177 ? -24.031 19.594 13.078 1 82.19 177 PRO B O 1
ATOM 5671 N N . ASN B 1 178 ? -26.047 20.578 12.789 1 70.25 178 ASN B N 1
ATOM 5672 C CA . ASN B 1 178 ? -26.578 20.141 14.078 1 70.25 178 ASN B CA 1
ATOM 5673 C C . ASN B 1 178 ? -26.969 18.656 14.031 1 70.25 178 ASN B C 1
ATOM 5675 O O . ASN B 1 178 ? -27.422 18.156 13 1 70.25 178 ASN B O 1
ATOM 5679 N N . GLN B 1 179 ? -26.422 18 14.969 1 55.03 179 GLN B N 1
ATOM 5680 C CA . GLN B 1 179 ? -26.906 16.625 15.086 1 55.03 179 GLN B CA 1
ATOM 5681 C C . GLN B 1 179 ? -28.406 16.594 15.312 1 55.03 179 GLN B C 1
ATOM 5683 O O . GLN B 1 179 ? -28.906 17.062 16.344 1 55.03 179 GLN B O 1
ATOM 5688 N N . ARG B 1 180 ? -29.281 17.062 14.516 1 46.84 180 ARG B N 1
ATOM 5689 C CA . ARG B 1 180 ? -30.688 16.844 14.844 1 46.84 180 ARG B CA 1
ATOM 5690 C C . ARG B 1 180 ? -30.875 15.461 15.477 1 46.84 180 ARG B C 1
ATOM 5692 O O . ARG B 1 180 ? -30.156 14.516 15.156 1 46.84 180 ARG B O 1
ATOM 5699 N N . THR B 1 181 ? -31.688 15.398 16.719 1 40.56 181 THR B N 1
ATOM 5700 C CA . THR B 1 181 ? -32.062 14.281 17.578 1 40.56 181 THR B CA 1
ATOM 5701 C C . THR B 1 181 ? -32.062 12.969 16.797 1 40.56 181 THR B C 1
ATOM 5703 O O . THR B 1 181 ? -31.781 11.906 17.359 1 40.56 181 THR B O 1
ATOM 5706 N N . GLY B 1 182 ? -32.938 12.812 15.75 1 34 182 GLY B N 1
ATOM 5707 C CA . GLY B 1 182 ? -33.375 11.492 15.336 1 34 182 GLY B CA 1
ATOM 5708 C C . GLY B 1 182 ? -32.469 10.836 14.32 1 34 182 GLY B C 1
ATOM 5709 O O . GLY B 1 182 ? -32.5 9.617 14.141 1 34 182 GLY B O 1
ATOM 5710 N N . SER B 1 183 ? -32.406 11.445 13.125 1 36.28 183 SER B N 1
ATOM 5711 C CA . SER B 1 183 ? -31.75 10.711 12.039 1 36.28 183 SER B CA 1
ATOM 5712 C C . SER B 1 183 ? -30.219 10.805 12.141 1 36.28 183 SER B C 1
ATOM 5714 O O . SER B 1 183 ? -29.688 11.859 12.492 1 36.28 183 SER B O 1
ATOM 5716 N N . CYS B 1 184 ? -29.531 9.852 12.375 1 39.81 184 CYS B N 1
ATOM 5717 C CA . CYS B 1 184 ? -28.125 9.523 12.602 1 39.81 184 CYS B CA 1
ATOM 5718 C C . CYS B 1 184 ? -27.219 10.383 11.734 1 39.81 184 CYS B C 1
ATOM 5720 O O . CYS B 1 184 ? -26 10.352 11.883 1 39.81 184 CYS B O 1
ATOM 5722 N N . THR B 1 185 ? -27.547 10.805 10.555 1 46.62 185 THR B N 1
ATOM 5723 C CA . THR B 1 185 ? -26.547 11.422 9.688 1 46.62 185 THR B CA 1
ATOM 5724 C C . THR B 1 185 ? -26.719 12.945 9.664 1 46.62 185 THR B C 1
ATOM 5726 O O . THR B 1 185 ? -27.766 13.453 9.25 1 46.62 185 THR B O 1
ATOM 5729 N N . ALA B 1 186 ? -26.094 13.805 10.531 1 45.78 186 ALA B N 1
ATOM 5730 C CA . ALA B 1 186 ? -26.109 15.266 10.578 1 45.78 186 ALA B CA 1
ATOM 5731 C C . ALA B 1 186 ? -25.906 15.859 9.188 1 45.78 186 ALA B C 1
ATOM 5733 O O . ALA B 1 186 ? -26.453 16.906 8.859 1 45.78 186 ALA B O 1
ATOM 5734 N N . VAL B 1 187 ? -24.922 15.398 8.539 1 54.06 187 VAL B N 1
ATOM 5735 C CA . VAL B 1 187 ? -24.703 15.852 7.172 1 54.06 187 VAL B CA 1
ATOM 5736 C C . VAL B 1 187 ? -25.625 15.086 6.223 1 54.06 187 VAL B C 1
ATOM 5738 O O . VAL B 1 187 ? -25.531 13.859 6.105 1 54.06 187 VAL B O 1
ATOM 5741 N N . ALA B 1 188 ? -26.922 15.461 5.996 1 55.72 188 ALA B N 1
ATOM 5742 C CA . ALA B 1 188 ? -28.109 14.805 5.445 1 55.72 188 ALA B CA 1
ATOM 5743 C C . ALA B 1 188 ? -27.781 14.094 4.137 1 55.72 188 ALA B C 1
ATOM 5745 O O . ALA B 1 188 ? -28.328 13.023 3.848 1 55.72 188 ALA B O 1
ATOM 5746 N N . GLY B 1 189 ? -26.938 14.625 3.248 1 76 189 GLY B N 1
ATOM 5747 C CA . GLY B 1 189 ? -26.922 13.914 1.981 1 76 189 GLY B CA 1
ATOM 5748 C C . GLY B 1 189 ? -25.688 13.055 1.794 1 76 189 GLY B C 1
ATOM 5749 O O . GLY B 1 189 ? -24.562 13.484 2.088 1 76 189 GLY B O 1
ATOM 5750 N N . LYS B 1 190 ? -25.938 11.695 1.578 1 79.75 190 LYS B N 1
ATOM 5751 C CA . LYS B 1 190 ? -24.891 10.711 1.32 1 79.75 190 LYS B CA 1
ATOM 5752 C C . LYS B 1 190 ? -23.812 11.289 0.412 1 79.75 190 LYS B C 1
ATOM 5754 O O . LYS B 1 190 ? -22.609 11.055 0.63 1 79.75 190 LYS B O 1
ATOM 5759 N N . GLU B 1 191 ? -24.203 12.047 -0.423 1 84.44 191 GLU B N 1
ATOM 5760 C CA . GLU B 1 191 ? -23.25 12.602 -1.383 1 84.44 191 GLU B CA 1
ATOM 5761 C C . GLU B 1 191 ? -22.312 13.594 -0.713 1 84.44 191 GLU B C 1
ATOM 5763 O O . GLU B 1 191 ? -21.094 13.555 -0.945 1 84.44 191 GLU B O 1
ATOM 5768 N N . THR B 1 192 ? -22.891 14.43 0.097 1 84.69 192 THR B N 1
ATOM 5769 C CA . THR B 1 192 ? -22.078 15.414 0.802 1 84.69 192 THR B CA 1
ATOM 5770 C C . THR B 1 192 ? -21.109 14.719 1.759 1 84.69 192 THR B C 1
ATOM 5772 O O . THR B 1 192 ? -19.953 15.133 1.887 1 84.69 192 THR B O 1
ATOM 5775 N N . ARG B 1 193 ? -21.578 13.688 2.355 1 88.81 193 ARG B N 1
ATOM 5776 C CA . ARG B 1 193 ? -20.75 12.938 3.289 1 88.81 193 ARG B CA 1
ATOM 5777 C C . ARG B 1 193 ? -19.531 12.359 2.59 1 88.81 193 ARG B C 1
ATOM 5779 O O . ARG B 1 193 ? -18.406 12.438 3.107 1 88.81 193 ARG B O 1
ATOM 5786 N N . TYR B 1 194 ? -19.812 11.852 1.405 1 89.44 194 TYR B N 1
ATOM 5787 C CA . TYR B 1 194 ? -18.734 11.195 0.671 1 89.44 194 TYR B CA 1
ATOM 5788 C C . TYR B 1 194 ? -17.766 12.219 0.083 1 89.44 194 TYR B C 1
ATOM 5790 O O . TYR B 1 194 ? -16.562 11.977 0.013 1 89.44 194 TYR B O 1
ATOM 5798 N N . ARG B 1 195 ? -18.25 13.359 -0.292 1 89.44 195 ARG B N 1
ATOM 5799 C CA . ARG B 1 195 ? -17.422 14.398 -0.901 1 89.44 195 ARG B CA 1
ATOM 5800 C C . ARG B 1 195 ? -16.656 15.172 0.159 1 89.44 195 ARG B C 1
ATOM 5802 O O . ARG B 1 195 ? -15.555 15.664 -0.104 1 89.44 195 ARG B O 1
ATOM 5809 N N . GLN B 1 196 ? -17.297 15.297 1.3 1 92.81 196 GLN B N 1
ATOM 5810 C CA . GLN B 1 196 ? -16.672 15.977 2.424 1 92.81 196 GLN B CA 1
ATOM 5811 C C . GLN B 1 196 ? -16.469 15.031 3.604 1 92.81 196 GLN B C 1
ATOM 5813 O O . GLN B 1 196 ? -17.031 15.234 4.676 1 92.81 196 GLN B O 1
ATOM 5818 N N . ARG B 1 197 ? -15.602 14.133 3.365 1 94.44 197 ARG B N 1
ATOM 5819 C CA . ARG B 1 197 ? -15.367 13.055 4.328 1 94.44 197 ARG B CA 1
ATOM 5820 C C . ARG B 1 197 ? -14.922 13.617 5.672 1 94.44 197 ARG B C 1
ATOM 5822 O O . ARG B 1 197 ? -15.266 13.078 6.723 1 94.44 197 ARG B O 1
ATOM 5829 N N . TYR B 1 198 ? -14.172 14.766 5.68 1 95.44 198 TYR B N 1
ATOM 5830 C CA . TYR B 1 198 ? -13.758 15.383 6.938 1 95.44 198 TYR B CA 1
ATOM 5831 C C . TYR B 1 198 ? -14.961 15.797 7.762 1 95.44 198 TYR B C 1
ATOM 5833 O O . TYR B 1 198 ? -14.969 15.648 8.984 1 95.44 198 TYR B O 1
ATOM 5841 N N . LEU B 1 199 ? -15.977 16.281 7.094 1 93.69 199 LEU B N 1
ATOM 5842 C CA . LEU B 1 199 ? -17.203 16.672 7.793 1 93.69 199 LEU B CA 1
ATOM 5843 C C . LEU B 1 199 ? -17.938 15.453 8.32 1 93.69 199 LEU B C 1
ATOM 5845 O O . LEU B 1 199 ? -18.453 15.469 9.445 1 93.69 199 LEU B O 1
ATOM 5849 N N . ASP B 1 200 ? -17.938 14.43 7.473 1 93.19 200 ASP B N 1
ATOM 5850 C CA . ASP B 1 200 ? -18.547 13.164 7.871 1 93.19 200 ASP B CA 1
ATOM 5851 C C . ASP B 1 200 ? -17.875 12.602 9.125 1 93.19 200 ASP B C 1
ATOM 5853 O O . ASP B 1 200 ? -18.562 12.203 10.07 1 93.19 200 ASP B O 1
ATOM 5857 N N . LEU B 1 201 ? -16.625 12.633 9.156 1 94.06 201 LEU B N 1
ATOM 5858 C CA . LEU B 1 201 ? -15.836 12.125 10.273 1 94.06 201 LEU B CA 1
ATOM 5859 C C . LEU B 1 201 ? -16.062 12.961 11.523 1 94.06 201 LEU B C 1
ATOM 5861 O O . LEU B 1 201 ? -16.062 12.43 12.641 1 94.06 201 LEU B O 1
ATOM 5865 N N . MET B 1 202 ? -16.344 14.211 11.406 1 91.56 202 MET B N 1
ATOM 5866 C CA . MET B 1 202 ? -16.516 15.125 12.523 1 91.56 202 MET B CA 1
ATOM 5867 C C . MET B 1 202 ? -17.828 14.859 13.25 1 91.56 202 MET B C 1
ATOM 5869 O O . MET B 1 202 ? -17.891 14.891 14.477 1 91.56 202 MET B O 1
ATOM 5873 N N . VAL B 1 203 ? -18.812 14.562 12.453 1 88.19 203 VAL B N 1
ATOM 5874 C CA . VAL B 1 203 ? -20.141 14.617 13.031 1 88.19 203 VAL B CA 1
ATOM 5875 C C . VAL B 1 203 ? -20.656 13.195 13.266 1 88.19 203 VAL B C 1
ATOM 5877 O O . VAL B 1 203 ? -21.469 12.961 14.164 1 88.19 203 VAL B O 1
ATOM 5880 N N . ASN B 1 204 ? -20.156 12.258 12.445 1 87.12 204 ASN B N 1
ATOM 5881 C CA . ASN B 1 204 ? -20.609 10.883 12.57 1 87.12 204 ASN B CA 1
ATOM 5882 C C . ASN B 1 204 ? -19.531 9.984 13.18 1 87.12 204 ASN B C 1
ATOM 5884 O O . ASN B 1 204 ? -18.656 9.508 12.477 1 87.12 204 ASN B O 1
ATOM 5888 N N . HIS B 1 205 ? -19.781 9.648 14.375 1 82.69 205 HIS B N 1
ATOM 5889 C CA . HIS B 1 205 ? -18.766 8.906 15.102 1 82.69 205 HIS B CA 1
ATOM 5890 C C . HIS B 1 205 ? -18.641 7.48 14.57 1 82.69 205 HIS B C 1
ATOM 5892 O O . HIS B 1 205 ? -17.578 6.863 14.68 1 82.69 205 HIS B O 1
ATOM 5898 N N . GLN B 1 206 ? -19.703 6.961 13.969 1 88.56 206 GLN B N 1
ATOM 5899 C CA . GLN B 1 206 ? -19.703 5.605 13.43 1 88.56 206 GLN B CA 1
ATOM 5900 C C . GLN B 1 206 ? -18.719 5.477 12.266 1 88.56 206 GLN B C 1
ATOM 5902 O O . GLN B 1 206 ? -18.172 4.402 12.031 1 88.56 206 GLN B O 1
ATOM 5907 N N . VAL B 1 207 ? -18.5 6.582 11.617 1 92.56 207 VAL B N 1
ATOM 5908 C CA . VAL B 1 207 ? -17.625 6.57 10.453 1 92.56 207 VAL B CA 1
ATOM 5909 C C . VAL B 1 207 ? -16.203 6.238 10.883 1 92.56 207 VAL B C 1
ATOM 5911 O O . VAL B 1 207 ? -15.492 5.492 10.203 1 92.56 207 VAL B O 1
ATOM 5914 N N . ARG B 1 208 ? -15.781 6.73 11.977 1 92.81 208 ARG B N 1
ATOM 5915 C CA . ARG B 1 208 ? -14.461 6.434 12.508 1 92.81 208 ARG B CA 1
ATOM 5916 C C . ARG B 1 208 ? -14.297 4.941 12.773 1 92.81 208 ARG B C 1
ATOM 5918 O O . ARG B 1 208 ? -13.227 4.375 12.523 1 92.81 208 ARG B O 1
ATOM 5925 N N . HIS B 1 209 ? -15.344 4.406 13.258 1 94.19 209 HIS B N 1
ATOM 5926 C CA . HIS B 1 209 ? -15.32 2.977 13.547 1 94.19 209 HIS B CA 1
ATOM 5927 C C . HIS B 1 209 ? -15.133 2.158 12.273 1 94.19 209 HIS B C 1
ATOM 5929 O O . HIS B 1 209 ? -14.422 1.148 12.273 1 94.19 209 HIS B O 1
ATOM 5935 N N . ILE B 1 210 ? -15.734 2.549 11.25 1 96.62 210 ILE B N 1
ATOM 5936 C CA . ILE B 1 210 ? -15.641 1.86 9.969 1 96.62 210 ILE B CA 1
ATOM 5937 C C . ILE B 1 210 ? -14.188 1.809 9.516 1 96.62 210 ILE B C 1
ATOM 5939 O O . ILE B 1 210 ? -13.672 0.739 9.18 1 96.62 210 ILE B O 1
ATOM 5943 N N . PHE B 1 211 ? -13.516 2.904 9.625 1 96.19 211 PHE B N 1
ATOM 5944 C CA . PHE B 1 211 ? -12.172 2.973 9.07 1 96.19 211 PHE B CA 1
ATOM 5945 C C . PHE B 1 211 ? -11.156 2.371 10.031 1 96.19 211 PHE B C 1
ATOM 5947 O O . PHE B 1 211 ? -10.109 1.866 9.602 1 96.19 211 PHE B O 1
ATOM 5954 N N . ARG B 1 212 ? -11.453 2.389 11.289 1 95.56 212 ARG B N 1
ATOM 5955 C CA . ARG B 1 212 ? -10.633 1.624 12.219 1 95.56 212 ARG B CA 1
ATOM 5956 C C . ARG B 1 212 ? -10.75 0.128 11.953 1 95.56 212 ARG B C 1
ATOM 5958 O O . ARG B 1 212 ? -9.742 -0.591 11.977 1 95.56 212 ARG B O 1
ATOM 5965 N N . THR B 1 213 ? -11.969 -0.303 11.742 1 97.56 213 THR B N 1
ATOM 5966 C CA . THR B 1 213 ? -12.203 -1.707 11.422 1 97.56 213 THR B CA 1
ATOM 5967 C C . THR B 1 213 ? -11.477 -2.086 10.125 1 97.56 213 THR B C 1
ATOM 5969 O O . THR B 1 213 ? -10.859 -3.15 10.047 1 97.56 213 THR B O 1
ATOM 5972 N N . ARG B 1 214 ? -11.578 -1.244 9.109 1 97.88 214 ARG B N 1
ATOM 5973 C CA . ARG B 1 214 ? -10.875 -1.484 7.852 1 97.88 214 ARG B CA 1
ATOM 5974 C C . ARG B 1 214 ? -9.375 -1.659 8.086 1 97.88 214 ARG B C 1
ATOM 5976 O O . ARG B 1 214 ? -8.766 -2.576 7.539 1 97.88 214 ARG B O 1
ATOM 5983 N N . SER B 1 215 ? -8.805 -0.779 8.859 1 96.81 215 SER B N 1
ATOM 5984 C CA . SER B 1 215 ? -7.387 -0.863 9.18 1 96.81 215 SER B CA 1
ATOM 5985 C C . SER B 1 215 ? -7.059 -2.17 9.891 1 96.81 215 SER B C 1
ATOM 5987 O O . SER B 1 215 ? -6.012 -2.773 9.648 1 96.81 215 SER B O 1
ATOM 5989 N N . ARG B 1 216 ? -7.891 -2.576 10.758 1 97.38 216 ARG B N 1
ATOM 5990 C CA . ARG B 1 216 ? -7.691 -3.822 11.492 1 97.38 216 ARG B CA 1
ATOM 5991 C C . ARG B 1 216 ? -7.754 -5.023 10.562 1 97.38 216 ARG B C 1
ATOM 5993 O O . ARG B 1 216 ? -7.031 -6.008 10.75 1 97.38 216 ARG B O 1
ATOM 6000 N N . VAL B 1 217 ? -8.656 -4.969 9.602 1 98.5 217 VAL B N 1
ATOM 6001 C CA . VAL B 1 217 ? -8.742 -6.023 8.602 1 98.5 217 VAL B CA 1
ATOM 6002 C C . VAL B 1 217 ? -7.398 -6.168 7.883 1 98.5 217 VAL B C 1
ATOM 6004 O O . VAL B 1 217 ? -6.863 -7.273 7.77 1 98.5 217 VAL B O 1
ATOM 6007 N N . ILE B 1 218 ? -6.844 -5.094 7.445 1 98.06 218 ILE B N 1
ATOM 6008 C CA . ILE B 1 218 ? -5.59 -5.086 6.703 1 98.06 218 ILE B CA 1
ATOM 6009 C C . ILE B 1 218 ? -4.457 -5.578 7.598 1 98.06 218 ILE B C 1
ATOM 6011 O O . ILE B 1 218 ? -3.641 -6.406 7.18 1 98.06 218 ILE B O 1
ATOM 6015 N N . SER B 1 219 ? -4.434 -5.07 8.773 1 96.94 219 SER B N 1
ATOM 6016 C CA . SER B 1 219 ? -3.402 -5.469 9.727 1 96.94 219 SER B CA 1
ATOM 6017 C C . SER B 1 219 ? -3.471 -6.961 10.023 1 96.94 219 SER B C 1
ATOM 6019 O O . SER B 1 219 ? -2.438 -7.621 10.164 1 96.94 219 SER B O 1
ATOM 6021 N N . PHE B 1 220 ? -4.656 -7.465 10.18 1 98.31 220 PHE B N 1
ATOM 6022 C CA . PHE B 1 220 ? -4.828 -8.891 10.43 1 98.31 220 PHE B CA 1
ATOM 6023 C C . PHE B 1 220 ? -4.258 -9.719 9.281 1 98.31 220 PHE B C 1
ATOM 6025 O O . PHE B 1 220 ? -3.508 -10.672 9.508 1 98.31 220 PHE B O 1
ATOM 6032 N N . ILE B 1 221 ? -4.641 -9.375 8.102 1 98.5 221 ILE B N 1
ATOM 6033 C CA . ILE B 1 221 ? -4.207 -10.125 6.926 1 98.5 221 ILE B CA 1
ATOM 6034 C C . ILE B 1 221 ? -2.682 -10.109 6.84 1 98.5 221 ILE B C 1
ATOM 6036 O O . ILE B 1 221 ? -2.057 -11.141 6.586 1 98.5 221 ILE B O 1
ATOM 6040 N N . ARG B 1 222 ? -2.104 -8.961 7.027 1 97.62 222 ARG B N 1
ATOM 6041 C CA . ARG B 1 222 ? -0.651 -8.836 6.977 1 97.62 222 ARG B CA 1
ATOM 6042 C C . ARG B 1 222 ? 0.009 -9.742 8.016 1 97.62 222 ARG B C 1
ATOM 6044 O O . ARG B 1 222 ? 0.957 -10.469 7.699 1 97.62 222 ARG B O 1
ATOM 6051 N N . ARG B 1 223 ? -0.43 -9.641 9.211 1 97.19 223 ARG B N 1
ATOM 6052 C CA . ARG B 1 223 ? 0.135 -10.469 10.273 1 97.19 223 ARG B CA 1
ATOM 6053 C C . ARG B 1 223 ? -0.033 -11.953 9.961 1 97.19 223 ARG B C 1
ATOM 6055 O O . ARG B 1 223 ? 0.891 -12.742 10.164 1 97.19 223 ARG B O 1
ATOM 6062 N N . PHE B 1 224 ? -1.212 -12.328 9.539 1 98.5 224 PHE B N 1
ATOM 6063 C CA . PHE B 1 224 ? -1.518 -13.711 9.195 1 98.5 224 PHE B CA 1
ATOM 6064 C C . PHE B 1 224 ? -0.526 -14.242 8.164 1 98.5 224 PHE B C 1
ATOM 6066 O O . PHE B 1 224 ? -0.015 -15.359 8.305 1 98.5 224 PHE B O 1
ATOM 6073 N N . LEU B 1 225 ? -0.287 -13.492 7.125 1 98.5 225 LEU B N 1
ATOM 6074 C CA . LEU B 1 225 ? 0.596 -13.914 6.043 1 98.5 225 LEU B CA 1
ATOM 6075 C C . LEU B 1 225 ? 2.057 -13.852 6.477 1 98.5 225 LEU B C 1
ATOM 6077 O O . LEU B 1 225 ? 2.844 -14.742 6.152 1 98.5 225 LEU B O 1
ATOM 6081 N N . ASP B 1 226 ? 2.408 -12.812 7.238 1 96.5 226 ASP B N 1
ATOM 6082 C CA . ASP B 1 226 ? 3.77 -12.695 7.75 1 96.5 226 ASP B CA 1
ATOM 6083 C C . ASP B 1 226 ? 4.133 -13.906 8.617 1 96.5 226 ASP B C 1
ATOM 6085 O O . ASP B 1 226 ? 5.238 -14.438 8.508 1 96.5 226 ASP B O 1
ATOM 6089 N N . GLU B 1 227 ? 3.221 -14.289 9.414 1 97 227 GLU B N 1
ATOM 6090 C CA . GLU B 1 227 ? 3.445 -15.414 10.312 1 97 227 GLU B CA 1
ATOM 6091 C C . GLU B 1 227 ? 3.627 -16.719 9.531 1 97 227 GLU B C 1
ATOM 6093 O O . GLU B 1 227 ? 4.113 -17.703 10.078 1 97 227 GLU B O 1
ATOM 6098 N N . ARG B 1 228 ? 3.256 -16.719 8.367 1 96.75 228 ARG B N 1
ATOM 6099 C CA . ARG B 1 228 ? 3.373 -17.891 7.516 1 96.75 228 ARG B CA 1
ATOM 6100 C C . ARG B 1 228 ? 4.465 -17.703 6.469 1 96.75 228 ARG B C 1
ATOM 6102 O O . ARG B 1 228 ? 4.445 -18.344 5.418 1 96.75 228 ARG B O 1
ATOM 6109 N N . ASN B 1 229 ? 5.32 -16.75 6.629 1 94.62 229 ASN B N 1
ATOM 6110 C CA . ASN B 1 229 ? 6.57 -16.531 5.914 1 94.62 229 ASN B CA 1
ATOM 6111 C C . ASN B 1 229 ? 6.324 -15.992 4.508 1 94.62 229 ASN B C 1
ATOM 6113 O O . ASN B 1 229 ? 7.102 -16.266 3.592 1 94.62 229 ASN B O 1
ATOM 6117 N N . PHE B 1 230 ? 5.188 -15.391 4.301 1 97.88 230 PHE B N 1
ATOM 6118 C CA . PHE B 1 230 ? 5.008 -14.648 3.061 1 97.88 230 PHE B CA 1
ATOM 6119 C C . PHE B 1 230 ? 5.805 -13.352 3.082 1 97.88 230 PHE B C 1
ATOM 6121 O O . PHE B 1 230 ? 5.906 -12.695 4.121 1 97.88 230 PHE B O 1
ATOM 6128 N N . LEU B 1 231 ? 6.32 -13 1.962 1 97.62 231 LEU B N 1
ATOM 6129 C CA . LEU B 1 231 ? 7.035 -11.734 1.807 1 97.62 231 LEU B CA 1
ATOM 6130 C C . LEU B 1 231 ? 6.148 -10.688 1.151 1 97.62 231 LEU B C 1
ATOM 6132 O O . LEU B 1 231 ? 5.617 -10.906 0.059 1 97.62 231 LEU B O 1
ATOM 6136 N N . GLU B 1 232 ? 5.938 -9.586 1.844 1 98.06 232 GLU B N 1
ATOM 6137 C CA . GLU B 1 232 ? 5.207 -8.477 1.229 1 98.06 232 GLU B CA 1
ATOM 6138 C C . GLU B 1 232 ? 6.051 -7.785 0.164 1 98.06 232 GLU B C 1
ATOM 6140 O O . GLU B 1 232 ? 7.195 -7.41 0.418 1 98.06 232 GLU B O 1
ATOM 6145 N N . VAL B 1 233 ? 5.504 -7.617 -1.033 1 98 233 VAL B N 1
ATOM 6146 C CA . VAL B 1 233 ? 6.223 -7.016 -2.15 1 98 233 VAL B CA 1
ATOM 6147 C C . VAL B 1 233 ? 5.352 -5.953 -2.814 1 98 233 VAL B C 1
ATOM 6149 O O . VAL B 1 233 ? 4.188 -5.773 -2.439 1 98 233 VAL B O 1
ATOM 6152 N N . GLU B 1 234 ? 5.938 -5.156 -3.666 1 96.5 234 GLU B N 1
ATOM 6153 C CA . GLU B 1 234 ? 5.234 -4.156 -4.461 1 96.5 234 GLU B CA 1
ATOM 6154 C C . GLU B 1 234 ? 5.504 -4.348 -5.953 1 96.5 234 GLU B C 1
ATOM 6156 O O . GLU B 1 234 ? 6.656 -4.508 -6.363 1 96.5 234 GLU B O 1
ATOM 6161 N N . THR B 1 235 ? 4.488 -4.371 -6.691 1 96.88 235 THR B N 1
ATOM 6162 C CA . THR B 1 235 ? 4.602 -4.465 -8.141 1 96.88 235 THR B CA 1
ATOM 6163 C C . THR B 1 235 ? 4.164 -3.16 -8.805 1 96.88 235 THR B C 1
ATOM 6165 O O . THR B 1 235 ? 3.596 -2.287 -8.148 1 96.88 235 THR B O 1
ATOM 6168 N N . PRO B 1 236 ? 4.445 -2.973 -10.031 1 95.62 236 PRO B N 1
ATOM 6169 C CA . PRO B 1 236 ? 4.148 -1.7 -10.695 1 95.62 236 PRO B CA 1
ATOM 6170 C C . PRO B 1 236 ? 2.648 -1.424 -10.789 1 95.62 236 PRO B C 1
ATOM 6172 O O . PRO B 1 236 ? 1.859 -2.344 -11.016 1 95.62 236 PRO B O 1
ATOM 6175 N N . MET B 1 237 ? 2.357 -0.134 -10.711 1 96.56 237 MET B N 1
ATOM 6176 C CA . MET B 1 237 ? 0.982 0.315 -10.906 1 96.56 237 MET B CA 1
ATOM 6177 C C . MET B 1 237 ? 0.741 0.713 -12.359 1 96.56 237 MET B C 1
ATOM 6179 O O . MET B 1 237 ? -0.387 0.637 -12.844 1 96.56 237 MET B O 1
ATOM 6183 N N . MET B 1 238 ? 1.711 1.143 -12.977 1 95.06 238 MET B N 1
ATOM 6184 C CA . MET B 1 238 ? 1.659 1.453 -14.406 1 95.06 238 MET B CA 1
ATOM 6185 C C . MET B 1 238 ? 2.379 0.385 -15.219 1 95.06 238 MET B C 1
ATOM 6187 O O . MET B 1 238 ? 3.594 0.217 -15.094 1 95.06 238 MET B O 1
ATOM 6191 N N . ASN B 1 239 ? 1.605 -0.272 -16.078 1 93 239 ASN B N 1
ATOM 6192 C CA . ASN B 1 239 ? 2.131 -1.392 -16.844 1 93 239 ASN B CA 1
ATOM 6193 C C . ASN B 1 239 ? 2.236 -1.048 -18.328 1 93 239 ASN B C 1
ATOM 6195 O O . ASN B 1 239 ? 1.531 -0.164 -18.812 1 93 239 ASN B O 1
ATOM 6199 N N . LEU B 1 240 ? 3.15 -1.716 -19 1 88 240 LEU B N 1
ATOM 6200 C CA . LEU B 1 240 ? 3.242 -1.573 -20.438 1 88 240 LEU B CA 1
ATOM 6201 C C . LEU B 1 240 ? 2.084 -2.283 -21.141 1 88 240 LEU B C 1
ATOM 6203 O O . LEU B 1 240 ? 1.607 -1.831 -22.172 1 88 240 LEU B O 1
ATOM 6207 N N . ILE B 1 241 ? 1.748 -3.383 -20.578 1 86.88 241 ILE B N 1
ATOM 6208 C CA . ILE B 1 241 ? 0.632 -4.188 -21.062 1 86.88 241 ILE B CA 1
ATOM 6209 C C . ILE B 1 241 ? -0.374 -4.41 -19.938 1 86.88 241 ILE B C 1
ATOM 6211 O O . ILE B 1 241 ? 0.013 -4.668 -18.797 1 86.88 241 ILE B O 1
ATOM 6215 N N . SER B 1 242 ? -1.6 -4.133 -20.359 1 84 242 SER B N 1
ATOM 6216 C CA . SER B 1 242 ? -2.617 -4.43 -19.359 1 84 242 SER B CA 1
ATOM 6217 C C . SER B 1 242 ? -2.904 -5.926 -19.281 1 84 242 SER B C 1
ATOM 6219 O O . SER B 1 242 ? -3.121 -6.57 -20.312 1 84 242 SER B O 1
ATOM 6221 N N . GLY B 1 243 ? -2.803 -6.52 -18.156 1 80.19 243 GLY B N 1
ATOM 6222 C CA . GLY B 1 243 ? -3.047 -7.945 -18.016 1 80.19 243 GLY B CA 1
ATOM 6223 C C . GLY B 1 243 ? -3.342 -8.367 -16.594 1 80.19 243 GLY B C 1
ATOM 6224 O O . GLY B 1 243 ? -3.387 -7.531 -15.688 1 80.19 243 GLY B O 1
ATOM 6225 N N . GLY B 1 244 ? -3.742 -9.672 -16.422 1 81.06 244 GLY B N 1
ATOM 6226 C CA . GLY B 1 244 ? -3.977 -10.266 -15.109 1 81.06 244 GLY B CA 1
ATOM 6227 C C . GLY B 1 244 ? -5.445 -10.336 -14.742 1 81.06 244 GLY B C 1
ATOM 6228 O O . GLY B 1 244 ? -5.809 -10.945 -13.727 1 81.06 244 GLY B O 1
ATOM 6229 N N . ALA B 1 245 ? -6.234 -9.625 -15.492 1 81.5 245 ALA B N 1
ATOM 6230 C CA . ALA B 1 245 ? -7.684 -9.656 -15.305 1 81.5 245 ALA B CA 1
ATOM 6231 C C . ALA B 1 245 ? -8.406 -9.234 -16.578 1 81.5 245 ALA B C 1
ATOM 6233 O O . ALA B 1 245 ? -7.777 -8.789 -17.547 1 81.5 245 ALA B O 1
ATOM 6234 N N . SER B 1 246 ? -9.625 -9.578 -16.578 1 77.94 246 SER B N 1
ATOM 6235 C CA . SER B 1 246 ? -10.484 -9.102 -17.656 1 77.94 246 SER B CA 1
ATOM 6236 C C . SER B 1 246 ? -11.211 -7.824 -17.266 1 77.94 246 SER B C 1
ATOM 6238 O O . SER B 1 246 ? -12.281 -7.875 -16.641 1 77.94 246 SER B O 1
ATOM 6240 N N . ALA B 1 247 ? -10.633 -6.738 -17.625 1 83.56 247 ALA B N 1
ATOM 6241 C CA . ALA B 1 247 ? -11.172 -5.426 -17.297 1 83.56 247 ALA B CA 1
ATOM 6242 C C . ALA B 1 247 ? -10.609 -4.352 -18.219 1 83.56 247 ALA B C 1
ATOM 6244 O O . ALA B 1 247 ? -9.508 -4.5 -18.75 1 83.56 247 ALA B O 1
ATOM 6245 N N . LYS B 1 248 ? -11.367 -3.305 -18.359 1 87.31 248 LYS B N 1
ATOM 6246 C CA . LYS B 1 248 ? -10.891 -2.176 -19.156 1 87.31 248 LYS B CA 1
ATOM 6247 C C . LYS B 1 248 ? -9.906 -1.327 -18.359 1 87.31 248 LYS B C 1
ATOM 6249 O O . LYS B 1 248 ? -10.234 -0.822 -17.281 1 87.31 248 LYS B O 1
ATOM 6254 N N . PRO B 1 249 ? -8.734 -1.164 -18.875 1 92.56 249 PRO B N 1
ATOM 6255 C CA . PRO B 1 249 ? -7.734 -0.417 -18.109 1 92.56 249 PRO B CA 1
ATOM 6256 C C . PRO B 1 249 ? -7.844 1.093 -18.312 1 92.56 249 PRO B C 1
ATOM 6258 O O . PRO B 1 249 ? -8.406 1.546 -19.312 1 92.56 249 PRO B O 1
ATOM 6261 N N . PHE B 1 250 ? -7.379 1.867 -17.359 1 94.94 250 PHE B N 1
ATOM 6262 C CA . PHE B 1 250 ? -7.066 3.277 -17.547 1 94.94 250 PHE B CA 1
ATOM 6263 C C . PHE B 1 250 ? -5.777 3.436 -18.359 1 94.94 250 PHE B C 1
ATOM 6265 O O . PHE B 1 250 ? -4.812 2.701 -18.141 1 94.94 250 PHE B O 1
ATOM 6272 N N . VAL B 1 251 ? -5.793 4.336 -19.281 1 94.94 251 VAL B N 1
ATOM 6273 C CA . VAL B 1 251 ? -4.625 4.574 -20.109 1 94.94 251 VAL B CA 1
ATOM 6274 C C . VAL B 1 251 ? -3.99 5.914 -19.75 1 94.94 251 VAL B C 1
ATOM 6276 O O . VAL B 1 251 ? -4.695 6.898 -19.516 1 94.94 251 VAL B O 1
ATOM 6279 N N . THR B 1 252 ? -2.699 5.945 -19.562 1 95.56 252 THR B N 1
ATOM 6280 C CA . THR B 1 252 ? -1.936 7.168 -19.344 1 95.56 252 THR B CA 1
ATOM 6281 C C . THR B 1 252 ? -0.732 7.227 -20.281 1 95.56 252 THR B C 1
ATOM 6283 O O . THR B 1 252 ? -0.623 6.422 -21.219 1 95.56 252 THR B O 1
ATOM 6286 N N . HIS B 1 253 ? 0.089 8.32 -20.172 1 94.88 253 HIS B N 1
ATOM 6287 C CA . HIS B 1 253 ? 1.165 8.539 -21.125 1 94.88 253 HIS B CA 1
ATOM 6288 C C . HIS B 1 253 ? 2.41 9.086 -20.438 1 94.88 253 HIS B C 1
ATOM 6290 O O . HIS B 1 253 ? 2.328 10.047 -19.672 1 94.88 253 HIS B O 1
ATOM 6296 N N . HIS B 1 254 ? 3.479 8.398 -20.672 1 92.94 254 HIS B N 1
ATOM 6297 C CA . HIS B 1 254 ? 4.766 8.914 -20.219 1 92.94 254 HIS B CA 1
ATOM 6298 C C . HIS B 1 254 ? 5.352 9.891 -21.219 1 92.94 254 HIS B C 1
ATOM 6300 O O . HIS B 1 254 ? 5.695 9.508 -22.344 1 92.94 254 HIS B O 1
ATOM 6306 N N . ASN B 1 255 ? 5.66 11.023 -20.797 1 89.94 255 ASN B N 1
ATOM 6307 C CA . ASN B 1 255 ? 6.043 12.094 -21.719 1 89.94 255 ASN B CA 1
ATOM 6308 C C . ASN B 1 255 ? 7.461 11.898 -22.25 1 89.94 255 ASN B C 1
ATOM 6310 O O . ASN B 1 255 ? 7.684 11.922 -23.453 1 89.94 255 ASN B O 1
ATOM 6314 N N . GLU B 1 256 ? 8.367 11.711 -21.406 1 87.5 256 GLU B N 1
ATOM 6315 C CA . GLU B 1 256 ? 9.758 11.617 -21.812 1 87.5 256 GLU B CA 1
ATOM 6316 C C . GLU B 1 256 ? 10 10.383 -22.672 1 87.5 256 GLU B C 1
ATOM 6318 O O . GLU B 1 256 ? 10.727 10.445 -23.672 1 87.5 256 GLU B O 1
ATOM 6323 N N . LEU B 1 257 ? 9.422 9.281 -22.281 1 88.19 257 LEU B N 1
ATOM 6324 C CA . LEU B 1 257 ? 9.602 8.039 -23.031 1 88.19 257 LEU B CA 1
ATOM 6325 C C . LEU B 1 257 ? 8.617 7.945 -24.188 1 88.19 257 LEU B C 1
ATOM 6327 O O . LEU B 1 257 ? 8.742 7.062 -25.047 1 88.19 257 LEU B O 1
ATOM 6331 N N . ASN B 1 258 ? 7.762 8.828 -24.266 1 90.62 258 ASN B N 1
ATOM 6332 C CA . ASN B 1 258 ? 6.727 8.875 -25.297 1 90.62 258 ASN B CA 1
ATOM 6333 C C . ASN B 1 258 ? 6.074 7.508 -25.484 1 90.62 258 ASN B C 1
ATOM 6335 O O . ASN B 1 258 ? 6.051 6.984 -26.609 1 90.62 258 ASN B O 1
ATOM 6339 N N . MET B 1 259 ? 5.547 6.98 -24.438 1 92.06 259 MET B N 1
ATOM 6340 C CA . MET B 1 259 ? 4.906 5.668 -24.484 1 92.06 259 MET B CA 1
ATOM 6341 C C . MET B 1 259 ? 3.643 5.648 -23.641 1 92.06 259 MET B C 1
ATOM 6343 O O . MET B 1 259 ? 3.59 6.285 -22.578 1 92.06 259 MET B O 1
ATOM 6347 N N . ASP B 1 260 ? 2.682 4.93 -24.094 1 93.62 260 ASP B N 1
ATOM 6348 C CA . ASP B 1 260 ? 1.464 4.734 -23.312 1 93.62 260 ASP B CA 1
ATOM 6349 C C . ASP B 1 260 ? 1.67 3.682 -22.234 1 93.62 260 ASP B C 1
ATOM 6351 O O . ASP B 1 260 ? 2.389 2.703 -22.438 1 93.62 260 ASP B O 1
ATOM 6355 N N . LEU B 1 261 ? 1.139 3.984 -21.141 1 94.38 261 LEU B N 1
ATOM 6356 C CA . LEU B 1 261 ? 1.13 3.068 -20.016 1 94.38 261 LEU B CA 1
ATOM 6357 C C . LEU B 1 261 ? -0.297 2.773 -19.562 1 94.38 261 LEU B C 1
ATOM 6359 O O . LEU B 1 261 ? -1.212 3.555 -19.828 1 94.38 261 LEU B O 1
ATOM 6363 N N . TYR B 1 262 ? -0.484 1.658 -18.969 1 94.31 262 TYR B N 1
ATOM 6364 C CA . TYR B 1 262 ? -1.793 1.223 -18.484 1 94.31 262 TYR B CA 1
ATOM 6365 C C . TYR B 1 262 ? -1.788 1.03 -16.969 1 94.31 262 TYR B C 1
ATOM 6367 O O . TYR B 1 262 ? -0.877 0.407 -16.422 1 94.31 262 TYR B O 1
ATOM 6375 N N . MET B 1 263 ? -2.797 1.648 -16.297 1 96.19 263 MET B N 1
ATOM 6376 C CA . MET B 1 263 ? -2.93 1.359 -14.875 1 96.19 263 MET B CA 1
ATOM 6377 C C . MET B 1 263 ? -3.266 -0.11 -14.648 1 96.19 263 MET B C 1
ATOM 6379 O O . MET B 1 263 ? -4.066 -0.689 -15.383 1 96.19 263 MET B O 1
ATOM 6383 N N . ARG B 1 264 ? -2.654 -0.682 -13.664 1 96.56 264 ARG B N 1
ATOM 6384 C CA . ARG B 1 264 ? -2.781 -2.123 -13.469 1 96.56 264 ARG B CA 1
ATOM 6385 C C . ARG B 1 264 ? -4.219 -2.504 -13.133 1 96.56 264 ARG B C 1
ATOM 6387 O O . ARG B 1 264 ? -4.891 -1.806 -12.375 1 96.56 264 ARG B O 1
ATOM 6394 N N . ILE B 1 265 ? -4.688 -3.57 -13.688 1 95.56 265 ILE B N 1
ATOM 6395 C CA . ILE B 1 265 ? -6.004 -4.105 -13.367 1 95.56 265 ILE B CA 1
ATOM 6396 C C . ILE B 1 265 ? -5.867 -5.273 -12.398 1 95.56 265 ILE B C 1
ATOM 6398 O O . ILE B 1 265 ? -6.852 -5.699 -11.781 1 95.56 265 ILE B O 1
ATOM 6402 N N . ALA B 1 266 ? -4.676 -5.805 -12.305 1 95.81 266 ALA B N 1
ATOM 6403 C CA . ALA B 1 266 ? -4.289 -6.855 -11.367 1 95.81 266 ALA B CA 1
ATOM 6404 C C . ALA B 1 266 ? -2.768 -6.961 -11.266 1 95.81 266 ALA B C 1
ATOM 6406 O O . ALA B 1 266 ? -2.053 -6.699 -12.234 1 95.81 266 ALA B O 1
ATOM 6407 N N . PRO B 1 267 ? -2.273 -7.375 -10.109 1 96.88 267 PRO B N 1
ATOM 6408 C CA . PRO B 1 267 ? -0.826 -7.551 -9.969 1 96.88 267 PRO B CA 1
ATOM 6409 C C . PRO B 1 267 ? -0.369 -8.969 -10.297 1 96.88 267 PRO B C 1
ATOM 6411 O O . PRO B 1 267 ? 0.816 -9.289 -10.164 1 96.88 267 PRO B O 1
ATOM 6414 N N . GLU B 1 268 ? -1.152 -9.82 -10.719 1 97 268 GLU B N 1
ATOM 6415 C CA . GLU B 1 268 ? -0.989 -11.266 -10.781 1 97 268 GLU B CA 1
ATOM 6416 C C . GLU B 1 268 ? 0.248 -11.648 -11.594 1 97 268 GLU B C 1
ATOM 6418 O O . GLU B 1 268 ? 1.079 -12.438 -11.133 1 97 268 GLU B O 1
ATOM 6423 N N . LEU B 1 269 ? 0.381 -11.141 -12.773 1 97.19 269 LEU B N 1
ATOM 6424 C CA . LEU B 1 269 ? 1.454 -11.586 -13.664 1 97.19 269 LEU B CA 1
ATOM 6425 C C . LEU B 1 269 ? 2.818 -11.266 -13.062 1 97.19 269 LEU B C 1
ATOM 6427 O O . LEU B 1 269 ? 3.75 -12.07 -13.164 1 97.19 269 LEU B O 1
ATOM 6431 N N . TYR B 1 270 ? 2.896 -10.125 -12.43 1 97.25 270 TYR B N 1
ATOM 6432 C CA . TYR B 1 270 ? 4.156 -9.734 -11.812 1 97.25 270 TYR B CA 1
ATOM 6433 C C . TYR B 1 270 ? 4.445 -10.586 -10.578 1 97.25 270 TYR B C 1
ATOM 6435 O O . TYR B 1 270 ? 5.586 -11 -10.359 1 97.25 270 TYR B O 1
ATOM 6443 N N . LEU B 1 271 ? 3.463 -10.805 -9.75 1 98.38 271 LEU B N 1
ATOM 6444 C CA . LEU B 1 271 ? 3.66 -11.617 -8.555 1 98.38 271 LEU B CA 1
ATOM 6445 C C . LEU B 1 271 ? 4.086 -13.039 -8.93 1 98.38 271 LEU B C 1
ATOM 6447 O O . LEU B 1 271 ? 4.953 -13.617 -8.273 1 98.38 271 LEU B O 1
ATOM 6451 N N . LYS B 1 272 ? 3.527 -13.602 -9.984 1 98.38 272 LYS B N 1
ATOM 6452 C CA . LYS B 1 272 ? 3.918 -14.93 -10.453 1 98.38 272 LYS B CA 1
ATOM 6453 C C . LYS B 1 272 ? 5.383 -14.945 -10.883 1 98.38 272 LYS B C 1
ATOM 6455 O O . LYS B 1 272 ? 6.086 -15.938 -10.664 1 98.38 272 LYS B O 1
ATOM 6460 N N . GLN B 1 273 ? 5.816 -13.891 -11.477 1 98.06 273 GLN B N 1
ATOM 6461 C CA . GLN B 1 273 ? 7.207 -13.812 -11.906 1 98.06 273 GLN B CA 1
ATOM 6462 C C . GLN B 1 273 ? 8.156 -13.859 -10.711 1 98.06 273 GLN B C 1
ATOM 6464 O O . GLN B 1 273 ? 9.258 -14.398 -10.812 1 98.06 273 GLN B O 1
ATOM 6469 N N . LEU B 1 274 ? 7.734 -13.273 -9.656 1 98.19 274 LEU B N 1
ATOM 6470 C CA . LEU B 1 274 ? 8.562 -13.328 -8.453 1 98.19 274 LEU B CA 1
ATOM 6471 C C . LEU B 1 274 ? 8.68 -14.766 -7.945 1 98.19 274 LEU B C 1
ATOM 6473 O O . LEU B 1 274 ? 9.742 -15.164 -7.457 1 98.19 274 LEU B O 1
ATOM 6477 N N . VAL B 1 275 ? 7.609 -15.547 -8.062 1 98.38 275 VAL B N 1
ATOM 6478 C CA . VAL B 1 275 ? 7.656 -16.953 -7.68 1 98.38 275 VAL B CA 1
ATOM 6479 C C . VAL B 1 275 ? 8.586 -17.719 -8.617 1 98.38 275 VAL B C 1
ATOM 6481 O O . VAL B 1 275 ? 9.352 -18.578 -8.188 1 98.38 275 VAL B O 1
ATOM 6484 N N . VAL B 1 276 ? 8.516 -17.391 -9.906 1 98.25 276 VAL B N 1
ATOM 6485 C CA . VAL B 1 276 ? 9.461 -17.969 -10.867 1 98.25 276 VAL B CA 1
ATOM 6486 C C . VAL B 1 276 ? 10.891 -17.703 -10.398 1 98.25 276 VAL B C 1
ATOM 6488 O O . VAL B 1 276 ? 11.758 -18.578 -10.516 1 98.25 276 VAL B O 1
ATOM 6491 N N . GLY B 1 277 ? 11.102 -16.531 -9.836 1 96.5 277 GLY B N 1
ATOM 6492 C CA . GLY B 1 277 ? 12.422 -16.109 -9.398 1 96.5 277 GLY B CA 1
ATOM 6493 C C . GLY B 1 277 ? 12.867 -16.781 -8.109 1 96.5 277 GLY B C 1
ATOM 6494 O O . GLY B 1 277 ? 14.008 -16.625 -7.676 1 96.5 277 GLY B O 1
ATOM 6495 N N . GLY B 1 278 ? 11.992 -17.484 -7.48 1 96.19 278 GLY B N 1
ATOM 6496 C CA . GLY B 1 278 ? 12.398 -18.266 -6.324 1 96.19 278 GLY B CA 1
ATOM 6497 C C . GLY B 1 278 ? 11.867 -17.719 -5.012 1 96.19 278 GLY B C 1
ATOM 6498 O O . GLY B 1 278 ? 12.234 -18.203 -3.938 1 96.19 278 GLY B O 1
ATOM 6499 N N . LEU B 1 279 ? 11.078 -16.703 -5.051 1 96.62 279 LEU B N 1
ATOM 6500 C CA . LEU B 1 279 ? 10.344 -16.281 -3.857 1 96.62 279 LEU B CA 1
ATOM 6501 C C . LEU B 1 279 ? 9.078 -17.125 -3.68 1 96.62 279 LEU B C 1
ATOM 6503 O O . LEU B 1 279 ? 8.047 -16.828 -4.281 1 96.62 279 LEU B O 1
ATOM 6507 N N . ASP B 1 280 ? 9.117 -18.016 -2.807 1 97.06 280 ASP B N 1
ATOM 6508 C CA . ASP B 1 280 ? 8.133 -19.094 -2.76 1 97.06 280 ASP B CA 1
ATOM 6509 C C . ASP B 1 280 ? 6.781 -18.594 -2.252 1 97.06 280 ASP B C 1
ATOM 6511 O O . ASP B 1 280 ? 5.742 -19.172 -2.539 1 97.06 280 ASP B O 1
ATOM 6515 N N . ARG B 1 281 ? 6.789 -17.594 -1.435 1 97.81 281 ARG B N 1
ATOM 6516 C CA . ARG B 1 281 ? 5.578 -17.031 -0.862 1 97.81 281 ARG B CA 1
ATOM 6517 C C . ARG B 1 281 ? 5.629 -15.5 -0.878 1 97.81 281 ARG B C 1
ATOM 6519 O O . ARG B 1 281 ? 6.398 -14.891 -0.128 1 97.81 281 ARG B O 1
ATOM 6526 N N . VAL B 1 282 ? 4.781 -14.914 -1.71 1 98.5 282 VAL B N 1
ATOM 6527 C CA . VAL B 1 282 ? 4.766 -13.461 -1.836 1 98.5 282 VAL B CA 1
ATOM 6528 C C . VAL B 1 282 ? 3.328 -12.945 -1.768 1 98.5 282 VAL B C 1
ATOM 6530 O O . VAL B 1 282 ? 2.389 -13.672 -2.096 1 98.5 282 VAL B O 1
ATOM 6533 N N . TYR B 1 283 ? 3.119 -11.742 -1.285 1 98.75 283 TYR B N 1
ATOM 6534 C CA . TYR B 1 283 ? 1.802 -11.117 -1.317 1 98.75 283 TYR B CA 1
ATOM 6535 C C . TYR B 1 283 ? 1.92 -9.609 -1.473 1 98.75 283 TYR B C 1
ATOM 6537 O O . TYR B 1 283 ? 2.996 -9.039 -1.278 1 98.75 283 TYR B O 1
ATOM 6545 N N . GLU B 1 284 ? 0.864 -9.023 -1.883 1 98.38 284 GLU B N 1
ATOM 6546 C CA . GLU B 1 284 ? 0.74 -7.574 -2 1 98.38 284 GLU B CA 1
ATOM 6547 C C . GLU B 1 284 ? -0.663 -7.109 -1.621 1 98.38 284 GLU B C 1
ATOM 6549 O O . GLU B 1 284 ? -1.655 -7.723 -2.021 1 98.38 284 GLU B O 1
ATOM 6554 N N . ILE B 1 285 ? -0.698 -6.125 -0.791 1 98.19 285 ILE B N 1
ATOM 6555 C CA . ILE B 1 285 ? -1.922 -5.359 -0.577 1 98.19 285 ILE B CA 1
ATOM 6556 C C . ILE B 1 285 ? -1.814 -4.008 -1.276 1 98.19 285 ILE B C 1
ATOM 6558 O O . ILE B 1 285 ? -0.904 -3.225 -0.993 1 98.19 285 ILE B O 1
ATOM 6562 N N . GLY B 1 286 ? -2.693 -3.756 -2.174 1 96.69 286 GLY B N 1
ATOM 6563 C CA . GLY B 1 286 ? -2.602 -2.5 -2.898 1 96.69 286 GLY B CA 1
ATOM 6564 C C . GLY B 1 286 ? -3.793 -2.242 -3.803 1 96.69 286 GLY B C 1
ATOM 6565 O O . GLY B 1 286 ? -4.727 -3.047 -3.85 1 96.69 286 GLY B O 1
ATOM 6566 N N . LYS B 1 287 ? -3.797 -1.132 -4.496 1 97.31 287 LYS B N 1
ATOM 6567 C CA . LYS B 1 287 ? -4.906 -0.664 -5.32 1 97.31 287 LYS B CA 1
ATOM 6568 C C . LYS B 1 287 ? -4.887 -1.323 -6.695 1 97.31 287 LYS B C 1
ATOM 6570 O O . LYS B 1 287 ? -3.818 -1.629 -7.227 1 97.31 287 LYS B O 1
ATOM 6575 N N . GLN B 1 288 ? -6.039 -1.567 -7.219 1 96.75 288 GLN B N 1
ATOM 6576 C CA . GLN B 1 288 ? -6.301 -1.919 -8.609 1 96.75 288 GLN B CA 1
ATOM 6577 C C . GLN B 1 288 ? -7.199 -0.882 -9.281 1 96.75 288 GLN B C 1
ATOM 6579 O O . GLN B 1 288 ? -7.953 -0.176 -8.602 1 96.75 288 GLN B O 1
ATOM 6584 N N . PHE B 1 289 ? -7.125 -0.799 -10.586 1 96.31 289 PHE B N 1
ATOM 6585 C CA . PHE B 1 289 ? -7.836 0.228 -11.344 1 96.31 289 PHE B CA 1
ATOM 6586 C C . PHE B 1 289 ? -8.625 -0.389 -12.492 1 96.31 289 PHE B C 1
ATOM 6588 O O . PHE B 1 289 ? -8.055 -1.056 -13.352 1 96.31 289 PHE B O 1
ATOM 6595 N N . ARG B 1 290 ? -9.812 -0.227 -12.523 1 93.81 290 ARG B N 1
ATOM 6596 C CA . ARG B 1 290 ? -10.656 -0.692 -13.617 1 93.81 290 ARG B CA 1
ATOM 6597 C C . ARG B 1 290 ? -11.578 0.42 -14.109 1 93.81 290 ARG B C 1
ATOM 6599 O O . ARG B 1 290 ? -12.328 1.001 -13.328 1 93.81 290 ARG B O 1
ATOM 6606 N N . ASN B 1 291 ? -11.391 0.785 -15.352 1 93.56 291 ASN B N 1
ATOM 6607 C CA . ASN B 1 291 ? -12.117 1.894 -15.953 1 93.56 291 ASN B CA 1
ATOM 6608 C C . ASN B 1 291 ? -13.547 1.492 -16.312 1 93.56 291 ASN B C 1
ATOM 6610 O O . ASN B 1 291 ? -13.898 1.427 -17.484 1 93.56 291 ASN B O 1
ATOM 6614 N N . GLU B 1 292 ? -14.258 1.159 -15.32 1 85.56 292 GLU B N 1
ATOM 6615 C CA . GLU B 1 292 ? -15.648 0.725 -15.406 1 85.56 292 GLU B CA 1
ATOM 6616 C C . GLU B 1 292 ? -16.578 1.704 -14.695 1 85.56 292 GLU B C 1
ATOM 6618 O O . GLU B 1 292 ? -16.141 2.738 -14.195 1 85.56 292 GLU B O 1
ATOM 6623 N N . GLY B 1 293 ? -17.797 1.447 -14.781 1 81.56 293 GLY B N 1
ATOM 6624 C CA . GLY B 1 293 ? -18.766 2.312 -14.141 1 81.56 293 GLY B CA 1
ATOM 6625 C C . GLY B 1 293 ? -18.75 2.229 -12.633 1 81.56 293 GLY B C 1
ATOM 6626 O O . GLY B 1 293 ? -18.078 1.364 -12.062 1 81.56 293 GLY B O 1
ATOM 6627 N N . ILE B 1 294 ? -19.344 3.201 -12.023 1 82 294 ILE B N 1
ATOM 6628 C CA . ILE B 1 294 ? -19.438 3.266 -10.57 1 82 294 ILE B CA 1
ATOM 6629 C C . ILE B 1 294 ? -20.828 2.814 -10.117 1 82 294 ILE B C 1
ATOM 6631 O O . ILE B 1 294 ? -21.828 3.217 -10.703 1 82 294 ILE B O 1
ATOM 6635 N N . ASP B 1 295 ? -20.828 1.886 -9.188 1 82.69 295 ASP B N 1
ATOM 6636 C CA . ASP B 1 295 ? -22.094 1.511 -8.562 1 82.69 295 ASP B CA 1
ATOM 6637 C C . ASP B 1 295 ? -21.906 1.214 -7.078 1 82.69 295 ASP B C 1
ATOM 6639 O O . ASP B 1 295 ? -20.938 1.665 -6.465 1 82.69 295 ASP B O 1
ATOM 6643 N N . LEU B 1 296 ? -22.828 0.602 -6.438 1 79.75 296 LEU B N 1
ATOM 6644 C CA . LEU B 1 296 ? -22.828 0.396 -4.992 1 79.75 296 LEU B CA 1
ATOM 6645 C C . LEU B 1 296 ? -21.641 -0.464 -4.566 1 79.75 296 LEU B C 1
ATOM 6647 O O . LEU B 1 296 ? -21.172 -0.354 -3.436 1 79.75 296 LEU B O 1
ATOM 6651 N N . THR B 1 297 ? -21.188 -1.244 -5.512 1 84.88 297 THR B N 1
ATOM 6652 C CA . THR B 1 297 ? -20.156 -2.201 -5.098 1 84.88 297 THR B CA 1
ATOM 6653 C C . THR B 1 297 ? -18.906 -2.062 -5.953 1 84.88 297 THR B C 1
ATOM 6655 O O . THR B 1 297 ? -17.969 -2.838 -5.809 1 84.88 297 THR B O 1
ATOM 6658 N N . HIS B 1 298 ? -18.953 -1.111 -6.836 1 87 298 HIS B N 1
ATOM 6659 C CA . HIS B 1 298 ? -17.812 -0.953 -7.73 1 87 298 HIS B CA 1
ATOM 6660 C C . HIS B 1 298 ? -17.266 0.472 -7.688 1 87 298 HIS B C 1
ATOM 6662 O O . HIS B 1 298 ? -18.047 1.435 -7.734 1 87 298 HIS B O 1
ATOM 6668 N N . ASN B 1 299 ? -16.062 0.579 -7.48 1 92.25 299 ASN B N 1
ATOM 6669 C CA . ASN B 1 299 ? -15.305 1.816 -7.586 1 92.25 299 ASN B CA 1
ATOM 6670 C C . ASN B 1 299 ? -14.102 1.66 -8.516 1 92.25 299 ASN B C 1
ATOM 6672 O O . ASN B 1 299 ? -13.477 0.6 -8.562 1 92.25 299 ASN B O 1
ATOM 6676 N N . PRO B 1 300 ? -13.805 2.637 -9.32 1 93.19 300 PRO B N 1
ATOM 6677 C CA . PRO B 1 300 ? -12.734 2.529 -10.312 1 93.19 300 PRO B CA 1
ATOM 6678 C C . PRO B 1 300 ? -11.391 2.146 -9.688 1 93.19 300 PRO B C 1
ATOM 6680 O O . PRO B 1 300 ? -10.531 1.57 -10.359 1 93.19 300 PRO B O 1
ATOM 6683 N N . GLU B 1 301 ? -11.148 2.584 -8.57 1 94.69 301 GLU B N 1
ATOM 6684 C CA . GLU B 1 301 ? -9.977 2.1 -7.84 1 94.69 301 GLU B CA 1
ATOM 6685 C C . GLU B 1 301 ? -10.383 1.422 -6.535 1 94.69 301 GLU B C 1
ATOM 6687 O O . GLU B 1 301 ? -11.227 1.94 -5.793 1 94.69 301 GLU B O 1
ATOM 6692 N N . PHE B 1 302 ? -9.93 0.278 -6.293 1 95.81 302 PHE B N 1
ATOM 6693 C CA . PHE B 1 302 ? -10.266 -0.524 -5.125 1 95.81 302 PHE B CA 1
ATOM 6694 C C . PHE B 1 302 ? -9.047 -1.289 -4.625 1 95.81 302 PHE B C 1
ATOM 6696 O O . PHE B 1 302 ? -8.039 -1.388 -5.328 1 95.81 302 PHE B O 1
ATOM 6703 N N . THR B 1 303 ? -9.062 -1.77 -3.385 1 97.81 303 THR B N 1
ATOM 6704 C CA . THR B 1 303 ? -7.91 -2.393 -2.74 1 97.81 303 THR B CA 1
ATOM 6705 C C . THR B 1 303 ? -8.094 -3.904 -2.65 1 97.81 303 THR B C 1
ATOM 6707 O O . THR B 1 303 ? -9.156 -4.383 -2.256 1 97.81 303 THR B O 1
ATOM 6710 N N . THR B 1 304 ? -7.105 -4.637 -3.055 1 98 304 THR B N 1
ATOM 6711 C CA . THR B 1 304 ? -7.117 -6.09 -2.922 1 98 304 THR B CA 1
ATOM 6712 C C . THR B 1 304 ? -5.867 -6.574 -2.193 1 98 304 THR B C 1
ATOM 6714 O O . THR B 1 304 ? -4.902 -5.82 -2.035 1 98 304 THR B O 1
ATOM 6717 N N . CYS B 1 305 ? -5.941 -7.691 -1.631 1 98.69 305 CYS B N 1
ATOM 6718 C CA . CYS B 1 305 ? -4.785 -8.492 -1.238 1 98.69 305 CYS B CA 1
ATOM 6719 C C . CYS B 1 305 ? -4.621 -9.695 -2.16 1 98.69 305 CYS B C 1
ATOM 6721 O O . CYS B 1 305 ? -5.562 -10.461 -2.365 1 98.69 305 CYS B O 1
ATOM 6723 N N . GLU B 1 306 ? -3.479 -9.844 -2.734 1 98.69 306 GLU B N 1
ATOM 6724 C CA . GLU B 1 306 ? -3.164 -11 -3.566 1 98.69 306 GLU B CA 1
ATOM 6725 C C . GLU B 1 306 ? -1.897 -11.695 -3.082 1 98.69 306 GLU B C 1
ATOM 6727 O O . GLU B 1 306 ? -0.921 -11.039 -2.715 1 98.69 306 GLU B O 1
ATOM 6732 N N . PHE B 1 307 ? -1.938 -13.031 -2.982 1 98.88 307 PHE B N 1
ATOM 6733 C CA . PHE B 1 307 ? -0.716 -13.75 -2.643 1 98.88 307 PHE B CA 1
ATOM 6734 C C . PHE B 1 307 ? -0.539 -14.969 -3.541 1 98.88 307 PHE B C 1
ATOM 6736 O O . PHE B 1 307 ? -1.5 -15.438 -4.152 1 98.88 307 PHE B O 1
ATOM 6743 N N . TYR B 1 308 ? 0.666 -15.453 -3.672 1 98.88 308 TYR B N 1
ATOM 6744 C CA . TYR B 1 308 ? 1.067 -16.625 -4.441 1 98.88 308 TYR B CA 1
ATOM 6745 C C . TYR B 1 308 ? 1.984 -17.531 -3.619 1 98.88 308 TYR B C 1
ATOM 6747 O O . TYR B 1 308 ? 2.916 -17.047 -2.969 1 98.88 308 TYR B O 1
ATOM 6755 N N . MET B 1 309 ? 1.651 -18.766 -3.6 1 98.62 309 MET B N 1
ATOM 6756 C CA . MET B 1 309 ? 2.301 -19.766 -2.746 1 98.62 309 MET B CA 1
ATOM 6757 C C . MET B 1 309 ? 2.781 -20.953 -3.562 1 98.62 309 MET B C 1
ATOM 6759 O O . MET B 1 309 ? 1.97 -21.734 -4.066 1 98.62 309 MET B O 1
ATOM 6763 N N . ALA B 1 310 ? 4.062 -21.078 -3.666 1 98.5 310 ALA B N 1
ATOM 6764 C CA . ALA B 1 310 ? 4.637 -22.234 -4.367 1 98.5 310 ALA B CA 1
ATOM 6765 C C . ALA B 1 310 ? 4.234 -23.531 -3.695 1 98.5 310 ALA B C 1
ATOM 6767 O O . ALA B 1 310 ? 4.117 -23.609 -2.471 1 98.5 310 ALA B O 1
ATOM 6768 N N . TYR B 1 311 ? 3.973 -24.562 -4.539 1 98.38 311 TYR B N 1
ATOM 6769 C CA . TYR B 1 311 ? 3.738 -25.953 -4.203 1 98.38 311 TYR B CA 1
ATOM 6770 C C . TYR B 1 311 ? 2.389 -26.141 -3.52 1 98.38 311 TYR B C 1
ATOM 6772 O O . TYR B 1 311 ? 2.18 -27.109 -2.793 1 98.38 311 TYR B O 1
ATOM 6780 N N . ALA B 1 312 ? 1.53 -25.141 -3.682 1 98.25 312 ALA B N 1
ATOM 6781 C CA . ALA B 1 312 ? 0.152 -25.219 -3.203 1 98.25 312 ALA B CA 1
ATOM 6782 C C . ALA B 1 312 ? -0.828 -25.312 -4.367 1 98.25 312 ALA B C 1
ATOM 6784 O O . ALA B 1 312 ? -0.498 -24.953 -5.5 1 98.25 312 ALA B O 1
ATOM 6785 N N . ASP B 1 313 ? -2.004 -25.859 -4.109 1 98.44 313 ASP B N 1
ATOM 6786 C CA . ASP B 1 313 ? -3.084 -25.906 -5.09 1 98.44 313 ASP B CA 1
ATOM 6787 C C . ASP B 1 313 ? -4.355 -25.266 -4.535 1 98.44 313 ASP B C 1
ATOM 6789 O O . ASP B 1 313 ? -4.352 -24.719 -3.43 1 98.44 313 ASP B O 1
ATOM 6793 N N . TYR B 1 314 ? -5.453 -25.234 -5.352 1 98.38 314 TYR B N 1
ATOM 6794 C CA . TYR B 1 314 ? -6.648 -24.5 -4.953 1 98.38 314 TYR B CA 1
ATOM 6795 C C . TYR B 1 314 ? -7.32 -25.156 -3.756 1 98.38 314 TYR B C 1
ATOM 6797 O O . TYR B 1 314 ? -8.117 -24.531 -3.057 1 98.38 314 TYR B O 1
ATOM 6805 N N . ASN B 1 315 ? -7.039 -26.5 -3.475 1 98.5 315 ASN B N 1
ATOM 6806 C CA . ASN B 1 315 ? -7.547 -27.109 -2.248 1 98.5 315 ASN B CA 1
ATOM 6807 C C . ASN B 1 315 ? -6.891 -26.5 -1.011 1 98.5 315 ASN B C 1
ATOM 6809 O O . ASN B 1 315 ? -7.57 -26.219 -0.021 1 98.5 315 ASN B O 1
ATOM 6813 N N . ASP B 1 316 ? -5.602 -26.359 -1.046 1 98.5 316 ASP B N 1
ATOM 6814 C CA . ASP B 1 316 ? -4.891 -25.672 0.031 1 98.5 316 ASP B CA 1
ATOM 6815 C C . ASP B 1 316 ? -5.441 -24.266 0.243 1 98.5 316 ASP B C 1
ATOM 6817 O O . ASP B 1 316 ? -5.586 -23.812 1.381 1 98.5 316 ASP B O 1
ATOM 6821 N N . LEU B 1 317 ? -5.742 -23.609 -0.845 1 98.75 317 LEU B N 1
ATOM 6822 C CA . LEU B 1 317 ? -6.203 -22.219 -0.785 1 98.75 317 LEU B CA 1
ATOM 6823 C C . LEU B 1 317 ? -7.598 -22.141 -0.175 1 98.75 317 LEU B C 1
ATOM 6825 O O . LEU B 1 317 ? -7.918 -21.156 0.512 1 98.75 317 LEU B O 1
ATOM 6829 N N . MET B 1 318 ? -8.484 -23.125 -0.475 1 98.81 318 MET B N 1
ATOM 6830 C CA . MET B 1 318 ? -9.797 -23.125 0.164 1 98.81 318 MET B CA 1
ATOM 6831 C C . MET B 1 318 ? -9.664 -23.266 1.678 1 98.81 318 MET B C 1
ATOM 6833 O O . MET B 1 318 ? -10.328 -22.531 2.426 1 98.81 318 MET B O 1
ATOM 6837 N N . GLU B 1 319 ? -8.805 -24.141 2.098 1 98.62 319 GLU B N 1
ATOM 6838 C CA . GLU B 1 319 ? -8.57 -24.297 3.531 1 98.62 319 GLU B CA 1
ATOM 6839 C C . GLU B 1 319 ? -8 -23.031 4.145 1 98.62 319 GLU B C 1
ATOM 6841 O O . GLU B 1 319 ? -8.422 -22.609 5.227 1 98.62 319 GLU B O 1
ATOM 6846 N N . LEU B 1 320 ? -7.059 -22.453 3.471 1 98.62 320 LEU B N 1
ATOM 6847 C CA . LEU B 1 320 ? -6.445 -21.219 3.951 1 98.62 320 LEU B CA 1
ATOM 6848 C C . LEU B 1 320 ? -7.469 -20.094 4.012 1 98.62 320 LEU B C 1
ATOM 6850 O O . LEU B 1 320 ? -7.453 -19.281 4.941 1 98.62 320 LEU B O 1
ATOM 6854 N N . THR B 1 321 ? -8.32 -20 3.012 1 98.88 321 THR B N 1
ATOM 6855 C CA . THR B 1 321 ? -9.359 -18.984 2.969 1 98.88 321 THR B CA 1
ATOM 6856 C C . THR B 1 321 ? -10.297 -19.109 4.164 1 98.88 321 THR B C 1
ATOM 6858 O O . THR B 1 321 ? -10.648 -18.125 4.805 1 98.88 321 THR B O 1
ATOM 6861 N N . GLU B 1 322 ? -10.695 -20.344 4.441 1 98.81 322 GLU B N 1
ATOM 6862 C CA . GLU B 1 322 ? -11.547 -20.625 5.598 1 98.81 322 GLU B CA 1
ATOM 6863 C C . GLU B 1 322 ? -10.867 -20.188 6.895 1 98.81 322 GLU B C 1
ATOM 6865 O O . GLU B 1 322 ? -11.508 -19.578 7.758 1 98.81 322 GLU B O 1
ATOM 6870 N N . THR B 1 323 ? -9.617 -20.438 6.996 1 98.75 323 THR B N 1
ATOM 6871 C CA . THR B 1 323 ? -8.867 -20.078 8.195 1 98.75 323 THR B CA 1
ATOM 6872 C C . THR B 1 323 ? -8.742 -18.562 8.312 1 98.75 323 THR B C 1
ATOM 6874 O O . THR B 1 323 ? -8.938 -18 9.398 1 98.75 323 THR B O 1
ATOM 6877 N N . ILE B 1 324 ? -8.438 -17.859 7.234 1 98.69 324 ILE B N 1
ATOM 6878 C CA . ILE B 1 324 ? -8.273 -16.406 7.23 1 98.69 324 ILE B CA 1
ATOM 6879 C C . ILE B 1 324 ? -9.57 -15.734 7.664 1 98.69 324 ILE B C 1
ATOM 6881 O O . ILE B 1 324 ? -9.578 -14.922 8.594 1 98.69 324 ILE B O 1
ATOM 6885 N N . LEU B 1 325 ? -10.656 -16.125 7.055 1 98.81 325 LEU B N 1
ATOM 6886 C CA . LEU B 1 325 ? -11.914 -15.422 7.258 1 98.81 325 LEU B CA 1
ATOM 6887 C C . LEU B 1 325 ? -12.5 -15.742 8.633 1 98.81 325 LEU B C 1
ATOM 6889 O O . LEU B 1 325 ? -12.945 -14.844 9.344 1 98.81 325 LEU B O 1
ATOM 6893 N N . SER B 1 326 ? -12.516 -17.016 9.016 1 98.75 326 SER B N 1
ATOM 6894 C CA . SER B 1 326 ? -13.078 -17.391 10.305 1 98.75 326 SER B CA 1
ATOM 6895 C C . SER B 1 326 ? -12.289 -16.766 11.453 1 98.75 326 SER B C 1
ATOM 6897 O O . SER B 1 326 ? -12.875 -16.234 12.406 1 98.75 326 SER B O 1
ATOM 6899 N N . SER B 1 327 ? -10.945 -16.797 11.352 1 98.75 327 SER B N 1
ATOM 6900 C CA . SER B 1 327 ? -10.102 -16.234 12.398 1 98.75 327 SER B CA 1
ATOM 6901 C C . SER B 1 327 ? -10.219 -14.711 12.438 1 98.75 327 SER B C 1
ATOM 6903 O O . SER B 1 327 ? -10.227 -14.109 13.516 1 98.75 327 SER B O 1
ATOM 6905 N N . MET B 1 328 ? -10.273 -14.094 11.297 1 98.69 328 MET B N 1
ATOM 6906 C CA . MET B 1 328 ? -10.398 -12.641 11.211 1 98.69 328 MET B CA 1
ATOM 6907 C C . MET B 1 328 ? -11.703 -12.164 11.844 1 98.69 328 MET B C 1
ATOM 6909 O O . MET B 1 328 ? -11.703 -11.242 12.656 1 98.69 328 MET B O 1
ATOM 6913 N N . VAL B 1 329 ? -12.82 -12.797 11.445 1 98.69 329 VAL B N 1
ATOM 6914 C CA . VAL B 1 329 ? -14.133 -12.414 11.969 1 98.69 329 VAL B CA 1
ATOM 6915 C C . VAL B 1 329 ? -14.172 -12.633 13.477 1 98.69 329 VAL B C 1
ATOM 6917 O O . VAL B 1 329 ? -14.664 -11.789 14.227 1 98.69 329 VAL B O 1
ATOM 6920 N N . MET B 1 330 ? -13.633 -13.742 13.914 1 98.62 330 MET B N 1
ATOM 6921 C CA . MET B 1 330 ? -13.57 -14.039 15.336 1 98.62 330 MET B CA 1
ATOM 6922 C C . MET B 1 330 ? -12.781 -12.961 16.078 1 98.62 330 MET B C 1
ATOM 6924 O O . MET B 1 330 ? -13.227 -12.469 17.125 1 98.62 330 MET B O 1
ATOM 6928 N N . GLU B 1 331 ? -11.664 -12.617 15.555 1 98.19 331 GLU B N 1
ATOM 6929 C CA . GLU B 1 331 ? -10.805 -11.648 16.219 1 98.19 331 GLU B CA 1
ATOM 6930 C C . GLU B 1 331 ? -11.469 -10.273 16.281 1 98.19 331 GLU B C 1
ATOM 6932 O O . GLU B 1 331 ? -11.383 -9.578 17.297 1 98.19 331 GLU B O 1
ATOM 6937 N N . LEU B 1 332 ? -12.086 -9.875 15.219 1 97.88 332 LEU B N 1
ATOM 6938 C CA . LEU B 1 332 ? -12.578 -8.508 15.109 1 97.88 332 LEU B CA 1
ATOM 6939 C C . LEU B 1 332 ? -13.938 -8.359 15.773 1 97.88 332 LEU B C 1
ATOM 6941 O O . LEU B 1 332 ? -14.312 -7.262 16.203 1 97.88 332 LEU B O 1
ATOM 6945 N N . THR B 1 333 ? -14.719 -9.477 15.898 1 97.38 333 THR B N 1
ATOM 6946 C CA . THR B 1 333 ? -16.094 -9.328 16.359 1 97.38 333 THR B CA 1
ATOM 6947 C C . THR B 1 333 ? -16.328 -10.172 17.609 1 97.38 333 THR B C 1
ATOM 6949 O O . THR B 1 333 ? -17.328 -9.977 18.312 1 97.38 333 THR B O 1
ATOM 6952 N N . GLY B 1 334 ? -15.477 -11.102 17.906 1 97.56 334 GLY B N 1
ATOM 6953 C CA . GLY B 1 334 ? -15.656 -11.977 19.062 1 97.56 334 GLY B CA 1
ATOM 6954 C C . GLY B 1 334 ? -16.547 -13.172 18.766 1 97.56 334 GLY B C 1
ATOM 6955 O O . GLY B 1 334 ? -16.828 -13.977 19.656 1 97.56 334 GLY B O 1
ATOM 6956 N N . SER B 1 335 ? -16.984 -13.281 17.469 1 97.44 335 SER B N 1
ATOM 6957 C CA . SER B 1 335 ? -17.844 -14.375 17.016 1 97.44 335 SER B CA 1
ATOM 6958 C C . SER B 1 335 ? -17.562 -14.758 15.578 1 97.44 335 SER B C 1
ATOM 6960 O O . SER B 1 335 ? -16.875 -14.016 14.859 1 97.44 335 SER B O 1
ATOM 6962 N N . THR B 1 336 ? -18 -15.977 15.227 1 97 336 THR B N 1
ATOM 6963 C CA . THR B 1 336 ? -17.875 -16.375 13.828 1 97 336 THR B CA 1
ATOM 6964 C C . THR B 1 336 ? -19.141 -16 13.047 1 97 336 THR B C 1
ATOM 6966 O O . THR B 1 336 ? -19.203 -16.219 11.836 1 97 336 THR B O 1
ATOM 6969 N N . ARG B 1 337 ? -20.109 -15.453 13.805 1 98 337 ARG B N 1
ATOM 6970 C CA . ARG B 1 337 ? -21.344 -15.016 13.18 1 98 337 ARG B CA 1
ATOM 6971 C C . ARG B 1 337 ? -21.516 -13.5 13.289 1 98 337 ARG B C 1
ATOM 6973 O O . ARG B 1 337 ? -21.172 -12.906 14.312 1 98 337 ARG B O 1
ATOM 6980 N N . ILE B 1 338 ? -21.969 -12.969 12.141 1 97.81 338 ILE B N 1
ATOM 6981 C CA . ILE B 1 338 ? -22.203 -11.531 12.164 1 97.81 338 ILE B CA 1
ATOM 6982 C C . ILE B 1 338 ? -23.625 -11.227 11.672 1 97.81 338 ILE B C 1
ATOM 6984 O O . ILE B 1 338 ? -24.219 -12.047 10.969 1 97.81 338 ILE B O 1
ATOM 6988 N N . LYS B 1 339 ? -24.156 -10.125 12.078 1 97.44 339 LYS B N 1
ATOM 6989 C CA . LYS B 1 339 ? -25.391 -9.578 11.539 1 97.44 339 LYS B CA 1
ATOM 6990 C C . LYS B 1 339 ? -25.125 -8.547 10.445 1 97.44 339 LYS B C 1
ATOM 6992 O O . LYS B 1 339 ? -24.203 -7.742 10.562 1 97.44 339 LYS B O 1
ATOM 6997 N N . TYR B 1 340 ? -25.812 -8.656 9.336 1 97.38 340 TYR B N 1
ATOM 6998 C CA . TYR B 1 340 ? -25.578 -7.781 8.188 1 97.38 340 TYR B CA 1
ATOM 6999 C C . TYR B 1 340 ? -26.891 -7.332 7.57 1 97.38 340 TYR B C 1
ATOM 7001 O O . TYR B 1 340 ? -27.75 -8.156 7.242 1 97.38 340 TYR B O 1
ATOM 7009 N N . HIS B 1 341 ? -27.109 -6.02 7.422 1 96.25 341 HIS B N 1
ATOM 7010 C CA . HIS B 1 341 ? -28.312 -5.477 6.805 1 96.25 341 HIS B CA 1
ATOM 7011 C C . HIS B 1 341 ? -28.234 -5.516 5.285 1 96.25 341 HIS B C 1
ATOM 7013 O O . HIS B 1 341 ? -28.172 -4.469 4.633 1 96.25 341 HIS B O 1
ATOM 7019 N N . ALA B 1 342 ? -28.344 -6.656 4.77 1 92.75 342 ALA B N 1
ATOM 7020 C CA . ALA B 1 342 ? -28.156 -6.914 3.342 1 92.75 342 ALA B CA 1
ATOM 7021 C C . ALA B 1 342 ? -29.172 -6.16 2.506 1 92.75 342 ALA B C 1
ATOM 7023 O O . ALA B 1 342 ? -28.922 -5.812 1.352 1 92.75 342 ALA B O 1
ATOM 7024 N N . ASN B 1 343 ? -30.344 -5.871 3.064 1 90.44 343 ASN B N 1
ATOM 7025 C CA . ASN B 1 343 ? -31.422 -5.215 2.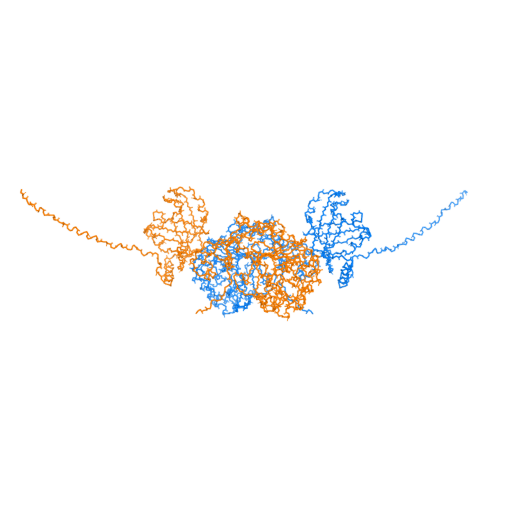33 1 90.44 343 ASN B CA 1
ATOM 7026 C C . ASN B 1 343 ? -31.656 -3.797 2.836 1 90.44 343 ASN B C 1
ATOM 7028 O O . ASN B 1 343 ? -32.781 -3.318 2.83 1 90.44 343 ASN B O 1
ATOM 7032 N N . GLY B 1 344 ? -30.656 -3.225 3.35 1 89.38 344 GLY B N 1
ATOM 7033 C CA . GLY B 1 344 ? -30.812 -1.874 3.869 1 89.38 344 GLY B CA 1
ATOM 7034 C C . GLY B 1 344 ? -31.016 -1.832 5.371 1 89.38 344 GLY B C 1
ATOM 7035 O O . GLY B 1 344 ? -31.531 -2.779 5.961 1 89.38 344 GLY B O 1
ATOM 7036 N N . THR B 1 345 ? -30.734 -0.751 5.871 1 87.81 345 THR B N 1
ATOM 7037 C CA . THR B 1 345 ? -30.719 -0.599 7.324 1 87.81 345 THR B CA 1
ATOM 7038 C C . THR B 1 345 ? -32.156 -0.604 7.883 1 87.81 345 THR B C 1
ATOM 7040 O O . THR B 1 345 ? -32.344 -0.859 9.07 1 87.81 345 THR B O 1
ATOM 7043 N N . ASP B 1 346 ? -33.094 -0.359 7.035 1 90.75 346 ASP B N 1
ATOM 7044 C CA . ASP B 1 346 ? -34.5 -0.316 7.461 1 90.75 346 ASP B CA 1
ATOM 7045 C C . ASP B 1 346 ? -35.062 -1.724 7.578 1 90.75 346 ASP B C 1
ATOM 7047 O O . ASP B 1 346 ? -36.156 -1.909 8.141 1 90.75 346 ASP B O 1
ATOM 7051 N N . ASN B 1 347 ? -34.344 -2.703 7.117 1 94.5 347 ASN B N 1
ATOM 7052 C CA . ASN B 1 347 ? -34.781 -4.098 7.176 1 94.5 347 ASN B CA 1
ATOM 7053 C C . ASN B 1 347 ? -34 -4.887 8.211 1 94.5 347 ASN B C 1
ATOM 7055 O O . ASN B 1 347 ? -32.875 -4.492 8.586 1 94.5 347 ASN B O 1
ATOM 7059 N N . PRO B 1 348 ? -34.625 -5.926 8.711 1 96.12 348 PRO B N 1
ATOM 7060 C CA . PRO B 1 348 ? -33.875 -6.75 9.656 1 96.12 348 PRO B CA 1
ATOM 7061 C C . PRO B 1 348 ? -32.594 -7.32 9.055 1 96.12 348 PRO B C 1
ATOM 7063 O O . PRO B 1 348 ? -32.562 -7.68 7.871 1 96.12 348 PRO B O 1
ATOM 7066 N N . PRO B 1 349 ? -31.625 -7.422 9.859 1 97.19 349 PRO B N 1
ATOM 7067 C CA . PRO B 1 349 ? -30.359 -7.984 9.359 1 97.19 349 PRO B CA 1
ATOM 7068 C C . PRO B 1 349 ? -30.438 -9.5 9.172 1 97.19 349 PRO B C 1
ATOM 7070 O O . PRO B 1 349 ? -31.234 -10.172 9.828 1 97.19 349 PRO B O 1
ATOM 7073 N N . ILE B 1 350 ? -29.641 -9.953 8.352 1 97.25 350 ILE B N 1
ATOM 7074 C CA . ILE B 1 350 ? -29.438 -11.391 8.219 1 97.25 350 ILE B CA 1
ATOM 7075 C C . ILE B 1 350 ? -28.219 -11.812 9.047 1 97.25 350 ILE B C 1
ATOM 7077 O O . ILE B 1 350 ? -27.406 -10.977 9.438 1 97.25 350 ILE B O 1
ATOM 7081 N N . GLU B 1 351 ? -28.188 -13.094 9.266 1 97.81 351 GLU B N 1
ATOM 7082 C CA . GLU B 1 351 ? -27.016 -13.664 9.914 1 97.81 351 GLU B CA 1
ATOM 7083 C C . GLU B 1 351 ? -26.109 -14.359 8.898 1 97.81 351 GLU B C 1
ATOM 7085 O O . GLU B 1 351 ? -26.578 -15.133 8.07 1 97.81 351 GLU B O 1
ATOM 7090 N N . ILE B 1 352 ? -24.875 -14.039 8.906 1 98.5 352 ILE B N 1
ATOM 7091 C CA . ILE B 1 352 ? -23.875 -14.703 8.086 1 98.5 352 ILE B CA 1
ATOM 7092 C C . ILE B 1 352 ? -22.906 -15.484 8.977 1 98.5 352 ILE B C 1
ATOM 7094 O O . ILE B 1 352 ? -22.328 -14.938 9.914 1 98.5 352 ILE B O 1
ATOM 7098 N N . ASP B 1 353 ? -22.75 -16.734 8.719 1 98.75 353 ASP B N 1
ATOM 7099 C CA . ASP B 1 353 ? -21.938 -17.641 9.531 1 98.75 353 ASP B CA 1
ATOM 7100 C C . ASP B 1 353 ? -20.625 -17.969 8.828 1 98.75 353 ASP B C 1
ATOM 7102 O O . ASP B 1 353 ? -20.625 -18.641 7.789 1 98.75 353 ASP B O 1
ATOM 7106 N N . PHE B 1 354 ? -19.516 -17.641 9.469 1 98.75 354 PHE B N 1
ATOM 7107 C CA . PHE B 1 354 ? -18.188 -17.828 8.883 1 98.75 354 PHE B CA 1
ATOM 7108 C C . PHE B 1 354 ? -17.531 -19.078 9.43 1 98.75 354 PHE B C 1
ATOM 7110 O O . PHE B 1 354 ? -16.328 -19.281 9.25 1 98.75 354 PHE B O 1
ATOM 7117 N N . THR B 1 355 ? -18.234 -19.938 10.031 1 98.62 355 THR B N 1
ATOM 7118 C CA . THR B 1 355 ? -17.703 -21.188 10.547 1 98.62 355 THR B CA 1
ATOM 7119 C C . THR B 1 355 ? -17.406 -22.172 9.414 1 98.62 355 THR B C 1
ATOM 7121 O O . THR B 1 355 ? -18.312 -22.516 8.641 1 98.62 355 THR B O 1
ATOM 7124 N N . PRO B 1 356 ? -16.234 -22.609 9.32 1 98.25 356 PRO B N 1
ATOM 7125 C CA . PRO B 1 356 ? -15.93 -23.625 8.312 1 98.25 356 PRO B CA 1
ATOM 7126 C C . PRO B 1 356 ? -16.516 -25 8.656 1 98.25 356 PRO B C 1
ATOM 7128 O O . PRO B 1 356 ? -16.812 -25.266 9.82 1 98.25 356 PRO B O 1
ATOM 7131 N N . PRO B 1 357 ? -16.562 -25.922 7.723 1 98.38 357 PRO B N 1
ATOM 7132 C CA . PRO B 1 357 ? -16.219 -25.781 6.305 1 98.38 357 PRO B CA 1
ATOM 7133 C C . PRO B 1 357 ? -17.297 -25.031 5.516 1 98.38 357 PRO B C 1
ATOM 7135 O O . PRO B 1 357 ? -18.484 -25.156 5.805 1 98.38 357 PRO B O 1
ATOM 7138 N N . TYR B 1 358 ? -16.906 -24.297 4.562 1 98.81 358 TYR B N 1
ATOM 7139 C CA . TYR B 1 358 ? -17.828 -23.547 3.721 1 98.81 358 TYR B CA 1
ATOM 7140 C C . TYR B 1 358 ? -18.453 -24.453 2.662 1 98.81 358 TYR B C 1
ATOM 7142 O O . TYR B 1 358 ? -17.828 -25.422 2.225 1 98.81 358 TYR B O 1
ATOM 7150 N N . ARG B 1 359 ? -19.641 -24.109 2.318 1 98.38 359 ARG B N 1
ATOM 7151 C CA . ARG B 1 359 ? -20.344 -24.828 1.251 1 98.38 359 ARG B CA 1
ATOM 7152 C C . ARG B 1 359 ? -19.562 -24.75 -0.058 1 98.38 359 ARG B C 1
ATOM 7154 O O . ARG B 1 359 ? -19 -23.703 -0.396 1 98.38 359 ARG B O 1
ATOM 7161 N N . ARG B 1 360 ? -19.469 -25.922 -0.781 1 98.38 360 ARG B N 1
ATOM 7162 C CA . ARG B 1 360 ? -18.812 -26 -2.086 1 98.38 360 ARG B CA 1
ATOM 7163 C C . ARG B 1 360 ? -19.812 -26.406 -3.17 1 98.38 360 ARG B C 1
ATOM 7165 O O . ARG B 1 360 ? -20.531 -27.391 -3.023 1 98.38 360 ARG B O 1
ATOM 7172 N N . ILE B 1 361 ? -19.828 -25.578 -4.223 1 97.38 361 ILE B N 1
ATOM 7173 C CA . ILE B 1 361 ? -20.719 -25.828 -5.352 1 97.38 361 ILE B CA 1
ATOM 7174 C C . ILE B 1 361 ? -19.906 -26.016 -6.625 1 97.38 361 ILE B C 1
ATOM 7176 O O . ILE B 1 361 ? -19.109 -25.156 -6.996 1 97.38 361 ILE B O 1
ATOM 7180 N N . ASP B 1 362 ? -20.109 -27.156 -7.234 1 97.44 362 ASP B N 1
ATOM 7181 C CA . ASP B 1 362 ? -19.547 -27.328 -8.57 1 97.44 362 ASP B CA 1
ATOM 7182 C C . ASP B 1 362 ? -20.344 -26.531 -9.609 1 97.44 362 ASP B C 1
ATOM 7184 O O . ASP B 1 362 ? -21.531 -26.781 -9.797 1 97.44 362 ASP B O 1
ATOM 7188 N N . MET B 1 363 ? -19.719 -25.641 -10.32 1 97.06 363 MET B N 1
ATOM 7189 C CA . MET B 1 363 ? -20.406 -24.656 -11.164 1 97.06 363 MET B CA 1
ATOM 7190 C C . MET B 1 363 ? -21.266 -25.359 -12.219 1 97.06 363 MET B C 1
ATOM 7192 O O . MET B 1 363 ? -22.484 -25.188 -12.25 1 97.06 363 MET B O 1
ATOM 7196 N N . MET B 1 364 ? -20.641 -26.219 -13.039 1 95.75 364 MET B N 1
ATOM 7197 C CA . MET B 1 364 ? -21.312 -26.812 -14.18 1 95.75 364 MET B CA 1
ATOM 7198 C C . MET B 1 364 ? -22.344 -27.859 -13.719 1 95.75 364 MET B C 1
ATOM 7200 O O . MET B 1 364 ? -23.438 -27.922 -14.258 1 95.75 364 MET B O 1
ATOM 7204 N N . GLN B 1 365 ? -21.984 -28.641 -12.742 1 95.06 365 GLN B N 1
ATOM 7205 C CA . GLN B 1 365 ? -22.891 -29.656 -12.227 1 95.06 365 GLN B CA 1
ATOM 7206 C C . GLN B 1 365 ? -24.125 -29.031 -11.594 1 95.06 365 GLN B C 1
ATOM 7208 O O . GLN B 1 365 ? -25.234 -29.547 -11.758 1 95.06 365 GLN B O 1
ATOM 7213 N N . GLU B 1 366 ? -23.922 -27.953 -10.859 1 95.56 366 GLU B N 1
ATOM 7214 C CA . GLU B 1 366 ? -25.031 -27.328 -10.164 1 95.56 366 GLU B CA 1
ATOM 7215 C C . GLU B 1 366 ? -25.969 -26.625 -11.141 1 95.56 366 GLU B C 1
ATOM 7217 O O . GLU B 1 366 ? -27.188 -26.578 -10.922 1 95.56 366 GLU B O 1
ATOM 7222 N N . LEU B 1 367 ? -25.422 -26 -12.18 1 96.06 367 LEU B N 1
ATOM 7223 C CA . LEU B 1 367 ? -26.266 -25.406 -13.203 1 96.06 367 LEU B CA 1
ATOM 7224 C C . LEU B 1 367 ? -27.172 -26.438 -13.852 1 96.06 367 LEU B C 1
ATOM 7226 O O . LEU B 1 367 ? -28.328 -26.156 -14.156 1 96.06 367 LEU B O 1
ATOM 7230 N N . LYS B 1 368 ? -26.641 -27.594 -14.086 1 94.38 368 LYS B N 1
ATOM 7231 C CA . LYS B 1 368 ? -27.438 -28.688 -14.625 1 94.38 368 LYS B CA 1
ATOM 7232 C C . LYS B 1 368 ? -28.5 -29.141 -13.633 1 94.38 368 LYS B C 1
ATOM 7234 O O . LYS B 1 368 ? -29.656 -29.344 -14 1 94.38 368 LYS B O 1
ATOM 7239 N N . SER B 1 369 ? -28.156 -29.297 -12.461 1 93.19 369 SER B N 1
ATOM 7240 C CA . SER B 1 369 ? -29.031 -29.859 -11.445 1 93.19 369 SER B CA 1
ATOM 7241 C C . SER B 1 369 ? -30.125 -28.859 -11.047 1 93.19 369 SER B C 1
ATOM 7243 O O . SER B 1 369 ? -31.297 -29.219 -10.953 1 93.19 369 SER B O 1
ATOM 7245 N N . ILE B 1 370 ? -29.75 -27.625 -10.742 1 88.81 370 ILE B N 1
ATOM 7246 C CA . ILE B 1 370 ? -30.656 -26.641 -10.172 1 88.81 370 ILE B CA 1
ATOM 7247 C C . ILE B 1 370 ? -31.469 -25.969 -11.281 1 88.81 370 ILE B C 1
ATOM 7249 O O . ILE B 1 370 ? -32.656 -25.703 -11.117 1 88.81 370 ILE B O 1
ATOM 7253 N N . ALA B 1 371 ? -30.875 -25.734 -12.367 1 84.88 371 ALA B N 1
ATOM 7254 C CA . ALA B 1 371 ? -31.547 -24.969 -13.406 1 84.88 371 ALA B CA 1
ATOM 7255 C C . ALA B 1 371 ? -32 -25.859 -14.555 1 84.88 371 ALA B C 1
ATOM 7257 O O . ALA B 1 371 ? -32.688 -25.406 -15.469 1 84.88 371 ALA B O 1
ATOM 7258 N N . GLY B 1 372 ? -31.562 -27.094 -14.531 1 90.81 372 GLY B N 1
ATOM 7259 C CA . GLY B 1 372 ? -31.938 -28.031 -15.578 1 90.81 372 GLY B CA 1
ATOM 7260 C C . GLY B 1 372 ? -31.297 -27.703 -16.922 1 90.81 372 GLY B C 1
ATOM 7261 O O . GLY B 1 372 ? -31.891 -27.953 -17.969 1 90.81 372 GLY B O 1
ATOM 7262 N N . LEU B 1 373 ? -30.188 -27.141 -16.828 1 93.06 373 LEU B N 1
ATOM 7263 C CA . LEU B 1 373 ? -29.531 -26.719 -18.062 1 93.06 373 LEU B CA 1
ATOM 7264 C C . LEU B 1 373 ? -28.688 -27.844 -18.641 1 93.06 373 LEU B C 1
ATOM 7266 O O . LEU B 1 373 ? -27.938 -28.5 -17.922 1 93.06 373 LEU B O 1
ATOM 7270 N N . ASP B 1 374 ? -28.844 -28.094 -19.891 1 92.62 374 ASP B N 1
ATOM 7271 C CA . ASP B 1 374 ? -28.031 -29.062 -20.625 1 92.62 374 ASP B CA 1
ATOM 7272 C C . ASP B 1 374 ? -27.031 -28.359 -21.531 1 92.62 374 ASP B C 1
ATOM 7274 O O . ASP B 1 374 ? -27.141 -28.438 -22.766 1 92.62 374 ASP B O 1
ATOM 7278 N N . ILE B 1 375 ? -26.047 -27.875 -20.922 1 93.69 375 ILE B N 1
ATOM 7279 C CA . ILE B 1 375 ? -25.062 -27.062 -21.641 1 93.69 375 ILE B CA 1
ATOM 7280 C C . ILE B 1 375 ? -24.125 -27.984 -22.438 1 93.69 375 ILE B C 1
ATOM 7282 O O . ILE B 1 375 ? -23.578 -28.938 -21.891 1 93.69 375 ILE B O 1
ATOM 7286 N N . PRO B 1 376 ? -23.875 -27.688 -23.641 1 91.94 376 PRO B N 1
ATOM 7287 C CA . PRO B 1 376 ? -22.938 -28.484 -24.438 1 91.94 376 PRO B CA 1
ATOM 7288 C C . PRO B 1 376 ? -21.547 -28.547 -23.797 1 91.94 376 PRO B C 1
ATOM 7290 O O . PRO B 1 376 ? -21.078 -27.562 -23.219 1 91.94 376 PRO B O 1
ATOM 7293 N N . LEU B 1 377 ? -20.859 -29.656 -24.047 1 86.75 377 LEU B N 1
ATOM 7294 C CA . LEU B 1 377 ? -19.562 -29.906 -23.438 1 86.75 377 LEU B CA 1
ATOM 7295 C C . LEU B 1 377 ? -18.484 -29 -24.031 1 86.75 377 LEU B C 1
ATOM 7297 O O . LEU B 1 377 ? -17.609 -28.531 -23.312 1 86.75 377 LEU B O 1
ATOM 7301 N N . ASP B 1 378 ? -18.641 -28.797 -25.312 1 92 378 ASP B N 1
ATOM 7302 C CA . ASP B 1 378 ? -17.688 -27.906 -25.969 1 92 378 ASP B CA 1
ATOM 7303 C C . ASP B 1 378 ? -18.125 -26.453 -25.875 1 92 378 ASP B C 1
ATOM 7305 O O . ASP B 1 378 ? -18.828 -25.953 -26.75 1 92 378 ASP B O 1
ATOM 7309 N N . LEU B 1 379 ? -17.609 -25.812 -25 1 92.56 379 LEU B N 1
ATOM 7310 C CA . LEU B 1 379 ? -18.016 -24.453 -24.703 1 92.56 379 LEU B CA 1
ATOM 7311 C C . LEU B 1 379 ? -17.469 -23.469 -25.734 1 92.56 379 LEU B C 1
ATOM 7313 O O . LEU B 1 379 ? -17.906 -22.328 -25.812 1 92.56 379 LEU B O 1
ATOM 7317 N N . SER B 1 380 ? -16.531 -23.922 -26.531 1 87.69 380 SER B N 1
ATOM 7318 C CA . SER B 1 380 ? -15.977 -23.078 -27.578 1 87.69 380 SER B CA 1
ATOM 7319 C C . SER B 1 380 ? -16.828 -23.125 -28.844 1 87.69 380 SER B C 1
ATOM 7321 O O . SER B 1 380 ? -16.625 -22.344 -29.766 1 87.69 380 SER B O 1
ATOM 7323 N N . SER B 1 381 ? -17.812 -23.922 -28.875 1 91.44 381 SER B N 1
ATOM 7324 C CA . SER B 1 381 ? -18.641 -24.125 -30.062 1 91.44 381 SER B CA 1
ATOM 7325 C C . SER B 1 381 ? -19.703 -23.047 -30.188 1 91.44 381 SER B C 1
ATOM 7327 O O . SER B 1 381 ? -20.125 -22.469 -29.188 1 91.44 381 SER B O 1
ATOM 7329 N N . ASP B 1 382 ? -20.125 -22.859 -31.359 1 93.5 382 ASP B N 1
ATOM 7330 C CA . ASP B 1 382 ? -21.25 -21.969 -31.625 1 93.5 382 ASP B CA 1
ATOM 7331 C C . ASP B 1 382 ? -22.531 -22.484 -30.969 1 93.5 382 ASP B C 1
ATOM 7333 O O . ASP B 1 382 ? -23.375 -21.703 -30.547 1 93.5 382 ASP B O 1
ATOM 7337 N N . GLU B 1 383 ? -22.641 -23.734 -30.984 1 95.38 383 GLU B N 1
ATOM 7338 C CA . GLU B 1 383 ? -23.812 -24.375 -30.391 1 95.38 383 GLU B CA 1
ATOM 7339 C C . GLU B 1 383 ? -23.938 -24 -28.906 1 95.38 383 GLU B C 1
ATOM 7341 O O . GLU B 1 383 ? -25.031 -23.703 -28.438 1 95.38 383 GLU B O 1
ATOM 7346 N N . ALA B 1 384 ? -22.859 -24.078 -28.266 1 95.31 384 ALA B N 1
ATOM 7347 C CA . ALA B 1 384 ? -22.859 -23.734 -26.844 1 95.31 384 ALA B CA 1
ATOM 7348 C C . ALA B 1 384 ? -23.25 -22.266 -26.641 1 95.31 384 ALA B C 1
ATOM 7350 O O . ALA B 1 384 ? -24.031 -21.938 -25.75 1 95.31 384 ALA B O 1
ATOM 7351 N N . ASN B 1 385 ? -22.672 -21.391 -27.438 1 95 385 ASN B N 1
ATOM 7352 C CA . ASN B 1 385 ? -22.984 -19.969 -27.344 1 95 385 ASN B CA 1
ATOM 7353 C C . ASN B 1 385 ? -24.469 -19.688 -27.578 1 95 385 ASN B C 1
ATOM 7355 O O . ASN B 1 385 ? -25.094 -18.969 -26.797 1 95 385 ASN B O 1
ATOM 7359 N N . LYS B 1 386 ? -25.031 -20.312 -28.609 1 96.62 386 LYS B N 1
ATOM 7360 C CA . LYS B 1 386 ? -26.438 -20.141 -28.938 1 96.62 386 LYS B CA 1
ATOM 7361 C C . LYS B 1 386 ? -27.344 -20.672 -27.828 1 96.62 386 LYS B C 1
ATOM 7363 O O . LYS B 1 386 ? -28.359 -20.047 -27.484 1 96.62 386 LYS B O 1
ATOM 7368 N N . TYR B 1 387 ? -26.922 -21.781 -27.328 1 97 387 TYR B N 1
ATOM 7369 C CA . TYR B 1 387 ? -27.688 -22.375 -26.234 1 97 387 TYR B CA 1
ATOM 7370 C C . TYR B 1 387 ? -27.75 -21.438 -25.031 1 97 387 TYR B C 1
ATOM 7372 O O . TYR B 1 387 ? -28.812 -21.234 -24.438 1 97 387 TYR B O 1
ATOM 7380 N N . LEU B 1 388 ? -26.672 -20.906 -24.688 1 97.25 388 LEU B N 1
ATOM 7381 C CA . LEU B 1 388 ? -26.578 -20.031 -23.516 1 97.25 388 LEU B CA 1
ATOM 7382 C C . LEU B 1 388 ? -27.312 -18.719 -23.766 1 97.25 388 LEU B C 1
ATOM 7384 O O . LEU B 1 388 ? -27.969 -18.188 -22.859 1 97.25 388 LEU B O 1
ATOM 7388 N N . ALA B 1 389 ? -27.172 -18.219 -24.938 1 97 389 ALA B N 1
ATOM 7389 C CA . ALA B 1 389 ? -27.922 -17.016 -25.297 1 97 389 ALA B CA 1
ATOM 7390 C C . ALA B 1 389 ? -29.422 -17.234 -25.188 1 97 389 ALA B C 1
ATOM 7392 O O . ALA B 1 389 ? -30.141 -16.375 -24.672 1 97 389 ALA B O 1
ATOM 7393 N N . ALA B 1 390 ? -29.844 -18.312 -25.656 1 96.81 390 ALA B N 1
ATOM 7394 C CA . ALA B 1 390 ? -31.266 -18.672 -25.562 1 96.81 390 ALA B CA 1
ATOM 7395 C C . ALA B 1 390 ? -31.703 -18.812 -24.109 1 96.81 390 ALA B C 1
ATOM 7397 O O . ALA B 1 390 ? -32.844 -18.469 -23.766 1 96.81 390 ALA B O 1
ATOM 7398 N N . THR B 1 391 ? -30.844 -19.422 -23.359 1 96.56 391 THR B N 1
ATOM 7399 C CA . THR B 1 391 ? -31.125 -19.578 -21.938 1 96.56 391 THR B CA 1
ATOM 7400 C C . THR B 1 391 ? -31.312 -18.219 -21.281 1 96.56 391 THR B C 1
ATOM 7402 O O . THR B 1 391 ? -32.219 -18.031 -20.469 1 96.56 391 THR B O 1
ATOM 7405 N N . CYS B 1 392 ? -30.438 -17.281 -21.562 1 97 392 CYS B N 1
ATOM 7406 C CA . CYS B 1 392 ? -30.547 -15.922 -21.031 1 97 392 CYS B CA 1
ATOM 7407 C C . CYS B 1 392 ? -31.875 -15.289 -21.422 1 97 392 CYS B C 1
ATOM 7409 O O . CYS B 1 392 ? -32.531 -14.672 -20.578 1 97 392 CYS B O 1
ATOM 7411 N N . GLU B 1 393 ? -32.25 -15.43 -22.625 1 96.25 393 GLU B N 1
ATOM 7412 C CA . GLU B 1 393 ? -33.5 -14.898 -23.109 1 96.25 393 GLU B CA 1
ATOM 7413 C C . GLU B 1 393 ? -34.688 -15.547 -22.391 1 96.25 393 GLU B C 1
ATOM 7415 O O . GLU B 1 393 ? -35.625 -14.852 -21.969 1 96.25 393 GLU B O 1
ATOM 7420 N N . LYS B 1 394 ? -34.625 -16.75 -22.297 1 95.88 394 LYS B N 1
ATOM 7421 C CA . LYS B 1 394 ? -35.719 -17.531 -21.672 1 95.88 394 LYS B CA 1
ATOM 7422 C C . LYS B 1 394 ? -35.938 -17.062 -20.234 1 95.88 394 LYS B C 1
ATOM 7424 O O . LYS B 1 394 ? -37.094 -16.984 -19.781 1 95.88 394 LYS B O 1
ATOM 7429 N N . TYR B 1 395 ? -34.906 -16.812 -19.531 1 95.75 395 TYR B N 1
ATOM 7430 C CA . TYR B 1 395 ? -35.031 -16.516 -18.109 1 95.75 395 TYR B CA 1
ATOM 7431 C C . TYR B 1 395 ? -34.938 -15.023 -17.859 1 95.75 395 TYR B C 1
ATOM 7433 O O . TYR B 1 395 ? -34.906 -14.586 -16.703 1 95.75 395 TYR B O 1
ATOM 7441 N N . GLY B 1 396 ? -34.75 -14.219 -18.859 1 95.94 396 GLY B N 1
ATOM 7442 C CA . GLY B 1 396 ? -34.719 -12.773 -18.719 1 95.94 396 GLY B CA 1
ATOM 7443 C C . GLY B 1 396 ? -33.406 -12.266 -18.125 1 95.94 396 GLY B C 1
ATOM 7444 O O . GLY B 1 396 ? -33.406 -11.273 -17.406 1 95.94 396 GLY B O 1
ATOM 7445 N N . ILE B 1 397 ? -32.344 -12.992 -18.375 1 96 397 ILE B N 1
ATOM 7446 C CA . ILE B 1 397 ? -31.031 -12.602 -17.891 1 96 397 ILE B CA 1
ATOM 7447 C C . ILE B 1 397 ? -30.406 -11.625 -18.891 1 96 397 ILE B C 1
ATOM 7449 O O . ILE B 1 397 ? -30.188 -11.961 -20.047 1 96 397 ILE B O 1
ATOM 7453 N N . LYS B 1 398 ? -30.109 -10.445 -18.391 1 94.06 398 LYS B N 1
ATOM 7454 C CA . LYS B 1 398 ? -29.547 -9.422 -19.266 1 94.06 398 LYS B CA 1
ATOM 7455 C C . LYS B 1 398 ? -28.031 -9.609 -19.422 1 94.06 398 LYS B C 1
ATOM 7457 O O . LYS B 1 398 ? -27.312 -9.766 -18.422 1 94.06 398 LYS B O 1
ATOM 7462 N N . CYS B 1 399 ? -27.547 -9.664 -20.609 1 92.94 399 CYS B N 1
ATOM 7463 C CA . CYS B 1 399 ? -26.125 -9.688 -20.969 1 92.94 399 CYS B CA 1
ATOM 7464 C C . CYS B 1 399 ? -25.859 -8.75 -22.141 1 92.94 399 CYS B C 1
ATOM 7466 O O . CYS B 1 399 ? -26.219 -9.055 -23.281 1 92.94 399 CYS B O 1
ATOM 7468 N N . SER B 1 400 ? -25.234 -7.629 -21.812 1 87.88 400 SER B N 1
ATOM 7469 C CA . SER B 1 400 ? -24.922 -6.676 -22.875 1 87.88 400 SER B CA 1
ATOM 7470 C C . SER B 1 400 ? -23.859 -7.227 -23.812 1 87.88 400 SER B C 1
ATOM 7472 O O . SER B 1 400 ? -23.031 -8.047 -23.406 1 87.88 400 SER B O 1
ATOM 7474 N N . PRO B 1 401 ? -23.906 -6.809 -25.078 1 88.38 401 PRO B N 1
ATOM 7475 C CA . PRO B 1 401 ? -22.844 -7.23 -25.984 1 88.38 401 PRO B CA 1
ATOM 7476 C C . PRO B 1 401 ? -21.453 -6.773 -25.531 1 88.38 401 PRO B C 1
ATOM 7478 O O . PRO B 1 401 ? -21.344 -5.742 -24.859 1 88.38 401 PRO B O 1
ATOM 7481 N N . PRO B 1 402 ? -20.531 -7.508 -25.984 1 88.56 402 PRO B N 1
ATOM 7482 C CA . PRO B 1 402 ? -20.531 -8.758 -26.75 1 88.56 402 PRO B CA 1
ATOM 7483 C C . PRO B 1 402 ? -20.953 -9.961 -25.922 1 88.56 402 PRO B C 1
ATOM 7485 O O . PRO B 1 402 ? -20.562 -10.086 -24.75 1 88.56 402 PRO B O 1
ATOM 7488 N N . GLN B 1 403 ? -21.734 -10.805 -26.516 1 90.81 403 GLN B N 1
ATOM 7489 C CA . GLN B 1 403 ? -22.266 -11.977 -25.828 1 90.81 403 GLN B CA 1
ATOM 7490 C C . GLN B 1 403 ? -21.406 -13.203 -26.094 1 90.81 403 GLN B C 1
ATOM 7492 O O . GLN B 1 403 ? -21.875 -14.188 -26.672 1 90.81 403 GLN B O 1
ATOM 7497 N N . THR B 1 404 ? -20.234 -13.125 -25.562 1 89.94 404 THR B N 1
ATOM 7498 C CA . THR B 1 404 ? -19.344 -14.281 -25.656 1 89.94 404 THR B CA 1
ATOM 7499 C C . THR B 1 404 ? -19.828 -15.398 -24.719 1 89.94 404 THR B C 1
ATOM 7501 O O . THR B 1 404 ? -20.594 -15.156 -23.797 1 89.94 404 THR B O 1
ATOM 7504 N N . THR B 1 405 ? -19.406 -16.656 -25.031 1 92.12 405 THR B N 1
ATOM 7505 C CA . THR B 1 405 ? -19.781 -17.812 -24.219 1 92.12 405 THR B CA 1
ATOM 7506 C C . THR B 1 405 ? -19.422 -17.594 -22.75 1 92.12 405 THR B C 1
ATOM 7508 O O . THR B 1 405 ? -20.203 -17.906 -21.859 1 92.12 405 THR B O 1
ATOM 7511 N N . ALA B 1 406 ? -18.234 -17.047 -22.531 1 91.06 406 ALA B N 1
ATOM 7512 C CA . ALA B 1 406 ? -17.766 -16.812 -21.172 1 91.06 406 ALA B CA 1
ATOM 7513 C C . ALA B 1 406 ? -18.672 -15.812 -20.438 1 91.06 406 ALA B C 1
ATOM 7515 O O . ALA B 1 406 ? -19.031 -16.031 -19.281 1 91.06 406 ALA B O 1
ATOM 7516 N N . ARG B 1 407 ? -19.078 -14.742 -21.016 1 91.69 407 ARG B N 1
ATOM 7517 C CA . ARG B 1 407 ? -19.922 -13.711 -20.406 1 91.69 407 ARG B CA 1
ATOM 7518 C C . ARG B 1 407 ? -21.328 -14.227 -20.141 1 91.69 407 ARG B C 1
ATOM 7520 O O . ARG B 1 407 ? -21.906 -13.945 -19.094 1 91.69 407 ARG B O 1
ATOM 7527 N N . LEU B 1 408 ? -21.891 -14.938 -21.141 1 95.06 408 LEU B N 1
ATOM 7528 C CA . LEU B 1 408 ? -23.219 -15.516 -20.984 1 95.06 408 LEU B CA 1
ATOM 7529 C C . LEU B 1 408 ? -23.25 -16.484 -19.797 1 95.06 408 LEU B C 1
ATOM 7531 O O . LEU B 1 408 ? -24.172 -16.422 -18.969 1 95.06 408 LEU B O 1
ATOM 7535 N N . LEU B 1 409 ? -22.25 -17.297 -19.766 1 95.25 409 LEU B N 1
ATOM 7536 C CA . LEU B 1 409 ? -22.156 -18.266 -18.672 1 95.25 409 LEU B CA 1
ATOM 7537 C C . LEU B 1 409 ? -22.031 -17.562 -17.328 1 95.25 409 LEU B C 1
ATOM 7539 O O . LEU B 1 409 ? -22.609 -18.016 -16.328 1 95.25 409 LEU B O 1
ATOM 7543 N N . ASP B 1 410 ? -21.297 -16.562 -17.297 1 94.06 410 ASP B N 1
ATOM 7544 C CA . ASP B 1 410 ? -21.109 -15.773 -16.078 1 94.06 410 ASP B CA 1
ATOM 7545 C C . ASP B 1 410 ? -22.438 -15.211 -15.586 1 94.06 410 ASP B C 1
ATOM 7547 O O . ASP B 1 410 ? -22.766 -15.305 -14.398 1 94.06 410 ASP B O 1
ATOM 7551 N N . LYS B 1 411 ? -23.234 -14.625 -16.469 1 95.81 411 LYS B N 1
ATOM 7552 C CA . LYS B 1 411 ? -24.531 -14.055 -16.109 1 95.81 411 LYS B CA 1
ATOM 7553 C C . LYS B 1 411 ? -25.5 -15.133 -15.633 1 95.81 411 LYS B C 1
ATOM 7555 O O . LYS B 1 411 ? -26.25 -14.922 -14.68 1 95.81 411 LYS B O 1
ATOM 7560 N N . ILE B 1 412 ? -25.469 -16.234 -16.297 1 97.12 412 ILE B N 1
ATOM 7561 C CA . ILE B 1 412 ? -26.344 -17.344 -15.953 1 97.12 412 ILE B CA 1
ATOM 7562 C C . ILE B 1 412 ? -25.969 -17.875 -14.57 1 97.12 412 ILE B C 1
ATOM 7564 O O . ILE B 1 412 ? -26.844 -18.156 -13.75 1 97.12 412 ILE B O 1
ATOM 7568 N N . THR B 1 413 ? -24.672 -18.016 -14.312 1 96.88 413 THR B N 1
ATOM 7569 C CA . THR B 1 413 ? -24.172 -18.453 -13.016 1 96.88 413 THR B CA 1
ATOM 7570 C C . THR B 1 413 ? -24.609 -17.469 -11.922 1 96.88 413 THR B C 1
ATOM 7572 O O . THR B 1 413 ? -25 -17.891 -10.828 1 96.88 413 THR B O 1
ATOM 7575 N N . GLY B 1 414 ? -24.5 -16.203 -12.203 1 96.44 414 GLY B N 1
ATOM 7576 C CA . GLY B 1 414 ? -24.938 -15.188 -11.258 1 96.44 414 GLY B CA 1
ATOM 7577 C C . GLY B 1 414 ? -26.391 -15.328 -10.867 1 96.44 414 GLY B C 1
ATOM 7578 O O . GLY B 1 414 ? -26.734 -15.227 -9.688 1 96.44 414 GLY B O 1
ATOM 7579 N N . HIS B 1 415 ? -27.188 -15.617 -11.852 1 95.94 415 HIS B N 1
ATOM 7580 C CA . HIS B 1 415 ? -28.641 -15.703 -11.656 1 95.94 415 HIS B CA 1
ATOM 7581 C C . HIS B 1 415 ? -29.016 -16.953 -10.867 1 95.94 415 HIS B C 1
ATOM 7583 O O . HIS B 1 415 ? -29.812 -16.891 -9.938 1 95.94 415 HIS B O 1
ATOM 7589 N N . PHE B 1 416 ? -28.391 -18.078 -11.109 1 96.62 416 PHE B N 1
ATOM 7590 C CA . PHE B 1 416 ? -28.875 -19.344 -10.578 1 96.62 416 PHE B CA 1
ATOM 7591 C C . PHE B 1 416 ? -28.078 -19.75 -9.352 1 96.62 416 PHE B C 1
ATOM 7593 O O . PHE B 1 416 ? -28.594 -20.406 -8.445 1 96.62 416 PHE B O 1
ATOM 7600 N N . LEU B 1 417 ? -26.781 -19.469 -9.312 1 97.38 417 LEU B N 1
ATOM 7601 C CA . LEU B 1 417 ? -25.922 -20.031 -8.266 1 97.38 417 LEU B CA 1
ATOM 7602 C C . LEU B 1 417 ? -25.562 -18.953 -7.242 1 97.38 417 LEU B C 1
ATOM 7604 O O . LEU B 1 417 ? -25.812 -19.125 -6.047 1 97.38 417 LEU B O 1
ATOM 7608 N N . GLU B 1 418 ? -24.984 -17.797 -7.68 1 96.75 418 GLU B N 1
ATOM 7609 C CA . GLU B 1 418 ? -24.516 -16.75 -6.762 1 96.75 418 GLU B CA 1
ATOM 7610 C C . GLU B 1 418 ? -25.641 -16.266 -5.863 1 96.75 418 GLU B C 1
ATOM 7612 O O . GLU B 1 418 ? -25.406 -15.93 -4.695 1 96.75 418 GLU B O 1
ATOM 7617 N N . ALA B 1 419 ? -26.828 -16.219 -6.371 1 94.56 419 ALA B N 1
ATOM 7618 C CA . ALA B 1 419 ? -28 -15.727 -5.652 1 94.56 419 ALA B CA 1
ATOM 7619 C C . ALA B 1 419 ? -28.312 -16.594 -4.438 1 94.56 419 ALA B C 1
ATOM 7621 O O . ALA B 1 419 ? -29 -16.172 -3.514 1 94.56 419 ALA B O 1
ATOM 7622 N N . THR B 1 420 ? -27.766 -17.766 -4.398 1 95.38 420 THR B N 1
ATOM 7623 C CA . THR B 1 420 ? -28.031 -18.703 -3.307 1 95.38 420 THR B CA 1
ATOM 7624 C C . THR B 1 420 ? -26.938 -18.609 -2.24 1 95.38 420 THR B C 1
ATOM 7626 O O . THR B 1 420 ? -27.047 -19.25 -1.188 1 95.38 420 THR B O 1
ATOM 7629 N N . CYS B 1 421 ? -25.906 -17.875 -2.492 1 97.56 421 CYS B N 1
ATOM 7630 C CA . CYS B 1 421 ? -24.703 -17.891 -1.657 1 97.56 421 CYS B CA 1
ATOM 7631 C C . CYS B 1 421 ? -24.75 -16.766 -0.618 1 97.56 421 CYS B C 1
ATOM 7633 O O . CYS B 1 421 ? -23.938 -15.844 -0.66 1 97.56 421 CYS B O 1
ATOM 7635 N N . VAL B 1 422 ? -25.562 -16.953 0.447 1 97.19 422 VAL B N 1
ATOM 7636 C CA . VAL B 1 422 ? -25.656 -15.984 1.532 1 97.19 422 VAL B CA 1
ATOM 7637 C C . VAL B 1 422 ? -24.484 -16.172 2.492 1 97.19 422 VAL B C 1
ATOM 7639 O O . VAL B 1 422 ? -23.75 -15.211 2.773 1 97.19 422 VAL B O 1
ATOM 7642 N N . ASN B 1 423 ? -24.344 -17.391 3.031 1 98.44 423 ASN B N 1
ATOM 7643 C CA . ASN B 1 423 ? -23.156 -17.75 3.793 1 98.44 423 ASN B CA 1
ATOM 7644 C C . ASN B 1 423 ? -21.953 -18 2.879 1 98.44 423 ASN B C 1
ATOM 7646 O O . ASN B 1 423 ? -22.125 -18.203 1.675 1 98.44 423 ASN B O 1
ATOM 7650 N N . PRO B 1 424 ? -20.781 -17.906 3.439 1 98.81 424 PRO B N 1
ATOM 7651 C CA . PRO B 1 424 ? -19.609 -18.188 2.596 1 98.81 424 PRO B CA 1
ATOM 7652 C C . PRO B 1 424 ? -19.734 -19.484 1.819 1 98.81 424 PRO B C 1
ATOM 7654 O O . PRO B 1 424 ? -19.953 -20.547 2.416 1 98.81 424 PRO B O 1
ATOM 7657 N N . THR B 1 425 ? -19.594 -19.344 0.511 1 98.88 425 THR B N 1
ATOM 7658 C CA . THR B 1 425 ? -19.766 -20.484 -0.384 1 98.88 425 THR B CA 1
ATOM 7659 C C . THR B 1 425 ? -18.75 -20.438 -1.526 1 98.88 425 THR B C 1
ATOM 7661 O O . THR B 1 425 ? -18.625 -19.406 -2.203 1 98.88 425 THR B O 1
ATOM 7664 N N . PHE B 1 426 ? -18.094 -21.562 -1.731 1 98.88 426 PHE B N 1
ATOM 7665 C CA . PHE B 1 426 ? -17.188 -21.688 -2.859 1 98.88 426 PHE B CA 1
ATOM 7666 C C . PHE B 1 426 ? -17.922 -22.172 -4.105 1 98.88 426 PHE B C 1
ATOM 7668 O O . PHE B 1 426 ? -18.609 -23.188 -4.074 1 98.88 426 PHE B O 1
ATOM 7675 N N . ILE B 1 427 ? -17.828 -21.422 -5.18 1 98.69 427 ILE B N 1
ATOM 7676 C CA . ILE B 1 427 ? -18.125 -21.969 -6.5 1 98.69 427 ILE B CA 1
ATOM 7677 C C . ILE B 1 427 ? -16.844 -22.422 -7.172 1 98.69 427 ILE B C 1
ATOM 7679 O O . ILE B 1 427 ? -15.922 -21.641 -7.379 1 98.69 427 ILE B O 1
ATOM 7683 N N . ILE B 1 428 ? -16.797 -23.766 -7.52 1 98.62 428 ILE B N 1
ATOM 7684 C CA . ILE B 1 428 ? -15.516 -24.328 -7.891 1 98.62 428 ILE B CA 1
ATOM 7685 C C . ILE B 1 428 ? -15.594 -24.906 -9.305 1 98.62 428 ILE B C 1
ATOM 7687 O O . ILE B 1 428 ? -16.688 -25.047 -9.859 1 98.62 428 ILE B O 1
ATOM 7691 N N . ASN B 1 429 ? -14.406 -25.172 -9.875 1 98.25 429 ASN B N 1
ATOM 7692 C CA . ASN B 1 429 ? -14.227 -25.875 -11.141 1 98.25 429 ASN B CA 1
ATOM 7693 C C . ASN B 1 429 ? -14.828 -25.094 -12.305 1 98.25 429 ASN B C 1
ATOM 7695 O O . ASN B 1 429 ? -15.602 -25.641 -13.094 1 98.25 429 ASN B O 1
ATOM 7699 N N . HIS B 1 430 ? -14.438 -23.844 -12.438 1 97.62 430 HIS B N 1
ATOM 7700 C CA . HIS B 1 430 ? -14.898 -22.984 -13.523 1 97.62 430 HIS B CA 1
ATOM 7701 C C . HIS B 1 430 ? -14.391 -23.469 -14.875 1 97.62 430 HIS B C 1
ATOM 7703 O O . HIS B 1 430 ? -13.312 -24.078 -14.961 1 97.62 430 HIS B O 1
ATOM 7709 N N . PRO B 1 431 ? -15.133 -23.219 -15.906 1 97 431 PRO B N 1
ATOM 7710 C CA . PRO B 1 431 ? -14.672 -23.594 -17.25 1 97 431 PRO B CA 1
ATOM 7711 C C . PRO B 1 431 ? -13.383 -22.875 -17.656 1 97 431 PRO B C 1
ATOM 7713 O O . PRO B 1 431 ? -13.164 -21.719 -17.266 1 97 431 PRO B O 1
ATOM 7716 N N . GLU B 1 432 ? -12.57 -23.516 -18.547 1 95.19 432 GLU B N 1
ATOM 7717 C CA . GLU B 1 432 ? -11.297 -22.984 -19.031 1 95.19 432 GLU B CA 1
ATOM 7718 C C . GLU B 1 432 ? -11.492 -21.656 -19.781 1 95.19 432 GLU B C 1
ATOM 7720 O O . GLU B 1 432 ? -10.664 -20.75 -19.672 1 95.19 432 GLU B O 1
ATOM 7725 N N . ILE B 1 433 ? -12.578 -21.516 -20.453 1 91.12 433 ILE B N 1
ATOM 7726 C CA . ILE B 1 433 ? -12.828 -20.359 -21.312 1 91.12 433 ILE B CA 1
ATOM 7727 C C . ILE B 1 433 ? -12.961 -19.109 -20.453 1 91.12 433 ILE B C 1
ATOM 7729 O O . ILE B 1 433 ? -12.742 -18 -20.938 1 91.12 433 ILE B O 1
ATOM 7733 N N . MET B 1 434 ? -13.273 -19.281 -19.156 1 92.31 434 MET B N 1
ATOM 7734 C CA . MET B 1 434 ? -13.461 -18.172 -18.234 1 92.31 434 MET B CA 1
ATOM 7735 C C . MET B 1 434 ? -12.234 -17.984 -17.344 1 92.31 434 MET B C 1
ATOM 7737 O O . MET B 1 434 ? -12.227 -17.125 -16.453 1 92.31 434 MET B O 1
ATOM 7741 N N . SER B 1 435 ? -11.242 -18.797 -17.562 1 95 435 SER B N 1
ATOM 7742 C CA . SER B 1 435 ? -10.148 -18.875 -16.609 1 95 435 SER B CA 1
ATOM 7743 C C . SER B 1 435 ? -8.797 -18.969 -17.312 1 95 435 SER B C 1
ATOM 7745 O O . SER B 1 435 ? -8.078 -19.953 -17.156 1 95 435 SER B O 1
ATOM 7747 N N . PRO B 1 436 ? -8.422 -17.938 -17.953 1 94.31 436 PRO B N 1
ATOM 7748 C CA . PRO B 1 436 ? -7.242 -18 -18.828 1 94.31 436 PRO B CA 1
ATOM 7749 C C . PRO B 1 436 ? -5.949 -18.25 -18.047 1 94.31 436 PRO B C 1
ATOM 7751 O O . PRO B 1 436 ? -4.953 -18.688 -18.625 1 94.31 436 PRO B O 1
ATOM 7754 N N . LEU B 1 437 ? -5.898 -18 -16.781 1 97.5 437 LEU B N 1
ATOM 7755 C CA . LEU B 1 437 ? -4.656 -18.109 -16.016 1 97.5 437 LEU B CA 1
ATOM 7756 C C . LEU B 1 437 ? -4.699 -19.297 -15.07 1 97.5 437 LEU B C 1
ATOM 7758 O O . LEU B 1 437 ? -3.727 -19.562 -14.359 1 97.5 437 LEU B O 1
ATOM 7762 N N . ALA B 1 438 ? -5.809 -20.031 -15.031 1 98.38 438 ALA B N 1
ATOM 7763 C CA . ALA B 1 438 ? -5.992 -21.156 -14.117 1 98.38 438 ALA B CA 1
ATOM 7764 C C . ALA B 1 438 ? -5.613 -22.469 -14.781 1 98.38 438 ALA B C 1
ATOM 7766 O O . ALA B 1 438 ? -5.871 -22.672 -15.977 1 98.38 438 ALA B O 1
ATOM 7767 N N . LYS B 1 439 ? -5.078 -23.328 -14.039 1 98.5 439 LYS B N 1
ATOM 7768 C CA . LYS B 1 439 ? -4.688 -24.641 -14.547 1 98.5 439 LYS B CA 1
ATOM 7769 C C . LYS B 1 439 ? -5.906 -25.531 -14.781 1 98.5 439 LYS B C 1
ATOM 7771 O O . LYS B 1 439 ? -6.918 -25.406 -14.086 1 98.5 439 LYS B O 1
ATOM 7776 N N . TRP B 1 440 ? -5.809 -26.375 -15.727 1 97.44 440 TRP B N 1
ATOM 7777 C CA . TRP B 1 440 ? -6.895 -27.281 -16.062 1 97.44 440 TRP B CA 1
ATOM 7778 C C . TRP B 1 440 ? -7.215 -28.219 -14.898 1 97.44 440 TRP B C 1
ATOM 7780 O O . TRP B 1 440 ? -6.371 -28.438 -14.023 1 97.44 440 TRP B O 1
ATOM 7790 N N . HIS B 1 441 ? -8.398 -28.703 -14.898 1 97.38 441 HIS B N 1
ATOM 7791 C CA . HIS B 1 441 ? -8.836 -29.672 -13.898 1 97.38 441 HIS B CA 1
ATOM 7792 C C . HIS B 1 441 ? -8.078 -30.984 -14.039 1 97.38 441 HIS B C 1
ATOM 7794 O O . HIS B 1 441 ? -7.773 -31.422 -15.148 1 97.38 441 HIS B O 1
ATOM 7800 N N . ARG B 1 442 ? -7.879 -31.734 -12.984 1 95.31 442 ARG B N 1
ATOM 7801 C CA . ARG B 1 442 ? -7.09 -32.969 -12.945 1 95.31 442 ARG B CA 1
ATOM 7802 C C . ARG B 1 442 ? -7.77 -34.062 -13.742 1 95.31 442 ARG B C 1
ATOM 7804 O O . ARG B 1 442 ? -7.098 -34.906 -14.367 1 95.31 442 ARG B O 1
ATOM 7811 N N . THR B 1 443 ? -9.125 -34.031 -13.672 1 94.75 443 THR B N 1
ATOM 7812 C CA . THR B 1 443 ? -9.805 -35.219 -14.211 1 94.75 443 THR B CA 1
ATOM 7813 C C . THR B 1 443 ? -10.938 -34.781 -15.141 1 94.75 443 THR B C 1
ATOM 7815 O O . THR B 1 443 ? -11.469 -35.625 -15.891 1 94.75 443 THR B O 1
ATOM 7818 N N . GLN B 1 444 ? -11.367 -33.562 -15.031 1 94.31 444 GLN B N 1
ATOM 7819 C CA . GLN B 1 444 ? -12.492 -33.094 -15.844 1 94.31 444 GLN B CA 1
ATOM 7820 C C . GLN B 1 444 ? -12.039 -32.156 -16.953 1 94.31 444 GLN B C 1
ATOM 7822 O O . GLN B 1 444 ? -11.75 -30.984 -16.688 1 94.31 444 GLN B O 1
ATOM 7827 N N . SER B 1 445 ? -12.141 -32.656 -18.172 1 93.5 445 SER B N 1
ATOM 7828 C CA . SER B 1 445 ? -11.688 -31.859 -19.312 1 93.5 445 SER B CA 1
ATOM 7829 C C . SER B 1 445 ? -12.531 -30.594 -19.5 1 93.5 445 SER B C 1
ATOM 7831 O O . SER B 1 445 ? -13.75 -30.625 -19.312 1 93.5 445 SER B O 1
ATOM 7833 N N . GLY B 1 446 ? -11.867 -29.531 -19.797 1 94.19 446 GLY B N 1
ATOM 7834 C CA . GLY B 1 446 ? -12.562 -28.281 -20.094 1 94.19 446 GLY B CA 1
ATOM 7835 C C . GLY B 1 446 ? -12.766 -27.406 -18.859 1 94.19 446 GLY B C 1
ATOM 7836 O O . GLY B 1 446 ? -13.156 -26.25 -18.984 1 94.19 446 GLY B O 1
ATOM 7837 N N . LEU B 1 447 ? -12.523 -27.969 -17.703 1 96.94 447 LEU B N 1
ATOM 7838 C CA . LEU B 1 447 ? -12.672 -27.234 -16.453 1 96.94 447 LEU B CA 1
ATOM 7839 C C . LEU B 1 447 ? -11.312 -26.906 -15.844 1 96.94 447 LEU B C 1
ATOM 7841 O O . LEU B 1 447 ? -10.281 -27.375 -16.344 1 96.94 447 LEU B O 1
ATOM 7845 N N . THR B 1 448 ? -11.336 -26.031 -14.844 1 98.12 448 THR B N 1
ATOM 7846 C CA . THR B 1 448 ? -10.094 -25.625 -14.195 1 98.12 448 THR B CA 1
ATOM 7847 C C . THR B 1 448 ? -10.203 -25.781 -12.688 1 98.12 448 THR B C 1
ATOM 7849 O O . THR B 1 448 ? -11.297 -25.953 -12.148 1 98.12 448 THR B O 1
ATOM 7852 N N . LYS B 1 449 ? -9.047 -25.812 -12.039 1 98.56 449 LYS B N 1
ATOM 7853 C CA . LYS B 1 449 ? -8.969 -25.797 -10.586 1 98.56 449 LYS B CA 1
ATOM 7854 C C . LYS B 1 449 ? -9.016 -24.359 -10.055 1 98.56 449 LYS B C 1
ATOM 7856 O O . LYS B 1 449 ? -8.047 -23.875 -9.461 1 98.56 449 LYS B O 1
ATOM 7861 N N . ARG B 1 450 ? -10.172 -23.734 -10.242 1 98.75 450 ARG B N 1
ATOM 7862 C CA . ARG B 1 450 ? -10.469 -22.359 -9.836 1 98.75 450 ARG B CA 1
ATOM 7863 C C . ARG B 1 450 ? -11.688 -22.297 -8.93 1 98.75 450 ARG B C 1
ATOM 7865 O O . ARG B 1 450 ? -12.641 -23.062 -9.117 1 98.75 450 ARG B O 1
ATOM 7872 N N . PHE B 1 451 ? -11.602 -21.484 -7.879 1 98.81 451 PHE B N 1
ATOM 7873 C CA . PHE B 1 451 ? -12.805 -21.203 -7.109 1 98.81 451 PHE B CA 1
ATOM 7874 C C . PHE B 1 451 ? -13 -19.703 -6.93 1 98.81 451 PHE B C 1
ATOM 7876 O O . PHE B 1 451 ? -12.047 -18.922 -7.035 1 98.81 451 PHE B O 1
ATOM 7883 N N . GLU B 1 452 ? -14.18 -19.312 -6.777 1 98.69 452 GLU B N 1
ATOM 7884 C CA . GLU B 1 452 ? -14.602 -18.016 -6.262 1 98.69 452 GLU B CA 1
ATOM 7885 C C . GLU B 1 452 ? -15.391 -18.172 -4.965 1 98.69 452 GLU B C 1
ATOM 7887 O O . GLU B 1 452 ? -16.188 -19.109 -4.82 1 98.69 452 GLU B O 1
ATOM 7892 N N . LEU B 1 453 ? -15.102 -17.344 -4.082 1 98.88 453 LEU B N 1
ATOM 7893 C CA . LEU B 1 453 ? -15.875 -17.344 -2.846 1 98.88 453 LEU B CA 1
ATOM 7894 C C . LEU B 1 453 ? -16.922 -16.234 -2.861 1 98.88 453 LEU B C 1
ATOM 7896 O O . LEU B 1 453 ? -16.609 -15.086 -3.156 1 98.88 453 LEU B O 1
ATOM 7900 N N . PHE B 1 454 ? -18.125 -16.641 -2.537 1 98.69 454 PHE B N 1
ATOM 7901 C CA . PHE B 1 454 ? -19.234 -15.695 -2.453 1 98.69 454 PHE B CA 1
ATOM 7902 C C . PHE B 1 454 ? -19.734 -15.578 -1.019 1 98.69 454 PHE B C 1
ATOM 7904 O O . PHE B 1 454 ? -19.812 -16.578 -0.298 1 98.69 454 PHE B O 1
ATOM 7911 N N . ILE B 1 455 ? -20 -14.406 -0.568 1 98.44 455 ILE B N 1
ATOM 7912 C CA . ILE B 1 455 ? -20.641 -14.07 0.697 1 98.44 455 ILE B CA 1
ATOM 7913 C C . ILE B 1 455 ? -21.719 -13.008 0.466 1 98.44 455 ILE B C 1
ATOM 7915 O O . ILE B 1 455 ? -21.469 -11.992 -0.185 1 98.44 455 ILE B O 1
ATOM 7919 N N . ASN B 1 456 ? -22.875 -13.219 1.001 1 97.25 456 ASN B N 1
ATOM 7920 C CA . ASN B 1 456 ? -24 -12.336 0.751 1 97.25 456 ASN B CA 1
ATOM 7921 C C . ASN B 1 456 ? -24.203 -12.078 -0.74 1 97.25 456 ASN B C 1
ATOM 7923 O O . ASN B 1 456 ? -24.406 -10.938 -1.157 1 97.25 456 ASN B O 1
ATOM 7927 N N . LYS B 1 457 ? -23.938 -13.133 -1.511 1 96.19 457 LYS B N 1
ATOM 7928 C CA . LYS B 1 457 ? -24.234 -13.203 -2.939 1 96.19 457 LYS B CA 1
ATOM 7929 C C . LYS B 1 457 ? -23.219 -12.391 -3.748 1 96.19 457 LYS B C 1
ATOM 7931 O O . LYS B 1 457 ? -23.438 -12.141 -4.938 1 96.19 457 LYS B O 1
ATOM 7936 N N . HIS B 1 458 ? -22.141 -11.945 -3.102 1 95.94 458 HIS B N 1
ATOM 7937 C CA . HIS B 1 458 ? -21.109 -11.195 -3.805 1 95.94 458 HIS B CA 1
ATOM 7938 C C . HIS B 1 458 ? -19.766 -11.922 -3.764 1 95.94 458 HIS B C 1
ATOM 7940 O O . HIS B 1 458 ? -19.422 -12.539 -2.75 1 95.94 458 HIS B O 1
ATOM 7946 N N . GLU B 1 459 ? -19.094 -11.828 -4.855 1 97.19 459 GLU B N 1
ATOM 7947 C CA . GLU B 1 459 ? -17.75 -12.414 -4.914 1 97.19 459 GLU B CA 1
ATOM 7948 C C . GLU B 1 459 ? -16.781 -11.648 -4.02 1 97.19 459 GLU B C 1
ATOM 7950 O O . GLU B 1 459 ? -16.656 -10.43 -4.133 1 97.19 459 GLU B O 1
ATOM 7955 N N . VAL B 1 460 ? -16.031 -12.359 -3.172 1 97.94 460 VAL B N 1
ATOM 7956 C CA . VAL B 1 460 ? -15.109 -11.672 -2.281 1 97.94 460 VAL B CA 1
ATOM 7957 C C . VAL B 1 460 ? -13.688 -12.195 -2.514 1 97.94 460 VAL B C 1
ATOM 7959 O O . VAL B 1 460 ? -12.711 -11.547 -2.129 1 97.94 460 VAL B O 1
ATOM 7962 N N . CYS B 1 461 ? -13.555 -13.352 -3.129 1 98.44 461 CYS B N 1
ATOM 7963 C CA . CYS B 1 461 ? -12.25 -13.969 -3.338 1 98.44 461 CYS B CA 1
ATOM 7964 C C . CYS B 1 461 ? -12.219 -14.742 -4.652 1 98.44 461 CYS B C 1
ATOM 7966 O O . CYS B 1 461 ? -13.234 -15.312 -5.066 1 98.44 461 CYS B O 1
ATOM 7968 N N . ASN B 1 462 ? -11.156 -14.695 -5.344 1 98.38 462 ASN B N 1
ATOM 7969 C CA . ASN B 1 462 ? -10.828 -15.5 -6.516 1 98.38 462 ASN B CA 1
ATOM 7970 C C . ASN B 1 462 ? -9.477 -16.188 -6.363 1 98.38 462 ASN B C 1
ATOM 7972 O O . ASN B 1 462 ? -8.508 -15.578 -5.914 1 98.38 462 ASN B O 1
ATOM 7976 N N . ALA B 1 463 ? -9.453 -17.5 -6.652 1 98.75 463 ALA B N 1
ATOM 7977 C CA . ALA B 1 463 ? -8.219 -18.25 -6.445 1 98.75 463 ALA B CA 1
ATOM 7978 C C . ALA B 1 463 ? -8.156 -19.484 -7.355 1 98.75 463 ALA B C 1
ATOM 7980 O O . ALA B 1 463 ? -9.195 -20.031 -7.738 1 98.75 463 ALA B O 1
ATOM 7981 N N . TYR B 1 464 ? -7 -19.875 -7.664 1 98.75 464 TYR B N 1
ATOM 7982 C CA . TYR B 1 464 ? -6.871 -21.062 -8.492 1 98.75 464 TYR B CA 1
ATOM 7983 C C . TYR B 1 464 ? -5.457 -21.625 -8.43 1 98.75 464 TYR B C 1
ATOM 7985 O O . TYR B 1 464 ? -4.547 -20.969 -7.922 1 98.75 464 TYR B O 1
ATOM 7993 N N . THR B 1 465 ? -5.363 -22.922 -8.781 1 98.81 465 THR B N 1
ATOM 7994 C CA . THR B 1 465 ? -4.066 -23.484 -9.148 1 98.81 465 THR B CA 1
ATOM 7995 C C . THR B 1 465 ? -3.545 -22.844 -10.43 1 98.81 465 THR B C 1
ATOM 7997 O O . THR B 1 465 ? -4.191 -22.922 -11.477 1 98.81 465 THR B O 1
ATOM 8000 N N . GLU B 1 466 ? -2.434 -22.234 -10.32 1 98.81 466 GLU B N 1
ATOM 8001 C CA . GLU B 1 466 ? -1.924 -21.422 -11.414 1 98.81 466 GLU B CA 1
ATOM 8002 C C . GLU B 1 466 ? -1.513 -22.281 -12.602 1 98.81 466 GLU B C 1
ATOM 8004 O O . GLU B 1 466 ? -0.932 -23.359 -12.43 1 98.81 466 GLU B O 1
ATOM 8009 N N . LEU B 1 467 ? -1.897 -21.844 -13.773 1 98.62 467 LEU B N 1
ATOM 8010 C CA . LEU B 1 467 ? -1.354 -22.438 -14.984 1 98.62 467 LEU B CA 1
ATOM 8011 C C . LEU B 1 467 ? 0.136 -22.141 -15.117 1 98.62 467 LEU B C 1
ATOM 8013 O O . LEU B 1 467 ? 0.54 -20.969 -15.156 1 98.62 467 LEU B O 1
ATOM 8017 N N . ASN B 1 468 ? 0.968 -23.172 -15.102 1 98.5 468 ASN B N 1
ATOM 8018 C CA . ASN B 1 468 ? 2.408 -22.938 -15.102 1 98.5 468 ASN B CA 1
ATOM 8019 C C . ASN B 1 468 ? 3.076 -23.547 -16.328 1 98.5 468 ASN B C 1
ATOM 8021 O O . ASN B 1 468 ? 4.305 -23.609 -16.406 1 98.5 468 ASN B O 1
ATOM 8025 N N . ASP B 1 469 ? 2.264 -24.156 -17.312 1 98.19 469 ASP B N 1
ATOM 8026 C CA . ASP B 1 469 ? 2.75 -24.578 -18.609 1 98.19 469 ASP B CA 1
ATOM 8027 C C . ASP B 1 469 ? 2.787 -23.406 -19.594 1 98.19 469 ASP B C 1
ATOM 8029 O O . ASP B 1 469 ? 1.742 -22.922 -20.016 1 98.19 469 ASP B O 1
ATOM 8033 N N . PRO B 1 470 ? 3.98 -23.031 -20 1 98 470 PRO B N 1
ATOM 8034 C CA . PRO B 1 470 ? 4.078 -21.828 -20.844 1 98 470 PRO B CA 1
ATOM 8035 C C . PRO B 1 470 ? 3.438 -22.016 -22.203 1 98 470 PRO B C 1
ATOM 8037 O O . PRO B 1 470 ? 2.93 -21.047 -22.797 1 98 470 PRO B O 1
ATOM 8040 N N . LEU B 1 471 ? 3.432 -23.25 -22.75 1 96.88 471 LEU B N 1
ATOM 8041 C CA . LEU B 1 471 ? 2.834 -23.5 -24.062 1 96.88 471 LEU B CA 1
ATOM 8042 C C . LEU B 1 471 ? 1.317 -23.359 -24 1 96.88 471 LEU B C 1
ATOM 8044 O O . LEU B 1 471 ? 0.713 -22.719 -24.875 1 96.88 471 LEU B O 1
ATOM 8048 N N . VAL B 1 472 ? 0.757 -23.906 -22.984 1 96.88 472 VAL B N 1
ATOM 8049 C CA . VAL B 1 472 ? -0.688 -23.812 -22.812 1 96.88 472 VAL B CA 1
ATOM 8050 C C . VAL B 1 472 ? -1.08 -22.375 -22.5 1 96.88 472 VAL B C 1
ATOM 8052 O O . VAL B 1 472 ? -2.111 -21.891 -22.969 1 96.88 472 VAL B O 1
ATOM 8055 N N . GLN B 1 473 ? -0.304 -21.672 -21.688 1 97.75 473 GLN B N 1
ATOM 8056 C CA . GLN B 1 473 ? -0.579 -20.281 -21.375 1 97.75 473 GLN B CA 1
ATOM 8057 C C . GLN B 1 473 ? -0.612 -19.422 -22.641 1 97.75 473 GLN B C 1
ATOM 8059 O O . GLN B 1 473 ? -1.49 -18.578 -22.797 1 97.75 473 GLN B O 1
ATOM 8064 N N . ARG B 1 474 ? 0.349 -19.641 -23.5 1 96.75 474 ARG B N 1
ATOM 8065 C CA . ARG B 1 474 ? 0.383 -18.906 -24.766 1 96.75 474 ARG B CA 1
ATOM 8066 C C . ARG B 1 474 ? -0.883 -19.156 -25.578 1 96.75 474 ARG B C 1
ATOM 8068 O O . ARG B 1 474 ? -1.446 -18.219 -26.156 1 96.75 474 ARG B O 1
ATOM 8075 N N . GLN B 1 475 ? -1.257 -20.375 -25.578 1 95.25 475 GLN B N 1
ATOM 8076 C CA . GLN B 1 475 ? -2.482 -20.734 -26.297 1 95.25 475 GLN B CA 1
ATOM 8077 C C . GLN B 1 475 ? -3.691 -20.016 -25.703 1 95.25 475 GLN B C 1
ATOM 8079 O O . GLN B 1 475 ? -4.555 -19.531 -26.438 1 95.25 475 GLN B O 1
ATOM 8084 N N . ARG B 1 476 ? -3.744 -20 -24.375 1 94.69 476 ARG B N 1
ATOM 8085 C CA . ARG B 1 476 ? -4.844 -19.312 -23.703 1 94.69 476 ARG B CA 1
ATOM 8086 C C . ARG B 1 476 ? -4.875 -17.844 -24.062 1 94.69 476 ARG B C 1
ATOM 8088 O O . ARG B 1 476 ? -5.949 -17.266 -24.266 1 94.69 476 ARG B O 1
ATOM 8095 N N . PHE B 1 477 ? -3.711 -17.172 -24.062 1 93.44 477 PHE B N 1
ATOM 8096 C CA . PHE B 1 477 ? -3.625 -15.758 -24.422 1 93.44 477 PHE B CA 1
ATOM 8097 C C . PHE B 1 477 ? -4.082 -15.531 -25.859 1 93.44 477 PHE B C 1
ATOM 8099 O O . PHE B 1 477 ? -4.738 -14.531 -26.156 1 93.44 477 PHE B O 1
ATOM 8106 N N . GLU B 1 478 ? -3.748 -16.438 -26.688 1 91.69 478 GLU B N 1
ATOM 8107 C CA . GLU B 1 478 ? -4.16 -16.328 -28.078 1 91.69 478 GLU B CA 1
ATOM 8108 C C . GLU B 1 478 ? -5.68 -16.422 -28.219 1 91.69 478 GLU B C 1
ATOM 8110 O O . GLU B 1 478 ? -6.277 -15.711 -29.031 1 91.69 478 GLU B O 1
ATOM 8115 N N . GLU B 1 479 ? -6.211 -17.297 -27.484 1 88.12 479 GLU B N 1
ATOM 8116 C CA . GLU B 1 479 ? -7.668 -17.422 -27.469 1 88.12 479 GLU B CA 1
ATOM 8117 C C . GLU B 1 479 ? -8.32 -16.125 -26.984 1 88.12 479 GLU B C 1
ATOM 8119 O O . GLU B 1 479 ? -9.344 -15.703 -27.516 1 88.12 479 GLU B O 1
ATOM 8124 N N . GLN B 1 480 ? -7.754 -15.539 -25.984 1 87.12 480 GLN B N 1
ATOM 8125 C CA . GLN B 1 480 ? -8.25 -14.266 -25.469 1 87.12 480 GLN B CA 1
ATOM 8126 C C . GLN B 1 480 ? -8.133 -13.172 -26.531 1 87.12 480 GLN B C 1
ATOM 8128 O O . GLN B 1 480 ? -8.992 -12.289 -26.609 1 87.12 480 GLN B O 1
ATOM 8133 N N . LEU B 1 481 ? -7.098 -13.172 -27.219 1 85.88 481 LEU B N 1
ATOM 8134 C CA . LEU B 1 481 ? -6.883 -12.195 -28.281 1 85.88 481 LEU B CA 1
ATOM 8135 C C . LEU B 1 481 ? -7.988 -12.281 -29.328 1 85.88 481 LEU B C 1
ATOM 8137 O O . LEU B 1 481 ? -8.422 -11.266 -29.875 1 85.88 481 LEU B O 1
ATOM 8141 N N . ARG B 1 482 ? -8.391 -13.453 -29.609 1 83.44 482 ARG B N 1
ATOM 8142 C CA . ARG B 1 482 ? -9.484 -13.648 -30.547 1 83.44 482 ARG B CA 1
ATOM 8143 C C . ARG B 1 482 ? -10.781 -13.055 -30.016 1 83.44 482 ARG B C 1
ATOM 8145 O O . ARG B 1 482 ? -11.562 -12.469 -30.781 1 83.44 482 ARG B O 1
ATOM 8152 N N . SER B 1 483 ? -11 -13.266 -28.797 1 82.19 483 SER B N 1
ATOM 8153 C CA . SER B 1 483 ? -12.18 -12.68 -28.172 1 82.19 483 SER B CA 1
ATOM 8154 C C . SER B 1 483 ? -12.141 -11.156 -28.219 1 82.19 483 SER B C 1
ATOM 8156 O O . SER B 1 483 ? -13.172 -10.508 -28.438 1 82.19 483 SER B O 1
ATOM 8158 N N . ARG B 1 484 ? -11.031 -10.594 -28 1 82.81 484 ARG B N 1
ATOM 8159 C CA . ARG B 1 484 ? -10.859 -9.141 -28.078 1 82.81 484 ARG B CA 1
ATOM 8160 C C . ARG B 1 484 ? -11.164 -8.633 -29.484 1 82.81 484 ARG B C 1
ATOM 8162 O O . ARG B 1 484 ? -11.742 -7.555 -29.641 1 82.81 484 ARG B O 1
ATOM 8169 N N . GLN B 1 485 ? -10.766 -9.352 -30.391 1 82.56 485 GLN B N 1
ATOM 8170 C CA . GLN B 1 485 ? -11.008 -8.984 -31.781 1 82.56 485 GLN B CA 1
ATOM 8171 C C . GLN B 1 485 ? -12.492 -9.055 -32.125 1 82.56 485 GLN B C 1
ATOM 8173 O O . GLN B 1 485 ? -12.969 -8.336 -33 1 82.56 485 GLN B O 1
ATOM 8178 N N . SER B 1 486 ? -13.125 -9.859 -31.344 1 80.62 486 SER B N 1
ATOM 8179 C CA . SER B 1 486 ? -14.57 -9.977 -31.531 1 80.62 486 SER B CA 1
ATOM 8180 C C . SER B 1 486 ? -15.328 -8.906 -30.766 1 80.62 486 SER B C 1
ATOM 8182 O O . SER B 1 486 ? -16.562 -8.914 -30.719 1 80.62 486 SER B O 1
ATOM 8184 N N . GLY B 1 487 ? -14.594 -8.055 -30.062 1 80.06 487 GLY B N 1
ATOM 8185 C CA . GLY B 1 487 ? -15.219 -6.887 -29.453 1 80.06 487 GLY B CA 1
ATOM 8186 C C . GLY B 1 487 ? -15.203 -6.914 -27.938 1 80.06 487 GLY B C 1
ATOM 8187 O O . GLY B 1 487 ? -15.742 -6.02 -27.297 1 80.06 487 GLY B O 1
ATOM 8188 N N . ASP B 1 488 ? -14.641 -7.914 -27.406 1 83.12 488 ASP B N 1
ATOM 8189 C CA . ASP B 1 488 ? -14.539 -7.98 -25.953 1 83.12 488 ASP B CA 1
ATOM 8190 C C . ASP B 1 488 ? -13.336 -7.195 -25.438 1 83.12 488 ASP B C 1
ATOM 8192 O O . ASP B 1 488 ? -12.273 -7.77 -25.188 1 83.12 488 ASP B O 1
ATOM 8196 N N . ASP B 1 489 ? -13.5 -6.027 -24.969 1 79.88 489 ASP B N 1
ATOM 8197 C CA . ASP B 1 489 ? -12.43 -5.117 -24.578 1 79.88 489 ASP B CA 1
ATOM 8198 C C . ASP B 1 489 ? -11.844 -5.504 -23.219 1 79.88 489 ASP B C 1
ATOM 8200 O O . ASP B 1 489 ? -10.766 -5.027 -22.844 1 79.88 489 ASP B O 1
ATOM 8204 N N . GLU B 1 490 ? -12.461 -6.359 -22.625 1 81.31 490 GLU B N 1
ATOM 8205 C CA . GLU B 1 490 ? -12 -6.746 -21.297 1 81.31 490 GLU B CA 1
ATOM 8206 C C . GLU B 1 490 ? -11.094 -7.973 -21.359 1 81.31 490 GLU B C 1
ATOM 8208 O O . GLU B 1 490 ? -10.43 -8.312 -20.375 1 81.31 490 GLU B O 1
ATOM 8213 N N . ALA B 1 491 ? -10.969 -8.523 -22.562 1 83.44 491 ALA B N 1
ATOM 8214 C CA . ALA B 1 491 ? -10.148 -9.727 -22.703 1 83.44 491 ALA B CA 1
ATOM 8215 C C . ALA B 1 491 ? -8.672 -9.398 -22.547 1 83.44 491 ALA B C 1
ATOM 8217 O O . ALA B 1 491 ? -8.234 -8.289 -22.859 1 83.44 491 ALA B O 1
ATOM 8218 N N . MET B 1 492 ? -7.949 -10.359 -22.078 1 85 492 MET B N 1
ATOM 8219 C CA . MET B 1 492 ? -6.539 -10.156 -21.75 1 85 492 MET B CA 1
ATOM 8220 C C . MET B 1 492 ? -5.699 -10.062 -23.031 1 85 492 MET B C 1
ATOM 8222 O O . MET B 1 492 ? -6.016 -10.703 -24.031 1 85 492 MET B O 1
ATOM 8226 N N . ALA B 1 493 ? -4.613 -9.352 -22.953 1 85.69 493 ALA B N 1
ATOM 8227 C CA . ALA B 1 493 ? -3.65 -9.25 -24.047 1 85.69 493 ALA B CA 1
ATOM 8228 C C . ALA B 1 493 ? -2.602 -10.359 -23.953 1 85.69 493 ALA B C 1
ATOM 8230 O O . ALA B 1 493 ? -2.381 -10.922 -22.875 1 85.69 493 ALA B O 1
ATOM 8231 N N . LEU B 1 494 ? -2.061 -10.648 -25.078 1 90.31 494 LEU B N 1
ATOM 8232 C CA . LEU B 1 494 ? -0.922 -11.562 -25.094 1 90.31 494 LEU B CA 1
ATOM 8233 C C . LEU B 1 494 ? 0.3 -10.914 -24.453 1 90.31 494 LEU B C 1
ATOM 8235 O O . LEU B 1 494 ? 0.743 -9.844 -24.891 1 90.31 494 LEU B O 1
ATOM 8239 N N . ASP B 1 495 ? 0.777 -11.523 -23.438 1 92.94 495 ASP B N 1
ATOM 8240 C CA . ASP B 1 495 ? 1.976 -11.062 -22.734 1 92.94 495 ASP B CA 1
ATOM 8241 C C . ASP B 1 495 ? 3.141 -12.031 -22.953 1 92.94 495 ASP B C 1
ATOM 8243 O O . ASP B 1 495 ? 3.391 -12.906 -22.125 1 92.94 495 ASP B O 1
ATOM 8247 N N . GLU B 1 496 ? 3.926 -11.789 -23.938 1 93.81 496 GLU B N 1
ATOM 8248 C CA . GLU B 1 496 ? 5.031 -12.68 -24.281 1 93.81 496 GLU B CA 1
ATOM 8249 C C . GLU B 1 496 ? 6.105 -12.68 -23.203 1 93.81 496 GLU B C 1
ATOM 8251 O O . GLU B 1 496 ? 6.754 -13.703 -22.969 1 93.81 496 GLU B O 1
ATOM 8256 N N . ALA B 1 497 ? 6.309 -11.523 -22.641 1 92.62 497 ALA B N 1
ATOM 8257 C CA . ALA B 1 497 ? 7.293 -11.445 -21.562 1 92.62 497 ALA B CA 1
ATOM 8258 C C . ALA B 1 497 ? 6.914 -12.359 -20.406 1 92.62 497 ALA B C 1
ATOM 8260 O O . ALA B 1 497 ? 7.781 -13.016 -19.812 1 92.62 497 ALA B O 1
ATOM 8261 N N . PHE B 1 498 ? 5.68 -12.43 -20.141 1 96.31 498 PHE B N 1
ATOM 8262 C CA . PHE B 1 498 ? 5.207 -13.305 -19.062 1 96.31 498 PHE B CA 1
ATOM 8263 C C . PHE B 1 498 ? 5.383 -14.773 -19.453 1 96.31 498 PHE B C 1
ATOM 8265 O O . PHE B 1 498 ? 5.824 -15.586 -18.641 1 96.31 498 PHE B O 1
ATOM 8272 N N . CYS B 1 499 ? 5.02 -15.109 -20.672 1 97.12 499 CYS B N 1
ATOM 8273 C CA . CYS B 1 499 ? 5.203 -16.484 -21.141 1 97.12 499 CYS B CA 1
ATOM 8274 C C . CYS B 1 499 ? 6.668 -16.891 -21.062 1 97.12 499 CYS B C 1
ATOM 8276 O O . CYS B 1 499 ? 6.973 -18.031 -20.672 1 97.12 499 CYS B O 1
ATOM 8278 N N . THR B 1 500 ? 7.5 -15.969 -21.391 1 96.81 500 THR B N 1
ATOM 8279 C CA . THR B 1 500 ? 8.93 -16.25 -21.297 1 96.81 500 THR B CA 1
ATOM 8280 C C . THR B 1 500 ? 9.328 -16.516 -19.844 1 96.81 500 THR B C 1
ATOM 8282 O O . THR B 1 500 ? 10.125 -17.422 -19.578 1 96.81 500 THR B O 1
ATOM 8285 N N . ALA B 1 501 ? 8.812 -15.727 -18.984 1 97.44 501 ALA B N 1
ATOM 8286 C CA . ALA B 1 501 ? 9.086 -15.969 -17.562 1 97.44 501 ALA B CA 1
ATOM 8287 C C . ALA B 1 501 ? 8.664 -17.375 -17.156 1 97.44 501 ALA B C 1
ATOM 8289 O O . ALA B 1 501 ? 9.391 -18.078 -16.438 1 97.44 501 ALA B O 1
ATOM 8290 N N . LEU B 1 502 ? 7.508 -17.812 -17.609 1 98.31 502 LEU B N 1
ATOM 8291 C CA . LEU B 1 502 ? 7.008 -19.141 -17.297 1 98.31 502 LEU B CA 1
ATOM 8292 C C . LEU B 1 502 ? 7.945 -20.219 -17.844 1 98.31 502 LEU B C 1
ATOM 8294 O O . LEU B 1 502 ? 8.055 -21.297 -17.266 1 98.31 502 LEU B O 1
ATOM 8298 N N . GLU B 1 503 ? 8.609 -19.938 -18.906 1 98.25 503 GLU B N 1
ATOM 8299 C CA . GLU B 1 503 ? 9.516 -20.891 -19.531 1 98.25 503 GLU B CA 1
ATOM 8300 C C . GLU B 1 503 ? 10.734 -21.172 -18.656 1 98.25 503 GLU B C 1
ATOM 8302 O O . GLU B 1 503 ? 11.445 -22.141 -18.859 1 98.25 503 GLU B O 1
ATOM 8307 N N . TYR B 1 504 ? 10.93 -20.281 -17.703 1 97.75 504 TYR B N 1
ATOM 8308 C CA . TYR B 1 504 ? 12.023 -20.5 -16.766 1 97.75 504 TYR B CA 1
ATOM 8309 C C . TYR B 1 504 ? 11.562 -21.328 -15.578 1 97.75 504 TYR B C 1
ATOM 8311 O O . TYR B 1 504 ? 12.375 -21.719 -14.734 1 97.75 504 TYR B O 1
ATOM 8319 N N . GLY B 1 505 ? 10.336 -21.562 -15.492 1 98.31 505 GLY B N 1
ATOM 8320 C CA . GLY B 1 505 ? 9.82 -22.531 -14.555 1 98.31 505 GLY B CA 1
ATOM 8321 C C . GLY B 1 505 ? 9.062 -21.906 -13.398 1 98.31 505 GLY B C 1
ATOM 8322 O O . GLY B 1 505 ? 9.664 -21.422 -12.438 1 98.31 505 GLY B O 1
ATOM 8323 N N . LEU B 1 506 ? 7.777 -21.844 -13.422 1 98.75 506 LEU B N 1
ATOM 8324 C CA . LEU B 1 506 ? 6.898 -21.594 -12.289 1 98.75 506 LEU B CA 1
ATOM 8325 C C . LEU B 1 506 ? 6.516 -22.906 -11.594 1 98.75 506 LEU B C 1
ATOM 8327 O O . LEU B 1 506 ? 5.938 -23.797 -12.219 1 98.75 506 LEU B O 1
ATOM 8331 N N . PRO B 1 507 ? 6.887 -23.078 -10.359 1 98.62 507 PRO B N 1
ATOM 8332 C CA . PRO B 1 507 ? 6.457 -24.297 -9.672 1 98.62 507 PRO B CA 1
ATOM 8333 C C . PRO B 1 507 ? 4.938 -24.422 -9.57 1 98.62 507 PRO B C 1
ATOM 8335 O O . PRO B 1 507 ? 4.223 -23.453 -9.844 1 98.62 507 PRO B O 1
ATOM 8338 N N . PRO B 1 508 ? 4.492 -25.703 -9.273 1 98.62 508 PRO B N 1
ATOM 8339 C CA . PRO B 1 508 ? 3.086 -25.688 -8.867 1 98.62 508 PRO B CA 1
ATOM 8340 C C . PRO B 1 508 ? 2.781 -24.625 -7.828 1 98.62 508 PRO B C 1
ATOM 8342 O O . PRO B 1 508 ? 3.463 -24.531 -6.805 1 98.62 508 PRO B O 1
ATOM 8345 N N . THR B 1 509 ? 1.824 -23.766 -8.203 1 98.88 509 THR B N 1
ATOM 8346 C CA . THR B 1 509 ? 1.608 -22.578 -7.383 1 98.88 509 THR B CA 1
ATOM 8347 C C . THR B 1 509 ? 0.117 -22.312 -7.191 1 98.88 509 THR B C 1
ATOM 8349 O O . THR B 1 509 ? -0.673 -22.484 -8.125 1 98.88 509 THR B O 1
ATOM 8352 N N . GLY B 1 510 ? -0.264 -22.031 -5.957 1 98.88 510 GLY B N 1
ATOM 8353 C CA . GLY B 1 510 ? -1.586 -21.484 -5.699 1 98.88 510 GLY B CA 1
ATOM 8354 C C . GLY B 1 510 ? -1.606 -19.969 -5.66 1 98.88 510 GLY B C 1
ATOM 8355 O O . GLY B 1 510 ? -0.72 -19.344 -5.074 1 98.88 510 GLY B O 1
ATOM 8356 N N . GLY B 1 511 ? -2.553 -19.344 -6.32 1 98.81 511 GLY B N 1
ATOM 8357 C CA . GLY B 1 511 ? -2.758 -17.906 -6.316 1 98.81 511 GLY B CA 1
ATOM 8358 C C . GLY B 1 511 ? -4.102 -17.5 -5.746 1 98.81 511 GLY B C 1
ATOM 8359 O O . GLY B 1 511 ? -5.113 -18.156 -5.988 1 98.81 511 GLY B O 1
ATOM 8360 N N . TRP B 1 512 ? -4.051 -16.438 -5.023 1 98.81 512 TRP B N 1
ATOM 8361 C CA . TRP B 1 512 ? -5.191 -16.047 -4.203 1 98.81 512 TRP B CA 1
ATOM 8362 C C . TRP B 1 512 ? -5.363 -14.539 -4.199 1 98.81 512 TRP B C 1
ATOM 8364 O O . TRP B 1 512 ? -4.387 -13.797 -4.062 1 98.81 512 TRP B O 1
ATOM 8374 N N . GLY B 1 513 ? -6.641 -14.039 -4.43 1 98.56 513 GLY B N 1
ATOM 8375 C CA . GLY B 1 513 ? -6.973 -12.625 -4.371 1 98.56 513 GLY B CA 1
ATOM 8376 C C . GLY B 1 513 ? -8.266 -12.344 -3.627 1 98.56 513 GLY B C 1
ATOM 8377 O O . GLY B 1 513 ? -9.258 -13.055 -3.812 1 98.56 513 GLY B O 1
ATOM 8378 N N . MET B 1 514 ? -8.266 -11.344 -2.783 1 98.69 514 MET B N 1
ATOM 8379 C CA . MET B 1 514 ? -9.445 -10.969 -2.01 1 98.69 514 MET B CA 1
ATOM 8380 C C . MET B 1 514 ? -9.656 -9.461 -2.031 1 98.69 514 MET B C 1
ATOM 8382 O O . MET B 1 514 ? -8.695 -8.695 -1.94 1 98.69 514 MET B O 1
ATOM 8386 N N . GLY B 1 515 ? -10.891 -9.086 -2.225 1 98 515 GLY B N 1
ATOM 8387 C CA . GLY B 1 515 ? -11.219 -7.672 -2.131 1 98 515 GLY B CA 1
ATOM 8388 C C . GLY B 1 515 ? -11.328 -7.18 -0.7 1 98 515 GLY B C 1
ATOM 8389 O O . GLY B 1 515 ? -12.234 -7.582 0.035 1 98 515 GLY B O 1
ATOM 8390 N N . ILE B 1 516 ? -10.531 -6.254 -0.339 1 98.31 516 ILE B N 1
ATOM 8391 C CA . ILE B 1 516 ? -10.492 -5.738 1.024 1 98.31 516 ILE B CA 1
ATOM 8392 C C . ILE B 1 516 ? -11.727 -4.883 1.292 1 98.31 516 ILE B C 1
ATOM 8394 O O . ILE B 1 516 ? -12.289 -4.926 2.387 1 98.31 516 ILE B O 1
ATOM 8398 N N . ASP B 1 517 ? -12.141 -4.145 0.332 1 97.75 517 ASP B N 1
ATOM 8399 C CA . ASP B 1 517 ? -13.273 -3.232 0.491 1 97.75 517 ASP B CA 1
ATOM 8400 C C . ASP B 1 517 ? -14.555 -3.996 0.815 1 97.75 517 ASP B C 1
ATOM 8402 O O . ASP B 1 517 ? -15.312 -3.598 1.701 1 97.75 517 ASP B O 1
ATOM 8406 N N . ARG B 1 518 ? -14.758 -5.066 0.137 1 97.38 518 ARG B N 1
ATOM 8407 C CA . ARG B 1 518 ? -15.969 -5.84 0.369 1 97.38 518 ARG B CA 1
ATOM 8408 C C . ARG B 1 518 ? -15.938 -6.504 1.742 1 97.38 518 ARG B C 1
ATOM 8410 O O . ARG B 1 518 ? -16.984 -6.652 2.389 1 97.38 518 ARG B O 1
ATOM 8417 N N . ILE B 1 519 ? -14.789 -6.973 2.158 1 98.31 519 ILE B N 1
ATOM 8418 C CA . ILE B 1 519 ? -14.664 -7.539 3.496 1 98.31 519 ILE B CA 1
ATOM 8419 C C . ILE B 1 519 ? -14.945 -6.465 4.543 1 98.31 519 ILE B C 1
ATOM 8421 O O . ILE B 1 519 ? -15.633 -6.723 5.535 1 98.31 519 ILE B O 1
ATOM 8425 N N . ALA B 1 520 ? -14.422 -5.293 4.316 1 97.88 520 ALA B N 1
ATOM 8426 C CA . ALA B 1 520 ? -14.68 -4.176 5.223 1 97.88 520 ALA B CA 1
ATOM 8427 C C . ALA B 1 520 ? -16.172 -3.855 5.285 1 97.88 520 ALA B C 1
ATOM 8429 O O . ALA B 1 520 ? -16.703 -3.547 6.355 1 97.88 520 ALA B O 1
ATOM 8430 N N . MET B 1 521 ? -16.859 -3.883 4.148 1 97.31 521 MET B N 1
ATOM 8431 C CA . MET B 1 521 ? -18.297 -3.65 4.117 1 97.31 521 MET B CA 1
ATOM 8432 C C . MET B 1 521 ? -19.031 -4.641 5.023 1 97.31 521 MET B C 1
ATOM 8434 O O . MET B 1 521 ? -19.875 -4.246 5.828 1 97.31 521 MET B O 1
ATOM 8438 N N . LEU B 1 522 ? -18.672 -5.879 4.875 1 97.5 522 LEU B N 1
ATOM 8439 C CA . LEU B 1 522 ? -19.328 -6.926 5.648 1 97.5 522 LEU B CA 1
ATOM 8440 C C . LEU B 1 522 ? -19.094 -6.723 7.145 1 97.5 522 LEU B C 1
ATOM 8442 O O . LEU B 1 522 ? -20.031 -6.793 7.934 1 97.5 522 LEU B O 1
ATOM 8446 N N . LEU B 1 523 ? -17.906 -6.383 7.539 1 98 523 LEU B N 1
ATOM 8447 C CA . LEU B 1 523 ? -17.531 -6.355 8.945 1 98 523 LEU B CA 1
ATOM 8448 C C . LEU B 1 523 ? -17.938 -5.035 9.594 1 98 523 LEU B C 1
ATOM 8450 O O . LEU B 1 523 ? -17.844 -4.883 10.812 1 98 523 LEU B O 1
ATOM 8454 N N . THR B 1 524 ? -18.391 -4.066 8.812 1 97.06 524 THR B N 1
ATOM 8455 C CA . THR B 1 524 ? -18.859 -2.797 9.352 1 97.06 524 THR B CA 1
ATOM 8456 C C . THR B 1 524 ? -20.344 -2.604 9.078 1 97.06 524 THR B C 1
ATOM 8458 O O . THR B 1 524 ? -20.875 -1.511 9.281 1 97.06 524 THR B O 1
ATOM 8461 N N . ASP B 1 525 ? -20.984 -3.623 8.508 1 96.88 525 ASP B N 1
ATOM 8462 C CA . ASP B 1 525 ? -22.406 -3.566 8.156 1 96.88 525 ASP B CA 1
ATOM 8463 C C . ASP B 1 525 ? -22.703 -2.373 7.254 1 96.88 525 ASP B C 1
ATOM 8465 O O . ASP B 1 525 ? -23.594 -1.583 7.535 1 96.88 525 ASP B O 1
ATOM 8469 N N . SER B 1 526 ? -21.828 -2.197 6.25 1 94.94 526 SER B N 1
ATOM 8470 C CA . SER B 1 526 ? -21.984 -1.146 5.246 1 94.94 526 SER B CA 1
ATOM 8471 C C . SER B 1 526 ? -22.484 -1.715 3.922 1 94.94 526 SER B C 1
ATOM 8473 O O . SER B 1 526 ? -21.875 -2.648 3.381 1 94.94 526 SER B O 1
ATOM 8475 N N . GLN B 1 527 ? -23.5 -1.181 3.318 1 92.44 527 GLN B N 1
ATOM 8476 C CA . GLN B 1 527 ? -24.109 -1.72 2.111 1 92.44 527 GLN B CA 1
ATOM 8477 C C . GLN B 1 527 ? -23.578 -1.021 0.863 1 92.44 527 GLN B C 1
ATOM 8479 O O . GLN B 1 527 ? -23.781 -1.501 -0.255 1 92.44 527 GLN B O 1
ATOM 8484 N N . ASN B 1 528 ? -22.969 0.068 1.091 1 92 528 ASN B N 1
ATOM 8485 C CA . ASN B 1 528 ? -22.375 0.854 0.015 1 92 528 ASN B CA 1
ATOM 8486 C C . ASN B 1 528 ? -20.859 0.939 0.158 1 92 528 ASN B C 1
ATOM 8488 O O . ASN B 1 528 ? -20.359 1.274 1.229 1 92 528 ASN B O 1
ATOM 8492 N N . MET B 1 529 ? -20.234 0.623 -0.955 1 93.25 529 MET B N 1
ATOM 8493 C CA . MET B 1 529 ? -18.781 0.603 -0.929 1 93.25 529 MET B CA 1
ATOM 8494 C C . MET B 1 529 ? -18.219 1.971 -0.549 1 93.25 529 MET B C 1
ATOM 8496 O O . MET B 1 529 ? -17.156 2.064 0.057 1 93.25 529 MET B O 1
ATOM 8500 N N . ASN B 1 530 ? -18.859 3.029 -0.889 1 93.06 530 ASN B N 1
ATOM 8501 C CA . ASN B 1 530 ? -18.391 4.379 -0.595 1 93.06 530 ASN B CA 1
ATOM 8502 C C . ASN B 1 530 ? -18.281 4.621 0.908 1 93.06 530 ASN B C 1
ATOM 8504 O O . ASN B 1 530 ? -17.594 5.539 1.345 1 93.06 530 ASN B O 1
ATOM 8508 N N . GLU B 1 531 ? -18.969 3.805 1.69 1 93.69 531 GLU B N 1
ATOM 8509 C CA . GLU B 1 531 ? -18.938 3.945 3.143 1 93.69 531 GLU B CA 1
ATOM 8510 C C . GLU B 1 531 ? -17.578 3.504 3.701 1 93.69 531 GLU B C 1
ATOM 8512 O O . GLU B 1 531 ? -17.172 3.953 4.773 1 93.69 531 GLU B O 1
ATOM 8517 N N . VAL B 1 532 ? -16.906 2.611 2.945 1 96.31 532 VAL B N 1
ATOM 8518 C CA . VAL B 1 532 ? -15.688 2.039 3.492 1 96.31 532 VAL B CA 1
ATOM 8519 C C . VAL B 1 532 ? -14.477 2.598 2.748 1 96.31 532 VAL B C 1
ATOM 8521 O O . VAL B 1 532 ? -13.359 2.082 2.883 1 96.31 532 VAL B O 1
ATOM 8524 N N . LEU B 1 533 ? -14.688 3.551 1.915 1 96.12 533 LEU B N 1
ATOM 8525 C CA . LEU B 1 533 ? -13.625 4.309 1.257 1 96.12 533 LEU B CA 1
ATOM 8526 C C . LEU B 1 533 ? -13.555 5.73 1.807 1 96.12 533 LEU B C 1
ATOM 8528 O O . LEU B 1 533 ? -14.562 6.438 1.845 1 96.12 533 LEU B O 1
ATOM 8532 N N . LEU B 1 534 ? -12.398 6.152 2.211 1 96.31 534 LEU B N 1
ATOM 8533 C CA . LEU B 1 534 ? -12.266 7.492 2.771 1 96.31 534 LEU B CA 1
ATOM 8534 C C . LEU B 1 534 ? -12.602 8.555 1.728 1 96.31 534 LEU B C 1
ATOM 8536 O O . LEU B 1 534 ? -13.242 9.562 2.041 1 96.31 534 LEU B O 1
ATOM 8540 N N . PHE B 1 535 ? -12.172 8.305 0.52 1 94.19 535 PHE B N 1
ATOM 8541 C CA . PHE B 1 535 ? -12.391 9.258 -0.558 1 94.19 535 PHE B CA 1
ATOM 8542 C C . PHE B 1 535 ? -12.844 8.547 -1.829 1 94.19 535 PHE B C 1
ATOM 8544 O O . PHE B 1 535 ? -12.094 8.484 -2.805 1 94.19 535 PHE B O 1
ATOM 8551 N N . PRO B 1 536 ? -14.039 8.148 -1.915 1 91 536 PRO B N 1
ATOM 8552 C CA . PRO B 1 536 ? -14.523 7.449 -3.109 1 91 536 PRO B CA 1
ATOM 8553 C C . PRO B 1 536 ? -14.656 8.367 -4.32 1 91 536 PRO B C 1
ATOM 8555 O O . PRO B 1 536 ? -14.891 9.57 -4.164 1 91 536 PRO B O 1
ATOM 8558 N N . THR B 1 537 ? -14.445 7.871 -5.434 1 86.06 537 THR B N 1
ATOM 8559 C CA . THR B 1 537 ? -14.719 8.609 -6.664 1 86.06 537 THR B CA 1
ATOM 8560 C C . THR B 1 537 ? -16.219 8.883 -6.812 1 86.06 537 THR B C 1
ATOM 8562 O O . THR B 1 537 ? -17.031 7.961 -6.715 1 86.06 537 THR B O 1
ATOM 8565 N N . MET B 1 538 ? -16.5 10.086 -6.996 1 84.19 538 MET B N 1
ATOM 8566 C CA . MET B 1 538 ? -17.906 10.492 -7.094 1 84.19 538 MET B CA 1
ATOM 8567 C C . MET B 1 538 ? -18.219 11.031 -8.484 1 84.19 538 MET B C 1
ATOM 8569 O O . MET B 1 538 ? -17.328 11.523 -9.18 1 84.19 538 MET B O 1
ATOM 8573 N N . LYS B 1 539 ? -19.453 10.852 -8.914 1 80.19 539 LYS B N 1
ATOM 8574 C CA . LYS B 1 539 ? -19.906 11.484 -10.148 1 80.19 539 LYS B CA 1
ATOM 8575 C C . LYS B 1 539 ? -19.812 13.008 -10.047 1 80.19 539 LYS B C 1
ATOM 8577 O O . LYS B 1 539 ? -20.125 13.586 -9 1 80.19 539 LYS B O 1
ATOM 8582 N N . PRO B 1 540 ? -19.234 13.672 -11.141 1 76.38 540 PRO B N 1
ATOM 8583 C CA . PRO B 1 540 ? -19.094 15.125 -11.094 1 76.38 540 PRO B CA 1
ATOM 8584 C C . PRO B 1 540 ? -20.422 15.836 -10.828 1 76.38 540 PRO B C 1
ATOM 8586 O O . PRO B 1 540 ? -21.469 15.375 -11.266 1 76.38 540 PRO B O 1
ATOM 8589 N N . GLN B 1 541 ? -20.359 16.828 -9.914 1 65.75 541 GLN B N 1
ATOM 8590 C CA . GLN B 1 541 ? -21.547 17.625 -9.688 1 65.75 541 GLN B CA 1
ATOM 8591 C C . GLN B 1 541 ? -21.766 18.625 -10.836 1 65.75 541 GLN B C 1
ATOM 8593 O O . GLN B 1 541 ? -20.812 19.266 -11.297 1 65.75 541 GLN B O 1
ATOM 8598 N N . LEU B 1 542 ? -22.734 18.281 -11.688 1 51.81 542 LEU B N 1
ATOM 8599 C CA . LEU B 1 542 ? -23.062 19.266 -12.703 1 51.81 542 LEU B CA 1
ATOM 8600 C C . LEU B 1 542 ? -23.297 20.641 -12.078 1 51.81 542 LEU B C 1
ATOM 8602 O O . LEU B 1 542 ? -23.859 20.734 -10.992 1 51.81 542 LEU B O 1
ATOM 8606 N N . PRO B 1 543 ? -22.453 21.594 -12.477 1 44.62 543 PRO B N 1
ATOM 8607 C CA . PRO B 1 543 ? -22.891 22.906 -12.008 1 44.62 543 PRO B CA 1
ATOM 8608 C C . PRO B 1 543 ? -24.391 23.109 -12.148 1 44.62 543 PRO B C 1
ATOM 8610 O O . PRO B 1 543 ? -24.969 22.781 -13.188 1 44.62 543 PRO B O 1
ATOM 8613 N N . GLY B 1 544 ? -25.141 22.891 -11.109 1 33.38 544 GLY B N 1
ATOM 8614 C CA . GLY B 1 544 ? -26.484 23.438 -11.266 1 33.38 544 GLY B CA 1
ATOM 8615 C C . GLY B 1 544 ? -26.484 24.844 -11.828 1 33.38 544 GLY B C 1
ATOM 8616 O O . GLY B 1 544 ? -25.5 25.578 -11.688 1 33.38 544 GLY B O 1
#

Radius of gyration: 36.43 Å; Cα contacts (8 Å, |Δi|>4): 2186; chains: 2; bounding box: 180×111×97 Å

Solvent-accessible surface area (backbone atoms only — not comparable to full-atom values): 57880 Å² total; per-residue (Å²): 130,93,71,86,74,85,74,81,75,72,82,74,78,76,75,72,75,73,76,67,77,77,72,78,65,80,85,63,80,70,77,84,50,54,67,66,56,44,32,50,51,42,51,50,49,51,52,52,38,46,75,73,69,44,68,60,62,43,66,56,48,81,63,75,45,54,48,56,54,46,54,63,74,54,60,81,64,48,62,55,36,64,41,84,87,45,78,47,24,35,56,30,32,24,72,40,76,45,78,81,48,82,50,30,39,38,34,37,33,34,25,77,89,31,76,43,36,34,39,38,33,54,90,56,33,74,54,54,74,85,47,42,44,59,63,56,65,73,60,51,54,41,17,26,36,36,37,34,23,21,52,30,21,39,79,87,50,51,64,28,36,41,25,29,40,78,42,66,29,15,63,29,40,49,83,65,68,59,71,57,92,78,62,82,58,44,65,76,44,72,63,54,32,45,74,37,33,31,60,33,37,61,73,29,69,65,55,53,52,39,53,51,49,40,38,47,52,52,51,47,53,50,49,57,39,45,75,69,63,33,40,66,55,72,73,65,56,66,25,83,63,57,35,65,42,73,50,38,57,32,53,32,56,39,69,82,76,66,42,65,31,17,35,26,51,36,63,50,65,61,56,52,35,42,36,36,13,43,45,48,32,36,30,36,75,47,76,30,29,35,53,55,68,75,56,55,83,38,56,42,62,44,43,31,40,37,37,41,32,56,43,26,26,40,69,57,47,52,54,48,50,42,50,53,51,26,52,49,39,26,70,77,69,74,34,46,59,47,67,31,36,83,76,37,84,94,37,79,57,43,78,38,54,41,61,69,82,58,51,77,40,49,47,67,63,44,43,30,68,77,68,64,45,82,74,54,86,54,57,86,39,68,65,26,31,52,51,44,52,50,49,26,62,73,72,69,52,82,70,69,82,60,74,43,46,51,55,43,50,50,50,53,42,46,65,69,50,36,69,68,20,48,40,49,25,34,42,28,45,41,47,40,86,72,31,67,61,37,19,66,33,95,83,46,85,64,22,13,38,29,37,35,32,21,42,71,48,34,80,42,34,45,34,17,16,44,51,44,54,34,69,60,44,51,50,36,26,51,53,27,41,51,44,34,73,68,56,34,71,28,46,35,52,72,53,64,69,58,38,53,48,27,33,49,17,26,52,22,20,17,37,40,36,33,40,47,55,61,52,37,20,58,78,54,55,40,82,38,49,57,73,69,34,68,56,51,90,68,81,80,77,68,82,124,137,92,71,89,73,79,78,75,77,75,76,77,76,77,76,74,74,74,73,68,76,75,73,77,66,79,84,62,80,70,77,83,50,52,66,68,58,44,31,51,51,42,52,49,50,51,51,53,39,45,75,74,70,45,67,58,63,43,65,57,47,79,62,74,44,52,49,57,56,47,54,62,75,54,61,80,63,48,62,57,36,66,41,84,86,45,77,47,23,37,57,29,32,25,72,38,75,45,76,80,50,82,49,31,39,37,33,37,32,34,23,76,89,30,76,44,36,34,40,38,34,52,88,56,32,75,54,54,73,86,47,41,44,59,63,57,66,72,61,51,53,42,18,26,35,35,35,35,24,20,52,29,20,37,78,89,51,50,62,28,36,40,28,28,42,78,41,65,29,14,64,28,41,50,81,65,67,61,68,56,93,78,63,81,56,42,66,74,46,71,63,54,30,45,75,35,35,31,59,34,38,60,73,29,68,65,53,51,52,39,53,51,50,39,38,49,53,52,52,48,52,50,51,56,40,47,76,67,65,34,41,65,55,72,72,65,56,65,24,83,64,57,38,65,43,74,49,39,58,32,50,33,58,39,67,82,75,66,41,65,29,19,35,28,50,36,64,52,63,60,56,50,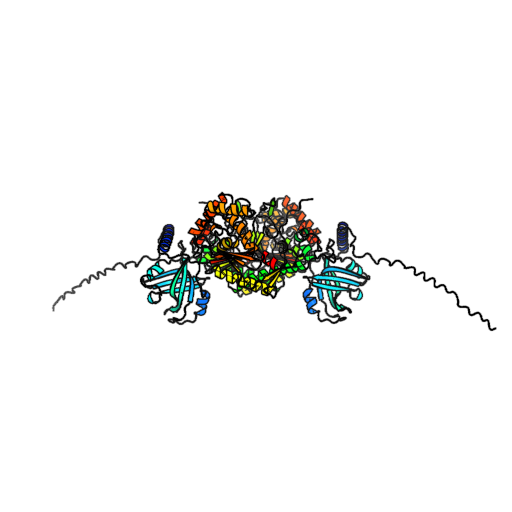36,42,37,37,13,43,46,47,31,35,30,35,76,46,76,30,30,35,54,56,68,74,56,56,82,39,56,41,64,45,44,32,39,37,38,39,33,55,43,27,25,40,68,57,49,51,55,49,49,44,50,51,50,25,52,48,40,26,71,77,68,74,32,46,59,45,67,32,35,84,77,38,85,92,38,81,57,44,78,38,54,42,60,70,82,60,51,76,39,50,48,67,63,45,42,30,68,76,69,64,47,84,73,55,87,55,59,87,38,67,67,28,33,52,51,44,52,49,50,26,62,73,71,69,52,82,72,70,82,60,72,44,46,52,55,43,50,50,49,51,43,46,67,70,50,35,68,69,20,49,42,49,24,34,42,27,45,42,46,39,84,72,31,65,62,37,20,66,32,95,82,46,85,65,21,14,37,28,37,36,33,20,43,68,47,35,79,42,32,46,34,18,16,42,52,44,52,35,71,59,43,51,51,35,26,51,52,28,41,52,45,33,73,69,57,33,70,29,45,34,53,71,52,64,71,56,38,52,47,27,32,49,17,26,53,21,20,18,36,41,37,34,41,48,54,60,52,36,19,58,78,53,56,40,81,37,49,58,74,70,35,69,54,49,90,67,81,78,77,69,81,123

Sequence (1088 aa):
MEQLMEQEGDNMDLAGDGILPQQHGPAGDGEETDPTQYYENRLNMLDSLRSTGVDPYPHKFEVAISIPDYVTKYSSLGAGEHFLTVTESLAGRVMSKRVSSSELFFYDLYGDGVKVQVMAGASCSEVAETEFYKCHSVVKRGDIVGIIGYPGRSSRGELSIFARNLILLSPCLHMLPNQRTGSCTAVAGKETRYRQRYLDLMVNHQVRHIFRTRSRVISFIRRFLDERNFLEVETPMMNLISGGASAKPFVTHHNELNMDLYMRIAPELYLKQLVVGGLDRVYEIGKQFRNEGIDLTHNPEFTTCEFYMAYADYNDLMELTETILSSMVMELTGSTRIKYHANGTDNPPIEIDFTPPYRRIDMMQELKSIAGLDIPLDLSSDEANKYLAATCEKYGIKCSPPQTTARLLDKITGHFLEATCVNPTFIINHPEIMSPLAKWHRTQSGLTKRFELFINKHEVCNAYTELNDPLVQRQRFEEQLRSRQSGDDEAMALDEAFCTALEYGLPPTGGWGMGIDRIAMLLTDSQNMNEVLLFPTMKPQLPGMEQLMEQEGDNMDLAGDGILPQQHGPAGDGEETDPTQYYENRLNMLDSLRSTGVDPYPHKFEVAISIPDYVTKYSSLGAGEHFLTVTESLAGRVMSKRVSSSELFFYDLYGDGVKVQVMAGASCSEVAETEFYKCHSVVKRGDIVGIIGYPGRSSRGELSIFARNLILLSPCLHMLPNQRTGSCTAVAGKETRYRQRYLDLMVNHQVRHIFRTRSRVISFIRRFLDERNFLEVETPMMNLISGGASAKPFVTHHNELNMDLYMRIAPELYLKQLVVGGLDRVYEIGKQFRNEGIDLTHNPEFTTCEFYMAYADYNDLMELTETILSSMVMELTGSTRIKYHANGTDNPPIEIDFTPPYRRIDMMQELKSIAGLDIPLDLSSDEANKYLAATCEKYGIKCSPPQTTARLLDKITGHFLEATCVNPTFIINHPEIMSPLAKWHRTQSGLTKRFELFINKHEVCNAYTELNDPLVQRQRFEEQLRSRQSGDDEAMALDEAFCTALEYGLPPTGGWGMGIDRIAMLLTDSQNMNEVLLFPTMKPQLPG

Organism: Triticum aestivum (NCBI:txid4565)

Foldseek 3Di:
DDDDDPPPDDPPPPPVVPPPPPPPPPDPDCVVPDQVVLLVVLVVLCVVCVVVPHHLADPDDDFPDEPVRVCVVCVPADAPDWDQVDKGKYKAFWADWDDPDLFWIWTWGDDPLDTAIEIEGNVLAPDDSVCRSVVVVSDDGGWMKMFIATWHHHNVGGTHGYGHDIGGNGDDSGDQQDPPPDDQQSPPDPVCCQAPVVSRVVRHSLLSVLQVLLVLLVVLVVVLQVVVVAAEDDDDQKALFEFDFQAFWDWDADDVVGGITTGYQDCPLVQLLVLLVPRQKYKYWDKHAGPDDDDQPDFRIFIKMKMKHFPDWLVVVLVVVLVSLQVSLCVSPVFQKDWAPQPDPVDGTDIAGSHDDAAEAAQVVCCCVQVVQDADPPLQDPVNLVSLVVVCVVVVQDDDPPSHSLRSSVSSSLVGPLCVAAYKYKHFFAFCLNPLFFDHDPPRPRTGGKIFIHHRSDTFKIKGFTDLQLVSSQVSQVSQVVVVVVPSSSGGHRDVVSSVSSVSPRHRMMMMMGGSLVSSCRSSSNSGSSSSDSHTDDDDDPPD/DDDDPPCPVPPPPPPVVPPPPPPPPPDPDCVVPDQVVLLVVLVVLCVVCVVVPHHLADPDDDFPDEPVRVCVVCVPADAPDWDQVDKGKYKAFWADWDDPDLFWIWTWGDDPLDTAIEIEGNVLAPDDSVCRSVQVVSDDGGWMKMFMATWDHHNVGGTHGYGHDIGGNGDDSGDQQDPPPPDQFSPPDPVCCQAPVVSRVVRHSLLSVLQVLLVLLVVLVVVLQVVVVAAEDDDDQWALFEFDFQAFWDWDADDVVGGITTGYQDCPLVQLLVLLVPRQKYKYWDKHAGPDDDDQPDFRIFIKIKMKHFPDWVVVVLVVVLVSLQVSLCVSPVFQKDWAPQPDPVDGTDIAGSHDDAAEAAQVVCCCVQVVQDADPPLQDPVNLVSLVVVCVVVVQDDDPPSHSLRSSVSSSLVGPLCVAAYKYKHFFAFCLNPLFFDHDPPDPRTGGKIFIHHRSDTFKIKGFTDLQLVSSQVSQVSQVVVVVVPSSSGGHRDVVSSVSSVSPRHRMMMMMGGSLVSSCRSSNNSGSSSSDSHTDDDDDPPD

InterPro domains:
  IPR002313 Lysine-tRNA ligase, class II [MF_00252] (41-541)
  IPR002313 Lysine-tRNA ligase, class II [TIGR00499] (35-541)
  IPR004364 Aminoacyl-tRNA synthetase, class II (D/K/N) [PF00152] (190-538)
  IPR004365 OB-fold nucleic acid binding domain, AA-tRNA synthetase-type [PF01336] (89-168)
  IPR006195 Aminoacyl-tRNA synthetase, class II [PS50862] (211-540)
  IPR012340 Nucleic acid-binding, OB-fold [G3DSA:2.40.50.140] (36-178)
  IPR012340 Nucleic acid-binding, OB-fold [SSF50249] (33-177)
  IPR018149 Lysyl-tRNA synthetase, class II, C-terminal [PR00982] (226-236)
  IPR018149 Lysyl-tRNA synthetase, class II, C-terminal [PR00982] (242-258)
  IPR018149 Lysyl-tRNA synthetase, class II, C-terminal [PR00982] (271-284)
  IPR018149 Lysyl-tRNA synthetase, class II, C-terminal [PR00982] (289-306)
  IPR018149 Lysyl-tRNA synthetase, class II, C-terminal [PR00982] (423-439)
  IPR018149 Lysyl-tRNA synthetase, class II, C-terminal [cd00775] (204-540)
  IPR034762 Bacterial/eukaryotic lysine-tRNA ligase, class II [PIRSF039101] (28-541)
  IPR044136 Lysine-tRNA ligase, class II, N-terminal [cd04322] (89-201)
  IPR045864 Class II Aminoacyl-tRNA synthetase/Biotinyl protein ligase (BPL) and lipoyl protein ligase (LPL) [G3DSA:3.30.930.10] (186-542)
  IPR045864 Class II Aminoacyl-tRNA synthetase/Biotinyl protein ligase (BPL) and lipoyl protein ligase (LPL) [SSF55681] (190-539)

pLDDT: mean 89.24, std 17.97, range [16.95, 98.88]

Secondary structure (DSSP, 8-state):
-------------------------S--SSTTS-HHHHHHHHHHHHHHHHHTT--SS-S----SS-HHHHHHHTTTPPTT-B-TT--EEEEEEEEEEEEEETTEEEEEEEETTEEEEEEEETTT-SS-HHHHHHHHHS--TT-EEEEEEEEEE-TT--EEEEEEEEEEEE---SPPPP--SSSS-SS--HHHHHHTHHHHHHH-HHHHHHHHHHHHHHHHHHHHHHTTTPEE----SEESS--SSSSPPPEEEETTTTEEEEE-S-SHHHHHHHHHTT--EEEEEEEEE------SS--SEEEEEEEEEET--HHHHHHHHHHHHHHHHHHHHSSSEEEE-TT-TTSPPEEEE-PSSPEEEEHHHHHHHHH-----S-TTSHHHHHHHHHHHHHHT---PSP--HHHHHHHHHHHHTGGG--S-EEEE--BGGG-TTBPBPSSSTTBBSEEEEEETTEEEEEEEEBP--HHHHHHHHHHHHHHHHTT-TTSPPP-HHHHHHHHTTPPSEEEEEEEHHHHHHHHTT-SSGGGG-SS---------/-------------------------S--SSTTS-HHHHHHHHHHHHHHHHHTT--SS-S----SS-HHHHHHHTTTPPTT-B-TT--EEEEEEEEEEEEEETTEEEEEEEETTEEEEEEEETTT-SS-HHHHHHHHHS--TT-EEEEEEEEEE-TT--EEEEEEEEEEEE---SPPPP--SSSS-SS--HHHHHHTHHHHHHH-HHHHHHHHHHHHHHHHHHHHHHTTTPEE----SEESS--SSSSPPPEEEETTTTEEEEE-S-SHHHHHHHHHTT--EEEEEEEEE------SS--SEEEEEEEEEET--HHHHHHHHHHHHHHHHHHHHSSSEEEE-TT-TTSPPEEEE-PSSPEEEEHHHHHHHHH-----S-TTSHHHHHHHHHHHHHHT---PSP--HHHHHHHHHHHHTGGG--S-EEEE--BGGG-TTBPBPSSSTTBBSEEEEEETTEEEEEEEEBP--HHHHHHHHHHHHHHHHTT-TTSPPP-HHHHHHHHTTPPSEEEEEEEHHHHHHHHTT-SSGGGG-SS---------

Nearest PDB structures (foldseek):
  6bni-assembly1_A  TM=9.769E-01  e=6.135E-72  Cryptosporidium parvum Iowa II
  6bni-assembly1_B  TM=9.755E-01  e=1.194E-71  Cryptosporidium parvum Iowa II
  5elo-assembly1_B  TM=9.813E-01  e=4.050E-71  Cryptosporidium parvum Iowa II
  7zog-assembly2_D  TM=9.783E-01  e=5.651E-71  Cryptosporidium parvum Iowa II
  7zog-assembly1_A  TM=9.789E-01  e=2.026E-70  Cryptosporidium parvum Iowa II